Protein 6PO4 (pdb70)

B-factor: mean 48.18, std 14.11, range [17.67, 127.68]

Foldseek 3Di:
DKAEEEEEEAACLLCVVVQVQFPPWDWDDDPQKIWIWGDHPNHTYTYIHQHFFL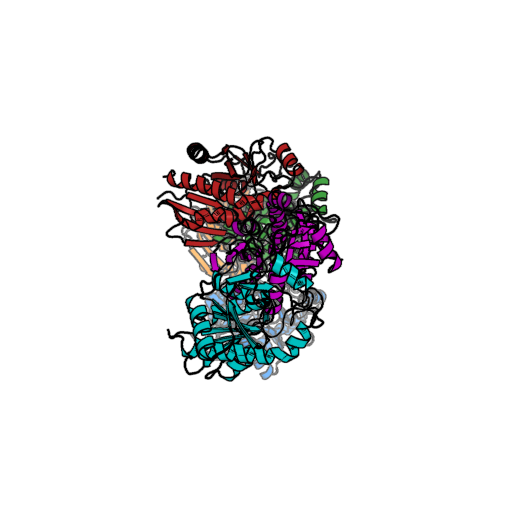VSLLSGLLVSCVPVVHQAYEYEFAWAFQDPPADFLAKEKEQKEFALPADPCVVPDQHRDDPPGDRIQGAFPVLRVLLVVLCVVVVGHYYYYYEYADNDQQEAPVSSVSSCVSVVGHGTYGGHQRSSSVSCVVVVHHYMYIWGYQHNSHNCRVVSNVVRRNSRSVSSVVSVSVVSVVDID/DAAEEEEEEAACLLCVVVVVQFDPWDWDDDPQKIWIWGDHPRHTYTYIHQHFALVSLLSGLLCSCVPVVHQAYEYEFEWAFADPPADQLAKEKEQKEFALPDDPCVVPDQRRDDPPGDRIQGAFPVLSVLLVVLCVVVVGHYDYYYEYADSDQQAAPVVSVSSCVSVVGHGTYGGHQRSSSVSCVVVVHHYMYTWGYQHNSHNCRVVSNVVRRNSRSVSSVVSVSSVSVVDD/DKAEEEEEEAACLLCVVVQVQFPPWDWDDDPQKIWIWGDHPNHTYTYIHQHFFLVSLLSGLLVSCVPVVHQAYEYEFAWAFQDPPADFLAKEKEQKEFALPDDPCVVPDQHRDDPPGHRIQGAFPVLSVLLVVLCVVVVGHYDYYYEYADSDQQEAPVSSVSSCVSVVGHGTYGGHQRSSSVSCVVVVHHYMYTWGYQHNSHNCRVVSNVVRRNSGSVSSVVSVSSVSVVDID/DAAEEEEEEAACLLCVVVVVQFDPWDWDDDPQKIWIWGDHVRGTYIYIHQHFFLVSLQSGLLCSCVPPVHQAYEYEFAWAFAPPPADFLAKEKEQKEFALPDDPCVVPDQRRDDPPGDRIQGAFPVLSVLLVVLCVVVVGHYDYYYEYADNDQQEAPVVSVSSCVSVVPHGTYGGHQRSSSRSCVVVVHHYMYIWGYQHNSHNCRVVSNVVRRNSRSVSRVVSVSSVSVVDD/DPAEEEEEEAACLLCVVVQVQFPPWDWDDDPQKIWIWGDHVNHTYIYIHQHFFLVSLLSGLLVSCVPVVGQAYEYEFAWAFQDPPADFLAKEKEQKEFALPDDPCVVPDQHRDDPPGDRIQGAFPVLSVLLVVLCVVVVGHYDYYYEYADSDQQEAVVSSVSSCVSVVGHGTYGGHQRSSSVSCVVVVHHYMYIWGYQHNSHNCSVVSNVVRRNSRSVSRVVSVSSVSVVDD/DAAEEEEEEAACLLCVVVVVQFDPWDWDDDPQKIWIWGDHPRHTYIYIHQHFALVSLLSGLLCSCVPVVHQAYEYEFEWAFADPPADQLAKEKEQKEFALPDDPCVVPDQRRDDPPGDRIQGAFPVLSVLLVVLCVVVVGHYDYYYEYADNDQQAAPVVSVSSCVRVVGHGTYGGHQRSSSVSCVVVVHHYMYIWGYQHNSHNCRVVSNVVRRNSRSVSRVVSVSSVSVPDD

CATH classification: 3.40.50.1580

Solvent-accessible surface area: 50095 Å² total

Radius of gyration: 46.58 Å; Cα contacts (8 Å, |Δi|>4): 3861; chains: 6; bounding box: 98×123×97 Å

Secondary structure (DSSP, 8-state):
---EEEEEESSHHHHHHHHHH-EEEEEEEETTEEEEEEEETTEEEEEEE--SSHHHHHHHHHHHHHHH--SEEEE-SEEEE-STT--TT-EEEEEEEEESS-B-GGGTPPTTPPTTS-SSEEPPHHHHHHHHHHHHHHT--EEEEEEEE-SB---SHHHHHHHHHH-TTEEEEESSHHHHHHHHHHHT--EEEEEEEEE-SSTTHHHHHHHHHHHHHHHHHHHHHHHHHH---/---EEEEEESSHHHHHHHHTT-EEEEEEEETTEEEEEEEETTEEEEEEE--SSHHHHHHHHHHHHHHH--SEEEE-SEEEE-STT--TT-EEEEEEEEETT-B-GGGTPPTTPPTTS-SSEEPPHHHHHHHHHHHHHTT--EEEEEEEE-SB---SHHHHHHHHHH-TTEEEEESSHHHHHHHHHHHT--EEEEEEEEE-SSTTHHHHHHHHHHHHHHHHHHHHHHHHHH--/---EEEEEESSHHHHHHHHTT-EEEEEEEETTEEEEEEEETTEEEEEEE--SSHHHHHHHHHHHHHHT--SEEEEEEEEEE-STT--TT-EEEEEEEEESS-B-GGGTPPTTPPTTS-SSEEPPHHHHHHHHHHHHHHT--EEEEEEEE-SB---SHHHHHHHHHH-TTEEEEESSHHHHHHHHHHHT--EEEEEEEEE-SSTTHHHHHHHHHHHHHHHHHHHHHHHHHH---/---EEEEEESSHHHHHHHHTT-EEEEEEEETTEEEEEEEETTEEEEEEE--SSHHHHHHHHHHHHHHH--SEEEE-SEEEE-STT--TT-EEEEEEEEETT-B-GGGTPPTTPPTTS-SSEEPPHHHHHHHHHHHHHTT--EEEEEEEE-SB---SHHHHHHHHHH-TTEEEEESSHHHHHHHHHHHT--EEEEEEEEE-SSTTHHHHHHHHHHHHHHHHHHHHHHHHHH--/---EEEEEESSHHHHHHHHHH-EEEEEEEETTEEEEEEEETTEEEEEEE--SSHHHHHHHHHHHHHHH--SEEEEEEEEEE-STT--TT-EEEEEEEEESS-B-GGGTPPTTPPTTS-SSEEPPHHHHHHHHHHHHHHT--EEEEEEEE-SB---SHHHHHHHHHH-TTEEEEESSHHHHHHHHHHHT--EEEEEEEEE-SSTTHHHHHHHHHHHHHHHHHHHHHHHHHH--/---EEEEEESSHHHHHHHHTT-EEEEEEEETTEEEEEEEETTEEEEEEE--SSHHHHHHHHHHHHHHH--SEEEE-SEEEE-STT--TT-EEEEEEEEETT-B-GGGTPPTTPPTTS-SSEEPPHHHHHHHHHHHHHTT--EEEEEEEE-SB---SHHHHHHHHHHSTTEEEEESSHHHHHHHHHHHT--EEEEEEEEE-SSTTHHHHHHHHHHHHHHHHHHHHHHHHHH--

Nearest PDB structures (foldseek):
  6po4-assembly3_E  TM=1.003E+00  e=6.111E-52  Haemophilus influenzae PittII
  4f1w-assembly1_B  TM=9.914E-01  e=5.919E-40  Salmonella enterica subsp. enterica serovar Choleraesuis str. SCSA50
  1z5o-assembly1_B  TM=9.936E-01  e=6.216E-39  Escherichia coli
  3bl6-assembly1_A-2  TM=9.919E-01  e=2.920E-38  unclassified
  1z5n-assembly1_B  TM=9.912E-01  e=2.580E-38  Escherichia coli

Sequence (1394 aa):
NAMKIGIVGAMAQEVEEIILKNLMTERTETRVASAVIFEGKINGKDIALLQSGIGKVAAAIGTTALLQLAKPDCVINTGSAGGVAKGLKVGDIVISDETRYHDADVTAFGYEKGQLPANPAAFLSDKKLADLAQEMAEKQGQSVKRGLICSGDSFINSEDKIAQIQADFPNVMGVEMEATAIAQVCYAFNVPFVVVRAISDGGDGKASISFEEFLPLAAKQSSALVLEMIDRLSSNAMKIGIVGAMAQEVEILKNLMTERTETRVASAVIFEGKINGKDIALLQSGIGKVAAAIGTTALLQLAKPDCVINTGSAGGVAKGLKVGDIVISDETRYHDADVTAFGYEKGQLPANPAAFLSDKKLADLAQEMAEKQGQSVKRGLICSGDSFINSEDKIAQIQADFPNVMGVEMEATAIAQVCYAFNVPFVVVRAISDGGDGKASISFEEFLPLAAKQSSALVLEMIDRLSNAMKIGIVGAMAQEVEILKNLMTERTETRVASAVIFEGKINGKDIALLQSGIGKVAAAIGTTALLQLAKPDCVINTGSAGGVAKGLKVGDIVISDETRYHDADVTAFGYEKGQLPANPAAFLSDKKLADLAQEMAEKQGQSVKRGLICSGDSFINSEDKIAQIQADFPNVMGVEMEATAIAQVCYAFNVPFVVVRAISDGGDGKASISFEEFLPLAAKQSSALVLEMIDRLSSNAMKIGIVGAMAQEVEILKNLMTERTETRVASAVIFEGKINGKDIALLQSGIGKVAAAIGTTALLQLAKPDCVINTGSAGGVAKGLKVGDIVISDETRYHDADVTAFGYEKGQLPANPAAFLSDKKLADLAQEMAEKQGQSVKRGLICSGDSFINSEDKIAQIQADFPNVMGVEMEATAIAQVCYAFNVPFVVVRAISDGGDGKASISFEEFLPLAAKQSSALVLEMIDRLSNAMKIGIVGAMAQEVEILKNLMTERTETRVASAVIFEGKINGKDIALLQSGIGKVAAAIGTTALLQLAKPDCVINTGSAGGVAKGLKVGDIVISDETRYHDADVTAFGYEKGQLPANPAAFLSDKKLADLAQEMAEKQGQSVKRGLICSGDSFINSEDKIAQIQADFPNVMGVEMEATAIAQVCYAFNVPFVVVRAISDGGDGKASISFEEFLPLAAKQSSALVLEMIDRLSNAMKIGIVGAMAQEVEILKNLMTERTETRVASAVIFEGKINGKDIALLQSGIGKVAAAIGTTALLQLAKPDCVINTGSAGGVAKGLKVGDIVISDETRYHDADVTAFGYEKGQLPANPAAFLSDKKLADLAQEMAEKQGQSVKRGLICSGDSFINSEDKIAQIQADFPNVMGVEMEATAIAQVCYAFNVPFVVVRAISDGGDGKASISFEEFLPLAAKQSSALVLEMIDRLS

Structure (mmCIF, N/CA/C/O backbone):
data_6PO4
#
_entry.id   6PO4
#
_cell.length_a   124.536
_cell.length_b   214.743
_cell.length_c   146.904
_cell.angle_alpha   90.000
_cell.angle_beta   90.000
_cell.angle_gamma   90.000
#
_symmetry.space_group_name_H-M   'C 2 2 21'
#
loop_
_entity.id
_entity.type
_entity.pdbx_description
1 polymer "5'-methylthioadenosine/S-adenosylhomocysteine nucleosidase"
2 non-polymer '2-AMINO-4-MERCAPTO-BUTYRIC ACID'
3 non-polymer ADENINE
4 non-polymer 'BORIC ACID'
5 water water
#
loop_
_atom_site.group_PDB
_atom_site.id
_atom_site.type_symbol
_atom_site.label_atom_id
_atom_site.label_alt_id
_atom_site.label_comp_id
_atom_site.label_asym_id
_atom_site.label_entity_id
_atom_site.label_seq_id
_atom_site.pdbx_PDB_ins_code
_atom_site.Cartn_x
_atom_site.Cartn_y
_atom_site.Cartn_z
_atom_site.occupancy
_atom_site.B_iso_or_equiv
_atom_site.auth_seq_id
_atom_site.auth_comp_id
_atom_site.auth_asym_id
_atom_site.auth_atom_id
_atom_site.pdbx_PDB_model_num
ATOM 1 N N . ASN A 1 2 ? 16.986 -21.760 -8.259 1.00 114.64 -1 ASN A N 1
ATOM 2 C CA . ASN A 1 2 ? 17.510 -23.014 -7.626 1.00 111.07 -1 ASN A CA 1
ATOM 3 C C . ASN A 1 2 ? 16.599 -23.420 -6.456 1.00 107.81 -1 ASN A C 1
ATOM 4 O O . ASN A 1 2 ? 16.311 -22.552 -5.601 1.00 109.66 -1 ASN A O 1
ATOM 9 N N . ALA A 1 3 ? 16.167 -24.689 -6.432 1.00 100.18 0 ALA A N 1
ATOM 10 C CA . ALA A 1 3 ? 15.320 -25.240 -5.343 1.00 96.57 0 ALA A CA 1
ATOM 11 C C . ALA A 1 3 ? 16.175 -25.415 -4.080 1.00 88.33 0 ALA A C 1
ATOM 12 O O . ALA A 1 3 ? 17.412 -25.275 -4.183 1.00 84.52 0 ALA A O 1
ATOM 14 N N . MET A 1 4 ? 15.556 -25.728 -2.935 1.00 83.36 1 MET A N 1
ATOM 15 C CA . MET A 1 4 ? 16.348 -25.878 -1.684 1.00 78.20 1 MET A CA 1
ATOM 16 C C . MET A 1 4 ? 17.408 -26.972 -1.852 1.00 70.06 1 MET A C 1
ATOM 17 O O . MET A 1 4 ? 17.158 -27.961 -2.572 1.00 69.72 1 MET A O 1
ATOM 22 N N . LYS A 1 5 ? 18.556 -26.782 -1.202 1.00 60.98 2 LYS A N 1
ATOM 23 C CA . LYS A 1 5 ? 19.643 -27.789 -1.243 1.00 56.03 2 LYS A CA 1
ATOM 24 C C . LYS A 1 5 ? 20.034 -28.117 0.201 1.00 52.59 2 LYS A C 1
ATOM 25 O O . LYS A 1 5 ? 20.463 -27.184 0.923 1.00 49.97 2 LYS A O 1
ATOM 31 N N . ILE A 1 6 ? 19.856 -29.374 0.608 1.00 51.27 3 ILE A N 1
ATOM 32 C CA . ILE A 1 6 ? 20.210 -29.783 1.998 1.00 50.81 3 ILE A CA 1
ATOM 33 C C . ILE A 1 6 ? 21.677 -30.213 2.027 1.00 46.60 3 ILE A C 1
ATOM 34 O O . ILE A 1 6 ? 22.069 -31.081 1.212 1.00 43.84 3 ILE A O 1
ATOM 39 N N . GLY A 1 7 ? 22.464 -29.592 2.904 1.00 45.24 4 GLY A N 1
ATOM 40 C CA . GLY A 1 7 ? 23.865 -30.008 3.084 1.00 42.58 4 GLY A CA 1
ATOM 41 C C . GLY A 1 7 ? 23.941 -31.091 4.146 1.00 42.83 4 GLY A C 1
ATOM 42 O O . GLY A 1 7 ? 23.306 -30.915 5.202 1.00 44.96 4 GLY A O 1
ATOM 43 N N . ILE A 1 8 ? 24.631 -32.196 3.861 1.00 41.20 5 ILE A N 1
ATOM 44 C CA . ILE A 1 8 ? 24.795 -33.297 4.861 1.00 39.86 5 ILE A CA 1
ATOM 45 C C . ILE A 1 8 ? 26.294 -33.574 5.000 1.00 38.10 5 ILE A C 1
ATOM 46 O O . ILE A 1 8 ? 26.993 -33.677 3.951 1.00 36.77 5 ILE A O 1
ATOM 51 N N . VAL A 1 9 ? 26.767 -33.645 6.238 1.00 36.71 6 VAL A N 1
ATOM 52 C CA . VAL A 1 9 ? 28.221 -33.872 6.489 1.00 36.08 6 VAL A CA 1
ATOM 53 C C . VAL A 1 9 ? 28.406 -35.130 7.338 1.00 36.08 6 VAL A C 1
ATOM 54 O O . VAL A 1 9 ? 27.773 -35.238 8.408 1.00 35.36 6 VAL A O 1
ATOM 58 N N . GLY A 1 10 ? 29.253 -36.033 6.856 1.00 35.12 7 GLY A N 1
ATOM 59 C CA . GLY A 1 10 ? 29.703 -37.211 7.621 1.00 35.52 7 GLY A CA 1
ATOM 60 C C . GLY A 1 10 ? 31.217 -37.253 7.576 1.00 34.89 7 GLY A C 1
ATOM 61 O O . GLY A 1 10 ? 31.785 -36.822 6.557 1.00 33.43 7 GLY A O 1
ATOM 62 N N . ALA A 1 11 ? 31.858 -37.737 8.637 1.00 35.77 8 ALA A N 1
ATOM 63 C CA . ALA A 1 11 ? 33.337 -37.739 8.685 1.00 35.41 8 ALA A CA 1
ATOM 64 C C . ALA A 1 11 ? 33.888 -38.922 7.890 1.00 34.47 8 ALA A C 1
ATOM 65 O O . ALA A 1 11 ? 34.776 -38.725 7.044 1.00 33.54 8 ALA A O 1
ATOM 67 N N . MET A 1 12 ? 33.331 -40.105 8.136 1.00 35.79 9 MET A N 1
ATOM 68 C CA . MET A 1 12 ? 33.881 -41.350 7.552 1.00 37.68 9 MET A CA 1
ATOM 69 C C . MET A 1 12 ? 33.040 -41.837 6.372 1.00 37.98 9 MET A C 1
ATOM 70 O O . MET A 1 12 ? 31.836 -41.531 6.301 1.00 37.14 9 MET A O 1
ATOM 75 N N . ALA A 1 13 ? 33.669 -42.641 5.524 1.00 38.69 10 ALA A N 1
ATOM 76 C CA . ALA A 1 13 ? 32.980 -43.257 4.370 1.00 40.60 10 ALA A CA 1
ATOM 77 C C . ALA A 1 13 ? 31.740 -44.007 4.857 1.00 40.79 10 ALA A C 1
ATOM 78 O O . ALA A 1 13 ? 30.676 -43.871 4.228 1.00 38.72 10 ALA A O 1
ATOM 80 N N . GLN A 1 14 ? 31.883 -44.748 5.960 1.00 42.36 11 GLN A N 1
ATOM 81 C CA . GLN A 1 14 ? 30.792 -45.607 6.488 1.00 46.02 11 GLN A CA 1
ATOM 82 C C . GLN A 1 14 ? 29.605 -44.740 6.919 1.00 43.12 11 GLN A C 1
ATOM 83 O O . GLN A 1 14 ? 28.470 -45.214 6.833 1.00 43.57 11 GLN A O 1
ATOM 89 N N . GLU A 1 15 ? 29.863 -43.509 7.359 1.00 42.92 12 GLU A N 1
ATOM 90 C CA . GLU A 1 15 ? 28.776 -42.625 7.857 1.00 41.59 12 GLU A CA 1
ATOM 91 C C . GLU A 1 15 ? 28.007 -41.996 6.685 1.00 42.40 12 GLU A C 1
ATOM 92 O O . GLU A 1 15 ? 26.879 -41.547 6.922 1.00 41.45 12 GLU A O 1
ATOM 98 N N . VAL A 1 16 ? 28.581 -41.942 5.473 1.00 40.28 13 VAL A N 1
ATOM 99 C CA . VAL A 1 16 ? 27.848 -41.308 4.330 1.00 39.77 13 VAL A CA 1
ATOM 100 C C . VAL A 1 16 ? 27.431 -42.363 3.281 1.00 38.79 13 VAL A C 1
ATOM 101 O O . VAL A 1 16 ? 26.718 -41.989 2.338 1.00 37.57 13 VAL A O 1
ATOM 105 N N A GLU A 1 17 ? 27.834 -43.630 3.464 0.70 38.98 14 GLU A N 1
ATOM 106 N N B GLU A 1 17 ? 27.836 -43.620 3.463 0.30 38.88 14 GLU A N 1
ATOM 107 C CA A GLU A 1 17 ? 27.656 -44.719 2.448 0.70 40.22 14 GLU A CA 1
ATOM 108 C CA B GLU A 1 17 ? 27.566 -44.664 2.439 0.30 39.59 14 GLU A CA 1
ATOM 109 C C A GLU A 1 17 ? 26.173 -44.923 2.081 0.70 42.01 14 GLU A C 1
ATOM 110 C C B GLU A 1 17 ? 26.067 -44.709 2.103 0.30 40.18 14 GLU A C 1
ATOM 111 O O A GLU A 1 17 ? 25.885 -45.107 0.862 0.70 41.80 14 GLU A O 1
ATOM 112 O O B GLU A 1 17 ? 25.718 -44.416 0.939 0.30 39.49 14 GLU A O 1
ATOM 123 N N A ILE A 1 18 ? 25.271 -44.919 3.071 0.70 41.30 15 ILE A N 1
ATOM 124 N N B ILE A 1 18 ? 25.223 -45.051 3.083 0.30 40.43 15 ILE A N 1
ATOM 125 C CA A ILE A 1 18 ? 23.824 -45.167 2.789 0.70 42.77 15 ILE A CA 1
ATOM 126 C CA B ILE A 1 18 ? 23.751 -45.177 2.853 0.30 41.65 15 ILE A CA 1
ATOM 127 C C A ILE A 1 18 ? 23.256 -44.001 1.975 0.70 41.96 15 ILE A C 1
ATOM 128 C C B ILE A 1 18 ? 23.245 -44.010 1.993 0.30 41.48 15 ILE A C 1
ATOM 129 O O A ILE A 1 18 ? 22.615 -44.273 0.944 0.70 42.29 15 ILE A O 1
ATOM 130 O O B ILE A 1 18 ? 22.647 -44.288 0.936 0.30 41.95 15 ILE A O 1
ATOM 139 N N . LEU A 1 19 ? 23.461 -42.764 2.434 1.00 41.13 16 LEU A N 1
ATOM 140 C CA . LEU A 1 19 ? 22.960 -41.570 1.695 1.00 42.25 16 LEU A CA 1
ATOM 141 C C . LEU A 1 19 ? 23.629 -41.481 0.322 1.00 42.50 16 LEU A C 1
ATOM 142 O O . LEU A 1 19 ? 22.909 -41.285 -0.680 1.00 43.90 16 LEU A O 1
ATOM 147 N N . LYS A 1 20 ? 24.947 -41.672 0.273 1.00 41.17 17 LYS A N 1
ATOM 148 C CA . LYS A 1 20 ? 25.692 -41.643 -1.010 1.00 41.87 17 LYS A CA 1
ATOM 149 C C . LYS A 1 20 ? 25.085 -42.646 -2.005 1.00 42.68 17 LYS A C 1
ATOM 150 O O . LYS A 1 20 ? 24.828 -42.244 -3.141 1.00 42.43 17 LYS A O 1
ATOM 156 N N . ASN A 1 21 ? 24.848 -43.897 -1.586 1.00 42.95 18 ASN A N 1
ATOM 157 C CA . ASN A 1 21 ? 24.385 -44.945 -2.543 1.00 43.73 18 ASN A CA 1
ATOM 158 C C . ASN A 1 21 ? 22.929 -44.708 -2.973 1.00 44.44 18 ASN A C 1
ATOM 159 O O . ASN A 1 21 ? 22.499 -45.409 -3.891 1.00 43.12 18 ASN A O 1
ATOM 164 N N . LEU A 1 22 ? 22.214 -43.748 -2.366 1.00 44.64 19 LEU A N 1
ATOM 165 C CA . LEU A 1 22 ? 20.798 -43.487 -2.761 1.00 45.97 19 LEU A CA 1
ATOM 166 C C . LEU A 1 22 ? 20.710 -42.257 -3.674 1.00 46.11 19 LEU A C 1
ATOM 167 O O . LEU A 1 22 ? 19.632 -42.016 -4.233 1.00 48.22 19 LEU A O 1
ATOM 172 N N . MET A 1 23 ? 21.796 -41.514 -3.838 1.00 46.63 20 MET A N 1
ATOM 173 C CA . MET A 1 23 ? 21.715 -40.287 -4.668 1.00 48.19 20 MET A CA 1
ATOM 174 C C . MET A 1 23 ? 21.702 -40.665 -6.157 1.00 48.24 20 MET A C 1
ATOM 175 O O . MET A 1 23 ? 22.446 -41.570 -6.545 1.00 49.09 20 MET A O 1
ATOM 180 N N . THR A 1 24 ? 20.828 -40.038 -6.942 1.00 47.61 21 THR A N 1
ATOM 181 C CA . THR A 1 24 ? 20.846 -40.244 -8.417 1.00 48.85 21 THR A CA 1
ATOM 182 C C . THR A 1 24 ? 21.511 -39.021 -9.045 1.00 46.69 21 THR A C 1
ATOM 183 O O . THR A 1 24 ? 21.562 -37.978 -8.356 1.00 45.30 21 THR A O 1
ATOM 187 N N . GLU A 1 25 ? 21.987 -39.145 -10.291 1.00 48.69 22 GLU A N 1
ATOM 188 C CA . GLU A 1 25 ? 22.689 -38.023 -10.983 1.00 49.07 22 GLU A CA 1
ATOM 189 C C . GLU A 1 25 ? 23.806 -37.540 -10.060 1.00 45.54 22 GLU A C 1
ATOM 190 O O . GLU A 1 25 ? 24.070 -36.325 -9.975 1.00 44.83 22 GLU A O 1
ATOM 196 N N . ARG A 1 26 ? 24.442 -38.493 -9.394 1.00 45.41 23 ARG A N 1
ATOM 197 C CA . ARG A 1 26 ? 25.473 -38.143 -8.394 1.00 44.48 23 ARG A CA 1
ATOM 198 C C . ARG A 1 26 ? 26.770 -37.739 -9.091 1.00 44.26 23 ARG A C 1
ATOM 199 O O . ARG A 1 26 ? 27.223 -38.479 -9.974 1.00 43.99 23 ARG A O 1
ATOM 207 N N . THR A 1 27 ? 27.293 -36.571 -8.727 1.00 44.87 24 THR A N 1
ATOM 208 C CA . THR A 1 27 ? 28.619 -36.112 -9.196 1.00 46.35 24 THR A CA 1
ATOM 209 C C . THR A 1 27 ? 29.515 -36.111 -7.949 1.00 45.10 24 THR A C 1
ATOM 210 O O . THR A 1 27 ? 28.972 -35.990 -6.835 1.00 41.88 24 THR A O 1
ATOM 214 N N . GLU A 1 28 ? 30.819 -36.291 -8.143 1.00 45.41 25 GLU A N 1
ATOM 215 C CA . GLU A 1 28 ? 31.807 -36.392 -7.047 1.00 45.44 25 GLU A CA 1
ATOM 216 C C . GLU A 1 28 ? 32.891 -35.356 -7.317 1.00 46.17 25 GLU A C 1
ATOM 217 O O . GLU A 1 28 ? 33.454 -35.378 -8.426 1.00 46.44 25 GLU A O 1
ATOM 223 N N . THR A 1 29 ? 33.092 -34.437 -6.375 1.00 43.74 26 THR A N 1
ATOM 224 C CA . THR A 1 29 ? 34.159 -33.414 -6.482 1.00 45.03 26 THR A CA 1
ATOM 225 C C . THR A 1 29 ? 35.109 -33.599 -5.292 1.00 42.25 26 THR A C 1
ATOM 226 O O . THR A 1 29 ? 34.617 -33.634 -4.152 1.00 37.25 26 THR A O 1
ATOM 230 N N . ARG A 1 30 ? 36.400 -33.781 -5.557 1.00 43.53 27 ARG A N 1
ATOM 231 C CA . ARG A 1 30 ? 37.379 -33.877 -4.451 1.00 45.67 27 ARG A CA 1
ATOM 232 C C . ARG A 1 30 ? 38.004 -32.495 -4.260 1.00 44.85 27 ARG A C 1
ATOM 233 O O . ARG A 1 30 ? 38.506 -31.952 -5.230 1.00 43.53 27 ARG A O 1
ATOM 241 N N . VAL A 1 31 ? 37.927 -31.939 -3.051 1.00 35.31 28 VAL A N 1
ATOM 242 C CA . VAL A 1 31 ? 38.620 -30.650 -2.741 1.00 36.45 28 VAL A CA 1
ATOM 243 C C . VAL A 1 31 ? 39.555 -30.938 -1.563 1.00 33.38 28 VAL A C 1
ATOM 244 O O . VAL A 1 31 ? 39.043 -31.207 -0.464 1.00 31.49 28 VAL A O 1
ATOM 248 N N . ALA A 1 32 ? 40.862 -30.912 -1.821 1.00 32.21 29 ALA A N 1
ATOM 249 C CA . ALA A 1 32 ? 41.883 -31.245 -0.796 1.00 32.40 29 ALA A CA 1
ATOM 250 C C . ALA A 1 32 ? 41.508 -32.581 -0.132 1.00 31.98 29 ALA A C 1
ATOM 251 O O . ALA A 1 32 ? 41.445 -33.577 -0.841 1.00 30.25 29 ALA A O 1
ATOM 253 N N . SER A 1 33 ? 41.216 -32.577 1.175 1.00 32.96 30 SER A N 1
ATOM 254 C CA . SER A 1 33 ? 40.931 -33.825 1.938 1.00 32.43 30 SER A CA 1
ATOM 255 C C . SER A 1 33 ? 39.430 -34.142 1.951 1.00 34.23 30 SER A C 1
ATOM 256 O O . SER A 1 33 ? 39.031 -35.107 2.635 1.00 36.55 30 SER A O 1
ATOM 259 N N . ALA A 1 34 ? 38.628 -33.352 1.242 1.00 33.38 31 ALA A N 1
ATOM 260 C CA . ALA A 1 34 ? 37.167 -33.529 1.301 1.00 32.17 31 ALA A CA 1
ATOM 261 C C . ALA A 1 34 ? 36.621 -34.092 -0.011 1.00 32.31 31 ALA A C 1
ATOM 262 O O . ALA A 1 34 ? 37.186 -33.797 -1.088 1.00 31.83 31 ALA A O 1
ATOM 264 N N . VAL A 1 35 ? 35.565 -34.893 0.101 1.00 32.66 32 VAL A N 1
ATOM 265 C CA . VAL A 1 35 ? 34.833 -35.392 -1.099 1.00 35.40 32 VAL A CA 1
ATOM 266 C C . VAL A 1 35 ? 33.401 -34.884 -0.969 1.00 34.11 32 VAL A C 1
ATOM 267 O O . VAL A 1 35 ? 32.791 -35.106 0.095 1.00 33.04 32 VAL A O 1
ATOM 271 N N . ILE A 1 36 ? 32.923 -34.180 -1.995 1.00 34.58 33 ILE A N 1
ATOM 272 C CA . ILE A 1 36 ? 31.542 -33.635 -2.014 1.00 36.23 33 ILE A CA 1
ATOM 273 C C . ILE A 1 36 ? 30.747 -34.338 -3.116 1.00 38.10 33 ILE A C 1
ATOM 274 O O . ILE A 1 36 ? 31.196 -34.342 -4.289 1.00 37.53 33 ILE A O 1
ATOM 279 N N . PHE A 1 37 ? 29.623 -34.937 -2.731 1.00 38.12 34 PHE A N 1
ATOM 280 C CA . PHE A 1 37 ? 28.713 -35.594 -3.700 1.00 40.15 34 PHE A CA 1
ATOM 281 C C . PHE A 1 37 ? 27.503 -34.686 -3.872 1.00 41.07 34 PHE A C 1
ATOM 282 O O . PHE A 1 37 ? 27.001 -34.137 -2.856 1.00 40.65 34 PHE A O 1
ATOM 290 N N . GLU A 1 38 ? 27.106 -34.462 -5.123 1.00 40.85 35 GLU A N 1
ATOM 291 C CA . GLU A 1 38 ? 25.885 -33.672 -5.376 1.00 43.24 35 GLU A CA 1
ATOM 292 C C . GLU A 1 38 ? 24.984 -34.532 -6.251 1.00 45.34 35 GLU A C 1
ATOM 293 O O . GLU A 1 38 ? 25.497 -35.165 -7.193 1.00 45.49 35 GLU A O 1
ATOM 299 N N . GLY A 1 39 ? 23.700 -34.547 -5.927 1.00 46.80 36 GLY A N 1
ATOM 300 C CA . GLY A 1 39 ? 22.729 -35.348 -6.686 1.00 48.14 36 GLY A CA 1
ATOM 301 C C . GLY A 1 39 ? 21.367 -35.286 -6.036 1.00 48.81 36 GLY A C 1
ATOM 302 O O . GLY A 1 39 ? 21.148 -34.397 -5.171 1.00 48.91 36 GLY A O 1
ATOM 303 N N . LYS A 1 40 ? 20.494 -36.218 -6.402 1.00 49.84 37 LYS A N 1
ATOM 304 C CA . LYS A 1 40 ? 19.112 -36.148 -5.881 1.00 53.90 37 LYS A CA 1
ATOM 305 C C . LYS A 1 40 ? 18.765 -37.397 -5.078 1.00 53.67 37 LYS A C 1
ATOM 306 O O . LYS A 1 40 ? 19.261 -38.487 -5.400 1.00 49.14 37 LYS A O 1
ATOM 312 N N . ILE A 1 41 ? 17.978 -37.174 -4.032 1.00 58.01 38 ILE A N 1
ATOM 313 C CA . ILE A 1 41 ? 17.369 -38.235 -3.184 1.00 60.05 38 ILE A CA 1
ATOM 314 C C . ILE A 1 41 ? 15.878 -37.919 -3.150 1.00 62.60 38 ILE A C 1
ATOM 315 O O . ILE A 1 41 ? 15.531 -36.850 -2.609 1.00 61.31 38 ILE A O 1
ATOM 320 N N . ASN A 1 42 ? 15.050 -38.771 -3.760 1.00 67.14 39 ASN A N 1
ATOM 321 C CA . ASN A 1 42 ? 13.584 -38.536 -3.731 1.00 69.23 39 ASN A CA 1
ATOM 322 C C . ASN A 1 42 ? 13.311 -37.157 -4.350 1.00 67.12 39 ASN A C 1
ATOM 323 O O . ASN A 1 42 ? 12.558 -36.378 -3.737 1.00 65.57 39 ASN A O 1
ATOM 328 N N . GLY A 1 43 ? 13.974 -36.859 -5.481 1.00 65.75 40 GLY A N 1
ATOM 329 C CA . GLY A 1 43 ? 13.815 -35.602 -6.247 1.00 64.08 40 GLY A CA 1
ATOM 330 C C . GLY A 1 43 ? 14.359 -34.362 -5.543 1.00 64.80 40 GLY A C 1
ATOM 331 O O . GLY A 1 43 ? 14.140 -33.257 -6.066 1.00 65.57 40 GLY A O 1
ATOM 332 N N . LYS A 1 44 ? 15.065 -34.515 -4.421 1.00 60.49 41 LYS A N 1
ATOM 333 C CA . LYS A 1 44 ? 15.581 -33.339 -3.671 1.00 61.37 41 LYS A CA 1
ATOM 334 C C . LYS A 1 44 ? 17.083 -33.190 -3.913 1.00 58.08 41 LYS A C 1
ATOM 335 O O . LYS A 1 44 ? 17.776 -34.218 -3.864 1.00 55.97 41 LYS A O 1
ATOM 341 N N . ASP A 1 45 ? 17.550 -31.961 -4.136 1.00 55.99 42 ASP A N 1
ATOM 342 C CA . ASP A 1 45 ? 18.998 -31.691 -4.324 1.00 57.04 42 ASP A CA 1
ATOM 343 C C . ASP A 1 45 ? 19.715 -31.874 -2.986 1.00 52.65 42 ASP A C 1
ATOM 344 O O . ASP A 1 45 ? 19.291 -31.250 -1.983 1.00 51.71 42 ASP A O 1
ATOM 349 N N . ILE A 1 46 ? 20.757 -32.701 -2.999 1.00 50.84 43 ILE A N 1
ATOM 350 C CA . ILE A 1 46 ? 21.591 -32.997 -1.798 1.00 50.48 43 ILE A CA 1
ATOM 351 C C . ILE A 1 46 ? 23.058 -32.701 -2.117 1.00 46.85 43 ILE A C 1
ATOM 352 O O . ILE A 1 46 ? 23.494 -33.018 -3.239 1.00 45.21 43 ILE A O 1
ATOM 357 N N . ALA A 1 47 ? 23.763 -32.089 -1.161 1.00 45.53 44 ALA A N 1
ATOM 358 C CA . ALA A 1 47 ? 25.228 -31.909 -1.220 1.00 43.36 44 ALA A CA 1
ATOM 359 C C . ALA A 1 47 ? 25.763 -32.680 -0.015 1.00 42.25 44 ALA A C 1
ATOM 360 O O . ALA A 1 47 ? 25.514 -32.251 1.123 1.00 41.98 44 ALA A O 1
ATOM 362 N N . LEU A 1 48 ? 26.402 -33.819 -0.271 1.00 40.35 45 LEU A N 1
ATOM 363 C CA . LEU A 1 48 ? 26.869 -34.726 0.798 1.00 38.35 45 LEU A CA 1
ATOM 364 C C . LEU A 1 48 ? 28.394 -34.621 0.942 1.00 36.80 45 LEU A C 1
ATOM 365 O O . LEU A 1 48 ? 29.124 -34.918 -0.023 1.00 37.08 45 LEU A O 1
ATOM 370 N N . LEU A 1 49 ? 28.845 -34.179 2.112 1.00 36.23 46 LEU A N 1
ATOM 371 C CA . LEU A 1 49 ? 30.295 -34.034 2.369 1.00 35.17 46 LEU A CA 1
ATOM 372 C C . LEU A 1 49 ? 30.818 -35.208 3.197 1.00 36.53 46 LEU A C 1
ATOM 373 O O . LEU A 1 49 ? 30.223 -35.545 4.272 1.00 32.78 46 LEU A O 1
ATOM 378 N N . GLN A 1 50 ? 31.882 -35.817 2.683 1.00 35.49 47 GLN A N 1
ATOM 379 C CA . GLN A 1 50 ? 32.681 -36.826 3.420 1.00 37.78 47 GLN A CA 1
ATOM 380 C C . GLN A 1 50 ? 33.962 -36.070 3.802 1.00 34.96 47 GLN A C 1
ATOM 381 O O . GLN A 1 50 ? 34.847 -35.843 2.906 1.00 31.96 47 GLN A O 1
ATOM 387 N N . SER A 1 51 ? 34.043 -35.630 5.060 1.00 31.72 48 SER A N 1
ATOM 388 C CA . SER A 1 51 ? 35.134 -34.696 5.464 1.00 31.44 48 SER A CA 1
ATOM 389 C C . SER A 1 51 ? 36.436 -35.377 5.870 1.00 34.17 48 SER A C 1
ATOM 390 O O . SER A 1 51 ? 37.505 -34.777 5.639 1.00 35.88 48 SER A O 1
ATOM 393 N N . GLY A 1 52 ? 36.364 -36.576 6.433 1.00 35.37 49 GLY A N 1
ATOM 394 C CA . GLY A 1 52 ? 37.548 -37.095 7.136 1.00 32.45 49 GLY A CA 1
ATOM 395 C C . GLY A 1 52 ? 37.391 -36.754 8.614 1.00 31.76 49 GLY A C 1
ATOM 396 O O . GLY A 1 52 ? 36.530 -35.915 8.935 1.00 34.23 49 GLY A O 1
ATOM 397 N N . ILE A 1 53 ? 38.233 -37.323 9.470 1.00 32.36 50 ILE A N 1
ATOM 398 C CA . ILE A 1 53 ? 38.077 -37.240 10.947 1.00 32.81 50 ILE A CA 1
ATOM 399 C C . ILE A 1 53 ? 38.757 -36.019 11.570 1.00 31.94 50 ILE A C 1
ATOM 400 O O . ILE A 1 53 ? 39.890 -35.644 11.190 1.00 32.36 50 ILE A O 1
ATOM 405 N N . GLY A 1 54 ? 38.050 -35.406 12.519 1.00 32.08 51 GLY A N 1
ATOM 406 C CA . GLY A 1 54 ? 38.648 -34.333 13.327 1.00 31.20 51 GLY A CA 1
ATOM 407 C C . GLY A 1 54 ? 38.199 -32.961 12.918 1.00 30.98 51 GLY A C 1
ATOM 408 O O . GLY A 1 54 ? 37.599 -32.817 11.827 1.00 31.69 51 GLY A O 1
ATOM 409 N N . LYS A 1 55 ? 38.589 -31.987 13.739 1.00 33.42 52 LYS A N 1
ATOM 410 C CA . LYS A 1 55 ? 38.159 -30.568 13.648 1.00 33.74 52 LYS A CA 1
ATOM 411 C C . LYS A 1 55 ? 38.659 -29.926 12.357 1.00 31.55 52 LYS A C 1
ATOM 412 O O . LYS A 1 55 ? 37.856 -29.292 11.661 1.00 33.22 52 LYS A O 1
ATOM 418 N N . VAL A 1 56 ? 39.932 -30.098 12.039 1.00 32.18 53 VAL A N 1
ATOM 419 C CA . VAL A 1 56 ? 40.476 -29.400 10.847 1.00 30.61 53 VAL A CA 1
ATOM 420 C C . VAL A 1 56 ? 39.927 -30.062 9.579 1.00 30.60 53 VAL A C 1
ATOM 421 O O . VAL A 1 56 ? 39.590 -29.319 8.656 1.00 31.87 53 VAL A O 1
ATOM 425 N N . ALA A 1 57 ? 39.841 -31.398 9.533 1.00 31.17 54 ALA A N 1
ATOM 426 C CA . ALA A 1 57 ? 39.283 -32.070 8.334 1.00 31.32 54 ALA A CA 1
ATOM 427 C C . ALA A 1 57 ? 37.841 -31.588 8.109 1.00 30.84 54 ALA A C 1
ATOM 428 O O . ALA A 1 57 ? 37.463 -31.279 6.947 1.00 29.41 54 ALA A O 1
ATOM 430 N N . ALA A 1 58 ? 37.063 -31.532 9.190 1.00 32.06 55 ALA A N 1
ATOM 431 C CA . ALA A 1 58 ? 35.666 -31.066 9.122 1.00 32.00 55 ALA A CA 1
ATOM 432 C C . ALA A 1 58 ? 35.621 -29.604 8.666 1.00 31.48 55 ALA A C 1
ATOM 433 O O . ALA A 1 58 ? 34.746 -29.283 7.840 1.00 31.07 55 ALA A O 1
ATOM 435 N N . ALA A 1 59 ? 36.518 -28.751 9.182 1.00 30.14 56 ALA A N 1
ATOM 436 C CA . ALA A 1 59 ? 36.533 -27.317 8.814 1.00 31.45 56 ALA A CA 1
ATOM 437 C C . ALA A 1 59 ? 36.905 -27.147 7.333 1.00 31.41 56 ALA A C 1
ATOM 438 O O . ALA A 1 59 ? 36.234 -26.339 6.646 1.00 32.91 56 ALA A O 1
ATOM 440 N N . ILE A 1 60 ? 37.943 -27.844 6.865 1.00 30.45 57 ILE A N 1
ATOM 441 C CA . ILE A 1 60 ? 38.314 -27.797 5.419 1.00 30.01 57 ILE A CA 1
ATOM 442 C C . ILE A 1 60 ? 37.097 -28.187 4.580 1.00 29.98 57 ILE A C 1
ATOM 443 O O . ILE A 1 60 ? 36.713 -27.421 3.666 1.00 33.20 57 ILE A O 1
ATOM 448 N N . GLY A 1 61 ? 36.488 -29.320 4.910 1.00 31.89 58 GLY A N 1
ATOM 449 C CA . GLY A 1 61 ? 35.389 -29.870 4.089 1.00 32.25 58 GLY A CA 1
ATOM 450 C C . GLY A 1 61 ? 34.145 -29.009 4.131 1.00 32.96 58 GLY A C 1
ATOM 451 O O . GLY A 1 61 ? 33.536 -28.806 3.067 1.00 32.22 58 GLY A O 1
ATOM 452 N N . THR A 1 62 ? 33.767 -28.517 5.318 1.00 32.69 59 THR A N 1
ATOM 453 C CA . THR A 1 62 ? 32.547 -27.672 5.408 1.00 32.56 59 THR A CA 1
ATOM 454 C C . THR A 1 62 ? 32.793 -26.362 4.653 1.00 32.66 59 THR A C 1
ATOM 455 O O . THR A 1 62 ? 31.855 -25.889 3.937 1.00 34.81 59 THR A O 1
ATOM 459 N N . THR A 1 63 ? 33.997 -25.798 4.786 1.00 33.96 60 THR A N 1
ATOM 460 C CA . THR A 1 63 ? 34.330 -24.560 4.037 1.00 34.74 60 THR A CA 1
ATOM 461 C C . THR A 1 63 ? 34.191 -24.854 2.538 1.00 35.87 60 THR A C 1
ATOM 462 O O . THR A 1 63 ? 33.494 -24.083 1.857 1.00 36.92 60 THR A O 1
ATOM 466 N N . ALA A 1 64 ? 34.802 -25.940 2.049 1.00 36.85 61 ALA A N 1
ATOM 467 C CA . ALA A 1 64 ? 34.688 -26.313 0.615 1.00 36.54 61 ALA A CA 1
ATOM 468 C C . ALA A 1 64 ? 33.215 -26.544 0.237 1.00 36.03 61 ALA A C 1
ATOM 469 O O . ALA A 1 64 ? 32.811 -26.104 -0.840 1.00 37.08 61 ALA A O 1
ATOM 471 N N . LEU A 1 65 ? 32.446 -27.208 1.105 1.00 37.26 62 LEU A N 1
ATOM 472 C CA . LEU A 1 65 ? 31.017 -27.517 0.841 1.00 36.87 62 LEU A CA 1
ATOM 473 C C . LEU A 1 65 ? 30.242 -26.214 0.679 1.00 40.18 62 LEU A C 1
ATOM 474 O O . LEU A 1 65 ? 29.518 -26.062 -0.338 1.00 39.24 62 LEU A O 1
ATOM 479 N N . LEU A 1 66 ? 30.402 -25.306 1.643 1.00 39.85 63 LEU A N 1
ATOM 480 C CA . LEU A 1 66 ? 29.611 -24.057 1.638 1.00 40.19 63 LEU A CA 1
ATOM 481 C C . LEU A 1 66 ? 30.005 -23.190 0.443 1.00 44.50 63 LEU A C 1
ATOM 482 O O . LEU A 1 66 ? 29.086 -22.605 -0.178 1.00 43.47 63 LEU A O 1
ATOM 487 N N . GLN A 1 67 ? 31.288 -23.172 0.085 1.00 44.55 64 GLN A N 1
ATOM 488 C CA . GLN A 1 67 ? 31.722 -22.323 -1.051 1.00 46.32 64 GLN A CA 1
ATOM 489 C C . GLN A 1 67 ? 31.308 -22.968 -2.380 1.00 47.50 64 GLN A C 1
ATOM 490 O O . GLN A 1 67 ? 30.915 -22.224 -3.282 1.00 48.60 64 GLN A O 1
ATOM 496 N N . LEU A 1 68 ? 31.368 -24.296 -2.491 1.00 48.03 65 LEU A N 1
ATOM 497 C CA . LEU A 1 68 ? 31.062 -24.956 -3.793 1.00 49.98 65 LEU A CA 1
ATOM 498 C C . LEU A 1 68 ? 29.557 -25.167 -3.996 1.00 49.24 65 LEU A C 1
ATOM 499 O O . LEU A 1 68 ? 29.057 -24.756 -5.032 1.00 49.64 65 LEU A O 1
ATOM 504 N N . ALA A 1 69 ? 28.898 -25.843 -3.058 1.00 46.89 66 ALA A N 1
ATOM 505 C CA . ALA A 1 69 ? 27.492 -26.281 -3.211 1.00 49.34 66 ALA A CA 1
ATOM 506 C C . ALA A 1 69 ? 26.512 -25.247 -2.653 1.00 47.88 66 ALA A C 1
ATOM 507 O O . ALA A 1 69 ? 25.340 -25.277 -3.057 1.00 47.36 66 ALA A O 1
ATOM 509 N N . LYS A 1 70 ? 26.977 -24.394 -1.740 1.00 49.01 67 LYS A N 1
ATOM 510 C CA . LYS A 1 70 ? 26.118 -23.362 -1.103 1.00 51.34 67 LYS A CA 1
ATOM 511 C C . LYS A 1 70 ? 24.808 -23.985 -0.628 1.00 49.37 67 LYS A C 1
ATOM 512 O O . LYS A 1 70 ? 23.739 -23.532 -1.005 1.00 50.17 67 LYS A O 1
ATOM 518 N N . PRO A 1 71 ? 24.819 -25.014 0.248 1.00 48.37 68 PRO A N 1
ATOM 519 C CA . PRO A 1 71 ? 23.568 -25.585 0.739 1.00 48.41 68 PRO A CA 1
ATOM 520 C C . PRO A 1 71 ? 22.832 -24.547 1.606 1.00 49.30 68 PRO A C 1
ATOM 521 O O . PRO A 1 71 ? 23.476 -23.639 2.100 1.00 50.63 68 PRO A O 1
ATOM 525 N N . ASP A 1 72 ? 21.521 -24.709 1.770 1.00 50.05 69 ASP A N 1
ATOM 526 C CA . ASP A 1 72 ? 20.681 -23.784 2.578 1.00 52.35 69 ASP A CA 1
ATOM 527 C C . ASP A 1 72 ? 20.764 -24.170 4.058 1.00 51.43 69 ASP A C 1
ATOM 528 O O . ASP A 1 72 ? 20.421 -23.334 4.905 1.00 53.90 69 ASP A O 1
ATOM 533 N N . CYS A 1 73 ? 21.169 -25.404 4.349 1.00 51.68 70 CYS A N 1
ATOM 534 C CA . CYS A 1 73 ? 21.308 -25.859 5.759 1.00 50.07 70 CYS A CA 1
ATOM 535 C C . CYS A 1 73 ? 22.335 -26.990 5.806 1.00 47.24 70 CYS A C 1
ATOM 536 O O . CYS A 1 73 ? 22.634 -27.558 4.736 1.00 45.43 70 CYS A O 1
ATOM 539 N N . VAL A 1 74 ? 22.879 -27.270 6.993 1.00 45.84 71 VAL A N 1
ATOM 540 C CA . VAL A 1 74 ? 23.844 -28.394 7.142 1.00 43.36 71 VAL A CA 1
ATOM 541 C C . VAL A 1 74 ? 23.363 -29.320 8.269 1.00 44.47 71 VAL A C 1
ATOM 542 O O . VAL A 1 74 ? 23.053 -28.822 9.383 1.00 44.42 71 VAL A O 1
ATOM 546 N N . ILE A 1 75 ? 23.237 -30.610 7.951 1.00 43.71 72 ILE A N 1
ATOM 547 C CA . ILE A 1 75 ? 22.894 -31.658 8.951 1.00 44.34 72 ILE A CA 1
ATOM 548 C C . ILE A 1 75 ? 24.135 -32.534 9.116 1.00 42.18 72 ILE A C 1
ATOM 549 O O . ILE A 1 75 ? 24.600 -33.094 8.107 1.00 41.68 72 ILE A O 1
ATOM 554 N N . ASN A 1 76 ? 24.655 -32.623 10.338 1.00 40.82 73 ASN A N 1
ATOM 555 C CA . ASN A 1 76 ? 25.849 -33.465 10.622 1.00 39.67 73 ASN A CA 1
ATOM 556 C C . ASN A 1 76 ? 25.341 -34.854 11.005 1.00 42.42 73 ASN A C 1
ATOM 557 O O . ASN A 1 76 ? 24.697 -34.972 12.090 1.00 41.87 73 ASN A O 1
ATOM 562 N N . THR A 1 77 ? 25.570 -35.839 10.124 1.00 40.42 74 THR A N 1
ATOM 563 C CA . THR A 1 77 ? 25.122 -37.242 10.334 1.00 42.38 74 THR A CA 1
ATOM 564 C C . THR A 1 77 ? 26.297 -38.096 10.836 1.00 41.88 74 THR A C 1
ATOM 565 O O . THR A 1 77 ? 27.447 -37.634 10.751 1.00 43.53 74 THR A O 1
ATOM 569 N N . GLY A 1 78 ? 26.019 -39.306 11.325 1.00 40.76 75 GLY A N 1
ATOM 570 C CA . GLY A 1 78 ? 27.117 -40.186 11.770 1.00 41.23 75 GLY A CA 1
ATOM 571 C C . GLY A 1 78 ? 26.942 -40.742 13.175 1.00 40.05 75 GLY A C 1
ATOM 572 O O . GLY A 1 78 ? 25.807 -40.779 13.677 1.00 41.11 75 GLY A O 1
ATOM 573 N N . SER A 1 79 ? 28.061 -41.181 13.754 1.00 40.02 76 SER A N 1
ATOM 574 C CA . SER A 1 79 ? 28.129 -41.875 15.063 1.00 40.76 76 SER A CA 1
ATOM 575 C C . SER A 1 79 ? 28.502 -40.893 16.167 1.00 41.47 76 SER A C 1
ATOM 576 O O . SER A 1 79 ? 28.977 -39.805 15.848 1.00 41.29 76 SER A O 1
ATOM 579 N N . ALA A 1 80 ? 28.301 -41.298 17.420 1.00 40.80 77 ALA A N 1
ATOM 580 C CA . ALA A 1 80 ? 28.692 -40.452 18.566 1.00 42.66 77 ALA A CA 1
ATOM 581 C C . ALA A 1 80 ? 28.837 -41.338 19.797 1.00 43.23 77 ALA A C 1
ATOM 582 O O . ALA A 1 80 ? 28.242 -42.429 19.808 1.00 41.47 77 ALA A O 1
ATOM 584 N N . GLY A 1 81 ? 29.647 -40.894 20.754 1.00 43.71 78 GLY A N 1
ATOM 585 C CA . GLY A 1 81 ? 29.761 -41.594 22.043 1.00 45.15 78 GLY A CA 1
ATOM 586 C C . GLY A 1 81 ? 28.627 -41.134 22.940 1.00 47.44 78 GLY A C 1
ATOM 587 O O . GLY A 1 81 ? 28.429 -39.907 23.040 1.00 47.08 78 GLY A O 1
ATOM 588 N N . GLY A 1 82 ? 27.867 -42.076 23.498 1.00 49.66 79 GLY A N 1
ATOM 589 C CA . GLY A 1 82 ? 26.726 -41.759 24.377 1.00 51.42 79 GLY A CA 1
ATOM 590 C C . GLY A 1 82 ? 27.187 -41.668 25.815 1.00 53.98 79 GLY A C 1
ATOM 591 O O . GLY A 1 82 ? 27.458 -42.717 26.406 1.00 53.72 79 GLY A O 1
ATOM 592 N N . VAL A 1 83 ? 27.264 -40.451 26.345 1.00 57.41 80 VAL A N 1
ATOM 593 C CA . VAL A 1 83 ? 27.782 -40.210 27.721 1.00 62.30 80 VAL A CA 1
ATOM 594 C C . VAL A 1 83 ? 26.611 -40.050 28.693 1.00 66.80 80 VAL A C 1
ATOM 595 O O . VAL A 1 83 ? 26.820 -40.301 29.889 1.00 67.16 80 VAL A O 1
ATOM 599 N N . ALA A 1 84 ? 25.431 -39.661 28.198 1.00 68.29 81 ALA A N 1
ATOM 600 C CA . ALA A 1 84 ? 24.255 -39.485 29.084 1.00 67.00 81 ALA A CA 1
ATOM 601 C C . ALA A 1 84 ? 23.653 -40.850 29.425 1.00 68.83 81 ALA A C 1
ATOM 602 O O . ALA A 1 84 ? 23.610 -41.729 28.538 1.00 66.19 81 ALA A O 1
ATOM 604 N N . LYS A 1 85 ? 23.196 -40.993 30.672 1.00 68.91 82 LYS A N 1
ATOM 605 C CA . LYS A 1 85 ? 22.552 -42.230 31.185 1.00 71.64 82 LYS A CA 1
ATOM 606 C C . LYS A 1 85 ? 21.305 -42.502 30.333 1.00 70.54 82 LYS A C 1
ATOM 607 O O . LYS A 1 85 ? 20.636 -41.523 29.965 1.00 71.52 82 LYS A O 1
ATOM 613 N N . GLY A 1 86 ? 21.035 -43.771 29.996 1.00 70.60 83 GLY A N 1
ATOM 614 C CA . GLY A 1 86 ? 19.853 -44.145 29.187 1.00 70.65 83 GLY A CA 1
ATOM 615 C C . GLY A 1 86 ? 20.163 -44.279 27.696 1.00 68.10 83 GLY A C 1
ATOM 616 O O . GLY A 1 86 ? 19.322 -44.846 26.961 1.00 70.10 83 GLY A O 1
ATOM 617 N N . LEU A 1 87 ? 21.317 -43.785 27.245 1.00 64.05 84 LEU A N 1
ATOM 618 C CA . LEU A 1 87 ? 21.654 -43.912 25.798 1.00 61.51 84 LEU A CA 1
ATOM 619 C C . LEU A 1 87 ? 22.160 -45.325 25.502 1.00 60.21 84 LEU A C 1
ATOM 620 O O . LEU A 1 87 ? 22.996 -45.832 26.262 1.00 60.28 84 LEU A O 1
ATOM 625 N N . LYS A 1 88 ? 21.653 -45.925 24.430 1.00 59.86 85 LYS A N 1
ATOM 626 C CA . LYS A 1 88 ? 22.097 -47.269 23.989 1.00 59.36 85 LYS A CA 1
ATOM 627 C C . LYS A 1 88 ? 22.518 -47.156 22.527 1.00 55.31 85 LYS A C 1
ATOM 628 O O . LYS A 1 88 ? 22.058 -46.216 21.860 1.00 50.42 85 LYS A O 1
ATOM 634 N N . VAL A 1 89 ? 23.374 -48.069 22.069 1.00 54.30 86 VAL A N 1
ATOM 635 C CA . VAL A 1 89 ? 23.828 -48.067 20.650 1.00 53.68 86 VAL A CA 1
ATOM 636 C C . VAL A 1 89 ? 22.586 -48.001 19.750 1.00 52.32 86 VAL A C 1
ATOM 637 O O . VAL A 1 89 ? 21.624 -48.722 20.022 1.00 53.31 86 VAL A O 1
ATOM 641 N N . GLY A 1 90 ? 22.600 -47.137 18.735 1.00 50.81 87 GLY A N 1
ATOM 642 C CA . GLY A 1 90 ? 21.445 -47.019 17.820 1.00 50.97 87 GLY A CA 1
ATOM 643 C C . GLY A 1 90 ? 20.585 -45.815 18.155 1.00 50.63 87 GLY A C 1
ATOM 644 O O . GLY A 1 90 ? 19.914 -45.308 17.243 1.00 53.27 87 GLY A O 1
ATOM 645 N N . ASP A 1 91 ? 20.610 -45.375 19.418 1.00 51.23 88 ASP A N 1
ATOM 646 C CA . ASP A 1 91 ? 19.801 -44.204 19.858 1.00 53.09 88 ASP A CA 1
ATOM 647 C C . ASP A 1 91 ? 20.220 -42.940 19.095 1.00 51.39 88 ASP A C 1
ATOM 648 O O . ASP A 1 91 ? 21.434 -42.741 18.844 1.00 52.04 88 ASP A O 1
ATOM 653 N N . ILE A 1 92 ? 19.241 -42.101 18.768 1.00 51.45 89 ILE A N 1
ATOM 654 C CA . ILE A 1 92 ? 19.487 -40.834 18.025 1.00 49.74 89 ILE A CA 1
ATOM 655 C C . ILE A 1 92 ? 19.860 -39.732 19.024 1.00 50.77 89 ILE A C 1
ATOM 656 O O . ILE A 1 92 ? 19.186 -39.627 20.072 1.00 49.62 89 ILE A O 1
ATOM 661 N N . VAL A 1 93 ? 20.895 -38.949 18.703 1.00 48.56 90 VAL A N 1
ATOM 662 C CA . VAL A 1 93 ? 21.256 -37.760 19.528 1.00 49.03 90 VAL A CA 1
ATOM 663 C C . VAL A 1 93 ? 21.179 -36.528 18.622 1.00 49.03 90 VAL A C 1
ATOM 664 O O . VAL A 1 93 ? 21.794 -36.540 17.532 1.00 47.68 90 VAL A O 1
ATOM 668 N N . ILE A 1 94 ? 20.390 -35.542 19.045 1.00 50.88 91 ILE A N 1
ATOM 669 C CA . ILE A 1 94 ? 20.193 -34.264 18.304 1.00 50.72 91 ILE A CA 1
ATOM 670 C C . ILE A 1 94 ? 20.812 -33.136 19.133 1.00 52.02 91 ILE A C 1
ATOM 671 O O . ILE A 1 94 ? 20.564 -33.097 20.364 1.00 53.91 91 ILE A O 1
ATOM 676 N N . SER A 1 95 ? 21.545 -32.233 18.479 1.00 48.90 92 SER A N 1
ATOM 677 C CA . SER A 1 95 ? 22.193 -31.113 19.206 1.00 49.85 92 SER A CA 1
ATOM 678 C C . SER A 1 95 ? 21.237 -29.930 19.403 1.00 52.05 92 SER A C 1
ATOM 679 O O . SER A 1 95 ? 20.512 -29.555 18.437 1.00 50.61 92 SER A O 1
ATOM 682 N N . ASP A 1 96 ? 21.210 -29.418 20.636 1.00 51.26 93 ASP A N 1
ATOM 683 C CA . ASP A 1 96 ? 20.594 -28.110 20.973 1.00 53.30 93 ASP A CA 1
ATOM 684 C C . ASP A 1 96 ? 21.735 -27.111 20.805 1.00 51.68 93 ASP A C 1
ATOM 685 O O . ASP A 1 96 ? 21.519 -25.997 20.344 1.00 51.13 93 ASP A O 1
ATOM 690 N N . GLU A 1 97 ? 22.931 -27.551 21.175 1.00 51.75 94 GLU A N 1
ATOM 691 C CA . GLU A 1 97 ? 24.129 -26.692 21.060 1.00 51.58 94 GLU A CA 1
ATOM 692 C C . GLU A 1 97 ? 25.361 -27.590 21.008 1.00 49.35 94 GLU A C 1
ATOM 693 O O . GLU A 1 97 ? 25.255 -28.785 21.380 1.00 47.94 94 GLU A O 1
ATOM 699 N N . THR A 1 98 ? 26.476 -27.023 20.548 1.00 46.28 95 THR A N 1
ATOM 700 C CA . THR A 1 98 ? 27.750 -27.764 20.469 1.00 43.15 95 THR A CA 1
ATOM 701 C C . THR A 1 98 ? 28.827 -26.931 21.163 1.00 43.66 95 THR A C 1
ATOM 702 O O . THR A 1 98 ? 28.767 -25.706 21.081 1.00 43.83 95 THR A O 1
ATOM 706 N N . ARG A 1 99 ? 29.751 -27.593 21.844 1.00 43.60 96 ARG A N 1
ATOM 707 C CA . ARG A 1 99 ? 30.877 -26.902 22.508 1.00 44.12 96 ARG A CA 1
ATOM 708 C C . ARG A 1 99 ? 32.111 -27.775 22.348 1.00 43.26 96 ARG A C 1
ATOM 709 O O . ARG A 1 99 ? 31.941 -29.008 22.278 1.00 44.26 96 ARG A O 1
ATOM 717 N N . TYR A 1 100 ? 33.287 -27.153 22.278 1.00 43.44 97 TYR A N 1
ATOM 718 C CA . TYR A 1 100 ? 34.557 -27.916 22.301 1.00 41.74 97 TYR A CA 1
ATOM 719 C C . TYR A 1 100 ? 34.858 -28.325 23.742 1.00 40.97 97 TYR A C 1
ATOM 720 O O . TYR A 1 100 ? 34.793 -27.453 24.642 1.00 42.12 97 TYR A O 1
ATOM 729 N N . HIS A 1 101 ? 35.134 -29.608 23.970 1.00 42.37 98 HIS A N 1
ATOM 730 C CA . HIS A 1 101 ? 35.535 -30.032 25.341 1.00 42.44 98 HIS A CA 1
ATOM 731 C C . HIS A 1 101 ? 37.050 -29.871 25.491 1.00 42.46 98 HIS A C 1
ATOM 732 O O . HIS A 1 101 ? 37.515 -29.918 26.611 1.00 43.46 98 HIS A O 1
ATOM 739 N N . ASP A 1 102 ? 37.770 -29.608 24.398 1.00 41.93 99 ASP A N 1
ATOM 740 C CA . ASP A 1 102 ? 39.254 -29.557 24.457 1.00 42.80 99 ASP A CA 1
ATOM 741 C C . ASP A 1 102 ? 39.781 -28.144 24.152 1.00 44.78 99 ASP A C 1
ATOM 742 O O . ASP A 1 102 ? 40.960 -28.042 23.761 1.00 54.70 99 ASP A O 1
ATOM 747 N N . ALA A 1 103 ? 38.962 -27.097 24.275 1.00 43.44 100 ALA A N 1
ATOM 748 C CA . ALA A 1 103 ? 39.494 -25.739 24.008 1.00 42.24 100 ALA A CA 1
ATOM 749 C C . ALA A 1 103 ? 39.643 -25.015 25.339 1.00 42.39 100 ALA A C 1
ATOM 750 O O . ALA A 1 103 ? 38.732 -25.128 26.182 1.00 39.68 100 ALA A O 1
ATOM 752 N N . ASP A 1 104 ? 40.743 -24.284 25.505 1.00 42.03 101 ASP A N 1
ATOM 753 C CA . ASP A 1 104 ? 40.940 -23.587 26.801 1.00 42.21 101 ASP A CA 1
ATOM 754 C C . ASP A 1 104 ? 41.731 -22.288 26.615 1.00 42.42 101 ASP A C 1
ATOM 755 O O . ASP A 1 104 ? 42.992 -22.339 26.495 1.00 44.72 101 ASP A O 1
ATOM 760 N N . VAL A 1 105 ? 41.000 -21.167 26.665 1.00 42.84 102 VAL A N 1
ATOM 761 C CA . VAL A 1 105 ? 41.641 -19.822 26.639 1.00 43.70 102 VAL A CA 1
ATOM 762 C C . VAL A 1 105 ? 41.183 -19.098 27.911 1.00 44.46 102 VAL A C 1
ATOM 763 O O . VAL A 1 105 ? 40.983 -17.888 27.875 1.00 44.50 102 VAL A O 1
ATOM 767 N N . THR A 1 106 ? 41.039 -19.852 29.009 1.00 45.24 103 THR A N 1
ATOM 768 C CA . THR A 1 106 ? 40.588 -19.284 30.305 1.00 46.65 103 THR A CA 1
ATOM 769 C C . THR A 1 106 ? 41.658 -18.307 30.796 1.00 48.64 103 THR A C 1
ATOM 770 O O . THR A 1 106 ? 41.330 -17.422 31.628 1.00 48.39 103 THR A O 1
ATOM 774 N N . ALA A 1 107 ? 42.885 -18.447 30.285 1.00 47.99 104 ALA A N 1
ATOM 775 C CA . ALA A 1 107 ? 43.984 -17.545 30.703 1.00 49.63 104 ALA A CA 1
ATOM 776 C C . ALA A 1 107 ? 43.591 -16.088 30.416 1.00 51.46 104 ALA A C 1
ATOM 777 O O . ALA A 1 107 ? 44.161 -15.206 31.061 1.00 51.08 104 ALA A O 1
ATOM 779 N N . PHE A 1 108 ? 42.639 -15.851 29.502 1.00 49.43 105 PHE A N 1
ATOM 780 C CA . PHE A 1 108 ? 42.238 -14.457 29.169 1.00 50.99 105 PHE A CA 1
ATOM 781 C C . PHE A 1 108 ? 40.764 -14.228 29.506 1.00 53.54 105 PHE A C 1
ATOM 782 O O . PHE A 1 108 ? 40.168 -13.316 28.933 1.00 60.12 105 PHE A O 1
ATOM 790 N N . GLY A 1 109 ? 40.208 -15.035 30.410 1.00 54.52 106 GLY A N 1
ATOM 791 C CA . GLY A 1 109 ? 38.831 -14.812 30.899 1.00 55.20 106 GLY A CA 1
ATOM 792 C C . GLY A 1 109 ? 37.762 -15.491 30.063 1.00 54.38 106 GLY A C 1
ATOM 793 O O . GLY A 1 109 ? 36.579 -15.357 30.428 1.00 55.45 106 GLY A O 1
ATOM 794 N N . TYR A 1 110 ? 38.128 -16.171 28.974 1.00 51.60 107 TYR A N 1
ATOM 795 C CA . TYR A 1 110 ? 37.088 -16.878 28.180 1.00 51.37 107 TYR A CA 1
ATOM 796 C C . TYR A 1 110 ? 36.555 -18.086 28.965 1.00 53.27 107 TYR A C 1
ATOM 797 O O . TYR A 1 110 ? 37.282 -18.670 29.781 1.00 53.95 107 TYR A O 1
ATOM 806 N N . GLU A 1 111 ? 35.305 -18.445 28.692 1.00 55.22 108 GLU A N 1
ATOM 807 C CA . GLU A 1 111 ? 34.627 -19.631 29.274 1.00 56.51 108 GLU A CA 1
ATOM 808 C C . GLU A 1 111 ? 35.344 -20.887 28.758 1.00 55.59 108 GLU A C 1
ATOM 809 O O . GLU A 1 111 ? 35.906 -20.831 27.638 1.00 50.64 108 GLU A O 1
ATOM 815 N N . LYS A 1 112 ? 35.347 -21.979 29.528 1.00 53.82 109 LYS A N 1
ATOM 816 C CA . LYS A 1 112 ? 36.032 -23.195 29.024 1.00 53.80 109 LYS A CA 1
ATOM 817 C C . LYS A 1 112 ? 35.301 -23.686 27.768 1.00 48.44 109 LYS A C 1
ATOM 818 O O . LYS A 1 112 ? 34.059 -23.616 27.729 1.00 46.51 109 LYS A O 1
ATOM 824 N N . GLY A 1 113 ? 36.062 -24.106 26.756 1.00 45.47 110 GLY A N 1
ATOM 825 C CA . GLY A 1 113 ? 35.481 -24.597 25.494 1.00 44.62 110 GLY A CA 1
ATOM 826 C C . GLY A 1 113 ? 35.283 -23.478 24.491 1.00 44.97 110 GLY A C 1
ATOM 827 O O . GLY A 1 113 ? 35.076 -23.780 23.301 1.00 47.33 110 GLY A O 1
ATOM 828 N N . GLN A 1 114 ? 35.415 -22.228 24.938 1.00 47.45 111 GLN A N 1
ATOM 829 C CA . GLN A 1 114 ? 35.164 -21.057 24.058 1.00 45.99 111 GLN A CA 1
ATOM 830 C C . GLN A 1 114 ? 36.438 -20.583 23.359 1.00 45.48 111 GLN A C 1
ATOM 831 O O . GLN A 1 114 ? 37.468 -20.404 24.040 1.00 44.02 111 GLN A O 1
ATOM 837 N N . LEU A 1 115 ? 36.331 -20.319 22.059 1.00 45.80 112 LEU A N 1
ATOM 838 C CA . LEU A 1 115 ? 37.456 -19.717 21.312 1.00 46.45 112 LEU A CA 1
ATOM 839 C C . LEU A 1 115 ? 37.157 -18.236 21.093 1.00 48.44 112 LEU A C 1
ATOM 840 O O . LEU A 1 115 ? 36.003 -17.844 20.921 1.00 48.26 112 LEU A O 1
ATOM 845 N N . PRO A 1 116 ? 38.179 -17.358 21.156 1.00 45.71 113 PRO A N 1
ATOM 846 C CA . PRO A 1 116 ? 37.982 -15.937 20.906 1.00 47.12 113 PRO A CA 1
ATOM 847 C C . PRO A 1 116 ? 37.200 -15.703 19.609 1.00 47.86 113 PRO A C 1
ATOM 848 O O . PRO A 1 116 ? 37.379 -16.479 18.687 1.00 47.68 113 PRO A O 1
ATOM 852 N N . ALA A 1 117 ? 36.349 -14.666 19.616 1.00 48.86 114 ALA A N 1
ATOM 853 C CA . ALA A 1 117 ? 35.488 -14.221 18.491 1.00 48.97 114 ALA A CA 1
ATOM 854 C C . ALA A 1 117 ? 34.333 -15.203 18.254 1.00 47.31 114 ALA A C 1
ATOM 855 O O . ALA A 1 117 ? 33.631 -15.031 17.252 1.00 47.76 114 ALA A O 1
ATOM 857 N N . ASN A 1 118 ? 34.145 -16.196 19.126 1.00 46.36 115 ASN A N 1
ATOM 858 C CA . ASN A 1 118 ? 33.032 -17.165 18.943 1.00 44.42 115 ASN A CA 1
ATOM 859 C C . ASN A 1 118 ? 32.223 -17.240 20.227 1.00 46.84 115 ASN A C 1
ATOM 860 O O . ASN A 1 118 ? 32.721 -16.892 21.294 1.00 46.61 115 ASN A O 1
ATOM 865 N N . PRO A 1 119 ? 30.946 -17.673 20.171 1.00 46.69 116 PRO A N 1
ATOM 866 C CA . PRO A 1 119 ? 30.175 -17.843 21.391 1.00 49.00 116 PRO A CA 1
ATOM 867 C C . PRO A 1 119 ? 30.784 -19.056 22.106 1.00 48.13 116 PRO A C 1
ATOM 868 O O . PRO A 1 119 ? 31.448 -19.870 21.456 1.00 45.61 116 PRO A O 1
ATOM 872 N N . ALA A 1 120 ? 30.584 -19.144 23.413 1.00 47.02 117 ALA A N 1
ATOM 873 C CA . ALA A 1 120 ? 31.079 -20.321 24.161 1.00 47.51 117 ALA A CA 1
ATOM 874 C C . ALA A 1 120 ? 30.390 -21.579 23.609 1.00 45.94 117 ALA A C 1
ATOM 875 O O . ALA A 1 120 ? 31.030 -22.635 23.587 1.00 41.87 117 ALA A O 1
ATOM 877 N N . ALA A 1 121 ? 29.141 -21.438 23.141 1.00 46.34 118 ALA A N 1
ATOM 878 C CA . ALA A 1 121 ? 28.360 -22.579 22.611 1.00 46.07 118 ALA A CA 1
ATOM 879 C C . ALA A 1 121 ? 27.728 -22.193 21.275 1.00 46.25 118 ALA A C 1
ATOM 880 O O . ALA A 1 121 ? 27.218 -21.083 21.192 1.00 46.91 118 ALA A O 1
ATOM 882 N N . PHE A 1 122 ? 27.844 -23.044 20.251 1.00 44.80 119 PHE A N 1
ATOM 883 C CA . PHE A 1 122 ? 27.143 -22.765 18.970 1.00 45.55 119 PHE A CA 1
ATOM 884 C C . PHE A 1 122 ? 25.720 -23.299 19.124 1.00 47.40 119 PHE A C 1
ATOM 885 O O . PHE A 1 122 ? 25.561 -24.509 19.363 1.00 47.43 119 PHE A O 1
ATOM 893 N N . LEU A 1 123 ? 24.727 -22.413 19.045 1.00 49.73 120 LEU A N 1
ATOM 894 C CA . LEU A 1 123 ? 23.322 -22.863 19.195 1.00 53.02 120 LEU A CA 1
ATOM 895 C C . LEU A 1 123 ? 22.879 -23.505 17.880 1.00 49.69 120 LEU A C 1
ATOM 896 O O . LEU A 1 123 ? 23.059 -22.880 16.817 1.00 48.38 120 LEU A O 1
ATOM 901 N N . SER A 1 124 ? 22.373 -24.737 17.963 1.00 49.66 121 SER A N 1
ATOM 902 C CA . SER A 1 124 ? 21.905 -25.488 16.770 1.00 48.27 121 SER A CA 1
ATOM 903 C C . SER A 1 124 ? 20.643 -24.819 16.231 1.00 51.51 121 SER A C 1
ATOM 904 O O . SER A 1 124 ? 20.002 -24.077 16.994 1.00 51.80 121 SER A O 1
ATOM 907 N N . ASP A 1 125 ? 20.281 -25.088 14.978 1.00 52.61 122 ASP A N 1
ATOM 908 C CA . ASP A 1 125 ? 19.049 -24.471 14.417 1.00 54.32 122 ASP A CA 1
ATOM 909 C C . ASP A 1 125 ? 17.816 -25.099 15.083 1.00 57.92 122 ASP A C 1
ATOM 910 O O . ASP A 1 125 ? 17.647 -26.331 14.992 1.00 56.73 122 ASP A O 1
ATOM 915 N N . LYS A 1 126 ? 16.975 -24.262 15.700 1.00 58.92 123 LYS A N 1
ATOM 916 C CA . LYS A 1 126 ? 15.749 -24.703 16.415 1.00 63.01 123 LYS A CA 1
ATOM 917 C C . LYS A 1 126 ? 14.839 -25.508 15.471 1.00 62.07 123 LYS A C 1
ATOM 918 O O . LYS A 1 126 ? 14.422 -26.628 15.861 1.00 64.82 123 LYS A O 1
ATOM 924 N N . LYS A 1 127 ? 14.554 -24.977 14.276 1.00 61.32 124 LYS A N 1
ATOM 925 C CA . LYS A 1 127 ? 13.603 -25.641 13.334 1.00 63.13 124 LYS A CA 1
ATOM 926 C C . LYS A 1 127 ? 14.139 -27.001 12.871 1.00 59.58 124 LYS A C 1
ATOM 927 O O . LYS A 1 127 ? 13.326 -27.934 12.745 1.00 56.03 124 LYS A O 1
ATOM 933 N N . LEU A 1 128 ? 15.450 -27.119 12.638 1.00 55.83 125 LEU A N 1
ATOM 934 C CA . LEU A 1 128 ? 15.993 -28.425 12.176 1.00 55.13 125 LEU A CA 1
ATOM 935 C C . LEU A 1 128 ? 15.930 -29.432 13.338 1.00 53.52 125 LEU A C 1
ATOM 936 O O . LEU A 1 128 ? 15.499 -30.605 13.121 1.00 53.86 125 LEU A O 1
ATOM 941 N N . ALA A 1 129 ? 16.328 -28.971 14.531 1.00 52.63 126 ALA A N 1
ATOM 942 C CA . ALA A 1 129 ? 16.361 -29.853 15.720 1.00 53.36 126 ALA A CA 1
ATOM 943 C C . ALA A 1 129 ? 14.943 -30.344 16.028 1.00 55.74 126 ALA A C 1
ATOM 944 O O . ALA A 1 129 ? 14.795 -31.551 16.304 1.00 55.45 126 ALA A O 1
ATOM 946 N N . ASP A 1 130 ? 13.945 -29.453 15.947 1.00 57.86 127 ASP A N 1
ATOM 947 C CA . ASP A 1 130 ? 12.533 -29.844 16.214 1.00 60.46 127 ASP A CA 1
ATOM 948 C C . ASP A 1 130 ? 12.079 -30.849 15.144 1.00 59.68 127 ASP A C 1
ATOM 949 O O . ASP A 1 130 ? 11.355 -31.822 15.506 1.00 59.98 127 ASP A O 1
ATOM 954 N N . LEU A 1 131 ? 12.485 -30.624 13.880 1.00 58.73 128 LEU A N 1
ATOM 955 C CA . LEU A 1 131 ? 12.075 -31.542 12.779 1.00 60.94 128 LEU A CA 1
ATOM 956 C C . LEU A 1 131 ? 12.688 -32.923 13.029 1.00 60.89 128 LEU A C 1
ATOM 957 O O . LEU A 1 131 ? 11.960 -33.934 12.896 1.00 62.76 128 LEU A O 1
ATOM 962 N N . ALA A 1 132 ? 13.971 -32.952 13.396 1.00 59.63 129 ALA A N 1
ATOM 963 C CA . ALA A 1 132 ? 14.656 -34.235 13.678 1.00 58.63 129 ALA A CA 1
ATOM 964 C C . ALA A 1 132 ? 13.911 -34.975 14.796 1.00 60.00 129 ALA A C 1
ATOM 965 O O . ALA A 1 132 ? 13.548 -36.149 14.582 1.00 58.79 129 ALA A O 1
ATOM 967 N N . GLN A 1 133 ? 13.650 -34.302 15.922 1.00 60.87 130 GLN A N 1
ATOM 968 C CA . GLN A 1 133 ? 12.983 -34.976 17.071 1.00 65.25 130 GLN A CA 1
ATOM 969 C C . GLN A 1 133 ? 11.576 -35.425 16.657 1.00 67.33 130 GLN A C 1
ATOM 970 O O . GLN A 1 133 ? 11.176 -36.543 17.045 1.00 68.43 130 GLN A O 1
ATOM 976 N N . GLU A 1 134 ? 10.862 -34.585 15.901 1.00 68.48 131 GLU A N 1
ATOM 977 C CA . GLU A 1 134 ? 9.499 -34.928 15.414 1.00 72.43 131 GLU A CA 1
ATOM 978 C C . GLU A 1 134 ? 9.572 -36.168 14.514 1.00 70.10 131 GLU A C 1
ATOM 979 O O . GLU A 1 134 ? 8.828 -37.126 14.775 1.00 68.63 131 GLU A O 1
ATOM 985 N N . MET A 1 135 ? 10.441 -36.152 13.498 1.00 68.26 132 MET A N 1
ATOM 986 C CA . MET A 1 135 ? 10.543 -37.320 12.584 1.00 69.97 132 MET A CA 1
ATOM 987 C C . MET A 1 135 ? 10.969 -38.563 13.379 1.00 68.83 132 MET A C 1
ATOM 988 O O . MET A 1 135 ? 10.402 -39.637 13.113 1.00 69.36 132 MET A O 1
ATOM 993 N N . ALA A 1 136 ? 11.911 -38.415 14.321 1.00 66.54 133 ALA A N 1
ATOM 994 C CA . ALA A 1 136 ? 12.381 -39.540 15.167 1.00 66.29 133 ALA A CA 1
ATOM 995 C C . ALA A 1 136 ? 11.219 -40.125 15.977 1.00 69.90 133 ALA A C 1
ATOM 996 O O . ALA A 1 136 ? 11.148 -41.361 16.103 1.00 71.09 133 ALA A O 1
ATOM 998 N N . GLU A 1 137 ? 10.353 -39.270 16.523 1.00 71.04 134 GLU A N 1
ATOM 999 C CA . GLU A 1 137 ? 9.212 -39.776 17.333 1.00 76.68 134 GLU A CA 1
ATOM 1000 C C . GLU A 1 137 ? 8.242 -40.525 16.410 1.00 78.03 134 GLU A C 1
ATOM 1001 O O . GLU A 1 137 ? 7.804 -41.628 16.789 1.00 75.25 134 GLU A O 1
ATOM 1007 N N . LYS A 1 138 ? 7.979 -39.981 15.219 1.00 80.51 135 LYS A N 1
ATOM 1008 C CA . LYS A 1 138 ? 7.047 -40.630 14.259 1.00 84.23 135 LYS A CA 1
ATOM 1009 C C . LYS A 1 138 ? 7.624 -41.989 13.832 1.00 81.78 135 LYS A C 1
ATOM 1010 O O . LYS A 1 138 ? 6.845 -42.942 13.718 1.00 82.77 135 LYS A O 1
ATOM 1016 N N . GLN A 1 139 ? 8.945 -42.077 13.643 1.00 79.34 136 GLN A N 1
ATOM 1017 C CA . GLN A 1 139 ? 9.607 -43.353 13.245 1.00 78.94 136 GLN A CA 1
ATOM 1018 C C . GLN A 1 139 ? 9.688 -44.307 14.451 1.00 78.15 136 GLN A C 1
ATOM 1019 O O . GLN A 1 139 ? 10.028 -45.488 14.241 1.00 79.18 136 GLN A O 1
ATOM 1025 N N . GLY A 1 140 ? 9.387 -43.830 15.665 1.00 75.66 137 GLY A N 1
ATOM 1026 C CA . GLY A 1 140 ? 9.519 -44.676 16.868 1.00 73.03 137 GLY A CA 1
ATOM 1027 C C . GLY A 1 140 ? 10.981 -44.896 17.255 1.00 71.00 137 GLY A C 1
ATOM 1028 O O . GLY A 1 140 ? 11.268 -45.883 17.960 1.00 71.55 137 GLY A O 1
ATOM 1029 N N . GLN A 1 141 ? 11.886 -44.020 16.803 1.00 66.94 138 GLN A N 1
ATOM 1030 C CA . GLN A 1 141 ? 13.328 -44.128 17.155 1.00 64.26 138 GLN A CA 1
ATOM 1031 C C . GLN A 1 141 ? 13.582 -43.490 18.531 1.00 63.51 138 GLN A C 1
ATOM 1032 O O . GLN A 1 141 ? 13.124 -42.337 18.743 1.00 63.67 138 GLN A O 1
ATOM 1038 N N . SER A 1 142 ? 14.286 -44.204 19.423 1.00 62.37 139 SER A N 1
ATOM 1039 C CA . SER A 1 142 ? 14.692 -43.617 20.730 1.00 62.93 139 SER A CA 1
ATOM 1040 C C . SER A 1 142 ? 15.540 -42.381 20.421 1.00 60.38 139 SER A C 1
ATOM 1041 O O . SER A 1 142 ? 16.516 -42.519 19.649 1.00 58.18 139 SER A O 1
ATOM 1044 N N . VAL A 1 143 ? 15.197 -41.233 21.008 1.00 61.25 140 VAL A N 1
ATOM 1045 C CA . VAL A 1 143 ? 15.885 -39.958 20.648 1.00 61.92 140 VAL A CA 1
ATOM 1046 C C . VAL A 1 143 ? 16.176 -39.134 21.903 1.00 63.24 140 VAL A C 1
ATOM 1047 O O . VAL A 1 143 ? 15.336 -39.112 22.822 1.00 65.18 140 VAL A O 1
ATOM 1051 N N . LYS A 1 144 ? 17.322 -38.453 21.906 1.00 62.92 141 LYS A N 1
ATOM 1052 C CA . LYS A 1 144 ? 17.705 -37.579 23.041 1.00 63.96 141 LYS A CA 1
ATOM 1053 C C . LYS A 1 144 ? 18.275 -36.291 22.428 1.00 61.31 141 LYS A C 1
ATOM 1054 O O . LYS A 1 144 ? 18.954 -36.360 21.365 1.00 56.71 141 LYS A O 1
ATOM 1060 N N . ARG A 1 145 ? 17.986 -35.159 23.061 1.00 59.22 142 ARG A N 1
ATOM 1061 C CA . ARG A 1 145 ? 18.357 -33.837 22.503 1.00 58.40 142 ARG A CA 1
ATOM 1062 C C . ARG A 1 145 ? 19.116 -33.018 23.549 1.00 57.02 142 ARG A C 1
ATOM 1063 O O . ARG A 1 145 ? 18.600 -32.876 24.673 1.00 57.05 142 ARG A O 1
ATOM 1071 N N . GLY A 1 146 ? 20.288 -32.489 23.185 1.00 54.98 143 GLY A N 1
ATOM 1072 C CA . GLY A 1 146 ? 21.053 -31.695 24.166 1.00 54.91 143 GLY A CA 1
ATOM 1073 C C . GLY A 1 146 ? 22.427 -31.262 23.677 1.00 51.28 143 GLY A C 1
ATOM 1074 O O . GLY A 1 146 ? 22.574 -30.911 22.470 1.00 47.67 143 GLY A O 1
ATOM 1075 N N . LEU A 1 147 ? 23.396 -31.290 24.600 1.00 49.73 144 LEU A N 1
ATOM 1076 C CA . LEU A 1 147 ? 24.772 -30.793 24.361 1.00 49.40 144 LEU A CA 1
ATOM 1077 C C . LEU A 1 147 ? 25.641 -31.871 23.711 1.00 46.60 144 LEU A C 1
ATOM 1078 O O . LEU A 1 147 ? 25.720 -32.999 24.223 1.00 48.14 144 LEU A O 1
ATOM 1083 N N . ILE A 1 148 ? 26.239 -31.518 22.591 1.00 46.09 145 ILE A N 1
ATOM 1084 C CA . ILE A 1 148 ? 27.238 -32.401 21.935 1.00 45.94 145 ILE A CA 1
ATOM 1085 C C . ILE A 1 148 ? 28.586 -31.712 22.124 1.00 45.64 145 ILE A C 1
ATOM 1086 O O . ILE A 1 148 ? 28.693 -30.531 21.735 1.00 45.47 145 ILE A O 1
ATOM 1091 N N . CYS A 1 149 ? 29.541 -32.397 22.753 1.00 46.10 146 CYS A N 1
ATOM 1092 C CA . CYS A 1 149 ? 30.904 -31.828 22.912 1.00 44.85 146 CYS A CA 1
ATOM 1093 C C . CYS A 1 149 ? 31.844 -32.473 21.890 1.00 43.79 146 CYS A C 1
ATOM 1094 O O . CYS A 1 149 ? 31.846 -33.713 21.788 1.00 44.35 146 CYS A O 1
ATOM 1097 N N . SER A 1 150 ? 32.586 -31.642 21.153 1.00 40.47 147 SER A N 1
ATOM 1098 C CA . SER A 1 150 ? 33.570 -32.134 20.163 1.00 39.03 147 SER A CA 1
ATOM 1099 C C . SER A 1 150 ? 34.998 -31.884 20.656 1.00 39.32 147 SER A C 1
ATOM 1100 O O . SER A 1 150 ? 35.225 -30.963 21.469 1.00 42.02 147 SER A O 1
ATOM 1103 N N . GLY A 1 151 ? 35.920 -32.688 20.144 1.00 38.00 148 GLY A N 1
ATOM 1104 C CA . GLY A 1 151 ? 37.360 -32.560 20.399 1.00 38.54 148 GLY A CA 1
ATOM 1105 C C . GLY A 1 151 ? 38.130 -33.488 19.479 1.00 38.47 148 GLY A C 1
ATOM 1106 O O . GLY A 1 151 ? 37.524 -34.469 18.969 1.00 36.22 148 GLY A O 1
ATOM 1107 N N . ASP A 1 152 ? 39.415 -33.215 19.276 1.00 37.77 149 ASP A N 1
ATOM 1108 C CA . ASP A 1 152 ? 40.244 -34.103 18.419 1.00 35.46 149 ASP A CA 1
ATOM 1109 C C . ASP A 1 152 ? 40.683 -35.333 19.218 1.00 36.64 149 ASP A C 1
ATOM 1110 O O . ASP A 1 152 ? 41.841 -35.757 19.075 1.00 34.62 149 ASP A O 1
ATOM 1115 N N . SER A 1 153 ? 39.751 -35.933 19.957 1.00 37.51 150 SER A N 1
ATOM 1116 C CA . SER A 1 153 ? 40.047 -37.144 20.756 1.00 41.77 150 SER A CA 1
ATOM 1117 C C . SER A 1 153 ? 38.919 -38.167 20.639 1.00 41.26 150 SER A C 1
ATOM 1118 O O . SER A 1 153 ? 37.739 -37.762 20.629 1.00 39.60 150 SER A O 1
ATOM 1121 N N . PHE A 1 154 ? 39.301 -39.435 20.528 1.00 40.70 151 PHE A N 1
ATOM 1122 C CA . PHE A 1 154 ? 38.320 -40.535 20.622 1.00 42.18 151 PHE A CA 1
ATOM 1123 C C . PHE A 1 154 ? 38.239 -40.884 22.106 1.00 41.37 151 PHE A C 1
ATOM 1124 O O . PHE A 1 154 ? 39.268 -41.317 22.647 1.00 42.46 151 PHE A O 1
ATOM 1132 N N . ILE A 1 155 ? 37.086 -40.643 22.732 1.00 42.78 152 ILE A N 1
ATOM 1133 C CA . ILE A 1 155 ? 36.936 -40.845 24.207 1.00 45.15 152 ILE A CA 1
ATOM 1134 C C . ILE A 1 155 ? 36.755 -42.341 24.477 1.00 47.75 152 ILE A C 1
ATOM 1135 O O . ILE A 1 155 ? 35.770 -42.931 23.951 1.00 46.82 152 ILE A O 1
ATOM 1140 N N . ASN A 1 156 ? 37.696 -42.932 25.223 1.00 45.87 153 ASN A N 1
ATOM 1141 C CA . ASN A 1 156 ? 37.674 -44.389 25.508 1.00 47.70 153 ASN A CA 1
ATOM 1142 C C . ASN A 1 156 ? 38.018 -44.686 26.979 1.00 47.52 153 ASN A C 1
ATOM 1143 O O . ASN A 1 156 ? 38.693 -45.688 27.208 1.00 46.39 153 ASN A O 1
ATOM 1148 N N . SER A 1 157 ? 37.573 -43.872 27.936 1.00 47.30 154 SER A N 1
ATOM 1149 C CA . SER A 1 157 ? 37.786 -44.258 29.359 1.00 52.19 154 SER A CA 1
ATOM 1150 C C . SER A 1 157 ? 36.798 -43.510 30.256 1.00 54.29 154 SER A C 1
ATOM 1151 O O . SER A 1 157 ? 36.337 -42.429 29.847 1.00 50.61 154 SER A O 1
ATOM 1154 N N . GLU A 1 158 ? 36.490 -44.077 31.427 1.00 57.69 155 GLU A N 1
ATOM 1155 C CA . GLU A 1 158 ? 35.566 -43.424 32.394 1.00 63.45 155 GLU A CA 1
ATOM 1156 C C . GLU A 1 158 ? 36.252 -42.164 32.931 1.00 61.80 155 GLU A C 1
ATOM 1157 O O . GLU A 1 158 ? 35.544 -41.183 33.202 1.00 62.31 155 GLU A O 1
ATOM 1163 N N . ASP A 1 159 ? 37.583 -42.194 33.063 1.00 61.76 156 ASP A N 1
ATOM 1164 C CA . ASP A 1 159 ? 38.330 -40.993 33.521 1.00 61.06 156 ASP A CA 1
ATOM 1165 C C . ASP A 1 159 ? 38.135 -39.862 32.501 1.00 59.59 156 ASP A C 1
ATOM 1166 O O . ASP A 1 159 ? 37.782 -38.755 32.923 1.00 58.41 156 ASP A O 1
ATOM 1171 N N . LYS A 1 160 ? 38.345 -40.136 31.210 1.00 57.85 157 LYS A N 1
ATOM 1172 C CA . LYS A 1 160 ? 38.185 -39.068 30.177 1.00 59.22 157 LYS A CA 1
ATOM 1173 C C . LYS A 1 160 ? 36.733 -38.573 30.178 1.00 56.68 157 LYS A C 1
ATOM 1174 O O . LYS A 1 160 ? 36.531 -37.360 30.072 1.00 56.45 157 LYS A O 1
ATOM 1180 N N . ILE A 1 161 ? 35.766 -39.478 30.323 1.00 58.19 158 ILE A N 1
ATOM 1181 C CA . ILE A 1 161 ? 34.334 -39.054 30.354 1.00 57.82 158 ILE A CA 1
ATOM 1182 C C . ILE A 1 161 ? 34.133 -38.105 31.537 1.00 57.75 158 ILE A C 1
ATOM 1183 O O . ILE A 1 161 ? 33.499 -37.054 31.334 1.00 54.74 158 ILE A O 1
ATOM 1188 N N . ALA A 1 162 ? 34.690 -38.456 32.702 1.00 56.41 159 ALA A N 1
ATOM 1189 C CA . ALA A 1 162 ? 34.534 -37.652 33.937 1.00 60.24 159 ALA A CA 1
ATOM 1190 C C . ALA A 1 162 ? 35.175 -36.269 33.778 1.00 59.18 159 ALA A C 1
ATOM 1191 O O . ALA A 1 162 ? 34.579 -35.305 34.278 1.00 61.13 159 ALA A O 1
ATOM 1193 N N . GLN A 1 163 ? 36.355 -36.179 33.155 1.00 60.17 160 GLN A N 1
ATOM 1194 C CA . GLN A 1 163 ? 37.033 -34.866 32.944 1.00 65.51 160 GLN A CA 1
ATOM 1195 C C . GLN A 1 163 ? 36.103 -33.939 32.139 1.00 62.91 160 GLN A C 1
ATOM 1196 O O . GLN A 1 163 ? 35.956 -32.761 32.529 1.00 62.25 160 GLN A O 1
ATOM 1202 N N . ILE A 1 164 ? 35.503 -34.463 31.062 1.00 57.14 161 ILE A N 1
ATOM 1203 C CA . ILE A 1 164 ? 34.551 -33.701 30.196 1.00 55.26 161 ILE A CA 1
ATOM 1204 C C . ILE A 1 164 ? 33.313 -33.306 31.021 1.00 56.46 161 ILE A C 1
ATOM 1205 O O . ILE A 1 164 ? 32.887 -32.149 30.925 1.00 55.15 161 ILE A O 1
ATOM 1210 N N . GLN A 1 165 ? 32.775 -34.226 31.827 1.00 58.66 162 GLN A N 1
ATOM 1211 C CA . GLN A 1 165 ? 31.552 -33.939 32.635 1.00 61.37 162 GLN A CA 1
ATOM 1212 C C . GLN A 1 165 ? 31.853 -32.906 33.725 1.00 59.95 162 GLN A C 1
ATOM 1213 O O . GLN A 1 165 ? 30.925 -32.159 34.088 1.00 62.72 162 GLN A O 1
ATOM 1219 N N . ALA A 1 166 ? 33.090 -32.861 34.223 1.00 59.52 163 ALA A N 1
ATOM 1220 C CA . ALA A 1 166 ? 33.460 -31.868 35.260 1.00 62.38 163 ALA A CA 1
ATOM 1221 C C . ALA A 1 166 ? 33.443 -30.460 34.647 1.00 62.79 163 ALA A C 1
ATOM 1222 O O . ALA A 1 166 ? 33.132 -29.512 35.372 1.00 64.67 163 ALA A O 1
ATOM 1224 N N . ASP A 1 167 ? 33.752 -30.343 33.349 1.00 61.63 164 ASP A N 1
ATOM 1225 C CA . ASP A 1 167 ? 33.748 -29.031 32.647 1.00 60.46 164 ASP A CA 1
ATOM 1226 C C . ASP A 1 167 ? 32.360 -28.772 32.040 1.00 60.32 164 ASP A C 1
ATOM 1227 O O . ASP A 1 167 ? 31.937 -27.596 32.006 1.00 62.29 164 ASP A O 1
ATOM 1232 N N . PHE A 1 168 ? 31.681 -29.832 31.585 1.00 57.41 165 PHE A N 1
ATOM 1233 C CA . PHE A 1 168 ? 30.374 -29.695 30.892 1.00 57.62 165 PHE A CA 1
ATOM 1234 C C . PHE A 1 168 ? 29.395 -30.718 31.450 1.00 59.08 165 PHE A C 1
ATOM 1235 O O . PHE A 1 168 ? 29.060 -31.706 30.793 1.00 56.45 165 PHE A O 1
ATOM 1243 N N . PRO A 1 169 ? 28.879 -30.479 32.673 1.00 62.02 166 PRO A N 1
ATOM 1244 C CA . PRO A 1 169 ? 27.983 -31.429 33.338 1.00 63.78 166 PRO A CA 1
ATOM 1245 C C . PRO A 1 169 ? 26.825 -31.986 32.492 1.00 63.26 166 PRO A C 1
ATOM 1246 O O . PRO A 1 169 ? 26.516 -33.148 32.639 1.00 63.19 166 PRO A O 1
ATOM 1250 N N . ASN A 1 170 ? 26.244 -31.169 31.613 1.00 62.90 167 ASN A N 1
ATOM 1251 C CA . ASN A 1 170 ? 25.049 -31.600 30.837 1.00 64.13 167 ASN A CA 1
ATOM 1252 C C . ASN A 1 170 ? 25.451 -32.270 29.518 1.00 61.49 167 ASN A C 1
ATOM 1253 O O . ASN A 1 170 ? 24.557 -32.447 28.660 1.00 59.58 167 ASN A O 1
ATOM 1258 N N . VAL A 1 171 ? 26.717 -32.677 29.377 1.00 58.82 168 VAL A N 1
ATOM 1259 C CA . VAL A 1 171 ? 27.175 -33.276 28.085 1.00 55.17 168 VAL A CA 1
ATOM 1260 C C . VAL A 1 171 ? 26.393 -34.569 27.816 1.00 54.12 168 VAL A C 1
ATOM 1261 O O . VAL A 1 171 ? 26.417 -35.478 28.649 1.00 54.79 168 VAL A O 1
ATOM 1265 N N . MET A 1 172 ? 25.771 -34.643 26.640 1.00 54.98 169 MET A N 1
ATOM 1266 C CA . MET A 1 172 ? 24.944 -35.805 26.225 1.00 54.67 169 MET A CA 1
ATOM 1267 C C . MET A 1 172 ? 25.770 -36.739 25.326 1.00 52.46 169 MET A C 1
ATOM 1268 O O . MET A 1 172 ? 25.759 -37.963 25.563 1.00 53.36 169 MET A O 1
ATOM 1273 N N . GLY A 1 173 ? 26.457 -36.186 24.325 1.00 51.40 170 GLY A N 1
ATOM 1274 C CA . GLY A 1 173 ? 27.250 -37.026 23.408 1.00 48.54 170 GLY A CA 1
ATOM 1275 C C . GLY A 1 173 ? 28.591 -36.402 23.093 1.00 46.44 170 GLY A C 1
ATOM 1276 O O . GLY A 1 173 ? 28.731 -35.164 23.233 1.00 45.96 170 GLY A O 1
ATOM 1277 N N . VAL A 1 174 ? 29.548 -37.233 22.688 1.00 43.15 171 VAL A N 1
ATOM 1278 C CA . VAL A 1 174 ? 30.903 -36.730 22.326 1.00 43.43 171 VAL A CA 1
ATOM 1279 C C . VAL A 1 174 ? 31.258 -37.254 20.937 1.00 41.81 171 VAL A C 1
ATOM 1280 O O . VAL A 1 174 ? 30.840 -38.376 20.580 1.00 39.01 171 VAL A O 1
ATOM 1284 N N . GLU A 1 175 ? 31.975 -36.442 20.177 1.00 40.37 172 GLU A N 1
ATOM 1285 C CA . GLU A 1 175 ? 32.447 -36.899 18.855 1.00 40.09 172 GLU A CA 1
ATOM 1286 C C . GLU A 1 175 ? 33.576 -35.950 18.442 1.00 40.17 172 GLU A C 1
ATOM 1287 O O . GLU A 1 175 ? 34.099 -35.246 19.336 1.00 38.50 172 GLU A O 1
ATOM 1293 N N . MET A 1 176 ? 33.958 -35.936 17.163 1.00 39.94 173 MET A N 1
ATOM 1294 C CA . MET A 1 176 ? 35.194 -35.198 16.790 1.00 37.70 173 MET A CA 1
ATOM 1295 C C . MET A 1 176 ? 35.000 -34.142 15.689 1.00 36.80 173 MET A C 1
ATOM 1296 O O . MET A 1 176 ? 36.044 -33.613 15.231 1.00 36.95 173 MET A O 1
ATOM 1301 N N . GLU A 1 177 ? 33.767 -33.802 15.294 1.00 33.74 174 GLU A N 1
ATOM 1302 C CA . GLU A 1 177 ? 33.617 -32.811 14.190 1.00 36.00 174 GLU A CA 1
ATOM 1303 C C . GLU A 1 177 ? 32.463 -31.825 14.401 1.00 35.24 174 GLU A C 1
ATOM 1304 O O . GLU A 1 177 ? 32.529 -30.726 13.819 1.00 35.65 174 GLU A O 1
ATOM 1310 N N . ALA A 1 178 ? 31.440 -32.213 15.162 1.00 37.37 175 ALA A N 1
ATOM 1311 C CA . ALA A 1 178 ? 30.191 -31.423 15.231 1.00 37.67 175 ALA A CA 1
ATOM 1312 C C . ALA A 1 178 ? 30.466 -29.947 15.522 1.00 37.24 175 ALA A C 1
ATOM 1313 O O . ALA A 1 178 ? 29.995 -29.101 14.729 1.00 37.05 175 ALA A O 1
ATOM 1315 N N . THR A 1 179 ? 31.185 -29.647 16.603 1.00 36.86 176 THR A N 1
ATOM 1316 C CA . THR A 1 179 ? 31.436 -28.232 16.989 1.00 37.85 176 THR A CA 1
ATOM 1317 C C . THR A 1 179 ? 32.238 -27.515 15.883 1.00 36.69 176 THR A C 1
ATOM 1318 O O . THR A 1 179 ? 31.982 -26.321 15.637 1.00 35.94 176 THR A O 1
ATOM 1322 N N . ALA A 1 180 ? 33.175 -28.205 15.236 1.00 36.14 177 ALA A N 1
ATOM 1323 C CA . ALA A 1 180 ? 33.948 -27.577 14.138 1.00 34.71 177 ALA A CA 1
ATOM 1324 C C . ALA A 1 180 ? 32.994 -27.247 12.985 1.00 35.33 177 ALA A C 1
ATOM 1325 O O . ALA A 1 180 ? 33.078 -26.111 12.457 1.00 36.08 177 ALA A O 1
ATOM 1327 N N . ILE A 1 181 ? 32.106 -28.186 12.619 1.00 35.72 178 ILE A N 1
ATOM 1328 C CA . ILE A 1 181 ? 31.145 -27.901 11.507 1.00 38.16 178 ILE A CA 1
ATOM 1329 C C . ILE A 1 181 ? 30.267 -26.713 11.929 1.00 38.64 178 ILE A C 1
ATOM 1330 O O . ILE A 1 181 ? 30.051 -25.795 11.106 1.00 38.58 178 ILE A O 1
ATOM 1335 N N . ALA A 1 182 ? 29.824 -26.707 13.188 1.00 38.12 179 ALA A N 1
ATOM 1336 C CA . ALA A 1 182 ? 28.976 -25.606 13.703 1.00 39.07 179 ALA A CA 1
ATOM 1337 C C . ALA A 1 182 ? 29.750 -24.286 13.614 1.00 37.76 179 ALA A C 1
ATOM 1338 O O . ALA A 1 182 ? 29.149 -23.288 13.164 1.00 40.94 179 ALA A O 1
ATOM 1340 N N . GLN A 1 183 ? 31.035 -24.281 14.001 1.00 35.82 180 GLN A N 1
ATOM 1341 C CA . GLN A 1 183 ? 31.850 -23.029 13.921 1.00 36.94 180 GLN A CA 1
ATOM 1342 C C . GLN A 1 183 ? 31.899 -22.533 12.471 1.00 36.06 180 GLN A C 1
ATOM 1343 O O . GLN A 1 183 ? 31.724 -21.317 12.258 1.00 37.87 180 GLN A O 1
ATOM 1349 N N . VAL A 1 184 ? 32.146 -23.429 11.515 1.00 36.25 181 VAL A N 1
ATOM 1350 C CA . VAL A 1 184 ? 32.173 -23.011 10.082 1.00 35.71 181 VAL A CA 1
ATOM 1351 C C . VAL A 1 184 ? 30.781 -22.463 9.705 1.00 36.68 181 VAL A C 1
ATOM 1352 O O . VAL A 1 184 ? 30.702 -21.404 9.054 1.00 36.44 181 VAL A O 1
ATOM 1356 N N . CYS A 1 185 ? 29.714 -23.152 10.107 1.00 39.08 182 CYS A N 1
ATOM 1357 C CA . CYS A 1 185 ? 28.340 -22.697 9.731 1.00 41.80 182 CYS A CA 1
ATOM 1358 C C . CYS A 1 185 ? 28.012 -21.384 10.443 1.00 42.19 182 CYS A C 1
ATOM 1359 O O . CYS A 1 185 ? 27.316 -20.547 9.851 1.00 43.97 182 CYS A O 1
ATOM 1362 N N . TYR A 1 186 ? 28.507 -21.214 11.666 1.00 42.95 183 TYR A N 1
ATOM 1363 C CA . TYR A 1 186 ? 28.307 -19.923 12.377 1.00 42.83 183 TYR A CA 1
ATOM 1364 C C . TYR A 1 186 ? 28.975 -18.804 11.566 1.00 41.07 183 TYR A C 1
ATOM 1365 O O . TYR A 1 186 ? 28.348 -17.789 11.304 1.00 42.70 183 TYR A O 1
ATOM 1374 N N . ALA A 1 187 ? 30.223 -19.032 11.150 1.00 40.05 184 ALA A N 1
ATOM 1375 C CA . ALA A 1 187 ? 31.015 -18.024 10.413 1.00 39.59 184 ALA A CA 1
ATOM 1376 C C . ALA A 1 187 ? 30.400 -17.728 9.039 1.00 41.85 184 ALA A C 1
ATOM 1377 O O . ALA A 1 187 ? 30.532 -16.578 8.601 1.00 43.61 184 ALA A O 1
ATOM 1379 N N . PHE A 1 188 ? 29.778 -18.717 8.382 1.00 42.41 185 PHE A N 1
ATOM 1380 C CA . PHE A 1 188 ? 29.132 -18.491 7.054 1.00 42.46 185 PHE A CA 1
ATOM 1381 C C . PHE A 1 188 ? 27.645 -18.155 7.221 1.00 46.74 185 PHE A C 1
ATOM 1382 O O . PHE A 1 188 ? 26.964 -17.912 6.197 1.00 48.68 185 PHE A O 1
ATOM 1390 N N . ASN A 1 189 ? 27.147 -18.152 8.463 1.00 48.19 186 ASN A N 1
ATOM 1391 C CA . ASN A 1 189 ? 25.716 -17.859 8.736 1.00 50.81 186 ASN A CA 1
ATOM 1392 C C . ASN A 1 189 ? 24.815 -18.880 8.012 1.00 50.07 186 ASN A C 1
ATOM 1393 O O . ASN A 1 189 ? 23.915 -18.453 7.273 1.00 51.66 186 ASN A O 1
ATOM 1398 N N . VAL A 1 190 ? 25.027 -20.181 8.243 1.00 47.55 187 VAL A N 1
ATOM 1399 C CA . VAL A 1 190 ? 24.187 -21.248 7.619 1.00 45.88 187 VAL A CA 1
ATOM 1400 C C . VAL A 1 190 ? 23.594 -22.095 8.741 1.00 46.17 187 VAL A C 1
ATOM 1401 O O . VAL A 1 190 ? 24.328 -22.546 9.619 1.00 44.34 187 VAL A O 1
ATOM 1405 N N . PRO A 1 191 ? 22.260 -22.323 8.758 1.00 47.56 188 PRO A N 1
ATOM 1406 C CA . PRO A 1 191 ? 21.621 -23.152 9.786 1.00 48.54 188 PRO A CA 1
ATOM 1407 C C . PRO A 1 191 ? 22.289 -24.530 9.897 1.00 46.59 188 PRO A C 1
ATOM 1408 O O . PRO A 1 191 ? 22.576 -25.124 8.864 1.00 45.61 188 PRO A O 1
ATOM 1412 N N . PHE A 1 192 ? 22.500 -25.000 11.130 1.00 44.31 189 PHE A N 1
ATOM 1413 C CA . PHE A 1 192 ? 23.230 -26.274 11.362 1.00 43.00 189 PHE A CA 1
ATOM 1414 C C . PHE A 1 192 ? 22.567 -27.095 12.475 1.00 44.26 189 PHE A C 1
ATOM 1415 O O . PHE A 1 192 ? 21.972 -26.527 13.412 1.00 45.64 189 PHE A O 1
ATOM 1423 N N . VAL A 1 193 ? 22.663 -28.414 12.361 1.00 43.54 190 VAL A N 1
ATOM 1424 C CA . VAL A 1 193 ? 22.184 -29.298 13.458 1.00 45.00 190 VAL A CA 1
ATOM 1425 C C . VAL A 1 193 ? 22.935 -30.625 13.375 1.00 43.26 190 VAL A C 1
ATOM 1426 O O . VAL A 1 193 ? 23.302 -31.043 12.258 1.00 44.49 190 VAL A O 1
ATOM 1430 N N . VAL A 1 194 ? 23.138 -31.243 14.534 1.00 42.90 191 VAL A N 1
ATOM 1431 C CA . VAL A 1 194 ? 23.727 -32.601 14.640 1.00 43.24 191 VAL A CA 1
ATOM 1432 C C . VAL A 1 194 ? 22.559 -33.590 14.714 1.00 44.99 191 VAL A C 1
ATOM 1433 O O . VAL A 1 194 ? 21.630 -33.360 15.530 1.00 42.66 191 VAL A O 1
ATOM 1437 N N . VAL A 1 195 ? 22.607 -34.627 13.879 1.00 44.44 192 VAL A N 1
ATOM 1438 C CA . VAL A 1 195 ? 21.621 -35.743 13.919 1.00 45.69 192 VAL A CA 1
ATOM 1439 C C . VAL A 1 195 ? 22.446 -37.024 13.798 1.00 46.21 192 VAL A C 1
ATOM 1440 O O . VAL A 1 195 ? 22.597 -37.542 12.668 1.00 45.28 192 VAL A O 1
ATOM 1444 N N . ARG A 1 196 ? 23.028 -37.455 14.922 1.00 45.09 193 ARG A N 1
ATOM 1445 C CA . ARG A 1 196 ? 23.903 -38.653 14.938 1.00 45.30 193 ARG A CA 1
ATOM 1446 C C . ARG A 1 196 ? 23.221 -39.770 15.726 1.00 47.44 193 ARG A C 1
ATOM 1447 O O . ARG A 1 196 ? 22.113 -39.531 16.251 1.00 47.27 193 ARG A O 1
ATOM 1455 N N . ALA A 1 197 ? 23.850 -40.950 15.765 1.00 46.83 194 ALA A N 1
ATOM 1456 C CA . ALA A 1 197 ? 23.328 -42.099 16.541 1.00 47.32 194 ALA A CA 1
ATOM 1457 C C . ALA A 1 197 ? 24.486 -42.684 17.347 1.00 46.80 194 ALA A C 1
ATOM 1458 O O . ALA A 1 197 ? 25.643 -42.562 16.895 1.00 43.25 194 ALA A O 1
ATOM 1460 N N . ILE A 1 198 ? 24.164 -43.319 18.474 1.00 46.53 195 ILE A N 1
ATOM 1461 C CA . ILE A 1 198 ? 25.196 -43.857 19.401 1.00 45.39 195 ILE A CA 1
ATOM 1462 C C . ILE A 1 198 ? 25.824 -45.145 18.862 1.00 44.90 195 ILE A C 1
ATOM 1463 O O . ILE A 1 198 ? 25.101 -46.060 18.474 1.00 44.74 195 ILE A O 1
ATOM 1468 N N . SER A 1 199 ? 27.148 -45.204 18.926 1.00 44.85 196 SER A N 1
ATOM 1469 C CA . SER A 1 199 ? 27.931 -46.385 18.485 1.00 46.28 196 SER A CA 1
ATOM 1470 C C . SER A 1 199 ? 28.635 -46.990 19.703 1.00 44.91 196 SER A C 1
ATOM 1471 O O . SER A 1 199 ? 29.078 -48.157 19.624 1.00 45.73 196 SER A O 1
ATOM 1474 N N . ASP A 1 200 ? 28.723 -46.217 20.786 1.00 44.64 197 ASP A N 1
ATOM 1475 C CA . ASP A 1 200 ? 29.465 -46.666 21.993 1.00 47.42 197 ASP A CA 1
ATOM 1476 C C . ASP A 1 200 ? 29.148 -45.747 23.178 1.00 48.80 197 ASP A C 1
ATOM 1477 O O . ASP A 1 200 ? 28.443 -44.749 22.969 1.00 50.75 197 ASP A O 1
ATOM 1482 N N . GLY A 1 201 ? 29.685 -46.068 24.362 1.00 50.53 198 GLY A N 1
ATOM 1483 C CA . GLY A 1 201 ? 29.467 -45.257 25.580 1.00 51.88 198 GLY A CA 1
ATOM 1484 C C . GLY A 1 201 ? 30.677 -44.390 25.918 1.00 52.89 198 GLY A C 1
ATOM 1485 O O . GLY A 1 201 ? 30.649 -43.723 26.981 1.00 52.74 198 GLY A O 1
ATOM 1486 N N . GLY A 1 202 ? 31.710 -44.400 25.063 1.00 50.47 199 GLY A N 1
ATOM 1487 C CA . GLY A 1 202 ? 32.923 -43.584 25.291 1.00 51.66 199 GLY A CA 1
ATOM 1488 C C . GLY A 1 202 ? 33.754 -44.068 26.477 1.00 55.34 199 GLY A C 1
ATOM 1489 O O . GLY A 1 202 ? 34.675 -43.321 26.904 1.00 53.98 199 GLY A O 1
ATOM 1490 N N . ASP A 1 203 ? 33.472 -45.285 26.963 1.00 55.41 200 ASP A N 1
ATOM 1491 C CA . ASP A 1 203 ? 34.172 -45.878 28.138 1.00 58.34 200 ASP A CA 1
ATOM 1492 C C . ASP A 1 203 ? 35.320 -46.796 27.675 1.00 59.20 200 ASP A C 1
ATOM 1493 O O . ASP A 1 203 ? 35.724 -46.709 26.485 1.00 54.11 200 ASP A O 1
ATOM 1498 N N . GLY A 1 204 ? 35.822 -47.645 28.586 1.00 58.91 201 GLY A N 1
ATOM 1499 C CA . GLY A 1 204 ? 36.941 -48.559 28.283 1.00 57.93 201 GLY A CA 1
ATOM 1500 C C . GLY A 1 204 ? 36.624 -49.559 27.177 1.00 58.31 201 GLY A C 1
ATOM 1501 O O . GLY A 1 204 ? 37.563 -50.208 26.696 1.00 59.03 201 GLY A O 1
ATOM 1502 N N . LYS A 1 205 ? 35.360 -49.680 26.769 1.00 59.50 202 LYS A N 1
ATOM 1503 C CA . LYS A 1 205 ? 34.969 -50.675 25.729 1.00 58.66 202 LYS A CA 1
ATOM 1504 C C . LYS A 1 205 ? 34.529 -49.935 24.460 1.00 55.52 202 LYS A C 1
ATOM 1505 O O . LYS A 1 205 ? 34.029 -50.584 23.524 1.00 54.10 202 LYS A O 1
ATOM 1511 N N . ALA A 1 206 ? 34.771 -48.627 24.422 1.00 53.01 203 ALA A N 1
ATOM 1512 C CA . ALA A 1 206 ? 34.324 -47.781 23.294 1.00 51.77 203 ALA A CA 1
ATOM 1513 C C . ALA A 1 206 ? 34.931 -48.225 21.957 1.00 49.28 203 ALA A C 1
ATOM 1514 O O . ALA A 1 206 ? 34.194 -48.196 20.953 1.00 44.30 203 ALA A O 1
ATOM 1516 N N . SER A 1 207 ? 36.197 -48.654 21.924 1.00 49.13 204 SER A N 1
ATOM 1517 C CA . SER A 1 207 ? 36.790 -48.939 20.588 1.00 49.44 204 SER A CA 1
ATOM 1518 C C . SER A 1 207 ? 36.181 -50.221 19.993 1.00 51.37 204 SER A C 1
ATOM 1519 O O . SER A 1 207 ? 35.930 -50.230 18.761 1.00 48.85 204 SER A O 1
ATOM 1522 N N . ILE A 1 208 ? 35.917 -51.238 20.828 1.00 51.83 205 ILE A N 1
ATOM 1523 C CA . ILE A 1 208 ? 35.283 -52.517 20.377 1.00 54.42 205 ILE A CA 1
ATOM 1524 C C . ILE A 1 208 ? 33.841 -52.219 19.940 1.00 53.19 205 ILE A C 1
ATOM 1525 O O . ILE A 1 208 ? 33.458 -52.619 18.823 1.00 53.78 205 ILE A O 1
ATOM 1530 N N . SER A 1 209 ? 33.085 -51.542 20.810 1.00 49.14 206 SER A N 1
ATOM 1531 C CA . SER A 1 209 ? 31.669 -51.177 20.552 1.00 46.97 206 SER A CA 1
ATOM 1532 C C . SER A 1 209 ? 31.567 -50.385 19.241 1.00 44.49 206 SER A C 1
ATOM 1533 O O . SER A 1 209 ? 30.715 -50.733 18.389 1.00 45.19 206 SER A O 1
ATOM 1536 N N . PHE A 1 210 ? 32.423 -49.372 19.089 1.00 43.08 207 PHE A N 1
ATOM 1537 C CA . PHE A 1 210 ? 32.442 -48.520 17.877 1.00 43.61 207 PHE A CA 1
ATOM 1538 C C . PHE A 1 210 ? 32.597 -49.380 16.614 1.00 44.44 207 PHE A C 1
ATOM 1539 O O . PHE A 1 210 ? 31.824 -49.148 15.688 1.00 44.08 207 PHE A O 1
ATOM 1547 N N . GLU A 1 211 ? 33.576 -50.293 16.584 1.00 47.03 208 GLU A N 1
ATOM 1548 C CA . GLU A 1 211 ? 33.833 -51.197 15.425 1.00 52.94 208 GLU A CA 1
ATOM 1549 C C . GLU A 1 211 ? 32.607 -52.079 15.170 1.00 52.92 208 GLU A C 1
ATOM 1550 O O . GLU A 1 211 ? 32.329 -52.369 13.993 1.00 58.13 208 GLU A O 1
ATOM 1556 N N . GLU A 1 212 ? 31.907 -52.484 16.233 1.00 49.56 209 GLU A N 1
ATOM 1557 C CA . GLU A 1 212 ? 30.737 -53.388 16.083 1.00 50.24 209 GLU A CA 1
ATOM 1558 C C . GLU A 1 212 ? 29.466 -52.605 15.753 1.00 48.02 209 GLU A C 1
ATOM 1559 O O . GLU A 1 212 ? 28.641 -53.162 15.027 1.00 47.80 209 GLU A O 1
ATOM 1565 N N . PHE A 1 213 ? 29.325 -51.357 16.221 1.00 45.16 210 PHE A N 1
ATOM 1566 C CA . PHE A 1 213 ? 28.012 -50.684 16.023 1.00 44.48 210 PHE A CA 1
ATOM 1567 C C . PHE A 1 213 ? 28.069 -49.429 15.149 1.00 43.67 210 PHE A C 1
ATOM 1568 O O . PHE A 1 213 ? 27.029 -48.748 15.070 1.00 44.48 210 PHE A O 1
ATOM 1576 N N . LEU A 1 214 ? 29.196 -49.138 14.490 1.00 41.32 211 LEU A N 1
ATOM 1577 C CA . LEU A 1 214 ? 29.218 -47.952 13.602 1.00 39.79 211 LEU A CA 1
ATOM 1578 C C . LEU A 1 214 ? 28.168 -48.137 12.506 1.00 40.97 211 LEU A C 1
ATOM 1579 O O . LEU A 1 214 ? 27.471 -47.185 12.148 1.00 41.78 211 LEU A O 1
ATOM 1584 N N . PRO A 1 215 ? 28.016 -49.345 11.909 1.00 41.51 212 PRO A N 1
ATOM 1585 C CA . PRO A 1 215 ? 27.032 -49.540 10.838 1.00 44.87 212 PRO A CA 1
ATOM 1586 C C . PRO A 1 215 ? 25.605 -49.271 11.338 1.00 44.82 212 PRO A C 1
ATOM 1587 O O . PRO A 1 215 ? 24.860 -48.604 10.651 1.00 44.51 212 PRO A O 1
ATOM 1591 N N . LEU A 1 216 ? 25.281 -49.771 12.534 1.00 45.48 213 LEU A N 1
ATOM 1592 C CA . LEU A 1 216 ? 23.941 -49.525 13.133 1.00 47.33 213 LEU A CA 1
ATOM 1593 C C . LEU A 1 216 ? 23.724 -48.017 13.265 1.00 45.51 213 LEU A C 1
ATOM 1594 O O . LEU A 1 216 ? 22.650 -47.528 12.866 1.00 47.39 213 LEU A O 1
ATOM 1599 N N . ALA A 1 217 ? 24.717 -47.314 13.819 1.00 44.81 214 ALA A N 1
ATOM 1600 C CA . ALA A 1 217 ? 24.594 -45.858 14.056 1.00 41.82 214 ALA A CA 1
ATOM 1601 C C . ALA A 1 217 ? 24.378 -45.138 12.725 1.00 41.19 214 ALA A C 1
ATOM 1602 O O . ALA A 1 217 ? 23.512 -44.257 12.685 1.00 42.05 214 ALA A O 1
ATOM 1604 N N . ALA A 1 218 ? 25.126 -45.522 11.682 1.00 41.25 215 ALA A N 1
ATOM 1605 C CA . ALA A 1 218 ? 24.987 -44.904 10.342 1.00 41.03 215 ALA A CA 1
ATOM 1606 C C . ALA A 1 218 ? 23.582 -45.186 9.792 1.00 42.43 215 ALA A C 1
ATOM 1607 O O . ALA A 1 218 ? 22.968 -44.271 9.219 1.00 42.82 215 ALA A O 1
ATOM 1609 N N . LYS A 1 219 ? 23.089 -46.410 9.979 1.00 45.59 216 LYS A N 1
ATOM 1610 C CA . LYS A 1 219 ? 21.755 -46.783 9.436 1.00 48.51 216 LYS A CA 1
ATOM 1611 C C . LYS A 1 219 ? 20.653 -45.982 10.142 1.00 46.39 216 LYS A C 1
ATOM 1612 O O . LYS A 1 219 ? 19.804 -45.414 9.438 1.00 46.27 216 LYS A O 1
ATOM 1618 N N . GLN A 1 220 ? 20.691 -45.915 11.471 1.00 46.00 217 GLN A N 1
ATOM 1619 C CA . GLN A 1 220 ? 19.638 -45.208 12.245 1.00 48.20 217 GLN A CA 1
ATOM 1620 C C . GLN A 1 220 ? 19.708 -43.707 11.952 1.00 46.81 217 GLN A C 1
ATOM 1621 O O . GLN A 1 220 ? 18.636 -43.093 11.758 1.00 47.09 217 GLN A O 1
ATOM 1627 N N . SER A 1 221 ? 20.926 -43.162 11.928 1.00 44.31 218 SER A N 1
ATOM 1628 C CA . SER A 1 221 ? 21.176 -41.732 11.634 1.00 44.64 218 SER A CA 1
ATOM 1629 C C . SER A 1 221 ? 20.691 -41.407 10.215 1.00 44.20 218 SER A C 1
ATOM 1630 O O . SER A 1 221 ? 19.995 -40.398 10.039 1.00 44.09 218 SER A O 1
ATOM 1633 N N . SER A 1 222 ? 21.071 -42.235 9.239 1.00 43.61 219 SER A N 1
ATOM 1634 C CA . SER A 1 222 ? 20.685 -41.986 7.827 1.00 46.12 219 SER A CA 1
ATOM 1635 C C . SER A 1 222 ? 19.160 -42.082 7.656 1.00 42.31 219 SER A C 1
ATOM 1636 O O . SER A 1 222 ? 18.608 -41.282 6.893 1.00 42.91 219 SER A O 1
ATOM 1639 N N . ALA A 1 223 ? 18.500 -43.015 8.348 1.00 44.91 220 ALA A N 1
ATOM 1640 C CA . ALA A 1 223 ? 17.030 -43.166 8.197 1.00 47.06 220 ALA A CA 1
ATOM 1641 C C . ALA A 1 223 ? 16.331 -41.884 8.668 1.00 44.63 220 ALA A C 1
ATOM 1642 O O . ALA A 1 223 ? 15.369 -41.451 8.006 1.00 46.70 220 ALA A O 1
ATOM 1644 N N . LEU A 1 224 ? 16.791 -41.297 9.776 1.00 44.22 221 LEU A N 1
ATOM 1645 C CA . LEU A 1 224 ? 16.177 -40.033 10.261 1.00 45.01 221 LEU A CA 1
ATOM 1646 C C . LEU A 1 224 ? 16.488 -38.899 9.272 1.00 44.58 221 LEU A C 1
ATOM 1647 O O . LEU A 1 224 ? 15.555 -38.150 8.920 1.00 44.03 221 LEU A O 1
ATOM 1652 N N . VAL A 1 225 ? 17.734 -38.807 8.793 1.00 42.34 222 VAL A N 1
ATOM 1653 C CA . VAL A 1 225 ? 18.086 -37.725 7.828 1.00 43.02 222 VAL A CA 1
ATOM 1654 C C . VAL A 1 225 ? 17.224 -37.864 6.564 1.00 43.39 222 VAL A C 1
ATOM 1655 O O . VAL A 1 225 ? 16.731 -36.830 6.078 1.00 47.00 222 VAL A O 1
ATOM 1659 N N . LEU A 1 226 ? 17.060 -39.082 6.036 1.00 44.13 223 LEU A N 1
ATOM 1660 C CA . LEU A 1 226 ? 16.253 -39.268 4.797 1.00 45.46 223 LEU A CA 1
ATOM 1661 C C . LEU A 1 226 ? 14.819 -38.761 5.024 1.00 51.15 223 LEU A C 1
ATOM 1662 O O . LEU A 1 226 ? 14.223 -38.181 4.081 1.00 54.20 223 LEU A O 1
ATOM 1667 N N . GLU A 1 227 ? 14.290 -38.968 6.230 1.00 51.59 224 GLU A N 1
ATOM 1668 C CA . GLU A 1 227 ? 12.930 -38.488 6.586 1.00 57.75 224 GLU A CA 1
ATOM 1669 C C . GLU A 1 227 ? 12.940 -36.951 6.567 1.00 55.98 224 GLU A C 1
ATOM 1670 O O . GLU A 1 227 ? 11.985 -36.351 6.032 1.00 55.79 224 GLU A O 1
ATOM 1676 N N . MET A 1 228 ? 14.000 -36.333 7.100 1.00 53.89 225 MET A N 1
ATOM 1677 C CA . MET A 1 228 ? 14.087 -34.850 7.126 1.00 53.91 225 MET A CA 1
ATOM 1678 C C . MET A 1 228 ? 14.194 -34.321 5.689 1.00 57.71 225 MET A C 1
ATOM 1679 O O . MET A 1 228 ? 13.615 -33.259 5.406 1.00 55.01 225 MET A O 1
ATOM 1684 N N . ILE A 1 229 ? 14.890 -35.048 4.814 1.00 58.56 226 ILE A N 1
ATOM 1685 C CA . ILE A 1 229 ? 15.079 -34.592 3.404 1.00 61.87 226 ILE A CA 1
ATOM 1686 C C . ILE A 1 229 ? 13.709 -34.467 2.729 1.00 67.61 226 ILE A C 1
ATOM 1687 O O . ILE A 1 229 ? 13.492 -33.451 2.027 1.00 64.37 226 ILE A O 1
ATOM 1692 N N . ASP A 1 230 ? 12.830 -35.449 2.948 1.00 69.79 227 ASP A N 1
ATOM 1693 C CA . ASP A 1 230 ? 11.490 -35.457 2.294 1.00 78.35 227 ASP A CA 1
ATOM 1694 C C . ASP A 1 230 ? 10.670 -34.253 2.765 1.00 76.49 227 ASP A C 1
ATOM 1695 O O . ASP A 1 230 ? 9.935 -33.693 1.940 1.00 79.37 227 ASP A O 1
ATOM 1700 N N . ARG A 1 231 ? 10.830 -33.862 4.031 1.00 74.86 228 ARG A N 1
ATOM 1701 C CA . ARG A 1 231 ? 10.062 -32.738 4.632 1.00 76.28 228 ARG A CA 1
ATOM 1702 C C . ARG A 1 231 ? 10.617 -31.367 4.234 1.00 79.09 228 ARG A C 1
ATOM 1703 O O . ARG A 1 231 ? 9.822 -30.418 4.194 1.00 81.45 228 ARG A O 1
ATOM 1711 N N . LEU A 1 232 ? 11.922 -31.251 3.986 1.00 76.86 229 LEU A N 1
ATOM 1712 C CA . LEU A 1 232 ? 12.516 -29.919 3.684 1.00 81.61 229 LEU A CA 1
ATOM 1713 C C . LEU A 1 232 ? 12.404 -29.616 2.183 1.00 86.35 229 LEU A C 1
ATOM 1714 O O . LEU A 1 232 ? 13.219 -30.144 1.393 1.00 91.07 229 LEU A O 1
ATOM 1719 N N . SER A 1 233 ? 11.426 -28.781 1.824 1.00 99.65 230 SER A N 1
ATOM 1720 C CA . SER A 1 233 ? 11.137 -28.373 0.422 1.00 107.68 230 SER A CA 1
ATOM 1721 C C . SER A 1 233 ? 11.200 -26.843 0.287 1.00 116.92 230 SER A C 1
ATOM 1722 O O . SER A 1 233 ? 11.122 -26.149 1.326 1.00 120.85 230 SER A O 1
ATOM 1725 N N . SER A 1 234 ? 11.358 -26.351 -0.951 1.00 120.16 231 SER A N 1
ATOM 1726 C CA . SER A 1 234 ? 11.400 -24.894 -1.267 1.00 124.31 231 SER A CA 1
ATOM 1727 C C . SER A 1 234 ? 11.624 -24.703 -2.775 1.00 125.60 231 SER A C 1
ATOM 1728 O O . SER A 1 234 ? 12.646 -25.122 -3.329 1.00 119.88 231 SER A O 1
ATOM 1732 N N . ASN B 1 2 ? 51.112 -15.906 -12.618 1.00 114.25 -1 ASN B N 1
ATOM 1733 C CA . ASN B 1 2 ? 52.334 -16.644 -13.059 1.00 110.13 -1 ASN B CA 1
ATOM 1734 C C . ASN B 1 2 ? 53.531 -16.288 -12.156 1.00 102.23 -1 ASN B C 1
ATOM 1735 O O . ASN B 1 2 ? 54.350 -17.198 -11.899 1.00 105.92 -1 ASN B O 1
ATOM 1740 N N . ALA B 1 3 ? 53.651 -15.025 -11.713 1.00 89.93 0 ALA B N 1
ATOM 1741 C CA . ALA B 1 3 ? 54.753 -14.620 -10.801 1.00 79.70 0 ALA B CA 1
ATOM 1742 C C . ALA B 1 3 ? 54.530 -15.279 -9.431 1.00 72.05 0 ALA B C 1
ATOM 1743 O O . ALA B 1 3 ? 53.357 -15.534 -9.076 1.00 67.25 0 ALA B O 1
ATOM 1745 N N . MET B 1 4 ? 55.600 -15.532 -8.674 1.00 65.39 1 MET B N 1
ATOM 1746 C CA . MET B 1 4 ? 55.406 -16.246 -7.384 1.00 61.93 1 MET B CA 1
ATOM 1747 C C . MET B 1 4 ? 54.540 -15.415 -6.433 1.00 52.46 1 MET B C 1
ATOM 1748 O O . MET B 1 4 ? 54.726 -14.196 -6.349 1.00 55.33 1 MET B O 1
ATOM 1753 N N . LYS B 1 5 ? 53.596 -16.074 -5.773 1.00 46.09 2 LYS B N 1
ATOM 1754 C CA . LYS B 1 5 ? 52.733 -15.401 -4.778 1.00 43.01 2 LYS B CA 1
ATOM 1755 C C . LYS B 1 5 ? 52.995 -16.071 -3.428 1.00 39.53 2 LYS B C 1
ATOM 1756 O O . LYS B 1 5 ? 52.902 -17.293 -3.350 1.00 40.75 2 LYS B O 1
ATOM 1762 N N . ILE B 1 6 ? 53.346 -15.282 -2.425 1.00 38.86 3 ILE B N 1
ATOM 1763 C CA . ILE B 1 6 ? 53.686 -15.811 -1.075 1.00 37.37 3 ILE B CA 1
ATOM 1764 C C . ILE B 1 6 ? 52.460 -15.660 -0.185 1.00 35.47 3 ILE B C 1
ATOM 1765 O O . ILE B 1 6 ? 51.942 -14.532 -0.071 1.00 36.10 3 ILE B O 1
ATOM 1770 N N . GLY B 1 7 ? 51.987 -16.768 0.364 1.00 34.74 4 GLY B N 1
ATOM 1771 C CA . GLY B 1 7 ? 50.873 -16.715 1.324 1.00 36.37 4 GLY B CA 1
ATOM 1772 C C . GLY B 1 7 ? 51.431 -16.518 2.725 1.00 34.46 4 GLY B C 1
ATOM 1773 O O . GLY B 1 7 ? 52.447 -17.143 3.049 1.00 36.24 4 GLY B O 1
ATOM 1774 N N . ILE B 1 8 ? 50.831 -15.639 3.510 1.00 36.02 5 ILE B N 1
ATOM 1775 C CA . ILE B 1 8 ? 51.304 -15.428 4.910 1.00 34.84 5 ILE B CA 1
ATOM 1776 C C . ILE B 1 8 ? 50.080 -15.526 5.807 1.00 34.00 5 ILE B C 1
ATOM 1777 O O . ILE B 1 8 ? 49.063 -14.915 5.454 1.00 32.61 5 ILE B O 1
ATOM 1782 N N . VAL B 1 9 ? 50.172 -16.293 6.895 1.00 34.84 6 VAL B N 1
ATOM 1783 C CA . VAL B 1 9 ? 48.995 -16.464 7.789 1.00 33.74 6 VAL B CA 1
ATOM 1784 C C . VAL B 1 9 ? 49.365 -16.021 9.205 1.00 35.99 6 VAL B C 1
ATOM 1785 O O . VAL B 1 9 ? 50.409 -16.474 9.733 1.00 34.93 6 VAL B O 1
ATOM 1789 N N . GLY B 1 10 ? 48.504 -15.192 9.784 1.00 32.91 7 GLY B N 1
ATOM 1790 C CA . GLY B 1 10 ? 48.610 -14.812 11.199 1.00 33.28 7 GLY B CA 1
ATOM 1791 C C . GLY B 1 10 ? 47.241 -14.964 11.821 1.00 33.30 7 GLY B C 1
ATOM 1792 O O . GLY B 1 10 ? 46.252 -14.752 11.102 1.00 32.39 7 GLY B O 1
ATOM 1793 N N . ALA B 1 11 ? 47.169 -15.318 13.096 1.00 31.97 8 ALA B N 1
ATOM 1794 C CA . ALA B 1 11 ? 45.854 -15.518 13.736 1.00 34.15 8 ALA B CA 1
ATOM 1795 C C . ALA B 1 11 ? 45.231 -14.182 14.157 1.00 34.86 8 ALA B C 1
ATOM 1796 O O . ALA B 1 11 ? 44.064 -13.952 13.849 1.00 36.11 8 ALA B O 1
ATOM 1798 N N . MET B 1 12 ? 46.015 -13.327 14.814 1.00 37.84 9 MET B N 1
ATOM 1799 C CA . MET B 1 12 ? 45.475 -12.083 15.419 1.00 38.88 9 MET B CA 1
ATOM 1800 C C . MET B 1 12 ? 45.761 -10.866 14.549 1.00 37.84 9 MET B C 1
ATOM 1801 O O . MET B 1 12 ? 46.733 -10.904 13.757 1.00 35.38 9 MET B O 1
ATOM 1806 N N . ALA B 1 13 ? 44.954 -9.816 14.735 1.00 39.97 10 ALA B N 1
ATOM 1807 C CA . ALA B 1 13 ? 45.180 -8.541 14.015 1.00 41.06 10 ALA B CA 1
ATOM 1808 C C . ALA B 1 13 ? 46.608 -8.051 14.300 1.00 41.79 10 ALA B C 1
ATOM 1809 O O . ALA B 1 13 ? 47.295 -7.669 13.349 1.00 42.33 10 ALA B O 1
ATOM 1811 N N . GLN B 1 14 ? 47.057 -8.136 15.558 1.00 41.48 11 GLN B N 1
ATOM 1812 C CA . GLN B 1 14 ? 48.424 -7.661 15.913 1.00 43.78 11 GLN B CA 1
ATOM 1813 C C . GLN B 1 14 ? 49.474 -8.499 15.177 1.00 38.03 11 GLN B C 1
ATOM 1814 O O . GLN B 1 14 ? 50.520 -7.968 14.857 1.00 39.96 11 GLN B O 1
ATOM 1820 N N . GLU B 1 15 ? 49.211 -9.768 14.918 1.00 37.49 12 GLU B N 1
ATOM 1821 C CA . GLU B 1 15 ? 50.268 -10.580 14.253 1.00 38.39 12 GLU B CA 1
ATOM 1822 C C . GLU B 1 15 ? 50.391 -10.265 12.749 1.00 38.52 12 GLU B C 1
ATOM 1823 O O . GLU B 1 15 ? 51.463 -10.572 12.189 1.00 39.90 12 GLU B O 1
ATOM 1829 N N . VAL B 1 16 ? 49.368 -9.687 12.108 1.00 40.14 13 VAL B N 1
ATOM 1830 C CA . VAL B 1 16 ? 49.446 -9.411 10.632 1.00 39.99 13 VAL B CA 1
ATOM 1831 C C . VAL B 1 16 ? 49.557 -7.908 10.346 1.00 40.13 13 VAL B C 1
ATOM 1832 O O . VAL B 1 16 ? 49.860 -7.559 9.179 1.00 38.44 13 VAL B O 1
ATOM 1836 N N . GLU B 1 17 ? 49.364 -7.045 11.351 1.00 39.27 14 GLU B N 1
ATOM 1837 C CA . GLU B 1 17 ? 49.273 -5.599 11.042 1.00 40.99 14 GLU B CA 1
ATOM 1838 C C . GLU B 1 17 ? 50.566 -5.047 10.427 1.00 40.89 14 GLU B C 1
ATOM 1839 O O . GLU B 1 17 ? 50.462 -4.197 9.533 1.00 39.04 14 GLU B O 1
ATOM 1845 N N . ILE B 1 18 ? 51.735 -5.482 10.878 1.00 41.72 15 ILE B N 1
ATOM 1846 C CA . ILE B 1 18 ? 52.996 -4.928 10.295 1.00 43.04 15 ILE B CA 1
ATOM 1847 C C . ILE B 1 18 ? 53.003 -5.208 8.785 1.00 41.28 15 ILE B C 1
ATOM 1848 O O . ILE B 1 18 ? 53.253 -4.269 7.996 1.00 41.17 15 ILE B O 1
ATOM 1853 N N . LEU B 1 19 ? 52.682 -6.436 8.394 1.00 40.02 16 LEU B N 1
ATOM 1854 C CA . LEU B 1 19 ? 52.717 -6.818 6.958 1.00 41.55 16 LEU B CA 1
ATOM 1855 C C . LEU B 1 19 ? 51.553 -6.151 6.217 1.00 39.85 16 LEU B C 1
ATOM 1856 O O . LEU B 1 19 ? 51.779 -5.649 5.117 1.00 40.82 16 LEU B O 1
ATOM 1861 N N . LYS B 1 20 ? 50.376 -6.105 6.838 1.00 40.53 17 LYS B N 1
ATOM 1862 C CA . LYS B 1 20 ? 49.183 -5.455 6.230 1.00 41.56 17 LYS B CA 1
ATOM 1863 C C . LYS B 1 20 ? 49.516 -4.001 5.884 1.00 43.27 17 LYS B C 1
ATOM 1864 O O . LYS B 1 20 ? 49.132 -3.545 4.787 1.00 41.34 17 LYS B O 1
ATOM 1870 N N . ASN B 1 21 ? 50.270 -3.333 6.761 1.00 41.02 18 ASN B N 1
ATOM 1871 C CA . ASN B 1 21 ? 50.586 -1.890 6.612 1.00 41.16 18 ASN B CA 1
ATOM 1872 C C . ASN B 1 21 ? 51.737 -1.651 5.627 1.00 39.77 18 ASN B C 1
ATOM 1873 O O . ASN B 1 21 ? 52.059 -0.486 5.439 1.00 42.45 18 ASN B O 1
ATOM 1878 N N . LEU B 1 22 ? 52.334 -2.692 5.040 1.00 41.38 19 LEU B N 1
ATOM 1879 C CA . LEU B 1 22 ? 53.433 -2.507 4.046 1.00 41.91 19 LEU B CA 1
ATOM 1880 C C . LEU B 1 22 ? 52.953 -2.936 2.657 1.00 41.57 19 LEU B C 1
ATOM 1881 O O . LEU B 1 22 ? 53.742 -2.841 1.697 1.00 42.01 19 LEU B O 1
ATOM 1886 N N . MET B 1 23 ? 51.715 -3.412 2.560 1.00 39.62 20 MET B N 1
ATOM 1887 C CA . MET B 1 23 ? 51.217 -3.887 1.247 1.00 40.41 20 MET B CA 1
ATOM 1888 C C . MET B 1 23 ? 50.774 -2.697 0.385 1.00 39.57 20 MET B C 1
ATOM 1889 O O . MET B 1 23 ? 50.146 -1.770 0.913 1.00 39.48 20 MET B O 1
ATOM 1894 N N . THR B 1 24 ? 51.141 -2.742 -0.890 1.00 38.17 21 THR B N 1
ATOM 1895 C CA . THR B 1 24 ? 50.721 -1.758 -1.911 1.00 39.95 21 THR B CA 1
ATOM 1896 C C . THR B 1 24 ? 49.670 -2.455 -2.789 1.00 41.19 21 THR B C 1
ATOM 1897 O O . THR B 1 24 ? 49.577 -3.684 -2.688 1.00 40.64 21 THR B O 1
ATOM 1901 N N . GLU B 1 25 ? 48.939 -1.701 -3.620 1.00 43.46 22 GLU B N 1
ATOM 1902 C CA . GLU B 1 25 ? 47.861 -2.230 -4.499 1.00 43.49 22 GLU B CA 1
ATOM 1903 C C . GLU B 1 25 ? 47.011 -3.181 -3.657 1.00 42.80 22 GLU B C 1
ATOM 1904 O O . GLU B 1 25 ? 46.603 -4.236 -4.158 1.00 44.37 22 GLU B O 1
ATOM 1910 N N . ARG B 1 26 ? 46.738 -2.790 -2.418 1.00 43.75 23 ARG B N 1
ATOM 1911 C CA . ARG B 1 26 ? 46.094 -3.737 -1.485 1.00 43.24 23 ARG B CA 1
ATOM 1912 C C . ARG B 1 26 ? 44.583 -3.821 -1.696 1.00 44.07 23 ARG B C 1
ATOM 1913 O O . ARG B 1 26 ? 43.935 -2.778 -1.832 1.00 44.58 23 ARG B O 1
ATOM 1921 N N . THR B 1 27 ? 44.079 -5.056 -1.701 1.00 41.56 24 THR B N 1
ATOM 1922 C CA . THR B 1 27 ? 42.634 -5.358 -1.746 1.00 42.30 24 THR B CA 1
ATOM 1923 C C . THR B 1 27 ? 42.351 -6.156 -0.474 1.00 41.49 24 THR B C 1
ATOM 1924 O O . THR B 1 27 ? 43.298 -6.764 0.068 1.00 38.82 24 THR B O 1
ATOM 1928 N N . GLU B 1 28 ? 41.113 -6.110 -0.007 1.00 43.62 25 GLU B N 1
ATOM 1929 C CA . GLU B 1 28 ? 40.696 -6.819 1.217 1.00 46.89 25 GLU B CA 1
ATOM 1930 C C . GLU B 1 28 ? 39.450 -7.631 0.885 1.00 45.75 25 GLU B C 1
ATOM 1931 O O . GLU B 1 28 ? 38.511 -7.035 0.345 1.00 44.59 25 GLU B O 1
ATOM 1937 N N . THR B 1 29 ? 39.475 -8.928 1.202 1.00 44.36 26 THR B N 1
ATOM 1938 C CA . THR B 1 29 ? 38.323 -9.833 0.981 1.00 44.44 26 THR B CA 1
ATOM 1939 C C . THR B 1 29 ? 37.993 -10.534 2.298 1.00 43.83 26 THR B C 1
ATOM 1940 O O . THR B 1 29 ? 38.929 -11.036 2.973 1.00 42.08 26 THR B O 1
ATOM 1944 N N . ARG B 1 30 ? 36.716 -10.535 2.657 1.00 45.46 27 ARG B N 1
ATOM 1945 C CA . ARG B 1 30 ? 36.226 -11.201 3.887 1.00 49.46 27 ARG B CA 1
ATOM 1946 C C . ARG B 1 30 ? 35.472 -12.454 3.441 1.00 47.66 27 ARG B C 1
ATOM 1947 O O . ARG B 1 30 ? 34.650 -12.346 2.533 1.00 47.40 27 ARG B O 1
ATOM 1955 N N . VAL B 1 31 ? 35.886 -13.610 3.954 1.00 43.36 28 VAL B N 1
ATOM 1956 C CA . VAL B 1 31 ? 35.232 -14.921 3.690 1.00 42.69 28 VAL B CA 1
ATOM 1957 C C . VAL B 1 31 ? 34.958 -15.501 5.073 1.00 42.51 28 VAL B C 1
ATOM 1958 O O . VAL B 1 31 ? 35.942 -15.784 5.790 1.00 38.99 28 VAL B O 1
ATOM 1962 N N . ALA B 1 32 ? 33.688 -15.552 5.478 1.00 42.66 29 ALA B N 1
ATOM 1963 C CA . ALA B 1 32 ? 33.349 -16.099 6.810 1.00 41.24 29 ALA B CA 1
ATOM 1964 C C . ALA B 1 32 ? 34.162 -15.371 7.892 1.00 39.51 29 ALA B C 1
ATOM 1965 O O . ALA B 1 32 ? 34.120 -14.155 7.924 1.00 39.94 29 ALA B O 1
ATOM 1967 N N . SER B 1 33 ? 34.901 -16.110 8.717 1.00 37.54 30 SER B N 1
ATOM 1968 C CA . SER B 1 33 ? 35.679 -15.536 9.846 1.00 38.29 30 SER B CA 1
ATOM 1969 C C . SER B 1 33 ? 37.053 -15.032 9.397 1.00 36.88 30 SER B C 1
ATOM 1970 O O . SER B 1 33 ? 37.805 -14.562 10.260 1.00 38.44 30 SER B O 1
ATOM 1973 N N . ALA B 1 34 ? 37.361 -15.134 8.101 1.00 35.95 31 ALA B N 1
ATOM 1974 C CA . ALA B 1 34 ? 38.713 -14.813 7.597 1.00 34.98 31 ALA B CA 1
ATOM 1975 C C . ALA B 1 34 ? 38.769 -13.476 6.845 1.00 37.69 31 ALA B C 1
ATOM 1976 O O . ALA B 1 34 ? 37.777 -13.103 6.177 1.00 37.39 31 ALA B O 1
ATOM 1978 N N . VAL B 1 35 ? 39.913 -12.793 6.976 1.00 38.38 32 VAL B N 1
ATOM 1979 C CA . VAL B 1 35 ? 40.228 -11.548 6.221 1.00 39.13 32 VAL B CA 1
ATOM 1980 C C . VAL B 1 35 ? 41.485 -11.834 5.386 1.00 37.08 32 VAL B C 1
ATOM 1981 O O . VAL B 1 35 ? 42.517 -12.238 5.963 1.00 35.28 32 VAL B O 1
ATOM 1985 N N . ILE B 1 36 ? 41.395 -11.613 4.082 1.00 36.50 33 ILE B N 1
ATOM 1986 C CA . ILE B 1 36 ? 42.528 -11.875 3.153 1.00 36.32 33 ILE B CA 1
ATOM 1987 C C . ILE B 1 36 ? 42.896 -10.578 2.441 1.00 37.95 33 ILE B C 1
ATOM 1988 O O . ILE B 1 36 ? 42.018 -9.984 1.767 1.00 38.52 33 ILE B O 1
ATOM 1993 N N . PHE B 1 37 ? 44.143 -10.152 2.609 1.00 38.07 34 PHE B N 1
ATOM 1994 C CA . PHE B 1 37 ? 44.635 -8.963 1.878 1.00 39.58 34 PHE B CA 1
ATOM 1995 C C . PHE B 1 37 ? 45.475 -9.463 0.703 1.00 38.43 34 PHE B C 1
ATOM 1996 O O . PHE B 1 37 ? 46.218 -10.440 0.869 1.00 35.12 34 PHE B O 1
ATOM 2004 N N . GLU B 1 38 ? 45.290 -8.850 -0.466 1.00 39.09 35 GLU B N 1
ATOM 2005 C CA . GLU B 1 38 ? 46.143 -9.183 -1.619 1.00 41.03 35 GLU B CA 1
ATOM 2006 C C . GLU B 1 38 ? 46.806 -7.891 -2.074 1.00 41.19 35 GLU B C 1
ATOM 2007 O O . GLU B 1 38 ? 46.180 -6.815 -2.009 1.00 44.28 35 GLU B O 1
ATOM 2013 N N . GLY B 1 39 ? 48.051 -8.010 -2.487 1.00 39.44 36 GLY B N 1
ATOM 2014 C CA . GLY B 1 39 ? 48.796 -6.838 -2.943 1.00 39.47 36 GLY B CA 1
ATOM 2015 C C . GLY B 1 39 ? 50.252 -7.190 -3.048 1.00 39.80 36 GLY B C 1
ATOM 2016 O O . GLY B 1 39 ? 50.560 -8.385 -3.241 1.00 40.45 36 GLY B O 1
ATOM 2017 N N . LYS B 1 40 ? 51.108 -6.195 -2.905 1.00 40.14 37 LYS B N 1
ATOM 2018 C CA . LYS B 1 40 ? 52.551 -6.444 -3.047 1.00 41.85 37 LYS B CA 1
ATOM 2019 C C . LYS B 1 40 ? 53.308 -5.847 -1.869 1.00 42.08 37 LYS B C 1
ATOM 2020 O O . LYS B 1 40 ? 52.801 -4.903 -1.239 1.00 46.09 37 LYS B O 1
ATOM 2026 N N . ILE B 1 41 ? 54.455 -6.446 -1.580 1.00 44.64 38 ILE B N 1
ATOM 2027 C CA . ILE B 1 41 ? 55.448 -5.930 -0.600 1.00 46.16 38 ILE B CA 1
ATOM 2028 C C . ILE B 1 41 ? 56.776 -5.952 -1.356 1.00 47.42 38 ILE B C 1
ATOM 2029 O O . ILE B 1 41 ? 57.155 -7.044 -1.842 1.00 45.84 38 ILE B O 1
ATOM 2034 N N . ASN B 1 42 ? 57.400 -4.782 -1.504 1.00 49.16 39 ASN B N 1
ATOM 2035 C CA . ASN B 1 42 ? 58.687 -4.638 -2.231 1.00 55.04 39 ASN B CA 1
ATOM 2036 C C . ASN B 1 42 ? 58.542 -5.264 -3.629 1.00 53.65 39 ASN B C 1
ATOM 2037 O O . ASN B 1 42 ? 59.491 -5.917 -4.082 1.00 53.30 39 ASN B O 1
ATOM 2042 N N . GLY B 1 43 ? 57.373 -5.089 -4.262 1.00 53.01 40 GLY B N 1
ATOM 2043 C CA . GLY B 1 43 ? 57.111 -5.570 -5.637 1.00 52.98 40 GLY B CA 1
ATOM 2044 C C . GLY B 1 43 ? 56.725 -7.042 -5.739 1.00 52.16 40 GLY B C 1
ATOM 2045 O O . GLY B 1 43 ? 56.427 -7.466 -6.868 1.00 51.75 40 GLY B O 1
ATOM 2046 N N . LYS B 1 44 ? 56.689 -7.781 -4.623 1.00 49.37 41 LYS B N 1
ATOM 2047 C CA . LYS B 1 44 ? 56.363 -9.239 -4.629 1.00 49.57 41 LYS B CA 1
ATOM 2048 C C . LYS B 1 44 ? 54.878 -9.463 -4.307 1.00 45.24 41 LYS B C 1
ATOM 2049 O O . LYS B 1 44 ? 54.398 -8.864 -3.322 1.00 41.96 41 LYS B O 1
ATOM 2055 N N . ASP B 1 45 ? 54.198 -10.328 -5.063 1.00 41.96 42 ASP B N 1
ATOM 2056 C CA . ASP B 1 45 ? 52.763 -10.630 -4.808 1.00 42.43 42 ASP B CA 1
ATOM 2057 C C . ASP B 1 45 ? 52.625 -11.331 -3.449 1.00 40.41 42 ASP B C 1
ATOM 2058 O O . ASP B 1 45 ? 53.362 -12.283 -3.189 1.00 39.81 42 ASP B O 1
ATOM 2063 N N . ILE B 1 46 ? 51.678 -10.864 -2.638 1.00 38.85 43 ILE B N 1
ATOM 2064 C CA . ILE B 1 46 ? 51.423 -11.396 -1.272 1.00 39.03 43 ILE B CA 1
ATOM 2065 C C . ILE B 1 46 ? 49.933 -11.682 -1.106 1.00 37.61 43 ILE B C 1
ATOM 2066 O O . ILE B 1 46 ? 49.123 -10.909 -1.612 1.00 37.26 43 ILE B O 1
ATOM 2071 N N . ALA B 1 47 ? 49.610 -12.778 -0.426 1.00 37.10 44 ALA B N 1
ATOM 2072 C CA . ALA B 1 47 ? 48.226 -13.068 -0.004 1.00 35.98 44 ALA B CA 1
ATOM 2073 C C . ALA B 1 47 ? 48.325 -13.223 1.509 1.00 34.80 44 ALA B C 1
ATOM 2074 O O . ALA B 1 47 ? 48.940 -14.197 1.960 1.00 35.82 44 ALA B O 1
ATOM 2076 N N . LEU B 1 48 ? 47.840 -12.226 2.248 1.00 34.77 45 LEU B N 1
ATOM 2077 C CA . LEU B 1 48 ? 47.996 -12.216 3.726 1.00 34.24 45 LEU B CA 1
ATOM 2078 C C . LEU B 1 48 ? 46.659 -12.570 4.369 1.00 33.25 45 LEU B C 1
ATOM 2079 O O . LEU B 1 48 ? 45.657 -11.879 4.087 1.00 33.89 45 LEU B O 1
ATOM 2084 N N . LEU B 1 49 ? 46.655 -13.622 5.181 1.00 32.37 46 LEU B N 1
ATOM 2085 C CA . LEU B 1 49 ? 45.428 -14.082 5.869 1.00 32.55 46 LEU B CA 1
ATOM 2086 C C . LEU B 1 49 ? 45.476 -13.753 7.363 1.00 34.56 46 LEU B C 1
ATOM 2087 O O . LEU B 1 49 ? 46.501 -14.072 8.017 1.00 32.60 46 LEU B O 1
ATOM 2092 N N . GLN B 1 50 ? 44.418 -13.095 7.842 1.00 34.93 47 GLN B N 1
ATOM 2093 C CA . GLN B 1 50 ? 44.154 -12.910 9.293 1.00 37.75 47 GLN B CA 1
ATOM 2094 C C . GLN B 1 50 ? 43.034 -13.916 9.569 1.00 35.54 47 GLN B C 1
ATOM 2095 O O . GLN B 1 50 ? 41.886 -13.674 9.102 1.00 36.42 47 GLN B O 1
ATOM 2101 N N . SER B 1 51 ? 43.361 -15.017 10.243 1.00 33.15 48 SER B N 1
ATOM 2102 C CA . SER B 1 51 ? 42.414 -16.159 10.335 1.00 32.45 48 SER B CA 1
ATOM 2103 C C . SER B 1 51 ? 41.542 -16.105 11.582 1.00 34.19 48 SER B C 1
ATOM 2104 O O . SER B 1 51 ? 40.417 -16.639 11.546 1.00 33.73 48 SER B O 1
ATOM 2107 N N . GLY B 1 52 ? 42.048 -15.497 12.647 1.00 34.87 49 GLY B N 1
ATOM 2108 C CA . GLY B 1 52 ? 41.355 -15.675 13.929 1.00 34.40 49 GLY B CA 1
ATOM 2109 C C . GLY B 1 52 ? 42.074 -16.774 14.696 1.00 33.89 49 GLY B C 1
ATOM 2110 O O . GLY B 1 52 ? 42.874 -17.522 14.079 1.00 32.55 49 GLY B O 1
ATOM 2111 N N . ILE B 1 53 ? 41.760 -16.911 15.979 1.00 33.98 50 ILE B N 1
ATOM 2112 C CA . ILE B 1 53 ? 42.491 -17.851 16.868 1.00 34.22 50 ILE B CA 1
ATOM 2113 C C . ILE B 1 53 ? 41.925 -19.275 16.814 1.00 34.08 50 ILE B C 1
ATOM 2114 O O . ILE B 1 53 ? 40.691 -19.453 16.778 1.00 36.72 50 ILE B O 1
ATOM 2119 N N . GLY B 1 54 ? 42.826 -20.261 16.801 1.00 33.41 51 GLY B N 1
ATOM 2120 C CA . GLY B 1 54 ? 42.398 -21.661 16.947 1.00 34.30 51 GLY B CA 1
ATOM 2121 C C . GLY B 1 54 ? 42.465 -22.451 15.661 1.00 32.92 51 GLY B C 1
ATOM 2122 O O . GLY B 1 54 ? 42.572 -21.838 14.564 1.00 31.25 51 GLY B O 1
ATOM 2123 N N . LYS B 1 55 ? 42.323 -23.762 15.812 1.00 33.02 52 LYS B N 1
ATOM 2124 C CA . LYS B 1 55 ? 42.474 -24.761 14.718 1.00 35.58 52 LYS B CA 1
ATOM 2125 C C . LYS B 1 55 ? 41.399 -24.569 13.643 1.00 32.44 52 LYS B C 1
ATOM 2126 O O . LYS B 1 55 ? 41.759 -24.567 12.464 1.00 32.56 52 LYS B O 1
ATOM 2132 N N . VAL B 1 56 ? 40.143 -24.367 14.040 1.00 31.52 53 VAL B N 1
ATOM 2133 C CA . VAL B 1 56 ? 39.040 -24.290 13.036 1.00 32.37 53 VAL B CA 1
ATOM 2134 C C . VAL B 1 56 ? 39.099 -22.947 12.312 1.00 33.89 53 VAL B C 1
ATOM 2135 O O . VAL B 1 56 ? 38.912 -22.951 11.070 1.00 34.94 53 VAL B O 1
ATOM 2139 N N . ALA B 1 57 ? 39.344 -21.853 13.058 1.00 33.10 54 ALA B N 1
ATOM 2140 C CA . ALA B 1 57 ? 39.456 -20.513 12.448 1.00 32.43 54 ALA B CA 1
ATOM 2141 C C . ALA B 1 57 ? 40.616 -20.544 11.444 1.00 31.51 54 ALA B C 1
ATOM 2142 O O . ALA B 1 57 ? 40.438 -20.045 10.322 1.00 30.99 54 ALA B O 1
ATOM 2144 N N . ALA B 1 58 ? 41.746 -21.142 11.829 1.00 29.95 55 ALA B N 1
ATOM 2145 C CA . ALA B 1 58 ? 42.908 -21.256 10.915 1.00 31.16 55 ALA B CA 1
ATOM 2146 C C . ALA B 1 58 ? 42.559 -22.139 9.704 1.00 30.95 55 ALA B C 1
ATOM 2147 O O . ALA B 1 58 ? 43.004 -21.806 8.574 1.00 31.51 55 ALA B O 1
ATOM 2149 N N . ALA B 1 59 ? 41.748 -23.182 9.900 1.00 30.12 56 ALA B N 1
ATOM 2150 C CA . ALA B 1 59 ? 41.436 -24.107 8.782 1.00 30.10 56 ALA B CA 1
ATOM 2151 C C . ALA B 1 59 ? 40.498 -23.430 7.784 1.00 32.23 56 ALA B C 1
ATOM 2152 O O . ALA B 1 59 ? 40.731 -23.570 6.557 1.00 32.33 56 ALA B O 1
ATOM 2154 N N . ILE B 1 60 ? 39.466 -22.758 8.297 1.00 31.02 57 ILE B N 1
ATOM 2155 C CA . ILE B 1 60 ? 38.517 -21.989 7.436 1.00 32.49 57 ILE B CA 1
ATOM 2156 C C . ILE B 1 60 ? 39.340 -21.001 6.616 1.00 33.29 57 ILE B C 1
ATOM 2157 O O . ILE B 1 60 ? 39.187 -20.970 5.384 1.00 33.65 57 ILE B O 1
ATOM 2162 N N . GLY B 1 61 ? 40.158 -20.212 7.323 1.00 33.09 58 GLY B N 1
ATOM 2163 C CA . GLY B 1 61 ? 40.940 -19.135 6.700 1.00 34.23 58 GLY B CA 1
ATOM 2164 C C . GLY B 1 61 ? 41.913 -19.666 5.674 1.00 33.52 58 GLY B C 1
ATOM 2165 O O . GLY B 1 61 ? 41.976 -19.096 4.564 1.00 35.72 58 GLY B O 1
ATOM 2166 N N . THR B 1 62 ? 42.684 -20.689 6.042 1.00 32.03 59 THR B N 1
ATOM 2167 C CA . THR B 1 62 ? 43.687 -21.231 5.096 1.00 30.83 59 THR B CA 1
ATOM 2168 C C . THR B 1 62 ? 42.978 -21.886 3.900 1.00 32.87 59 THR B C 1
ATOM 2169 O O . THR B 1 62 ? 43.483 -21.753 2.773 1.00 30.69 59 THR B O 1
ATOM 2173 N N . THR B 1 63 ? 41.860 -22.571 4.130 1.00 31.26 60 THR B N 1
ATOM 2174 C CA . THR B 1 63 ? 41.134 -23.168 2.974 1.00 33.20 60 THR B CA 1
ATOM 2175 C C . THR B 1 63 ? 40.699 -22.049 2.019 1.00 33.54 60 THR B C 1
ATOM 2176 O O . THR B 1 63 ? 40.897 -22.200 0.800 1.00 32.01 60 THR B O 1
ATOM 2180 N N . ALA B 1 64 ? 40.164 -20.957 2.574 1.00 35.10 61 ALA B N 1
ATOM 2181 C CA . ALA B 1 64 ? 39.675 -19.830 1.747 1.00 37.06 61 ALA B CA 1
ATOM 2182 C C . ALA B 1 64 ? 40.853 -19.187 1.018 1.00 36.70 61 ALA B C 1
ATOM 2183 O O . ALA B 1 64 ? 40.698 -18.847 -0.171 1.00 35.16 61 ALA B O 1
ATOM 2185 N N . LEU B 1 65 ? 41.984 -19.059 1.714 1.00 34.78 62 LEU B N 1
ATOM 2186 C CA . LEU B 1 65 ? 43.200 -18.426 1.147 1.00 35.69 62 LEU B CA 1
ATOM 2187 C C . LEU B 1 65 ? 43.704 -19.228 -0.052 1.00 36.44 62 LEU B C 1
ATOM 2188 O O . LEU B 1 65 ? 44.028 -18.604 -1.066 1.00 36.69 62 LEU B O 1
ATOM 2193 N N . LEU B 1 66 ? 43.795 -20.550 0.082 1.00 34.56 63 LEU B N 1
ATOM 2194 C CA . LEU B 1 66 ? 44.361 -21.387 -1.008 1.00 37.77 63 LEU B CA 1
ATOM 2195 C C . LEU B 1 66 ? 43.371 -21.416 -2.173 1.00 39.09 63 LEU B C 1
ATOM 2196 O O . LEU B 1 66 ? 43.833 -21.282 -3.293 1.00 40.04 63 LEU B O 1
ATOM 2201 N N . GLN B 1 67 ? 42.065 -21.435 -1.900 1.00 40.39 64 GLN B N 1
ATOM 2202 C CA . GLN B 1 67 ? 41.079 -21.493 -3.016 1.00 42.46 64 GLN B CA 1
ATOM 2203 C C . GLN B 1 67 ? 40.992 -20.142 -3.729 1.00 44.98 64 GLN B C 1
ATOM 2204 O O . GLN B 1 67 ? 40.815 -20.147 -4.964 1.00 45.55 64 GLN B O 1
ATOM 2210 N N . LEU B 1 68 ? 41.123 -19.040 -2.987 1.00 43.75 65 LEU B N 1
ATOM 2211 C CA . LEU B 1 68 ? 40.969 -17.693 -3.587 1.00 43.45 65 LEU B CA 1
ATOM 2212 C C . LEU B 1 68 ? 42.277 -17.208 -4.216 1.00 40.67 65 LEU B C 1
ATOM 2213 O O . LEU B 1 68 ? 42.230 -16.843 -5.363 1.00 42.49 65 LEU B O 1
ATOM 2218 N N . ALA B 1 69 ? 43.385 -17.213 -3.465 1.00 39.15 66 ALA B N 1
ATOM 2219 C CA . ALA B 1 69 ? 44.653 -16.575 -3.890 1.00 39.26 66 ALA B CA 1
ATOM 2220 C C . ALA B 1 69 ? 45.619 -17.560 -4.566 1.00 39.57 66 ALA B C 1
ATOM 2221 O O . ALA B 1 69 ? 46.447 -17.098 -5.374 1.00 41.11 66 ALA B O 1
ATOM 2223 N N . LYS B 1 70 ? 45.537 -18.852 -4.235 1.00 40.17 67 LYS B N 1
ATOM 2224 C CA . LYS B 1 70 ? 46.423 -19.901 -4.815 1.00 40.76 67 LYS B CA 1
ATOM 2225 C C . LYS B 1 70 ? 47.888 -19.508 -4.631 1.00 37.64 67 LYS B C 1
ATOM 2226 O O . LYS B 1 70 ? 48.661 -19.490 -5.584 1.00 37.42 67 LYS B O 1
ATOM 2232 N N . PRO B 1 71 ? 48.327 -19.201 -3.390 1.00 35.79 68 PRO B N 1
ATOM 2233 C CA . PRO B 1 71 ? 49.720 -18.856 -3.144 1.00 35.72 68 PRO B CA 1
ATOM 2234 C C . PRO B 1 71 ? 50.611 -20.077 -3.413 1.00 36.42 68 PRO B C 1
ATOM 2235 O O . PRO B 1 71 ? 50.133 -21.180 -3.279 1.00 38.18 68 PRO B O 1
ATOM 2239 N N . ASP B 1 72 ? 51.866 -19.844 -3.794 1.00 36.93 69 ASP B N 1
ATOM 2240 C CA . ASP B 1 72 ? 52.822 -20.948 -4.072 1.00 37.65 69 ASP B CA 1
ATOM 2241 C C . ASP B 1 72 ? 53.363 -21.516 -2.755 1.00 37.38 69 ASP B C 1
ATOM 2242 O O . ASP B 1 72 ? 53.830 -22.636 -2.761 1.00 36.04 69 ASP B O 1
ATOM 2247 N N . CYS B 1 73 ? 53.301 -20.761 -1.666 1.00 35.84 70 CYS B N 1
ATOM 2248 C CA . CYS B 1 73 ? 53.763 -21.318 -0.370 1.00 37.07 70 CYS B CA 1
ATOM 2249 C C . CYS B 1 73 ? 53.017 -20.598 0.749 1.00 34.41 70 CYS B C 1
ATOM 2250 O O . CYS B 1 73 ? 52.376 -19.587 0.458 1.00 37.03 70 CYS B O 1
ATOM 2253 N N . VAL B 1 74 ? 53.120 -21.104 1.974 1.00 34.59 71 VAL B N 1
ATOM 2254 C CA . VAL B 1 74 ? 52.415 -20.473 3.118 1.00 33.07 71 VAL B CA 1
ATOM 2255 C C . VAL B 1 74 ? 53.399 -20.377 4.275 1.00 35.70 71 VAL B C 1
ATOM 2256 O O . VAL B 1 74 ? 54.028 -21.405 4.613 1.00 33.72 71 VAL B O 1
ATOM 2260 N N . ILE B 1 75 ? 53.532 -19.165 4.820 1.00 35.40 72 ILE B N 1
ATOM 2261 C CA . ILE B 1 75 ? 54.405 -18.886 5.991 1.00 33.37 72 ILE B CA 1
ATOM 2262 C C . ILE B 1 75 ? 53.497 -18.445 7.134 1.00 33.89 72 ILE B C 1
ATOM 2263 O O . ILE B 1 75 ? 52.759 -17.478 6.944 1.00 33.99 72 ILE B O 1
ATOM 2268 N N . ASN B 1 76 ? 53.526 -19.175 8.245 1.00 33.54 73 ASN B N 1
ATOM 2269 C CA . ASN B 1 76 ? 52.731 -18.818 9.445 1.00 33.48 73 ASN B CA 1
ATOM 2270 C C . ASN B 1 76 ? 53.601 -17.901 10.323 1.00 35.07 73 ASN B C 1
ATOM 2271 O O . ASN B 1 76 ? 54.625 -18.385 10.880 1.00 37.63 73 ASN B O 1
ATOM 2276 N N . THR B 1 77 ? 53.183 -16.641 10.457 1.00 35.53 74 THR B N 1
ATOM 2277 C CA . THR B 1 77 ? 53.875 -15.611 11.279 1.00 36.09 74 THR B CA 1
ATOM 2278 C C . THR B 1 77 ? 53.096 -15.401 12.579 1.00 36.83 74 THR B C 1
ATOM 2279 O O . THR B 1 77 ? 51.921 -15.849 12.645 1.00 37.83 74 THR B O 1
ATOM 2283 N N . GLY B 1 78 ? 53.725 -14.768 13.575 1.00 36.36 75 GLY B N 1
ATOM 2284 C CA . GLY B 1 78 ? 53.021 -14.476 14.838 1.00 36.52 75 GLY B CA 1
ATOM 2285 C C . GLY B 1 78 ? 53.797 -14.885 16.077 1.00 38.33 75 GLY B C 1
ATOM 2286 O O . GLY B 1 78 ? 55.030 -15.020 16.006 1.00 39.38 75 GLY B O 1
ATOM 2287 N N . SER B 1 79 ? 53.068 -15.111 17.166 1.00 37.17 76 SER B N 1
ATOM 2288 C CA . SER B 1 79 ? 53.658 -15.408 18.492 1.00 40.21 76 SER B CA 1
ATOM 2289 C C . SER B 1 79 ? 53.543 -16.889 18.845 1.00 40.85 76 SER B C 1
ATOM 2290 O O . SER B 1 79 ? 52.701 -17.599 18.243 1.00 38.45 76 SER B O 1
ATOM 2293 N N . ALA B 1 80 ? 54.275 -17.277 19.889 1.00 38.98 77 ALA B N 1
ATOM 2294 C CA . ALA B 1 80 ? 54.295 -18.663 20.393 1.00 39.58 77 ALA B CA 1
ATOM 2295 C C . ALA B 1 80 ? 54.851 -18.694 21.817 1.00 41.45 77 ALA B C 1
ATOM 2296 O O . ALA B 1 80 ? 55.628 -17.775 22.195 1.00 40.95 77 ALA B O 1
ATOM 2298 N N . GLY B 1 81 ? 54.462 -19.725 22.565 1.00 41.61 78 GLY B N 1
ATOM 2299 C CA . GLY B 1 81 ? 55.029 -19.990 23.896 1.00 41.70 78 GLY B CA 1
ATOM 2300 C C . GLY B 1 81 ? 56.332 -20.739 23.721 1.00 42.38 78 GLY B C 1
ATOM 2301 O O . GLY B 1 81 ? 56.335 -21.738 22.974 1.00 41.84 78 GLY B O 1
ATOM 2302 N N . GLY B 1 82 ? 57.415 -20.227 24.292 1.00 43.68 79 GLY B N 1
ATOM 2303 C CA . GLY B 1 82 ? 58.715 -20.910 24.192 1.00 46.28 79 GLY B CA 1
ATOM 2304 C C . GLY B 1 82 ? 58.856 -21.892 25.335 1.00 48.62 79 GLY B C 1
ATOM 2305 O O . GLY B 1 82 ? 58.838 -21.448 26.487 1.00 48.97 79 GLY B O 1
ATOM 2306 N N . VAL B 1 83 ? 58.938 -23.186 25.036 1.00 49.65 80 VAL B N 1
ATOM 2307 C CA . VAL B 1 83 ? 59.031 -24.212 26.119 1.00 50.71 80 VAL B CA 1
ATOM 2308 C C . VAL B 1 83 ? 60.449 -24.779 26.154 1.00 51.81 80 VAL B C 1
ATOM 2309 O O . VAL B 1 83 ? 60.892 -25.128 27.248 1.00 55.24 80 VAL B O 1
ATOM 2313 N N . ALA B 1 84 ? 61.140 -24.826 25.010 1.00 53.29 81 ALA B N 1
ATOM 2314 C CA . ALA B 1 84 ? 62.536 -25.324 24.986 1.00 53.66 81 ALA B CA 1
ATOM 2315 C C . ALA B 1 84 ? 63.403 -24.427 25.872 1.00 55.33 81 ALA B C 1
ATOM 2316 O O . ALA B 1 84 ? 63.164 -23.202 25.916 1.00 53.86 81 ALA B O 1
ATOM 2318 N N . LYS B 1 85 ? 64.380 -25.018 26.551 1.00 58.28 82 LYS B N 1
ATOM 2319 C CA . LYS B 1 85 ? 65.268 -24.218 27.428 1.00 61.61 82 LYS B CA 1
ATOM 2320 C C . LYS B 1 85 ? 66.067 -23.210 26.595 1.00 62.37 82 LYS B C 1
ATOM 2321 O O . LYS B 1 85 ? 66.446 -23.539 25.448 1.00 65.89 82 LYS B O 1
ATOM 2327 N N . GLY B 1 86 ? 66.266 -22.010 27.150 1.00 62.80 83 GLY B N 1
ATOM 2328 C CA . GLY B 1 86 ? 67.055 -20.958 26.477 1.00 64.52 83 GLY B CA 1
ATOM 2329 C C . GLY B 1 86 ? 66.210 -19.994 25.659 1.00 62.02 83 GLY B C 1
ATOM 2330 O O . GLY B 1 86 ? 66.761 -18.961 25.243 1.00 68.89 83 GLY B O 1
ATOM 2331 N N . LEU B 1 87 ? 64.930 -20.298 25.433 1.00 56.17 84 LEU B N 1
ATOM 2332 C CA . LEU B 1 87 ? 64.081 -19.378 24.634 1.00 54.87 84 LEU B CA 1
ATOM 2333 C C . LEU B 1 87 ? 63.731 -18.148 25.474 1.00 55.26 84 LEU B C 1
ATOM 2334 O O . LEU B 1 87 ? 63.270 -18.321 26.613 1.00 56.28 84 LEU B O 1
ATOM 2339 N N . LYS B 1 88 ? 63.966 -16.962 24.906 1.00 54.33 85 LYS B N 1
ATOM 2340 C CA . LYS B 1 88 ? 63.659 -15.652 25.539 1.00 55.41 85 LYS B CA 1
ATOM 2341 C C . LYS B 1 88 ? 62.661 -14.929 24.633 1.00 51.81 85 LYS B C 1
ATOM 2342 O O . LYS B 1 88 ? 62.674 -15.219 23.427 1.00 47.51 85 LYS B O 1
ATOM 2348 N N . VAL B 1 89 ? 61.859 -14.019 25.193 1.00 49.92 86 VAL B N 1
ATOM 2349 C CA . VAL B 1 89 ? 60.829 -13.281 24.407 1.00 48.11 86 VAL B CA 1
ATOM 2350 C C . VAL B 1 89 ? 61.527 -12.601 23.230 1.00 48.54 86 VAL B C 1
ATOM 2351 O O . VAL B 1 89 ? 62.592 -12.018 23.434 1.00 48.77 86 VAL B O 1
ATOM 2355 N N . GLY B 1 90 ? 60.977 -12.745 22.026 1.00 45.15 87 GLY B N 1
ATOM 2356 C CA . GLY B 1 90 ? 61.594 -12.118 20.843 1.00 46.30 87 GLY B CA 1
ATOM 2357 C C . GLY B 1 90 ? 62.382 -13.112 20.006 1.00 45.54 87 GLY B C 1
ATOM 2358 O O . GLY B 1 90 ? 62.622 -12.810 18.815 1.00 46.53 87 GLY B O 1
ATOM 2359 N N . ASP B 1 91 ? 62.769 -14.249 20.590 1.00 45.97 88 ASP B N 1
ATOM 2360 C CA . ASP B 1 91 ? 63.532 -15.271 19.820 1.00 46.81 88 ASP B CA 1
ATOM 2361 C C . ASP B 1 91 ? 62.638 -15.874 18.724 1.00 45.49 88 ASP B C 1
ATOM 2362 O O . ASP B 1 91 ? 61.428 -16.075 18.949 1.00 43.04 88 ASP B O 1
ATOM 2367 N N . ILE B 1 92 ? 63.252 -16.183 17.588 1.00 45.97 89 ILE B N 1
ATOM 2368 C CA . ILE B 1 92 ? 62.554 -16.790 16.427 1.00 44.80 89 ILE B CA 1
ATOM 2369 C C . ILE B 1 92 ? 62.455 -18.296 16.648 1.00 43.85 89 ILE B C 1
ATOM 2370 O O . ILE B 1 92 ? 63.447 -18.882 17.081 1.00 45.59 89 ILE B O 1
ATOM 2375 N N . VAL B 1 93 ? 61.288 -18.874 16.368 1.00 41.24 90 VAL B N 1
ATOM 2376 C CA . VAL B 1 93 ? 61.117 -20.352 16.347 1.00 41.38 90 VAL B CA 1
ATOM 2377 C C . VAL B 1 93 ? 60.684 -20.726 14.924 1.00 39.47 90 VAL B C 1
ATOM 2378 O O . VAL B 1 93 ? 59.678 -20.160 14.442 1.00 39.17 90 VAL B O 1
ATOM 2382 N N . ILE B 1 94 ? 61.475 -21.574 14.262 1.00 40.15 91 ILE B N 1
ATOM 2383 C CA . ILE B 1 94 ? 61.170 -22.092 12.894 1.00 38.33 91 ILE B CA 1
ATOM 2384 C C . ILE B 1 94 ? 60.738 -23.556 13.003 1.00 38.58 91 ILE B C 1
ATOM 2385 O O . ILE B 1 94 ? 61.404 -24.314 13.725 1.00 40.02 91 ILE B O 1
ATOM 2390 N N . SER B 1 95 ? 59.682 -23.955 12.289 1.00 37.41 92 SER B N 1
ATOM 2391 C CA . SER B 1 95 ? 59.241 -25.368 12.395 1.00 36.16 92 SER B CA 1
ATOM 2392 C C . SER B 1 95 ? 60.006 -26.261 11.419 1.00 38.52 92 SER B C 1
ATOM 2393 O O . SER B 1 95 ? 60.163 -25.859 10.242 1.00 34.94 92 SER B O 1
ATOM 2396 N N . ASP B 1 96 ? 60.488 -27.403 11.920 1.00 38.52 93 ASP B N 1
ATOM 2397 C CA . ASP B 1 96 ? 60.920 -28.518 11.044 1.00 39.34 93 ASP B CA 1
ATOM 2398 C C . ASP B 1 96 ? 59.684 -29.411 10.867 1.00 38.24 93 ASP B C 1
ATOM 2399 O O . ASP B 1 96 ? 59.551 -30.082 9.819 1.00 37.66 93 ASP B O 1
ATOM 2404 N N . GLU B 1 97 ? 58.818 -29.445 11.887 1.00 36.35 94 GLU B N 1
ATOM 2405 C CA . GLU B 1 97 ? 57.580 -30.256 11.783 1.00 35.98 94 GLU B CA 1
ATOM 2406 C C . GLU B 1 97 ? 56.550 -29.704 12.761 1.00 34.92 94 GLU B C 1
ATOM 2407 O O . GLU B 1 97 ? 56.941 -28.972 13.712 1.00 33.56 94 GLU B O 1
ATOM 2413 N N . THR B 1 98 ? 55.286 -30.054 12.531 1.00 32.78 95 THR B N 1
ATOM 2414 C CA . THR B 1 98 ? 54.193 -29.608 13.422 1.00 32.35 95 THR B CA 1
ATOM 2415 C C . THR B 1 98 ? 53.397 -30.844 13.844 1.00 32.59 95 THR B C 1
ATOM 2416 O O . THR B 1 98 ? 53.267 -31.784 13.040 1.00 29.67 95 THR B O 1
ATOM 2420 N N . ARG B 1 99 ? 52.908 -30.827 15.077 1.00 31.46 96 ARG B N 1
ATOM 2421 C CA . ARG B 1 99 ? 52.115 -31.941 15.633 1.00 30.90 96 ARG B CA 1
ATOM 2422 C C . ARG B 1 99 ? 51.072 -31.335 16.563 1.00 31.97 96 ARG B C 1
ATOM 2423 O O . ARG B 1 99 ? 51.381 -30.316 17.223 1.00 33.58 96 ARG B O 1
ATOM 2431 N N . TYR B 1 100 ? 49.888 -31.931 16.598 1.00 32.47 97 TYR B N 1
ATOM 2432 C CA . TYR B 1 100 ? 48.863 -31.497 17.570 1.00 31.83 97 TYR B CA 1
ATOM 2433 C C . TYR B 1 100 ? 49.205 -32.080 18.939 1.00 32.68 97 TYR B C 1
ATOM 2434 O O . TYR B 1 100 ? 49.376 -33.288 19.032 1.00 37.83 97 TYR B O 1
ATOM 2443 N N . HIS B 1 101 ? 49.334 -31.240 19.960 1.00 33.94 98 HIS B N 1
ATOM 2444 C CA . HIS B 1 101 ? 49.566 -31.783 21.323 1.00 34.59 98 HIS B CA 1
ATOM 2445 C C . HIS B 1 101 ? 48.215 -32.203 21.909 1.00 35.59 98 HIS B C 1
ATOM 2446 O O . HIS B 1 101 ? 48.224 -32.870 22.939 1.00 35.19 98 HIS B O 1
ATOM 2453 N N . ASP B 1 102 ? 47.098 -31.881 21.243 1.00 35.23 99 ASP B N 1
ATOM 2454 C CA . ASP B 1 102 ? 45.769 -32.178 21.860 1.00 36.63 99 ASP B CA 1
ATOM 2455 C C . ASP B 1 102 ? 44.968 -33.174 21.000 1.00 37.30 99 ASP B C 1
ATOM 2456 O O . ASP B 1 102 ? 43.736 -33.253 21.196 1.00 40.72 99 ASP B O 1
ATOM 2461 N N . ALA B 1 103 ? 45.605 -33.871 20.049 1.00 34.00 100 ALA B N 1
ATOM 2462 C CA . ALA B 1 103 ? 44.872 -34.881 19.248 1.00 34.66 100 ALA B CA 1
ATOM 2463 C C . ALA B 1 103 ? 45.169 -36.268 19.823 1.00 35.10 100 ALA B C 1
ATOM 2464 O O . ALA B 1 103 ? 46.366 -36.555 20.077 1.00 33.23 100 ALA B O 1
ATOM 2466 N N . ASP B 1 104 ? 44.137 -37.097 19.992 1.00 35.29 101 ASP B N 1
ATOM 2467 C CA . ASP B 1 104 ? 44.357 -38.460 20.547 1.00 37.20 101 ASP B CA 1
ATOM 2468 C C . ASP B 1 104 ? 43.340 -39.455 19.988 1.00 34.89 101 ASP B C 1
ATOM 2469 O O . ASP B 1 104 ? 42.209 -39.476 20.462 1.00 33.46 101 ASP B O 1
ATOM 2474 N N . VAL B 1 105 ? 43.805 -40.303 19.075 1.00 33.50 102 VAL B N 1
ATOM 2475 C CA . VAL B 1 105 ? 43.036 -41.437 18.501 1.00 34.31 102 VAL B CA 1
ATOM 2476 C C . VAL B 1 105 ? 43.908 -42.681 18.737 1.00 34.70 102 VAL B C 1
ATOM 2477 O O . VAL B 1 105 ? 43.964 -43.588 17.868 1.00 31.84 102 VAL B O 1
ATOM 2481 N N . THR B 1 106 ? 44.641 -42.686 19.855 1.00 34.14 103 THR B N 1
ATOM 2482 C CA . THR B 1 106 ? 45.451 -43.878 20.217 1.00 35.51 103 THR B CA 1
ATOM 2483 C C . THR B 1 106 ? 44.515 -45.071 20.461 1.00 35.88 103 THR B C 1
ATOM 2484 O O . THR B 1 106 ? 44.969 -46.206 20.324 1.00 36.01 103 THR B O 1
ATOM 2488 N N . ALA B 1 107 ? 43.243 -44.830 20.768 1.00 36.95 104 ALA B N 1
ATOM 2489 C CA . ALA B 1 107 ? 42.318 -45.975 20.967 1.00 38.95 104 ALA B CA 1
ATOM 2490 C C . ALA B 1 107 ? 42.324 -46.865 19.719 1.00 38.03 104 ALA B C 1
ATOM 2491 O O . ALA B 1 107 ? 42.008 -48.047 19.856 1.00 37.21 104 ALA B O 1
ATOM 2493 N N . PHE B 1 108 ? 42.636 -46.302 18.550 1.00 35.34 105 PHE B N 1
ATOM 2494 C CA . PHE B 1 108 ? 42.655 -47.118 17.312 1.00 37.33 105 PHE B CA 1
ATOM 2495 C C . PHE B 1 108 ? 44.090 -47.282 16.799 1.00 37.90 105 PHE B C 1
ATOM 2496 O O . PHE B 1 108 ? 44.257 -47.574 15.611 1.00 40.16 105 PHE B O 1
ATOM 2504 N N . GLY B 1 109 ? 45.097 -47.053 17.647 1.00 36.11 106 GLY B N 1
ATOM 2505 C CA . GLY B 1 109 ? 46.472 -47.369 17.209 1.00 35.92 106 GLY B CA 1
ATOM 2506 C C . GLY B 1 109 ? 47.133 -46.263 16.414 1.00 32.90 106 GLY B C 1
ATOM 2507 O O . GLY B 1 109 ? 48.199 -46.524 15.855 1.00 33.89 106 GLY B O 1
ATOM 2508 N N . TYR B 1 110 ? 46.532 -45.079 16.359 1.00 32.57 107 TYR B N 1
ATOM 2509 C CA . TYR B 1 110 ? 47.215 -43.935 15.715 1.00 32.91 107 TYR B CA 1
ATOM 2510 C C . TYR B 1 110 ? 48.200 -43.402 16.747 1.00 35.24 107 TYR B C 1
ATOM 2511 O O . TYR B 1 110 ? 48.000 -43.642 17.957 1.00 32.62 107 TYR B O 1
ATOM 2520 N N . GLU B 1 111 ? 49.256 -42.768 16.249 1.00 34.85 108 GLU B N 1
ATOM 2521 C CA . GLU B 1 111 ? 50.292 -42.158 17.104 1.00 36.10 108 GLU B CA 1
ATOM 2522 C C . GLU B 1 111 ? 49.680 -40.949 17.825 1.00 35.32 108 GLU B C 1
ATOM 2523 O O . GLU B 1 111 ? 48.846 -40.223 17.211 1.00 33.39 108 GLU B O 1
ATOM 2529 N N . LYS B 1 112 ? 50.072 -40.727 19.072 1.00 34.61 109 LYS B N 1
ATOM 2530 C CA . LYS B 1 112 ? 49.603 -39.539 19.833 1.00 35.16 109 LYS B CA 1
ATOM 2531 C C . LYS B 1 112 ? 49.840 -38.290 18.979 1.00 34.21 109 LYS B C 1
ATOM 2532 O O . LYS B 1 112 ? 50.959 -38.155 18.403 1.00 32.64 109 LYS B O 1
ATOM 2538 N N . GLY B 1 113 ? 48.814 -37.441 18.865 1.00 32.43 110 GLY B N 1
ATOM 2539 C CA . GLY B 1 113 ? 48.872 -36.209 18.054 1.00 31.80 110 GLY B CA 1
ATOM 2540 C C . GLY B 1 113 ? 48.452 -36.414 16.616 1.00 30.72 110 GLY B C 1
ATOM 2541 O O . GLY B 1 113 ? 48.219 -35.401 15.923 1.00 32.97 110 GLY B O 1
ATOM 2542 N N . GLN B 1 114 ? 48.366 -37.659 16.160 1.00 32.10 111 GLN B N 1
ATOM 2543 C CA . GLN B 1 114 ? 48.033 -37.936 14.734 1.00 30.38 111 GLN B CA 1
ATOM 2544 C C . GLN B 1 114 ? 46.516 -38.006 14.502 1.00 31.82 111 GLN B C 1
ATOM 2545 O O . GLN B 1 114 ? 45.806 -38.642 15.317 1.00 32.70 111 GLN B O 1
ATOM 2551 N N . LEU B 1 115 ? 46.047 -37.374 13.426 1.00 30.79 112 LEU B N 1
ATOM 2552 C CA . LEU B 1 115 ? 44.641 -37.556 12.969 1.00 32.77 112 LEU B CA 1
ATOM 2553 C C . LEU B 1 115 ? 44.669 -38.561 11.821 1.00 32.45 112 LEU B C 1
ATOM 2554 O O . LEU B 1 115 ? 45.573 -38.523 10.991 1.00 30.78 112 LEU B O 1
ATOM 2559 N N . PRO B 1 116 ? 43.698 -39.497 11.748 1.00 30.74 113 PRO B N 1
ATOM 2560 C CA . PRO B 1 116 ? 43.648 -40.461 10.658 1.00 31.92 113 PRO B CA 1
ATOM 2561 C C . PRO B 1 116 ? 43.682 -39.785 9.276 1.00 32.84 113 PRO B C 1
ATOM 2562 O O . PRO B 1 116 ? 43.100 -38.746 9.119 1.00 34.32 113 PRO B O 1
ATOM 2566 N N . ALA B 1 117 ? 44.369 -40.420 8.330 1.00 33.62 114 ALA B N 1
ATOM 2567 C CA . ALA B 1 117 ? 44.558 -39.960 6.933 1.00 32.26 114 ALA B CA 1
ATOM 2568 C C . ALA B 1 117 ? 45.575 -38.823 6.913 1.00 31.89 114 ALA B C 1
ATOM 2569 O O . ALA B 1 117 ? 45.702 -38.178 5.882 1.00 32.21 114 ALA B O 1
ATOM 2571 N N . ASN B 1 118 ? 46.290 -38.614 8.022 1.00 30.25 115 ASN B N 1
ATOM 2572 C CA . ASN B 1 118 ? 47.338 -37.570 8.080 1.00 30.96 115 ASN B CA 1
ATOM 2573 C C . ASN B 1 118 ? 48.617 -38.185 8.626 1.00 32.62 115 ASN B C 1
ATOM 2574 O O . ASN B 1 118 ? 48.570 -39.171 9.359 1.00 32.68 115 ASN B O 1
ATOM 2579 N N . PRO B 1 119 ? 49.793 -37.633 8.263 1.00 32.64 116 PRO B N 1
ATOM 2580 C CA . PRO B 1 119 ? 51.052 -38.085 8.843 1.00 33.12 116 PRO B CA 1
ATOM 2581 C C . PRO B 1 119 ? 50.987 -37.715 10.326 1.00 31.84 116 PRO B C 1
ATOM 2582 O O . PRO B 1 119 ? 50.260 -36.790 10.661 1.00 33.82 116 PRO B O 1
ATOM 2586 N N . ALA B 1 120 ? 51.731 -38.426 11.167 1.00 31.69 117 ALA B N 1
ATOM 2587 C CA . ALA B 1 120 ? 51.708 -38.118 12.615 1.00 32.54 117 ALA B CA 1
ATOM 2588 C C . ALA B 1 120 ? 52.219 -36.691 12.825 1.00 31.86 117 ALA B C 1
ATOM 2589 O O . ALA B 1 120 ? 51.777 -36.016 13.789 1.00 32.20 117 ALA B O 1
ATOM 2591 N N . ALA B 1 121 ? 53.151 -36.271 11.968 1.00 32.09 118 ALA B N 1
ATOM 2592 C CA . ALA B 1 121 ? 53.712 -34.911 12.041 1.00 32.35 118 ALA B CA 1
ATOM 2593 C C . ALA B 1 121 ? 53.726 -34.352 10.631 1.00 32.25 118 ALA B C 1
ATOM 2594 O O . ALA B 1 121 ? 54.034 -35.115 9.725 1.00 32.25 118 ALA B O 1
ATOM 2596 N N . PHE B 1 122 ? 53.400 -33.073 10.486 1.00 31.98 119 PHE B N 1
ATOM 2597 C CA . PHE B 1 122 ? 53.474 -32.437 9.148 1.00 31.90 119 PHE B CA 1
ATOM 2598 C C . PHE B 1 122 ? 54.897 -31.913 8.973 1.00 33.76 119 PHE B C 1
ATOM 2599 O O . PHE B 1 122 ? 55.362 -31.118 9.811 1.00 32.40 119 PHE B O 1
ATOM 2607 N N . LEU B 1 123 ? 55.587 -32.401 7.948 1.00 34.31 120 LEU B N 1
ATOM 2608 C CA . LEU B 1 123 ? 56.980 -31.954 7.709 1.00 38.30 120 LEU B CA 1
ATOM 2609 C C . LEU B 1 123 ? 56.967 -30.559 7.083 1.00 36.45 120 LEU B C 1
ATOM 2610 O O . LEU B 1 123 ? 56.337 -30.391 6.016 1.00 35.03 120 LEU B O 1
ATOM 2615 N N . SER B 1 124 ? 57.630 -29.591 7.727 1.00 34.82 121 SER B N 1
ATOM 2616 C CA . SER B 1 124 ? 57.676 -28.223 7.156 1.00 35.61 121 SER B CA 1
ATOM 2617 C C . SER B 1 124 ? 58.542 -28.249 5.887 1.00 34.87 121 SER B C 1
ATOM 2618 O O . SER B 1 124 ? 59.361 -29.152 5.760 1.00 33.42 121 SER B O 1
ATOM 2621 N N . ASP B 1 125 ? 58.344 -27.294 4.983 1.00 36.92 122 ASP B N 1
ATOM 2622 C CA . ASP B 1 125 ? 59.142 -27.232 3.730 1.00 38.24 122 ASP B CA 1
ATOM 2623 C C . ASP B 1 125 ? 60.592 -26.890 4.097 1.00 37.81 122 ASP B C 1
ATOM 2624 O O . ASP B 1 125 ? 60.823 -25.831 4.699 1.00 36.74 122 ASP B O 1
ATOM 2629 N N . LYS B 1 126 ? 61.523 -27.767 3.738 1.00 39.77 123 LYS B N 1
ATOM 2630 C CA . LYS B 1 126 ? 62.950 -27.601 4.112 1.00 44.05 123 LYS B CA 1
ATOM 2631 C C . LYS B 1 126 ? 63.523 -26.313 3.500 1.00 44.12 123 LYS B C 1
ATOM 2632 O O . LYS B 1 126 ? 64.260 -25.592 4.210 1.00 41.28 123 LYS B O 1
ATOM 2638 N N . LYS B 1 127 ? 63.169 -26.004 2.254 1.00 44.01 124 LYS B N 1
ATOM 2639 C CA . LYS B 1 127 ? 63.761 -24.801 1.610 1.00 47.38 124 LYS B CA 1
ATOM 2640 C C . LYS B 1 127 ? 63.286 -23.542 2.339 1.00 46.08 124 LYS B C 1
ATOM 2641 O O . LYS B 1 127 ? 64.120 -22.656 2.566 1.00 46.60 124 LYS B O 1
ATOM 2647 N N . LEU B 1 128 ? 62.011 -23.473 2.718 1.00 42.47 125 LEU B N 1
ATOM 2648 C CA . LEU B 1 128 ? 61.528 -22.277 3.453 1.00 41.25 125 LEU B CA 1
ATOM 2649 C C . LEU B 1 128 ? 62.173 -22.221 4.849 1.00 41.37 125 LEU B C 1
ATOM 2650 O O . LEU B 1 128 ? 62.633 -21.137 5.224 1.00 44.13 125 LEU B O 1
ATOM 2655 N N . ALA B 1 129 ? 62.222 -23.336 5.584 1.00 41.46 126 ALA B N 1
ATOM 2656 C CA . ALA B 1 129 ? 62.841 -23.321 6.934 1.00 43.03 126 ALA B CA 1
ATOM 2657 C C . ALA B 1 129 ? 64.320 -22.915 6.816 1.00 44.35 126 ALA B C 1
ATOM 2658 O O . ALA B 1 129 ? 64.753 -22.050 7.598 1.00 45.82 126 ALA B O 1
ATOM 2660 N N . ASP B 1 130 ? 65.054 -23.494 5.857 1.00 44.46 127 ASP B N 1
ATOM 2661 C CA . ASP B 1 130 ? 66.476 -23.116 5.617 1.00 47.85 127 ASP B CA 1
ATOM 2662 C C . ASP B 1 130 ? 66.570 -21.613 5.333 1.00 48.89 127 ASP B C 1
ATOM 2663 O O . ASP B 1 130 ? 67.452 -20.956 5.918 1.00 45.94 127 ASP B O 1
ATOM 2668 N N . LEU B 1 131 ? 65.689 -21.087 4.476 1.00 47.17 128 LEU B N 1
ATOM 2669 C CA . LEU B 1 131 ? 65.736 -19.635 4.166 1.00 48.13 128 LEU B CA 1
ATOM 2670 C C . LEU B 1 131 ? 65.499 -18.823 5.445 1.00 47.89 128 LEU B C 1
ATOM 2671 O O . LEU B 1 131 ? 66.238 -17.851 5.671 1.00 48.68 128 LEU B O 1
ATOM 2676 N N . ALA B 1 132 ? 64.504 -19.214 6.242 1.00 45.51 129 ALA B N 1
ATOM 2677 C CA . ALA B 1 132 ? 64.193 -18.478 7.493 1.00 45.71 129 ALA B CA 1
ATOM 2678 C C . ALA B 1 132 ? 65.434 -18.437 8.396 1.00 46.17 129 ALA B C 1
ATOM 2679 O O . ALA B 1 132 ? 65.749 -17.357 8.924 1.00 46.16 129 ALA B O 1
ATOM 2681 N N . GLN B 1 133 ? 66.117 -19.572 8.543 1.00 50.10 130 GLN B N 1
ATOM 2682 C CA . GLN B 1 133 ? 67.281 -19.655 9.462 1.00 52.99 130 GLN B CA 1
ATOM 2683 C C . GLN B 1 133 ? 68.456 -18.875 8.862 1.00 56.47 130 GLN B C 1
ATOM 2684 O O . GLN B 1 133 ? 69.209 -18.269 9.652 1.00 56.12 130 GLN B O 1
ATOM 2690 N N . GLU B 1 134 ? 68.596 -18.882 7.530 1.00 57.01 131 GLU B N 1
ATOM 2691 C CA . GLU B 1 134 ? 69.702 -18.129 6.879 1.00 60.94 131 GLU B CA 1
ATOM 2692 C C . GLU B 1 134 ? 69.469 -16.638 7.151 1.00 63.19 131 GLU B C 1
ATOM 2693 O O . GLU B 1 134 ? 70.385 -15.982 7.674 1.00 64.94 131 GLU B O 1
ATOM 2699 N N . MET B 1 135 ? 68.268 -16.140 6.839 1.00 62.90 132 MET B N 1
ATOM 2700 C CA . MET B 1 135 ? 67.946 -14.701 7.037 1.00 61.81 132 MET B CA 1
ATOM 2701 C C . MET B 1 135 ? 68.084 -14.331 8.521 1.00 61.63 132 MET B C 1
ATOM 2702 O O . MET B 1 135 ? 68.643 -13.264 8.795 1.00 64.30 132 MET B O 1
ATOM 2707 N N . ALA B 1 136 ? 67.593 -15.179 9.433 1.00 60.47 133 ALA B N 1
ATOM 2708 C CA . ALA B 1 136 ? 67.645 -14.896 10.888 1.00 59.33 133 ALA B CA 1
ATOM 2709 C C . ALA B 1 136 ? 69.099 -14.758 11.346 1.00 64.41 133 ALA B C 1
ATOM 2710 O O . ALA B 1 136 ? 69.408 -13.784 12.049 1.00 63.60 133 ALA B O 1
ATOM 2712 N N . GLU B 1 137 ? 69.949 -15.711 10.958 1.00 66.00 134 GLU B N 1
ATOM 2713 C CA . GLU B 1 137 ? 71.383 -15.700 11.353 1.00 71.42 134 GLU B CA 1
ATOM 2714 C C . GLU B 1 137 ? 72.083 -14.493 10.719 1.00 73.86 134 GLU B C 1
ATOM 2715 O O . GLU B 1 137 ? 72.976 -13.923 11.372 1.00 74.75 134 GLU B O 1
ATOM 2721 N N . LYS B 1 138 ? 71.661 -14.113 9.509 1.00 75.05 135 LYS B N 1
ATOM 2722 C CA . LYS B 1 138 ? 72.279 -12.979 8.773 1.00 79.19 135 LYS B CA 1
ATOM 2723 C C . LYS B 1 138 ? 72.026 -11.664 9.529 1.00 79.60 135 LYS B C 1
ATOM 2724 O O . LYS B 1 138 ? 72.852 -10.753 9.384 1.00 79.78 135 LYS B O 1
ATOM 2730 N N . GLN B 1 139 ? 70.950 -11.589 10.323 1.00 80.02 136 GLN B N 1
ATOM 2731 C CA . GLN B 1 139 ? 70.609 -10.370 11.114 1.00 78.53 136 GLN B CA 1
ATOM 2732 C C . GLN B 1 139 ? 70.924 -10.587 12.604 1.00 78.76 136 GLN B C 1
ATOM 2733 O O . GLN B 1 139 ? 70.380 -9.823 13.427 1.00 78.95 136 GLN B O 1
ATOM 2739 N N . GLY B 1 140 ? 71.755 -11.580 12.947 1.00 77.87 137 GLY B N 1
ATOM 2740 C CA . GLY B 1 140 ? 72.071 -11.859 14.365 1.00 75.75 137 GLY B CA 1
ATOM 2741 C C . GLY B 1 140 ? 70.810 -12.024 15.205 1.00 74.29 137 GLY B C 1
ATOM 2742 O O . GLY B 1 140 ? 70.846 -11.704 16.403 1.00 75.86 137 GLY B O 1
ATOM 2743 N N . GLN B 1 141 ? 69.725 -12.496 14.588 1.00 71.00 138 GLN B N 1
ATOM 2744 C CA . GLN B 1 141 ? 68.419 -12.719 15.268 1.00 69.29 138 GLN B CA 1
ATOM 2745 C C . GLN B 1 141 ? 68.498 -14.087 15.970 1.00 67.58 138 GLN B C 1
ATOM 2746 O O . GLN B 1 141 ? 68.892 -15.062 15.292 1.00 67.86 138 GLN B O 1
ATOM 2752 N N . SER B 1 142 ? 68.221 -14.156 17.281 1.00 63.89 139 SER B N 1
ATOM 2753 C CA . SER B 1 142 ? 68.258 -15.465 18.003 1.00 64.28 139 SER B CA 1
ATOM 2754 C C . SER B 1 142 ? 67.179 -16.380 17.421 1.00 59.30 139 SER B C 1
ATOM 2755 O O . SER B 1 142 ? 66.010 -15.959 17.437 1.00 56.68 139 SER B O 1
ATOM 2758 N N . VAL B 1 143 ? 67.564 -17.590 16.998 1.00 57.09 140 VAL B N 1
ATOM 2759 C CA . VAL B 1 143 ? 66.643 -18.531 16.296 1.00 57.15 140 VAL B CA 1
ATOM 2760 C C . VAL B 1 143 ? 66.808 -19.970 16.807 1.00 55.39 140 VAL B C 1
ATOM 2761 O O . VAL B 1 143 ? 67.931 -20.378 17.125 1.00 59.16 140 VAL B O 1
ATOM 2765 N N . LYS B 1 144 ? 65.692 -20.684 16.921 1.00 53.23 141 LYS B N 1
ATOM 2766 C CA . LYS B 1 144 ? 65.670 -22.134 17.246 1.00 51.45 141 LYS B CA 1
ATOM 2767 C C . LYS B 1 144 ? 64.756 -22.799 16.221 1.00 47.77 141 LYS B C 1
ATOM 2768 O O . LYS B 1 144 ? 63.746 -22.198 15.836 1.00 45.71 141 LYS B O 1
ATOM 2774 N N . ARG B 1 145 ? 65.133 -23.996 15.797 1.00 48.41 142 ARG B N 1
ATOM 2775 C CA . ARG B 1 145 ? 64.411 -24.729 14.740 1.00 46.97 142 ARG B CA 1
ATOM 2776 C C . ARG B 1 145 ? 63.996 -26.103 15.278 1.00 46.18 142 ARG B C 1
ATOM 2777 O O . ARG B 1 145 ? 64.825 -26.780 15.857 1.00 44.26 142 ARG B O 1
ATOM 2785 N N . GLY B 1 146 ? 62.737 -26.491 15.108 1.00 44.72 143 GLY B N 1
ATOM 2786 C CA . GLY B 1 146 ? 62.346 -27.809 15.627 1.00 43.39 143 GLY B CA 1
ATOM 2787 C C . GLY B 1 146 ? 60.849 -28.028 15.595 1.00 41.44 143 GLY B C 1
ATOM 2788 O O . GLY B 1 146 ? 60.178 -27.525 14.665 1.00 38.95 143 GLY B O 1
ATOM 2789 N N . LEU B 1 147 ? 60.355 -28.744 16.606 1.00 39.40 144 LEU B N 1
ATOM 2790 C CA . LEU B 1 147 ? 58.934 -29.162 16.686 1.00 37.14 144 LEU B CA 1
ATOM 2791 C C . LEU B 1 147 ? 58.075 -28.054 17.276 1.00 36.32 144 LEU B C 1
ATOM 2792 O O . LEU B 1 147 ? 58.370 -27.602 18.403 1.00 39.85 144 LEU B O 1
ATOM 2797 N N . ILE B 1 148 ? 57.037 -27.673 16.545 1.00 35.32 145 ILE B N 1
ATOM 2798 C CA . ILE B 1 148 ? 56.011 -26.734 17.078 1.00 36.31 145 ILE B CA 1
ATOM 2799 C C . ILE B 1 148 ? 54.758 -27.576 17.326 1.00 34.71 145 ILE B C 1
ATOM 2800 O O . ILE B 1 148 ? 54.334 -28.310 16.398 1.00 34.12 145 ILE B O 1
ATOM 2805 N N . CYS B 1 149 ? 54.194 -27.475 18.523 1.00 33.18 146 CYS B N 1
ATOM 2806 C CA . CYS B 1 149 ? 52.966 -28.235 18.860 1.00 34.55 146 CYS B CA 1
ATOM 2807 C C . CYS B 1 149 ? 51.797 -27.265 18.962 1.00 35.36 146 CYS B C 1
ATOM 2808 O O . CYS B 1 149 ? 51.919 -26.268 19.702 1.00 34.78 146 CYS B O 1
ATOM 2811 N N . SER B 1 150 ? 50.717 -27.562 18.241 1.00 32.86 147 SER B N 1
ATOM 2812 C CA . SER B 1 150 ? 49.514 -26.703 18.272 1.00 34.27 147 SER B CA 1
ATOM 2813 C C . SER B 1 150 ? 48.410 -27.357 19.094 1.00 34.65 147 SER B C 1
ATOM 2814 O O . SER B 1 150 ? 48.373 -28.579 19.200 1.00 35.87 147 SER B O 1
ATOM 2817 N N . GLY B 1 151 ? 47.495 -26.529 19.578 1.00 36.18 148 GLY B N 1
ATOM 2818 C CA . GLY B 1 151 ? 46.317 -27.009 20.311 1.00 36.10 148 GLY B CA 1
ATOM 2819 C C . GLY B 1 151 ? 45.346 -25.864 20.493 1.00 35.75 148 GLY B C 1
ATOM 2820 O O . GLY B 1 151 ? 45.798 -24.710 20.403 1.00 35.91 148 GLY B O 1
ATOM 2821 N N . ASP B 1 152 ? 44.067 -26.175 20.693 1.00 34.71 149 ASP B N 1
ATOM 2822 C CA . ASP B 1 152 ? 43.049 -25.133 20.937 1.00 34.38 149 ASP B CA 1
ATOM 2823 C C . ASP B 1 152 ? 43.176 -24.659 22.392 1.00 37.01 149 ASP B C 1
ATOM 2824 O O . ASP B 1 152 ? 42.139 -24.465 23.027 1.00 39.20 149 ASP B O 1
ATOM 2829 N N . SER B 1 153 ? 44.406 -24.484 22.890 1.00 35.82 150 SER B N 1
ATOM 2830 C CA . SER B 1 153 ? 44.575 -24.011 24.285 1.00 40.50 150 SER B CA 1
ATOM 2831 C C . SER B 1 153 ? 45.719 -23.011 24.399 1.00 39.98 150 SER B C 1
ATOM 2832 O O . SER B 1 153 ? 46.756 -23.200 23.756 1.00 38.34 150 SER B O 1
ATOM 2835 N N . PHE B 1 154 ? 45.508 -21.987 25.223 1.00 41.59 151 PHE B N 1
ATOM 2836 C CA . PHE B 1 154 ? 46.613 -21.065 25.563 1.00 40.15 151 PHE B CA 1
ATOM 2837 C C . PHE B 1 154 ? 47.308 -21.703 26.772 1.00 41.88 151 PHE B C 1
ATOM 2838 O O . PHE B 1 154 ? 46.693 -21.773 27.860 1.00 43.50 151 PHE B O 1
ATOM 2846 N N . ILE B 1 155 ? 48.547 -22.142 26.581 1.00 40.09 152 ILE B N 1
ATOM 2847 C CA . ILE B 1 155 ? 49.310 -22.846 27.646 1.00 41.53 152 ILE B CA 1
ATOM 2848 C C . ILE B 1 155 ? 49.726 -21.827 28.714 1.00 44.00 152 ILE B C 1
ATOM 2849 O O . ILE B 1 155 ? 50.485 -20.882 28.404 1.00 40.31 152 ILE B O 1
ATOM 2854 N N . ASN B 1 156 ? 49.246 -22.012 29.941 1.00 46.34 153 ASN B N 1
ATOM 2855 C CA . ASN B 1 156 ? 49.562 -21.015 30.999 1.00 48.40 153 ASN B CA 1
ATOM 2856 C C . ASN B 1 156 ? 49.915 -21.688 32.332 1.00 49.63 153 ASN B C 1
ATOM 2857 O O . ASN B 1 156 ? 49.531 -21.124 33.380 1.00 51.15 153 ASN B O 1
ATOM 2862 N N . SER B 1 157 ? 50.611 -22.827 32.315 1.00 48.54 154 SER B N 1
ATOM 2863 C CA . SER B 1 157 ? 51.044 -23.425 33.604 1.00 53.21 154 SER B CA 1
ATOM 2864 C C . SER B 1 157 ? 52.182 -24.406 33.357 1.00 53.82 154 SER B C 1
ATOM 2865 O O . SER B 1 157 ? 52.253 -24.985 32.250 1.00 48.20 154 SER B O 1
ATOM 2868 N N . GLU B 1 158 ? 53.010 -24.593 34.381 1.00 57.16 155 GLU B N 1
ATOM 2869 C CA . GLU B 1 158 ? 54.158 -25.527 34.300 1.00 61.15 155 GLU B CA 1
ATOM 2870 C C . GLU B 1 158 ? 53.623 -26.958 34.137 1.00 56.50 155 GLU B C 1
ATOM 2871 O O . GLU B 1 158 ? 54.274 -27.748 33.417 1.00 53.92 155 GLU B O 1
ATOM 2877 N N . ASP B 1 159 ? 52.480 -27.270 34.764 1.00 54.36 156 ASP B N 1
ATOM 2878 C CA . ASP B 1 159 ? 51.873 -28.625 34.644 1.00 55.31 156 ASP B CA 1
ATOM 2879 C C . ASP B 1 159 ? 51.411 -28.874 33.204 1.00 51.62 156 ASP B C 1
ATOM 2880 O O . ASP B 1 159 ? 51.601 -29.993 32.725 1.00 51.78 156 ASP B O 1
ATOM 2885 N N . LYS B 1 160 ? 50.763 -27.896 32.569 1.00 50.37 157 LYS B N 1
ATOM 2886 C CA . LYS B 1 160 ? 50.306 -28.119 31.171 1.00 49.79 157 LYS B CA 1
ATOM 2887 C C . LYS B 1 160 ? 51.540 -28.307 30.285 1.00 46.64 157 LYS B C 1
ATOM 2888 O O . LYS B 1 160 ? 51.494 -29.165 29.398 1.00 47.08 157 LYS B O 1
ATOM 2894 N N . ILE B 1 161 ? 52.601 -27.534 30.523 1.00 46.52 158 ILE B N 1
ATOM 2895 C CA . ILE B 1 161 ? 53.861 -27.695 29.742 1.00 49.13 158 ILE B CA 1
ATOM 2896 C C . ILE B 1 161 ? 54.398 -29.104 29.980 1.00 47.98 158 ILE B C 1
ATOM 2897 O O . ILE B 1 161 ? 54.820 -29.744 28.996 1.00 46.72 158 ILE B O 1
ATOM 2902 N N . ALA B 1 162 ? 54.411 -29.544 31.248 1.00 48.82 159 ALA B N 1
ATOM 2903 C CA . ALA B 1 162 ? 54.944 -30.882 31.593 1.00 50.01 159 ALA B CA 1
ATOM 2904 C C . ALA B 1 162 ? 54.142 -31.958 30.859 1.00 47.76 159 ALA B C 1
ATOM 2905 O O . ALA B 1 162 ? 54.776 -32.862 30.311 1.00 49.04 159 ALA B O 1
ATOM 2907 N N . GLN B 1 163 ? 52.807 -31.864 30.851 1.00 46.55 160 GLN B N 1
ATOM 2908 C CA . GLN B 1 163 ? 52.003 -32.907 30.161 1.00 47.50 160 GLN B CA 1
ATOM 2909 C C . GLN B 1 163 ? 52.317 -32.893 28.655 1.00 45.90 160 GLN B C 1
ATOM 2910 O O . GLN B 1 163 ? 52.386 -33.995 28.045 1.00 44.48 160 GLN B O 1
ATOM 2916 N N . ILE B 1 164 ? 52.468 -31.703 28.061 1.00 43.86 161 ILE B N 1
ATOM 2917 C CA . ILE B 1 164 ? 52.798 -31.631 26.608 1.00 42.42 161 ILE B CA 1
ATOM 2918 C C . ILE B 1 164 ? 54.191 -32.228 26.396 1.00 43.35 161 ILE B C 1
ATOM 2919 O O . ILE B 1 164 ? 54.351 -33.030 25.463 1.00 40.12 161 ILE B O 1
ATOM 2924 N N . GLN B 1 165 ? 55.145 -31.894 27.262 1.00 45.07 162 GLN B N 1
ATOM 2925 C CA . GLN B 1 165 ? 56.522 -32.446 27.117 1.00 47.76 162 GLN B CA 1
ATOM 2926 C C . GLN B 1 165 ? 56.528 -33.966 27.314 1.00 46.93 162 GLN B C 1
ATOM 2927 O O . GLN B 1 165 ? 57.340 -34.640 26.639 1.00 46.66 162 GLN B O 1
ATOM 2933 N N . ALA B 1 166 ? 55.668 -34.485 28.191 1.00 44.94 163 ALA B N 1
ATOM 2934 C CA . ALA B 1 166 ? 55.621 -35.951 28.390 1.00 46.53 163 ALA B CA 1
ATOM 2935 C C . ALA B 1 166 ? 55.144 -36.625 27.096 1.00 45.32 163 ALA B C 1
ATOM 2936 O O . ALA B 1 166 ? 55.600 -37.743 26.821 1.00 48.10 163 ALA B O 1
ATOM 2938 N N . ASP B 1 167 ? 54.251 -35.986 26.340 1.00 42.44 164 ASP B N 1
ATOM 2939 C CA . ASP B 1 167 ? 53.742 -36.587 25.075 1.00 43.28 164 ASP B CA 1
ATOM 2940 C C . ASP B 1 167 ? 54.678 -36.261 23.903 1.00 42.03 164 ASP B C 1
ATOM 2941 O O . ASP B 1 167 ? 54.757 -37.081 22.989 1.00 41.84 164 ASP B O 1
ATOM 2946 N N . PHE B 1 168 ? 55.329 -35.092 23.930 1.00 42.45 165 PHE B N 1
ATOM 2947 C CA . PHE B 1 168 ? 56.226 -34.616 22.841 1.00 41.77 165 PHE B CA 1
ATOM 2948 C C . PHE B 1 168 ? 57.506 -34.077 23.467 1.00 42.42 165 PHE B C 1
ATOM 2949 O O . PHE B 1 168 ? 57.673 -32.870 23.608 1.00 41.31 165 PHE B O 1
ATOM 2957 N N . PRO B 1 169 ? 58.442 -34.960 23.872 1.00 45.34 166 PRO B N 1
ATOM 2958 C CA . PRO B 1 169 ? 59.635 -34.528 24.599 1.00 48.57 166 PRO B CA 1
ATOM 2959 C C . PRO B 1 169 ? 60.437 -33.426 23.897 1.00 48.67 166 PRO B C 1
ATOM 2960 O O . PRO B 1 169 ? 60.973 -32.622 24.589 1.00 48.44 166 PRO B O 1
ATOM 2964 N N . ASN B 1 170 ? 60.429 -33.380 22.561 1.00 50.14 167 ASN B N 1
ATOM 2965 C CA . ASN B 1 170 ? 61.263 -32.385 21.829 1.00 50.62 167 ASN B CA 1
ATOM 2966 C C . ASN B 1 170 ? 60.482 -31.100 21.553 1.00 47.23 167 ASN B C 1
ATOM 2967 O O . ASN B 1 170 ? 61.027 -30.236 20.829 1.00 46.23 167 ASN B O 1
ATOM 2972 N N . VAL B 1 171 ? 59.283 -30.946 22.123 1.00 45.26 168 VAL B N 1
ATOM 2973 C CA . VAL B 1 171 ? 58.500 -29.715 21.797 1.00 45.37 168 VAL B CA 1
ATOM 2974 C C . VAL B 1 171 ? 59.364 -28.477 22.090 1.00 44.97 168 VAL B C 1
ATOM 2975 O O . VAL B 1 171 ? 59.942 -28.382 23.192 1.00 43.04 168 VAL B O 1
ATOM 2979 N N . MET B 1 172 ? 59.410 -27.556 21.127 1.00 43.65 169 MET B N 1
ATOM 2980 C CA . MET B 1 172 ? 60.230 -26.317 21.202 1.00 44.84 169 MET B CA 1
ATOM 2981 C C . MET B 1 172 ? 59.311 -25.147 21.544 1.00 43.82 169 MET B C 1
ATOM 2982 O O . MET B 1 172 ? 59.667 -24.320 22.408 1.00 42.12 169 MET B O 1
ATOM 2987 N N . GLY B 1 173 ? 58.151 -25.116 20.895 1.00 43.10 170 GLY B N 1
ATOM 2988 C CA . GLY B 1 173 ? 57.179 -24.036 21.113 1.00 42.12 170 GLY B CA 1
ATOM 2989 C C . GLY B 1 173 ? 55.761 -24.526 20.946 1.00 40.37 170 GLY B C 1
ATOM 2990 O O . GLY B 1 173 ? 55.545 -25.565 20.265 1.00 38.44 170 GLY B O 1
ATOM 2991 N N . VAL B 1 174 ? 54.831 -23.794 21.550 1.00 38.35 171 VAL B N 1
ATOM 2992 C CA . VAL B 1 174 ? 53.391 -24.152 21.502 1.00 37.58 171 VAL B CA 1
ATOM 2993 C C . VAL B 1 174 ? 52.608 -22.933 21.021 1.00 36.61 171 VAL B C 1
ATOM 2994 O O . VAL B 1 174 ? 52.988 -21.798 21.348 1.00 37.56 171 VAL B O 1
ATOM 2998 N N . GLU B 1 175 ? 51.578 -23.178 20.227 1.00 35.37 172 GLU B N 1
ATOM 2999 C CA . GLU B 1 175 ? 50.691 -22.083 19.777 1.00 35.47 172 GLU B CA 1
ATOM 3000 C C . GLU B 1 175 ? 49.365 -22.742 19.396 1.00 32.76 172 GLU B C 1
ATOM 3001 O O . GLU B 1 175 ? 49.182 -23.908 19.782 1.00 30.29 172 GLU B O 1
ATOM 3007 N N . MET B 1 176 ? 48.495 -22.062 18.650 1.00 32.83 173 MET B N 1
ATOM 3008 C CA . MET B 1 176 ? 47.116 -22.590 18.486 1.00 33.43 173 MET B CA 1
ATOM 3009 C C . MET B 1 176 ? 46.696 -22.738 17.017 1.00 34.29 173 MET B C 1
ATOM 3010 O O . MET B 1 176 ? 45.522 -23.065 16.810 1.00 36.55 173 MET B O 1
ATOM 3015 N N . GLU B 1 177 ? 47.591 -22.542 16.034 1.00 33.01 174 GLU B N 1
ATOM 3016 C CA . GLU B 1 177 ? 47.112 -22.595 14.623 1.00 32.54 174 GLU B CA 1
ATOM 3017 C C . GLU B 1 177 ? 48.101 -23.316 13.703 1.00 31.49 174 GLU B C 1
ATOM 3018 O O . GLU B 1 177 ? 47.646 -23.881 12.680 1.00 30.47 174 GLU B O 1
ATOM 3024 N N . ALA B 1 178 ? 49.379 -23.335 14.061 1.00 31.30 175 ALA B N 1
ATOM 3025 C CA . ALA B 1 178 ? 50.426 -23.816 13.120 1.00 32.83 175 ALA B CA 1
ATOM 3026 C C . ALA B 1 178 ? 50.096 -25.179 12.495 1.00 33.92 175 ALA B C 1
ATOM 3027 O O . ALA B 1 178 ? 50.208 -25.322 11.246 1.00 32.41 175 ALA B O 1
ATOM 3029 N N . THR B 1 179 ? 49.739 -26.158 13.330 1.00 32.33 176 THR B N 1
ATOM 3030 C CA . THR B 1 179 ? 49.504 -27.530 12.831 1.00 30.69 176 THR B CA 1
ATOM 3031 C C . THR B 1 179 ? 48.241 -27.569 11.963 1.00 30.20 176 THR B C 1
ATOM 3032 O O . THR B 1 179 ? 48.229 -28.359 10.996 1.00 27.29 176 THR B O 1
ATOM 3036 N N . ALA B 1 180 ? 47.233 -26.759 12.298 1.00 30.41 177 ALA B N 1
ATOM 3037 C CA . ALA B 1 180 ? 45.997 -26.692 11.493 1.00 29.67 177 ALA B CA 1
ATOM 3038 C C . ALA B 1 180 ? 46.338 -26.146 10.100 1.00 28.71 177 ALA B C 1
ATOM 3039 O O . ALA B 1 180 ? 45.904 -26.750 9.122 1.00 28.15 177 ALA B O 1
ATOM 3041 N N . ILE B 1 181 ? 47.116 -25.062 10.025 1.00 30.81 178 ILE B N 1
ATOM 3042 C CA . ILE B 1 181 ? 47.517 -24.498 8.697 1.00 30.96 178 ILE B CA 1
ATOM 3043 C C . ILE B 1 181 ? 48.307 -25.571 7.932 1.00 30.38 178 ILE B C 1
ATOM 3044 O O . ILE B 1 181 ? 48.054 -25.744 6.721 1.00 29.35 178 ILE B O 1
ATOM 3049 N N . ALA B 1 182 ? 49.198 -26.289 8.628 1.00 30.07 179 ALA B N 1
ATOM 3050 C CA . ALA B 1 182 ? 50.015 -27.357 8.007 1.00 30.00 179 ALA B CA 1
ATOM 3051 C C . ALA B 1 182 ? 49.105 -28.464 7.463 1.00 29.38 179 ALA B C 1
ATOM 3052 O O . ALA B 1 182 ? 49.401 -28.992 6.364 1.00 28.54 179 ALA B O 1
ATOM 3054 N N . GLN B 1 183 ? 48.053 -28.819 8.207 1.00 28.21 180 GLN B N 1
ATOM 3055 C CA . GLN B 1 183 ? 47.136 -29.896 7.746 1.00 27.54 180 GLN B CA 1
ATOM 3056 C C . GLN B 1 183 ? 46.426 -29.422 6.474 1.00 28.77 180 GLN B C 1
ATOM 3057 O O . GLN B 1 183 ? 46.329 -30.227 5.525 1.00 29.80 180 GLN B O 1
ATOM 3063 N N . VAL B 1 184 ? 45.947 -28.176 6.459 1.00 27.75 181 VAL B N 1
ATOM 3064 C CA . VAL B 1 184 ? 45.290 -27.644 5.226 1.00 28.08 181 VAL B CA 1
ATOM 3065 C C . VAL B 1 184 ? 46.310 -27.645 4.074 1.00 29.02 181 VAL B C 1
ATOM 3066 O O . VAL B 1 184 ? 45.961 -28.121 2.955 1.00 26.99 181 VAL B O 1
ATOM 3070 N N . CYS B 1 185 ? 47.521 -27.143 4.325 1.00 29.76 182 CYS B N 1
ATOM 3071 C CA . CYS B 1 185 ? 48.554 -27.065 3.252 1.00 31.00 182 CYS B CA 1
ATOM 3072 C C . CYS B 1 185 ? 48.937 -28.465 2.790 1.00 31.18 182 CYS B C 1
ATOM 3073 O O . CYS B 1 185 ? 49.249 -28.645 1.582 1.00 30.96 182 CYS B O 1
ATOM 3076 N N . TYR B 1 186 ? 48.890 -29.424 3.712 1.00 33.16 183 TYR B N 1
ATOM 3077 C CA . TYR B 1 186 ? 49.198 -30.825 3.362 1.00 31.07 183 TYR B CA 1
ATOM 3078 C C . TYR B 1 186 ? 48.097 -31.343 2.437 1.00 31.74 183 TYR B C 1
ATOM 3079 O O . TYR B 1 186 ? 48.396 -31.934 1.403 1.00 31.16 183 TYR B O 1
ATOM 3088 N N . ALA B 1 187 ? 46.848 -31.071 2.801 1.00 28.58 184 ALA B N 1
ATOM 3089 C CA . ALA B 1 187 ? 45.703 -31.564 2.005 1.00 31.48 184 ALA B CA 1
ATOM 3090 C C . ALA B 1 187 ? 45.689 -30.904 0.616 1.00 29.69 184 ALA B C 1
ATOM 3091 O O . ALA B 1 187 ? 45.230 -31.551 -0.342 1.00 32.73 184 ALA B O 1
ATOM 3093 N N . PHE B 1 188 ? 46.192 -29.677 0.510 1.00 30.01 185 PHE B N 1
ATOM 3094 C CA . PHE B 1 188 ? 46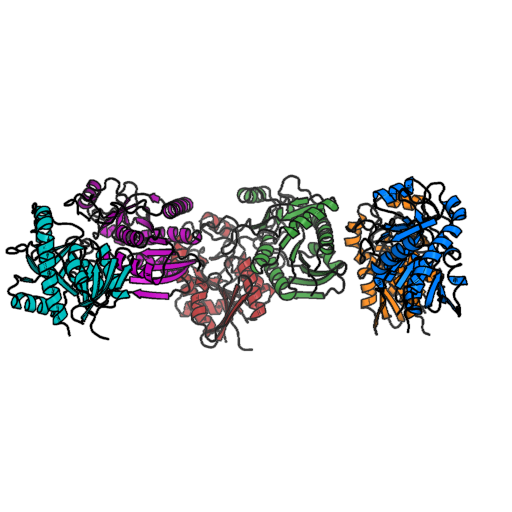.191 -28.949 -0.791 1.00 32.22 185 PHE B CA 1
ATOM 3095 C C . PHE B 1 188 ? 47.547 -29.084 -1.485 1.00 31.66 185 PHE B C 1
ATOM 3096 O O . PHE B 1 188 ? 47.678 -28.541 -2.575 1.00 32.60 185 PHE B O 1
ATOM 3104 N N . ASN B 1 189 ? 48.509 -29.746 -0.842 1.00 32.82 186 ASN B N 1
ATOM 3105 C CA . ASN B 1 189 ? 49.864 -29.952 -1.411 1.00 36.53 186 ASN B CA 1
ATOM 3106 C C . ASN B 1 189 ? 50.576 -28.602 -1.617 1.00 35.03 186 ASN B C 1
ATOM 3107 O O . ASN B 1 189 ? 51.138 -28.387 -2.693 1.00 34.17 186 ASN B O 1
ATOM 3112 N N . VAL B 1 190 ? 50.553 -27.733 -0.612 1.00 34.07 187 VAL B N 1
ATOM 3113 C CA . VAL B 1 190 ? 51.215 -26.402 -0.689 1.00 33.69 187 VAL B CA 1
ATOM 3114 C C . VAL B 1 190 ? 52.327 -26.360 0.363 1.00 32.26 187 VAL B C 1
ATOM 3115 O O . VAL B 1 190 ? 52.082 -26.726 1.511 1.00 32.37 187 VAL B O 1
ATOM 3119 N N . PRO B 1 191 ? 53.577 -25.989 -0.018 1.00 32.34 188 PRO B N 1
ATOM 3120 C CA . PRO B 1 191 ? 54.702 -25.900 0.922 1.00 32.02 188 PRO B CA 1
ATOM 3121 C C . PRO B 1 191 ? 54.386 -24.951 2.086 1.00 32.47 188 PRO B C 1
ATOM 3122 O O . PRO B 1 191 ? 53.810 -23.881 1.856 1.00 33.41 188 PRO B O 1
ATOM 3126 N N . PHE B 1 192 ? 54.764 -25.363 3.290 1.00 30.45 189 PHE B N 1
ATOM 3127 C CA . PHE B 1 192 ? 54.418 -24.611 4.519 1.00 30.99 189 PHE B CA 1
ATOM 3128 C C . PHE B 1 192 ? 55.587 -24.550 5.500 1.00 30.06 189 PHE B C 1
ATOM 3129 O O . PHE B 1 192 ? 56.394 -25.482 5.521 1.00 34.28 189 PHE B O 1
ATOM 3137 N N . VAL B 1 193 ? 55.626 -23.493 6.319 1.00 31.61 190 VAL B N 1
ATOM 3138 C CA . VAL B 1 193 ? 56.657 -23.367 7.389 1.00 33.51 190 VAL B CA 1
ATOM 3139 C C . VAL B 1 193 ? 56.134 -22.384 8.435 1.00 34.40 190 VAL B C 1
ATOM 3140 O O . VAL B 1 193 ? 55.397 -21.465 8.062 1.00 35.32 190 VAL B O 1
ATOM 3144 N N . VAL B 1 194 ? 56.536 -22.599 9.685 1.00 33.78 191 VAL B N 1
ATOM 3145 C CA . VAL B 1 194 ? 56.215 -21.687 10.816 1.00 34.62 191 VAL B CA 1
ATOM 3146 C C . VAL B 1 194 ? 57.441 -20.817 11.039 1.00 35.81 191 VAL B C 1
ATOM 3147 O O . VAL B 1 194 ? 58.534 -21.385 11.135 1.00 38.16 191 VAL B O 1
ATOM 3151 N N . VAL B 1 195 ? 57.242 -19.501 11.078 1.00 36.01 192 VAL B N 1
ATOM 3152 C CA . VAL B 1 195 ? 58.305 -18.515 11.418 1.00 36.65 192 VAL B CA 1
ATOM 3153 C C . VAL B 1 195 ? 57.666 -17.571 12.440 1.00 38.24 192 VAL B C 1
ATOM 3154 O O . VAL B 1 195 ? 57.122 -16.528 12.040 1.00 37.47 192 VAL B O 1
ATOM 3158 N N . ARG B 1 196 ? 57.655 -18.000 13.701 1.00 38.05 193 ARG B N 1
ATOM 3159 C CA . ARG B 1 196 ? 57.020 -17.235 14.804 1.00 38.39 193 ARG B CA 1
ATOM 3160 C C . ARG B 1 196 ? 58.101 -16.748 15.776 1.00 40.36 193 ARG B C 1
ATOM 3161 O O . ARG B 1 196 ? 59.296 -17.024 15.551 1.00 41.02 193 ARG B O 1
ATOM 3169 N N . ALA B 1 197 ? 57.687 -16.021 16.806 1.00 40.28 194 ALA B N 1
ATOM 3170 C CA . ALA B 1 197 ? 58.650 -15.503 17.798 1.00 41.14 194 ALA B CA 1
ATOM 3171 C C . ALA B 1 197 ? 58.024 -15.643 19.178 1.00 39.39 194 ALA B C 1
ATOM 3172 O O . ALA B 1 197 ? 56.791 -15.612 19.286 1.00 36.69 194 ALA B O 1
ATOM 3174 N N . ILE B 1 198 ? 58.873 -15.794 20.184 1.00 41.05 195 ILE B N 1
ATOM 3175 C CA . ILE B 1 198 ? 58.400 -16.049 21.567 1.00 40.24 195 ILE B CA 1
ATOM 3176 C C . ILE B 1 198 ? 57.827 -14.778 22.191 1.00 40.88 195 ILE B C 1
ATOM 3177 O O . ILE B 1 198 ? 58.472 -13.728 22.099 1.00 43.35 195 ILE B O 1
ATOM 3182 N N . SER B 1 199 ? 56.673 -14.918 22.843 1.00 41.02 196 SER B N 1
ATOM 3183 C CA . SER B 1 199 ? 55.987 -13.828 23.574 1.00 40.99 196 SER B CA 1
ATOM 3184 C C . SER B 1 199 ? 55.917 -14.187 25.058 1.00 41.79 196 SER B C 1
ATOM 3185 O O . SER B 1 199 ? 55.627 -13.290 25.881 1.00 43.93 196 SER B O 1
ATOM 3188 N N . ASP B 1 200 ? 56.158 -15.459 25.375 1.00 43.16 197 ASP B N 1
ATOM 3189 C CA . ASP B 1 200 ? 56.053 -15.954 26.772 1.00 43.25 197 ASP B CA 1
ATOM 3190 C C . ASP B 1 200 ? 56.623 -17.372 26.868 1.00 44.85 197 ASP B C 1
ATOM 3191 O O . ASP B 1 200 ? 57.005 -17.931 25.821 1.00 45.57 197 ASP B O 1
ATOM 3196 N N . GLY B 1 201 ? 56.599 -17.948 28.074 1.00 44.58 198 GLY B N 1
ATOM 3197 C CA . GLY B 1 201 ? 57.118 -19.308 28.320 1.00 44.69 198 GLY B CA 1
ATOM 3198 C C . GLY B 1 201 ? 56.012 -20.334 28.524 1.00 45.09 198 GLY B C 1
ATOM 3199 O O . GLY B 1 201 ? 56.334 -21.459 28.881 1.00 47.27 198 GLY B O 1
ATOM 3200 N N . GLY B 1 202 ? 54.748 -19.979 28.274 1.00 45.14 199 GLY B N 1
ATOM 3201 C CA . GLY B 1 202 ? 53.639 -20.935 28.463 1.00 43.29 199 GLY B CA 1
ATOM 3202 C C . GLY B 1 202 ? 53.481 -21.355 29.919 1.00 46.39 199 GLY B C 1
ATOM 3203 O O . GLY B 1 202 ? 52.760 -22.338 30.165 1.00 46.49 199 GLY B O 1
ATOM 3204 N N . ASP B 1 203 ? 54.093 -20.617 30.854 1.00 47.55 200 ASP B N 1
ATOM 3205 C CA . ASP B 1 203 ? 54.024 -20.964 32.301 1.00 52.02 200 ASP B CA 1
ATOM 3206 C C . ASP B 1 203 ? 52.933 -20.129 32.994 1.00 51.97 200 ASP B C 1
ATOM 3207 O O . ASP B 1 203 ? 52.085 -19.549 32.292 1.00 48.63 200 ASP B O 1
ATOM 3212 N N . GLY B 1 204 ? 52.969 -20.066 34.328 1.00 52.56 201 GLY B N 1
ATOM 3213 C CA . GLY B 1 204 ? 51.948 -19.338 35.109 1.00 55.23 201 GLY B CA 1
ATOM 3214 C C . GLY B 1 204 ? 51.916 -17.844 34.808 1.00 54.32 201 GLY B C 1
ATOM 3215 O O . GLY B 1 204 ? 50.863 -17.205 35.116 1.00 54.86 201 GLY B O 1
ATOM 3216 N N . LYS B 1 205 ? 53.030 -17.319 34.268 1.00 55.35 202 LYS B N 1
ATOM 3217 C CA . LYS B 1 205 ? 53.192 -15.873 33.952 1.00 57.37 202 LYS B CA 1
ATOM 3218 C C . LYS B 1 205 ? 52.929 -15.613 32.464 1.00 54.63 202 LYS B C 1
ATOM 3219 O O . LYS B 1 205 ? 53.060 -14.452 32.054 1.00 54.01 202 LYS B O 1
ATOM 3225 N N . ALA B 1 206 ? 52.572 -16.651 31.700 1.00 50.77 203 ALA B N 1
ATOM 3226 C CA . ALA B 1 206 ? 52.427 -16.530 30.229 1.00 49.22 203 ALA B CA 1
ATOM 3227 C C . ALA B 1 206 ? 51.467 -15.410 29.822 1.00 47.93 203 ALA B C 1
ATOM 3228 O O . ALA B 1 206 ? 51.824 -14.649 28.892 1.00 48.38 203 ALA B O 1
ATOM 3230 N N . SER B 1 207 ? 50.293 -15.317 30.451 1.00 48.39 204 SER B N 1
ATOM 3231 C CA . SER B 1 207 ? 49.291 -14.315 29.984 1.00 49.61 204 SER B CA 1
ATOM 3232 C C . SER B 1 207 ? 49.835 -12.883 30.138 1.00 49.50 204 SER B C 1
ATOM 3233 O O . SER B 1 207 ? 49.685 -12.091 29.185 1.00 46.33 204 SER B O 1
ATOM 3236 N N . ILE B 1 208 ? 50.459 -12.571 31.278 1.00 50.19 205 ILE B N 1
ATOM 3237 C CA . ILE B 1 208 ? 51.039 -11.208 31.503 1.00 52.44 205 ILE B CA 1
ATOM 3238 C C . ILE B 1 208 ? 52.192 -10.984 30.521 1.00 48.70 205 ILE B C 1
ATOM 3239 O O . ILE B 1 208 ? 52.261 -9.884 29.937 1.00 47.25 205 ILE B O 1
ATOM 3244 N N . SER B 1 209 ? 53.069 -11.981 30.361 1.00 45.06 206 SER B N 1
ATOM 3245 C CA . SER B 1 209 ? 54.205 -11.842 29.415 1.00 45.42 206 SER B CA 1
ATOM 3246 C C . SER B 1 209 ? 53.660 -11.614 28.000 1.00 43.22 206 SER B C 1
ATOM 3247 O O . SER B 1 209 ? 54.175 -10.734 27.280 1.00 44.06 206 SER B O 1
ATOM 3250 N N . PHE B 1 210 ? 52.636 -12.378 27.632 1.00 43.23 207 PHE B N 1
ATOM 3251 C CA . PHE B 1 210 ? 52.022 -12.274 26.283 1.00 42.93 207 PHE B CA 1
ATOM 3252 C C . PHE B 1 210 ? 51.568 -10.828 26.029 1.00 41.69 207 PHE B C 1
ATOM 3253 O O . PHE B 1 210 ? 51.918 -10.265 24.995 1.00 40.80 207 PHE B O 1
ATOM 3261 N N . GLU B 1 211 ? 50.836 -10.248 26.981 1.00 43.33 208 GLU B N 1
ATOM 3262 C CA . GLU B 1 211 ? 50.329 -8.859 26.864 1.00 44.34 208 GLU B CA 1
ATOM 3263 C C . GLU B 1 211 ? 51.484 -7.870 26.649 1.00 45.11 208 GLU B C 1
ATOM 3264 O O . GLU B 1 211 ? 51.292 -6.912 25.875 1.00 42.76 208 GLU B O 1
ATOM 3270 N N . GLU B 1 212 ? 52.631 -8.079 27.304 1.00 45.69 209 GLU B N 1
ATOM 3271 C CA . GLU B 1 212 ? 53.773 -7.152 27.093 1.00 45.79 209 GLU B CA 1
ATOM 3272 C C . GLU B 1 212 ? 54.555 -7.513 25.822 1.00 43.45 209 GLU B C 1
ATOM 3273 O O . GLU B 1 212 ? 54.950 -6.575 25.111 1.00 45.26 209 GLU B O 1
ATOM 3279 N N . PHE B 1 213 ? 54.738 -8.804 25.518 1.00 42.69 210 PHE B N 1
ATOM 3280 C CA . PHE B 1 213 ? 55.688 -9.152 24.423 1.00 41.90 210 PHE B CA 1
ATOM 3281 C C . PHE B 1 213 ? 55.015 -9.645 23.129 1.00 41.98 210 PHE B C 1
ATOM 3282 O O . PHE B 1 213 ? 55.764 -9.941 22.159 1.00 40.59 210 PHE B O 1
ATOM 3290 N N . LEU B 1 214 ? 53.682 -9.729 23.072 1.00 42.19 211 LEU B N 1
ATOM 3291 C CA . LEU B 1 214 ? 53.062 -10.062 21.759 1.00 43.12 211 LEU B CA 1
ATOM 3292 C C . LEU B 1 214 ? 53.592 -9.092 20.693 1.00 43.13 211 LEU B C 1
ATOM 3293 O O . LEU B 1 214 ? 54.004 -9.524 19.618 1.00 44.21 211 LEU B O 1
ATOM 3298 N N . PRO B 1 215 ? 53.625 -7.758 20.933 1.00 45.11 212 PRO B N 1
ATOM 3299 C CA . PRO B 1 215 ? 54.120 -6.809 19.927 1.00 45.23 212 PRO B CA 1
ATOM 3300 C C . PRO B 1 215 ? 55.578 -7.065 19.521 1.00 44.13 212 PRO B C 1
ATOM 3301 O O . PRO B 1 215 ? 55.861 -7.007 18.331 1.00 44.26 212 PRO B O 1
ATOM 3305 N N . LEU B 1 216 ? 56.449 -7.382 20.490 1.00 42.84 213 LEU B N 1
ATOM 3306 C CA . LEU B 1 216 ? 57.869 -7.696 20.161 1.00 44.19 213 LEU B CA 1
ATOM 3307 C C . LEU B 1 216 ? 57.918 -8.964 19.289 1.00 42.67 213 LEU B C 1
ATOM 3308 O O . LEU B 1 216 ? 58.704 -9.008 18.327 1.00 44.98 213 LEU B O 1
ATOM 3313 N N . ALA B 1 217 ? 57.100 -9.956 19.626 1.00 41.90 214 ALA B N 1
ATOM 3314 C CA . ALA B 1 217 ? 57.061 -11.219 18.857 1.00 42.50 214 ALA B CA 1
ATOM 3315 C C . ALA B 1 217 ? 56.593 -10.929 17.422 1.00 41.58 214 ALA B C 1
ATOM 3316 O O . ALA B 1 217 ? 57.234 -11.431 16.466 1.00 39.08 214 ALA B O 1
ATOM 3318 N N . ALA B 1 218 ? 55.535 -10.125 17.286 1.00 42.62 215 ALA B N 1
ATOM 3319 C CA . ALA B 1 218 ? 54.998 -9.755 15.955 1.00 41.18 215 ALA B CA 1
ATOM 3320 C C . ALA B 1 218 ? 56.083 -9.000 15.180 1.00 44.14 215 ALA B C 1
ATOM 3321 O O . ALA B 1 218 ? 56.305 -9.330 13.991 1.00 40.03 215 ALA B O 1
ATOM 3323 N N . LYS B 1 219 ? 56.751 -8.044 15.843 1.00 41.26 216 LYS B N 1
ATOM 3324 C CA . LYS B 1 219 ? 57.823 -7.270 15.169 1.00 45.44 216 LYS B CA 1
ATOM 3325 C C . LYS B 1 219 ? 58.965 -8.195 14.706 1.00 42.29 216 LYS B C 1
ATOM 3326 O O . LYS B 1 219 ? 59.400 -8.038 13.553 1.00 40.56 216 LYS B O 1
ATOM 3332 N N . GLN B 1 220 ? 59.460 -9.093 15.571 1.00 42.08 217 GLN B N 1
ATOM 3333 C CA . GLN B 1 220 ? 60.605 -9.974 15.184 1.00 43.32 217 GLN B CA 1
ATOM 3334 C C . GLN B 1 220 ? 60.166 -10.992 14.109 1.00 41.11 217 GLN B C 1
ATOM 3335 O O . GLN B 1 220 ? 60.935 -11.234 13.160 1.00 42.54 217 GLN B O 1
ATOM 3341 N N . SER B 1 221 ? 58.991 -11.596 14.273 1.00 39.12 218 SER B N 1
ATOM 3342 C CA . SER B 1 221 ? 58.461 -12.561 13.268 1.00 42.14 218 SER B CA 1
ATOM 3343 C C . SER B 1 221 ? 58.294 -11.860 11.914 1.00 39.91 218 SER B C 1
ATOM 3344 O O . SER B 1 221 ? 58.817 -12.376 10.902 1.00 39.32 218 SER B O 1
ATOM 3347 N N . SER B 1 222 ? 57.612 -10.711 11.921 1.00 39.46 219 SER B N 1
ATOM 3348 C CA . SER B 1 222 ? 57.292 -9.985 10.667 1.00 41.61 219 SER B CA 1
ATOM 3349 C C . SER B 1 222 ? 58.580 -9.509 9.996 1.00 44.55 219 SER B C 1
ATOM 3350 O O . SER B 1 222 ? 58.649 -9.550 8.745 1.00 43.62 219 SER B O 1
ATOM 3353 N N . ALA B 1 223 ? 59.559 -9.082 10.798 1.00 43.51 220 ALA B N 1
ATOM 3354 C CA . ALA B 1 223 ? 60.836 -8.597 10.229 1.00 46.31 220 ALA B CA 1
ATOM 3355 C C . ALA B 1 223 ? 61.503 -9.728 9.448 1.00 43.81 220 ALA B C 1
ATOM 3356 O O . ALA B 1 223 ? 62.057 -9.459 8.364 1.00 45.36 220 ALA B O 1
ATOM 3358 N N . LEU B 1 224 ? 61.458 -10.942 9.996 1.00 42.50 221 LEU B N 1
ATOM 3359 C CA . LEU B 1 224 ? 62.113 -12.112 9.348 1.00 43.77 221 LEU B CA 1
ATOM 3360 C C . LEU B 1 224 ? 61.317 -12.540 8.104 1.00 42.28 221 LEU B C 1
ATOM 3361 O O . LEU B 1 224 ? 61.939 -12.896 7.081 1.00 41.16 221 LEU B O 1
ATOM 3366 N N . VAL B 1 225 ? 59.991 -12.494 8.187 1.00 42.21 222 VAL B N 1
ATOM 3367 C CA . VAL B 1 225 ? 59.137 -12.869 7.021 1.00 42.97 222 VAL B CA 1
ATOM 3368 C C . VAL B 1 225 ? 59.404 -11.859 5.901 1.00 43.56 222 VAL B C 1
ATOM 3369 O O . VAL B 1 225 ? 59.459 -12.285 4.736 1.00 42.87 222 VAL B O 1
ATOM 3373 N N . LEU B 1 226 ? 59.589 -10.579 6.244 1.00 45.57 223 LEU B N 1
ATOM 3374 C CA . LEU B 1 226 ? 59.912 -9.560 5.202 1.00 47.11 223 LEU B CA 1
ATOM 3375 C C . LEU B 1 226 ? 61.223 -9.926 4.513 1.00 46.59 223 LEU B C 1
ATOM 3376 O O . LEU B 1 226 ? 61.277 -9.803 3.282 1.00 46.75 223 LEU B O 1
ATOM 3381 N N . GLU B 1 227 ? 62.247 -10.321 5.280 1.00 48.37 224 GLU B N 1
ATOM 3382 C CA . GLU B 1 227 ? 63.537 -10.722 4.656 1.00 50.97 224 GLU B CA 1
ATOM 3383 C C . GLU B 1 227 ? 63.271 -11.906 3.717 1.00 47.65 224 GLU B C 1
ATOM 3384 O O . GLU B 1 227 ? 63.861 -11.928 2.629 1.00 49.88 224 GLU B O 1
ATOM 3390 N N . MET B 1 228 ? 62.408 -12.850 4.121 1.00 45.19 225 MET B N 1
ATOM 3391 C CA . MET B 1 228 ? 62.110 -14.040 3.274 1.00 44.46 225 MET B CA 1
ATOM 3392 C C . MET B 1 228 ? 61.428 -13.603 1.971 1.00 44.46 225 MET B C 1
ATOM 3393 O O . MET B 1 228 ? 61.861 -14.067 0.896 1.00 41.35 225 MET B O 1
ATOM 3398 N N . ILE B 1 229 ? 60.422 -12.734 2.063 1.00 44.57 226 ILE B N 1
ATOM 3399 C CA . ILE B 1 229 ? 59.689 -12.222 0.863 1.00 46.30 226 ILE B CA 1
ATOM 3400 C C . ILE B 1 229 ? 60.700 -11.711 -0.171 1.00 50.91 226 ILE B C 1
ATOM 3401 O O . ILE B 1 229 ? 60.627 -12.159 -1.330 1.00 53.22 226 ILE B O 1
ATOM 3406 N N . ASP B 1 230 ? 61.618 -10.829 0.245 1.00 52.90 227 ASP B N 1
ATOM 3407 C CA . ASP B 1 230 ? 62.631 -10.225 -0.669 1.00 58.48 227 ASP B CA 1
ATOM 3408 C C . ASP B 1 230 ? 63.507 -11.282 -1.358 1.00 58.08 227 ASP B C 1
ATOM 3409 O O . ASP B 1 230 ? 63.906 -11.024 -2.496 1.00 60.66 227 ASP B O 1
ATOM 3414 N N . ARG B 1 231 ? 63.793 -12.409 -0.696 1.00 57.54 228 ARG B N 1
ATOM 3415 C CA . ARG B 1 231 ? 64.688 -13.460 -1.264 1.00 59.41 228 ARG B CA 1
ATOM 3416 C C . ARG B 1 231 ? 63.908 -14.481 -2.103 1.00 59.36 228 ARG B C 1
ATOM 3417 O O . ARG B 1 231 ? 64.531 -15.102 -2.981 1.00 65.74 228 ARG B O 1
ATOM 3425 N N . LEU B 1 232 ? 62.606 -14.644 -1.868 1.00 56.27 229 LEU B N 1
ATOM 3426 C CA . LEU B 1 232 ? 61.835 -15.686 -2.603 1.00 57.89 229 LEU B CA 1
ATOM 3427 C C . LEU B 1 232 ? 61.569 -15.260 -4.053 1.00 59.54 229 LEU B C 1
ATOM 3428 O O . LEU B 1 232 ? 61.361 -14.055 -4.299 1.00 63.35 229 LEU B O 1
ATOM 3433 N N . SER B 1 233 ? 61.610 -16.244 -4.957 1.00 66.99 230 SER B N 1
ATOM 3434 C CA . SER B 1 233 ? 61.382 -16.105 -6.422 1.00 76.36 230 SER B CA 1
ATOM 3435 C C . SER B 1 233 ? 61.233 -17.501 -7.042 1.00 77.01 230 SER B C 1
ATOM 3436 O O . SER B 1 233 ? 60.899 -17.658 -8.217 1.00 91.68 230 SER B O 1
ATOM 3439 N N . ASN C 1 2 ? 27.426 3.991 16.560 1.00 113.31 -1 ASN C N 1
ATOM 3440 C CA . ASN C 1 2 ? 28.811 3.643 17.003 1.00 109.16 -1 ASN C CA 1
ATOM 3441 C C . ASN C 1 2 ? 28.741 2.587 18.116 1.00 105.96 -1 ASN C C 1
ATOM 3442 O O . ASN C 1 2 ? 27.839 2.692 18.974 1.00 109.12 -1 ASN C O 1
ATOM 3447 N N . ALA C 1 3 ? 29.650 1.605 18.083 1.00 98.86 0 ALA C N 1
ATOM 3448 C CA . ALA C 1 3 ? 29.740 0.561 19.134 1.00 95.36 0 ALA C CA 1
ATOM 3449 C C . ALA C 1 3 ? 30.344 1.184 20.403 1.00 86.28 0 ALA C C 1
ATOM 3450 O O . ALA C 1 3 ? 30.917 2.295 20.303 1.00 83.07 0 ALA C O 1
ATOM 3452 N N . MET C 1 4 ? 30.240 0.498 21.546 1.00 81.83 1 MET C N 1
ATOM 3453 C CA . MET C 1 4 ? 30.778 1.065 22.813 1.00 78.45 1 MET C CA 1
ATOM 3454 C C . MET C 1 4 ? 32.267 1.402 22.667 1.00 69.07 1 MET C C 1
ATOM 3455 O O . MET C 1 4 ? 33.015 0.621 22.050 1.00 66.45 1 MET C O 1
ATOM 3460 N N . LYS C 1 5 ? 32.667 2.536 23.237 1.00 61.12 2 LYS C N 1
ATOM 3461 C CA . LYS C 1 5 ? 34.087 2.961 23.205 1.00 57.13 2 LYS C CA 1
ATOM 3462 C C . LYS C 1 5 ? 34.571 3.116 24.651 1.00 54.18 2 LYS C C 1
ATOM 3463 O O . LYS C 1 5 ? 33.965 3.920 25.396 1.00 52.13 2 LYS C O 1
ATOM 3469 N N . ILE C 1 6 ? 35.587 2.343 25.038 1.00 52.15 3 ILE C N 1
ATOM 3470 C CA . ILE C 1 6 ? 36.123 2.422 26.426 1.00 50.81 3 ILE C CA 1
ATOM 3471 C C . ILE C 1 6 ? 37.207 3.495 26.466 1.00 46.12 3 ILE C C 1
ATOM 3472 O O . ILE C 1 6 ? 38.155 3.442 25.635 1.00 43.51 3 ILE C O 1
ATOM 3477 N N . GLY C 1 7 ? 37.064 4.443 27.388 1.00 44.31 4 GLY C N 1
ATOM 3478 C CA . GLY C 1 7 ? 38.100 5.470 27.570 1.00 42.30 4 GLY C CA 1
ATOM 3479 C C . GLY C 1 7 ? 39.076 5.018 28.638 1.00 42.32 4 GLY C C 1
ATOM 3480 O O . GLY C 1 7 ? 38.610 4.577 29.708 1.00 44.50 4 GLY C O 1
ATOM 3481 N N . ILE C 1 8 ? 40.378 5.082 28.358 1.00 41.02 5 ILE C N 1
ATOM 3482 C CA . ILE C 1 8 ? 41.398 4.688 29.377 1.00 39.50 5 ILE C CA 1
ATOM 3483 C C . ILE C 1 8 ? 42.389 5.843 29.502 1.00 38.39 5 ILE C C 1
ATOM 3484 O O . ILE C 1 8 ? 42.854 6.349 28.452 1.00 37.87 5 ILE C O 1
ATOM 3489 N N . VAL C 1 9 ? 42.660 6.259 30.737 1.00 36.32 6 VAL C N 1
ATOM 3490 C CA . VAL C 1 9 ? 43.587 7.393 30.993 1.00 35.83 6 VAL C CA 1
ATOM 3491 C C . VAL C 1 9 ? 44.769 6.915 31.842 1.00 36.43 6 VAL C C 1
ATOM 3492 O O . VAL C 1 9 ? 44.552 6.295 32.886 1.00 35.83 6 VAL C O 1
ATOM 3496 N N . GLY C 1 10 ? 45.973 7.221 31.381 1.00 36.54 7 GLY C N 1
ATOM 3497 C CA . GLY C 1 10 ? 47.209 7.013 32.151 1.00 36.79 7 GLY C CA 1
ATOM 3498 C C . GLY C 1 10 ? 48.002 8.297 32.083 1.00 36.38 7 GLY C C 1
ATOM 3499 O O . GLY C 1 10 ? 47.898 8.984 31.048 1.00 34.21 7 GLY C O 1
ATOM 3500 N N . ALA C 1 11 ? 48.781 8.607 33.116 1.00 35.71 8 ALA C N 1
ATOM 3501 C CA . ALA C 1 11 ? 49.510 9.893 33.148 1.00 34.75 8 ALA C CA 1
ATOM 3502 C C . ALA C 1 11 ? 50.813 9.774 32.369 1.00 34.51 8 ALA C C 1
ATOM 3503 O O . ALA C 1 11 ? 51.084 10.641 31.545 1.00 35.81 8 ALA C O 1
ATOM 3505 N N . MET C 1 12 ? 51.569 8.707 32.626 1.00 36.18 9 MET C N 1
ATOM 3506 C CA . MET C 1 12 ? 52.926 8.576 32.055 1.00 37.51 9 MET C CA 1
ATOM 3507 C C . MET C 1 12 ? 52.943 7.615 30.869 1.00 38.15 9 MET C C 1
ATOM 3508 O O . MET C 1 12 ? 52.082 6.728 30.787 1.00 37.07 9 MET C O 1
ATOM 3513 N N . ALA C 1 13 ? 53.970 7.754 30.035 1.00 38.65 10 ALA C N 1
ATOM 3514 C CA . ALA C 1 13 ? 54.160 6.856 28.879 1.00 40.53 10 ALA C CA 1
ATOM 3515 C C . ALA C 1 13 ? 54.171 5.407 29.365 1.00 40.71 10 ALA C C 1
ATOM 3516 O O . ALA C 1 13 ? 53.510 4.567 28.741 1.00 38.67 10 ALA C O 1
ATOM 3518 N N . GLN C 1 14 ? 54.904 5.144 30.452 1.00 42.58 11 GLN C N 1
ATOM 3519 C CA . GLN C 1 14 ? 55.062 3.776 31.007 1.00 46.21 11 GLN C CA 1
ATOM 3520 C C . GLN C 1 14 ? 53.704 3.191 31.417 1.00 40.83 11 GLN C C 1
ATOM 3521 O O . GLN C 1 14 ? 53.532 1.983 31.296 1.00 41.99 11 GLN C O 1
ATOM 3527 N N . GLU C 1 15 ? 52.776 4.018 31.893 1.00 41.18 12 GLU C N 1
ATOM 3528 C CA . GLU C 1 15 ? 51.455 3.516 32.354 1.00 40.33 12 GLU C CA 1
ATOM 3529 C C . GLU C 1 15 ? 50.553 3.174 31.157 1.00 42.05 12 GLU C C 1
ATOM 3530 O O . GLU C 1 15 ? 49.612 2.396 31.359 1.00 44.12 12 GLU C O 1
ATOM 3536 N N . VAL C 1 16 ? 50.796 3.731 29.960 1.00 40.98 13 VAL C N 1
ATOM 3537 C CA . VAL C 1 16 ? 49.912 3.405 28.793 1.00 40.22 13 VAL C CA 1
ATOM 3538 C C . VAL C 1 16 ? 50.630 2.481 27.787 1.00 39.92 13 VAL C C 1
ATOM 3539 O O . VAL C 1 16 ? 49.943 2.012 26.846 1.00 36.86 13 VAL C O 1
ATOM 3543 N N . GLU C 1 17 ? 51.924 2.205 27.982 1.00 40.01 14 GLU C N 1
ATOM 3544 C CA . GLU C 1 17 ? 52.751 1.465 26.975 1.00 42.97 14 GLU C CA 1
ATOM 3545 C C . GLU C 1 17 ? 52.123 0.102 26.621 1.00 47.43 14 GLU C C 1
ATOM 3546 O O . GLU C 1 17 ? 52.018 -0.186 25.395 1.00 45.55 14 GLU C O 1
ATOM 3552 N N . ILE C 1 18 ? 51.741 -0.708 27.624 1.00 43.60 15 ILE C N 1
ATOM 3553 C CA . ILE C 1 18 ? 51.174 -2.071 27.371 1.00 45.65 15 ILE C CA 1
ATOM 3554 C C . ILE C 1 18 ? 49.931 -1.963 26.480 1.00 41.26 15 ILE C C 1
ATOM 3555 O O . ILE C 1 18 ? 49.880 -2.669 25.458 1.00 39.59 15 ILE C O 1
ATOM 3560 N N . LEU C 1 19 ? 48.950 -1.162 26.898 1.00 41.31 16 LEU C N 1
ATOM 3561 C CA . LEU C 1 19 ? 47.676 -1.011 26.146 1.00 42.05 16 LEU C CA 1
ATOM 3562 C C . LEU C 1 19 ? 47.938 -0.374 24.779 1.00 41.83 16 LEU C C 1
ATOM 3563 O O . LEU C 1 19 ? 47.389 -0.874 23.780 1.00 43.60 16 LEU C O 1
ATOM 3568 N N . LYS C 1 20 ? 48.764 0.670 24.739 1.00 40.17 17 LYS C N 1
ATOM 3569 C CA . LYS C 1 20 ? 49.107 1.352 23.465 1.00 42.08 17 LYS C CA 1
ATOM 3570 C C . LYS C 1 20 ? 49.649 0.335 22.450 1.00 42.90 17 LYS C C 1
ATOM 3571 O O . LYS C 1 20 ? 49.132 0.308 21.320 1.00 43.99 17 LYS C O 1
ATOM 3577 N N . ASN C 1 21 ? 50.624 -0.489 22.851 1.00 42.26 18 ASN C N 1
ATOM 3578 C CA . ASN C 1 21 ? 51.298 -1.425 21.906 1.00 41.80 18 ASN C CA 1
ATOM 3579 C C . ASN C 1 21 ? 50.377 -2.587 21.510 1.00 42.22 18 ASN C C 1
ATOM 3580 O O . ASN C 1 21 ? 50.782 -3.352 20.640 1.00 40.81 18 ASN C O 1
ATOM 3585 N N . LEU C 1 22 ? 49.194 -2.728 22.122 1.00 43.03 19 LEU C N 1
ATOM 3586 C CA . LEU C 1 22 ? 48.275 -3.836 21.732 1.00 42.80 19 LEU C CA 1
ATOM 3587 C C . LEU C 1 22 ? 47.176 -3.299 20.808 1.00 43.34 19 LEU C C 1
ATOM 3588 O O . LEU C 1 22 ? 46.447 -4.108 20.247 1.00 47.22 19 LEU C O 1
ATOM 3593 N N . MET C 1 23 ? 47.062 -1.983 20.656 1.00 44.10 20 MET C N 1
ATOM 3594 C CA . MET C 1 23 ? 45.963 -1.429 19.824 1.00 46.37 20 MET C CA 1
ATOM 3595 C C . MET C 1 23 ? 46.295 -1.608 18.335 1.00 46.97 20 MET C C 1
ATOM 3596 O O . MET C 1 23 ? 47.439 -1.364 17.955 1.00 46.55 20 MET C O 1
ATOM 3601 N N . THR C 1 24 ? 45.337 -2.098 17.552 1.00 46.98 21 THR C N 1
ATOM 3602 C CA . THR C 1 24 ? 45.516 -2.198 16.078 1.00 48.82 21 THR C CA 1
ATOM 3603 C C . THR C 1 24 ? 44.774 -1.020 15.450 1.00 45.95 21 THR C C 1
ATOM 3604 O O . THR C 1 24 ? 43.891 -0.454 16.145 1.00 45.03 21 THR C O 1
ATOM 3608 N N . GLU C 1 25 ? 45.143 -0.652 14.218 1.00 46.72 22 GLU C N 1
ATOM 3609 C CA . GLU C 1 25 ? 44.502 0.488 13.502 1.00 49.30 22 GLU C CA 1
ATOM 3610 C C . GLU C 1 25 ? 44.614 1.712 14.404 1.00 46.19 22 GLU C C 1
ATOM 3611 O O . GLU C 1 25 ? 43.670 2.506 14.480 1.00 46.91 22 GLU C O 1
ATOM 3617 N N . ARG C 1 26 ? 45.763 1.840 15.058 1.00 47.56 23 ARG C N 1
ATOM 3618 C CA . ARG C 1 26 ? 45.963 2.906 16.060 1.00 44.97 23 ARG C CA 1
ATOM 3619 C C . ARG C 1 26 ? 46.265 4.240 15.377 1.00 46.05 23 ARG C C 1
ATOM 3620 O O . ARG C 1 26 ? 47.145 4.284 14.501 1.00 44.54 23 ARG C O 1
ATOM 3628 N N . THR C 1 27 ? 45.518 5.271 15.766 1.00 44.20 24 THR C N 1
ATOM 3629 C CA . THR C 1 27 ? 45.771 6.653 15.307 1.00 46.40 24 THR C CA 1
ATOM 3630 C C . THR C 1 27 ? 46.227 7.424 16.550 1.00 44.54 24 THR C C 1
ATOM 3631 O O . THR C 1 27 ? 45.788 7.062 17.649 1.00 41.20 24 THR C O 1
ATOM 3635 N N . GLU C 1 28 ? 47.096 8.414 16.360 1.00 46.66 25 GLU C N 1
ATOM 3636 C CA . GLU C 1 28 ? 47.674 9.239 17.445 1.00 45.63 25 GLU C CA 1
ATOM 3637 C C . GLU C 1 28 ? 47.269 10.690 17.189 1.00 47.18 25 GLU C C 1
ATOM 3638 O O . GLU C 1 28 ? 47.536 11.178 16.086 1.00 48.09 25 GLU C O 1
ATOM 3644 N N . THR C 1 29 ? 46.593 11.316 18.153 1.00 44.50 26 THR C N 1
ATOM 3645 C CA . THR C 1 29 ? 46.178 12.737 18.051 1.00 44.79 26 THR C CA 1
ATOM 3646 C C . THR C 1 29 ? 46.803 13.492 19.229 1.00 41.74 26 THR C C 1
ATOM 3647 O O . THR C 1 29 ? 46.591 13.060 20.370 1.00 36.25 26 THR C O 1
ATOM 3651 N N . ARG C 1 30 ? 47.601 14.522 18.953 1.00 43.11 27 ARG C N 1
ATOM 3652 C CA . ARG C 1 30 ? 48.173 15.337 20.053 1.00 42.75 27 ARG C CA 1
ATOM 3653 C C . ARG C 1 30 ? 47.282 16.568 20.235 1.00 41.10 27 ARG C C 1
ATOM 3654 O O . ARG C 1 30 ? 47.061 17.266 19.254 1.00 41.10 27 ARG C O 1
ATOM 3662 N N . VAL C 1 31 ? 46.742 16.769 21.439 1.00 39.02 28 VAL C N 1
ATOM 3663 C CA . VAL C 1 31 ? 45.961 18.000 21.758 1.00 38.75 28 VAL C CA 1
ATOM 3664 C C . VAL C 1 31 ? 46.682 18.650 22.941 1.00 34.05 28 VAL C C 1
ATOM 3665 O O . VAL C 1 31 ? 46.655 18.051 24.034 1.00 33.03 28 VAL C O 1
ATOM 3669 N N . ALA C 1 32 ? 47.300 19.805 22.703 1.00 32.26 29 ALA C N 1
ATOM 3670 C CA . ALA C 1 32 ? 48.089 20.530 23.726 1.00 33.79 29 ALA C CA 1
ATOM 3671 C C . ALA C 1 32 ? 49.068 19.543 24.381 1.00 32.76 29 ALA C C 1
ATOM 3672 O O . ALA C 1 32 ? 49.864 18.964 23.647 1.00 30.59 29 ALA C O 1
ATOM 3674 N N . SER C 1 33 ? 48.971 19.329 25.698 1.00 32.93 30 SER C N 1
ATOM 3675 C CA . SER C 1 33 ? 49.905 18.438 26.453 1.00 33.20 30 SER C CA 1
ATOM 3676 C C . SER C 1 33 ? 49.422 16.984 26.456 1.00 35.38 30 SER C C 1
ATOM 3677 O O . SER C 1 33 ? 50.047 16.146 27.147 1.00 35.74 30 SER C O 1
ATOM 3680 N N . ALA C 1 34 ? 48.346 16.687 25.725 1.00 32.78 31 ALA C N 1
ATOM 3681 C CA . ALA C 1 34 ? 47.775 15.332 25.776 1.00 32.28 31 ALA C CA 1
ATOM 3682 C C . ALA C 1 34 ? 48.008 14.585 24.466 1.00 32.52 31 ALA C C 1
ATOM 3683 O O . ALA C 1 34 ? 48.026 15.222 23.399 1.00 32.48 31 ALA C O 1
ATOM 3685 N N . VAL C 1 35 ? 48.172 13.268 24.584 1.00 34.29 32 VAL C N 1
ATOM 3686 C CA . VAL C 1 35 ? 48.241 12.368 23.397 1.00 37.13 32 VAL C CA 1
ATOM 3687 C C . VAL C 1 35 ? 47.079 11.391 23.536 1.00 35.55 32 VAL C C 1
ATOM 3688 O O . VAL C 1 35 ? 46.955 10.772 24.614 1.00 33.10 32 VAL C O 1
ATOM 3692 N N . ILE C 1 36 ? 46.222 11.340 22.514 1.00 35.07 33 ILE C N 1
ATOM 3693 C CA . ILE C 1 36 ? 45.062 10.415 22.504 1.00 35.95 33 ILE C CA 1
ATOM 3694 C C . ILE C 1 36 ? 45.282 9.378 21.405 1.00 37.51 33 ILE C C 1
ATOM 3695 O O . ILE C 1 36 ? 45.504 9.765 20.237 1.00 37.83 33 ILE C O 1
ATOM 3700 N N . PHE C 1 37 ? 45.251 8.108 21.788 1.00 38.44 34 PHE C N 1
ATOM 3701 C CA . PHE C 1 37 ? 45.373 7.005 20.809 1.00 40.48 34 PHE C CA 1
ATOM 3702 C C . PHE C 1 37 ? 43.990 6.392 20.636 1.00 40.79 34 PHE C C 1
ATOM 3703 O O . PHE C 1 37 ? 43.285 6.187 21.657 1.00 39.73 34 PHE C O 1
ATOM 3711 N N . GLU C 1 38 ? 43.582 6.204 19.382 1.00 39.82 35 GLU C N 1
ATOM 3712 C CA . GLU C 1 38 ? 42.302 5.511 19.104 1.00 43.30 35 GLU C CA 1
ATOM 3713 C C . GLU C 1 38 ? 42.618 4.284 18.248 1.00 44.32 35 GLU C C 1
ATOM 3714 O O . GLU C 1 38 ? 43.494 4.378 17.366 1.00 44.65 35 GLU C O 1
ATOM 3720 N N . GLY C 1 39 ? 41.939 3.180 18.531 1.00 44.59 36 GLY C N 1
ATOM 3721 C CA . GLY C 1 39 ? 42.157 1.933 17.784 1.00 46.71 36 GLY C CA 1
ATOM 3722 C C . GLY C 1 39 ? 41.422 0.780 18.433 1.00 46.13 36 GLY C C 1
ATOM 3723 O O . GLY C 1 39 ? 40.509 1.033 19.262 1.00 47.85 36 GLY C O 1
ATOM 3724 N N . LYS C 1 40 ? 41.821 -0.442 18.097 1.00 48.58 37 LYS C N 1
ATOM 3725 C CA . LYS C 1 40 ? 41.084 -1.619 18.615 1.00 52.17 37 LYS C CA 1
ATOM 3726 C C . LYS C 1 40 ? 41.991 -2.545 19.412 1.00 51.80 37 LYS C C 1
ATOM 3727 O O . LYS C 1 40 ? 43.182 -2.670 19.078 1.00 48.99 37 LYS C O 1
ATOM 3733 N N . ILE C 1 41 ? 41.404 -3.118 20.460 1.00 55.70 38 ILE C N 1
ATOM 3734 C CA . ILE C 1 41 ? 42.005 -4.197 21.290 1.00 57.52 38 ILE C CA 1
ATOM 3735 C C . ILE C 1 41 ? 40.985 -5.332 21.301 1.00 60.96 38 ILE C C 1
ATOM 3736 O O . ILE C 1 41 ? 39.875 -5.112 21.826 1.00 60.56 38 ILE C O 1
ATOM 3741 N N . ASN C 1 42 ? 41.329 -6.471 20.698 1.00 64.86 39 ASN C N 1
ATOM 3742 C CA . ASN C 1 42 ? 40.404 -7.631 20.702 1.00 68.95 39 ASN C CA 1
ATOM 3743 C C . ASN C 1 42 ? 39.078 -7.179 20.070 1.00 67.62 39 ASN C C 1
ATOM 3744 O O . ASN C 1 42 ? 38.022 -7.450 20.669 1.00 67.25 39 ASN C O 1
ATOM 3749 N N . GLY C 1 43 ? 39.161 -6.447 18.945 1.00 66.39 40 GLY C N 1
ATOM 3750 C CA . GLY C 1 43 ? 37.998 -5.962 18.168 1.00 65.12 40 GLY C CA 1
ATOM 3751 C C . GLY C 1 43 ? 37.183 -4.871 18.859 1.00 66.73 40 GLY C C 1
ATOM 3752 O O . GLY C 1 43 ? 36.162 -4.457 18.278 1.00 67.62 40 GLY C O 1
ATOM 3753 N N . LYS C 1 44 ? 37.608 -4.398 20.034 1.00 63.23 41 LYS C N 1
ATOM 3754 C CA . LYS C 1 44 ? 36.856 -3.358 20.787 1.00 62.15 41 LYS C CA 1
ATOM 3755 C C . LYS C 1 44 ? 37.478 -1.984 20.541 1.00 57.96 41 LYS C C 1
ATOM 3756 O O . LYS C 1 44 ? 38.724 -1.905 20.539 1.00 55.51 41 LYS C O 1
ATOM 3762 N N . ASP C 1 45 ? 36.640 -0.954 20.412 1.00 54.82 42 ASP C N 1
ATOM 3763 C CA . ASP C 1 45 ? 37.104 0.443 20.208 1.00 56.26 42 ASP C CA 1
ATOM 3764 C C . ASP C 1 45 ? 37.638 0.993 21.533 1.00 51.50 42 ASP C C 1
ATOM 3765 O O . ASP C 1 45 ? 36.904 0.948 22.545 1.00 51.50 42 ASP C O 1
ATOM 3770 N N . ILE C 1 46 ? 38.867 1.501 21.497 1.00 49.74 43 ILE C N 1
ATOM 3771 C CA . ILE C 1 46 ? 39.545 2.076 22.694 1.00 48.81 43 ILE C CA 1
ATOM 3772 C C . ILE C 1 46 ? 40.040 3.483 22.369 1.00 45.20 43 ILE C C 1
ATOM 3773 O O . ILE C 1 46 ? 40.574 3.675 21.261 1.00 46.64 43 ILE C O 1
ATOM 3778 N N . ALA C 1 47 ? 39.809 4.422 23.290 1.00 43.03 44 ALA C N 1
ATOM 3779 C CA . ALA C 1 47 ? 40.392 5.781 23.251 1.00 41.65 44 ALA C CA 1
ATOM 3780 C C . ALA C 1 47 ? 41.334 5.850 24.458 1.00 41.46 44 ALA C C 1
ATOM 3781 O O . ALA C 1 47 ? 40.843 5.800 25.602 1.00 40.50 44 ALA C O 1
ATOM 3783 N N . LEU C 1 48 ? 42.638 5.886 24.204 1.00 40.06 45 LEU C N 1
ATOM 3784 C CA . LEU C 1 48 ? 43.660 5.814 25.281 1.00 37.75 45 LEU C CA 1
ATOM 3785 C C . LEU C 1 48 ? 44.334 7.180 25.439 1.00 36.77 45 LEU C C 1
ATOM 3786 O O . LEU C 1 48 ? 44.993 7.643 24.490 1.00 36.53 45 LEU C O 1
ATOM 3791 N N . LEU C 1 49 ? 44.148 7.799 26.602 1.00 34.64 46 LEU C N 1
ATOM 3792 C CA . LEU C 1 49 ? 44.747 9.121 26.879 1.00 33.26 46 LEU C CA 1
ATOM 3793 C C . LEU C 1 49 ? 46.033 8.985 27.701 1.00 35.02 46 LEU C C 1
ATOM 3794 O O . LEU C 1 49 ? 46.022 8.323 28.784 1.00 31.80 46 LEU C O 1
ATOM 3799 N N . GLN C 1 50 ? 47.101 9.570 27.168 1.00 34.60 47 GLN C N 1
ATOM 3800 C CA . GLN C 1 50 ? 48.366 9.770 27.916 1.00 37.37 47 GLN C CA 1
ATOM 3801 C C . GLN C 1 50 ? 48.349 11.262 28.289 1.00 34.93 47 GLN C C 1
ATOM 3802 O O . GLN C 1 50 ? 48.609 12.122 27.401 1.00 33.34 47 GLN C O 1
ATOM 3808 N N . SER C 1 51 ? 48.021 11.562 29.547 1.00 33.59 48 SER C N 1
ATOM 3809 C CA . SER C 1 51 ? 47.732 12.967 29.947 1.00 32.42 48 SER C CA 1
ATOM 3810 C C . SER C 1 51 ? 48.963 13.767 30.365 1.00 34.80 48 SER C C 1
ATOM 3811 O O . SER C 1 51 ? 48.970 14.996 30.122 1.00 36.04 48 SER C O 1
ATOM 3814 N N . GLY C 1 52 ? 49.961 13.111 30.951 1.00 33.42 49 GLY C N 1
ATOM 3815 C CA . GLY C 1 52 ? 51.000 13.888 31.642 1.00 31.66 49 GLY C CA 1
ATOM 3816 C C . GLY C 1 52 ? 50.635 13.903 33.123 1.00 30.17 49 GLY C C 1
ATOM 3817 O O . GLY C 1 52 ? 49.503 13.504 33.446 1.00 31.74 49 GLY C O 1
ATOM 3818 N N . ILE C 1 53 ? 51.551 14.341 33.977 1.00 31.49 50 ILE C N 1
ATOM 3819 C CA . ILE C 1 53 ? 51.411 14.236 35.456 1.00 32.43 50 ILE C CA 1
ATOM 3820 C C . ILE C 1 53 ? 50.686 15.431 36.075 1.00 30.82 50 ILE C C 1
ATOM 3821 O O . ILE C 1 53 ? 50.876 16.574 35.637 1.00 31.60 50 ILE C O 1
ATOM 3826 N N . GLY C 1 54 ? 49.834 15.135 37.057 1.00 32.46 51 GLY C N 1
ATOM 3827 C CA . GLY C 1 54 ? 49.173 16.183 37.850 1.00 31.10 51 GLY C CA 1
ATOM 3828 C C . GLY C 1 54 ? 47.761 16.470 37.421 1.00 30.59 51 GLY C C 1
ATOM 3829 O O . GLY C 1 54 ? 47.365 16.036 36.324 1.00 31.91 51 GLY C O 1
ATOM 3830 N N . LYS C 1 55 ? 47.075 17.255 38.258 1.00 32.51 52 LYS C N 1
ATOM 3831 C CA . LYS C 1 55 ? 45.632 17.589 38.141 1.00 32.85 52 LYS C CA 1
ATOM 3832 C C . LYS C 1 55 ? 45.326 18.352 36.855 1.00 31.06 52 LYS C C 1
ATOM 3833 O O . LYS C 1 55 ? 44.367 17.979 36.157 1.00 31.71 52 LYS C O 1
ATOM 3839 N N . VAL C 1 56 ? 46.097 19.388 36.553 1.00 32.39 53 VAL C N 1
ATOM 3840 C CA . VAL C 1 56 ? 45.803 20.209 35.347 1.00 31.77 53 VAL C CA 1
ATOM 3841 C C . VAL C 1 56 ? 46.110 19.408 34.079 1.00 30.61 53 VAL C C 1
ATOM 3842 O O . VAL C 1 56 ? 45.303 19.512 33.126 1.00 30.39 53 VAL C O 1
ATOM 3846 N N . ALA C 1 57 ? 47.211 18.649 34.054 1.00 30.88 54 ALA C N 1
ATOM 3847 C CA . ALA C 1 57 ? 47.539 17.839 32.849 1.00 31.45 54 ALA C CA 1
ATOM 3848 C C . ALA C 1 57 ? 46.409 16.825 32.611 1.00 33.01 54 ALA C C 1
ATOM 3849 O O . ALA C 1 57 ? 45.933 16.670 31.444 1.00 30.05 54 ALA C O 1
ATOM 3851 N N . ALA C 1 58 ? 45.959 16.200 33.697 1.00 31.56 55 ALA C N 1
ATOM 3852 C CA . ALA C 1 58 ? 44.865 15.214 33.626 1.00 32.00 55 ALA C CA 1
ATOM 3853 C C . ALA C 1 58 ? 43.580 15.904 33.153 1.00 31.85 55 ALA C C 1
ATOM 3854 O O . ALA C 1 58 ? 42.885 15.316 32.305 1.00 32.17 55 ALA C O 1
ATOM 3856 N N . ALA C 1 59 ? 43.283 17.105 33.666 1.00 31.29 56 ALA C N 1
ATOM 3857 C CA . ALA C 1 59 ? 42.052 17.834 33.289 1.00 31.00 56 ALA C CA 1
ATOM 3858 C C . ALA C 1 59 ? 42.109 18.254 31.812 1.00 31.71 56 ALA C C 1
ATOM 3859 O O . ALA C 1 59 ? 41.080 18.117 31.109 1.00 32.17 56 ALA C O 1
ATOM 3861 N N . ILE C 1 60 ? 43.245 18.783 31.360 1.00 31.10 57 ILE C N 1
ATOM 3862 C CA . ILE C 1 60 ? 43.386 19.126 29.916 1.00 29.89 57 ILE C CA 1
ATOM 3863 C C . ILE C 1 60 ? 43.112 17.873 29.089 1.00 30.38 57 ILE C C 1
ATOM 3864 O O . ILE C 1 60 ? 42.258 17.927 28.170 1.00 30.63 57 ILE C O 1
ATOM 3869 N N . GLY C 1 61 ? 43.818 16.786 29.395 1.00 31.63 58 GLY C N 1
ATOM 3870 C CA . GLY C 1 61 ? 43.695 15.558 28.580 1.00 33.81 58 GLY C CA 1
ATOM 3871 C C . GLY C 1 61 ? 42.310 14.931 28.648 1.00 33.19 58 GLY C C 1
ATOM 3872 O O . GLY C 1 61 ? 41.800 14.490 27.589 1.00 33.15 58 GLY C O 1
ATOM 3873 N N . THR C 1 62 ? 41.698 14.879 29.838 1.00 32.83 59 THR C N 1
ATOM 3874 C CA . THR C 1 62 ? 40.372 14.207 29.924 1.00 32.85 59 THR C CA 1
ATOM 3875 C C . THR C 1 62 ? 39.359 15.054 29.158 1.00 31.96 59 THR C C 1
ATOM 3876 O O . THR C 1 62 ? 38.523 14.472 28.417 1.00 35.12 59 THR C O 1
ATOM 3880 N N . THR C 1 63 ? 39.449 16.376 29.312 1.00 33.00 60 THR C N 1
ATOM 3881 C CA . THR C 1 63 ? 38.555 17.282 28.560 1.00 35.02 60 THR C CA 1
ATOM 3882 C C . THR C 1 63 ? 38.748 17.024 27.063 1.00 34.74 60 THR C C 1
ATOM 3883 O O . THR C 1 63 ? 37.729 16.841 26.381 1.00 34.43 60 THR C O 1
ATOM 3887 N N . ALA C 1 64 ? 40.000 17.001 26.573 1.00 35.30 61 ALA C N 1
ATOM 3888 C CA . ALA C 1 64 ? 40.255 16.732 25.132 1.00 35.95 61 ALA C CA 1
ATOM 3889 C C . ALA C 1 64 ? 39.718 15.348 24.742 1.00 36.31 61 ALA C C 1
ATOM 3890 O O . ALA C 1 64 ? 39.119 15.235 23.652 1.00 37.46 61 ALA C O 1
ATOM 3892 N N . LEU C 1 65 ? 39.949 14.335 25.589 1.00 36.61 62 LEU C N 1
ATOM 3893 C CA . LEU C 1 65 ? 39.489 12.941 25.343 1.00 37.70 62 LEU C CA 1
ATOM 3894 C C . LEU C 1 65 ? 37.973 12.919 25.168 1.00 40.22 62 LEU C C 1
ATOM 3895 O O . LEU C 1 65 ? 37.502 12.399 24.141 1.00 40.94 62 LEU C O 1
ATOM 3900 N N . LEU C 1 66 ? 37.246 13.449 26.152 1.00 41.31 63 LEU C N 1
ATOM 3901 C CA . LEU C 1 66 ? 35.768 13.410 26.111 1.00 41.25 63 LEU C CA 1
ATOM 3902 C C . LEU C 1 66 ? 35.230 14.193 24.914 1.00 45.72 63 LEU C C 1
ATOM 3903 O O . LEU C 1 66 ? 34.247 13.717 24.298 1.00 46.01 63 LEU C O 1
ATOM 3908 N N . GLN C 1 67 ? 35.854 15.316 24.570 1.00 46.09 64 GLN C N 1
ATOM 3909 C CA . GLN C 1 67 ? 35.350 16.119 23.429 1.00 47.87 64 GLN C CA 1
ATOM 3910 C C . GLN C 1 67 ? 35.711 15.452 22.096 1.00 47.99 64 GLN C C 1
ATOM 3911 O O . GLN C 1 67 ? 34.869 15.479 21.200 1.00 49.09 64 GLN C O 1
ATOM 3917 N N . LEU C 1 68 ? 36.904 14.871 21.969 1.00 48.84 65 LEU C N 1
ATOM 3918 C CA . LEU C 1 68 ? 37.317 14.273 20.666 1.00 49.76 65 LEU C CA 1
ATOM 3919 C C . LEU C 1 68 ? 36.765 12.853 20.479 1.00 49.89 65 LEU C C 1
ATOM 3920 O O . LEU C 1 68 ? 36.159 12.615 19.453 1.00 49.52 65 LEU C O 1
ATOM 3925 N N . ALA C 1 69 ? 37.035 11.937 21.415 1.00 49.75 66 ALA C N 1
ATOM 3926 C CA . ALA C 1 69 ? 36.680 10.505 21.252 1.00 49.85 66 ALA C CA 1
ATOM 3927 C C . ALA C 1 69 ? 35.292 10.180 21.814 1.00 47.98 66 ALA C C 1
ATOM 3928 O O . ALA C 1 69 ? 34.731 9.154 21.406 1.00 47.78 66 ALA C O 1
ATOM 3930 N N . LYS C 1 70 ? 34.790 11.000 22.735 1.00 49.06 67 LYS C N 1
ATOM 3931 C CA . LYS C 1 70 ? 33.468 10.777 23.371 1.00 50.01 67 LYS C CA 1
ATOM 3932 C C . LYS C 1 70 ? 33.345 9.328 23.835 1.00 49.17 67 LYS C C 1
ATOM 3933 O O . LYS C 1 70 ? 32.411 8.637 23.456 1.00 50.02 67 LYS C O 1
ATOM 3939 N N . PRO C 1 71 ? 34.224 8.818 24.723 1.00 46.42 68 PRO C N 1
ATOM 3940 C CA . PRO C 1 71 ? 34.088 7.442 25.184 1.00 47.47 68 PRO C CA 1
ATOM 3941 C C . PRO C 1 71 ? 32.820 7.313 26.048 1.00 49.19 68 PRO C C 1
ATOM 3942 O O . PRO C 1 71 ? 32.359 8.316 26.564 1.00 50.95 68 PRO C O 1
ATOM 3946 N N . ASP C 1 72 ? 32.298 6.094 26.177 1.00 49.57 69 ASP C N 1
ATOM 3947 C CA . ASP C 1 72 ? 31.103 5.800 27.009 1.00 51.86 69 ASP C CA 1
ATOM 3948 C C . ASP C 1 72 ? 31.523 5.705 28.481 1.00 50.59 69 ASP C C 1
ATOM 3949 O O . ASP C 1 72 ? 30.671 5.920 29.351 1.00 53.95 69 ASP C O 1
ATOM 3954 N N . CYS C 1 73 ? 32.789 5.399 28.754 1.00 50.45 70 CYS C N 1
ATOM 3955 C CA . CYS C 1 73 ? 33.251 5.334 30.167 1.00 49.75 70 CYS C CA 1
ATOM 3956 C C . CYS C 1 73 ? 34.738 5.685 30.230 1.00 47.65 70 CYS C C 1
ATOM 3957 O O . CYS C 1 73 ? 35.390 5.714 29.160 1.00 44.59 70 CYS C O 1
ATOM 3960 N N . VAL C 1 74 ? 35.241 5.976 31.434 1.00 45.09 71 VAL C N 1
ATOM 3961 C CA . VAL C 1 74 ? 36.690 6.273 31.597 1.00 42.63 71 VAL C CA 1
ATOM 3962 C C . VAL C 1 74 ? 37.244 5.393 32.725 1.00 43.46 71 VAL C C 1
ATOM 3963 O O . VAL C 1 74 ? 36.656 5.369 33.834 1.00 42.77 71 VAL C O 1
ATOM 3967 N N . ILE C 1 75 ? 38.309 4.659 32.414 1.00 41.86 72 ILE C N 1
ATOM 3968 C CA . ILE C 1 75 ? 39.032 3.839 33.419 1.00 42.14 72 ILE C CA 1
ATOM 3969 C C . ILE C 1 75 ? 40.400 4.489 33.595 1.00 40.79 72 ILE C C 1
ATOM 3970 O O . ILE C 1 75 ? 41.113 4.665 32.582 1.00 39.59 72 ILE C O 1
ATOM 3975 N N . ASN C 1 76 ? 40.736 4.851 34.829 1.00 40.02 73 ASN C N 1
ATOM 3976 C CA . ASN C 1 76 ? 42.060 5.463 35.114 1.00 37.96 73 ASN C CA 1
ATOM 3977 C C . ASN C 1 76 ? 43.010 4.324 35.479 1.00 40.11 73 ASN C C 1
ATOM 3978 O O . ASN C 1 76 ? 42.795 3.706 36.548 1.00 41.43 73 ASN C O 1
ATOM 3983 N N . THR C 1 77 ? 44.007 4.062 34.616 1.00 39.71 74 THR C N 1
ATOM 3984 C CA . THR C 1 77 ? 45.009 2.977 34.809 1.00 40.92 74 THR C CA 1
ATOM 3985 C C . THR C 1 77 ? 46.340 3.562 35.318 1.00 40.26 74 THR C C 1
ATOM 3986 O O . THR C 1 77 ? 46.533 4.778 35.199 1.00 40.31 74 THR C O 1
ATOM 3990 N N . GLY C 1 78 ? 47.222 2.724 35.869 1.00 39.11 75 GLY C N 1
ATOM 3991 C CA . GLY C 1 78 ? 48.545 3.227 36.292 1.00 38.90 75 GLY C CA 1
ATOM 3992 C C . GLY C 1 78 ? 48.955 2.814 37.697 1.00 38.78 75 GLY C C 1
ATOM 3993 O O . GLY C 1 78 ? 48.429 1.822 38.218 1.00 39.63 75 GLY C O 1
ATOM 3994 N N . SER C 1 79 ? 49.891 3.575 38.262 1.00 39.04 76 SER C N 1
ATOM 3995 C CA . SER C 1 79 ? 50.521 3.316 39.577 1.00 39.79 76 SER C CA 1
ATOM 3996 C C . SER C 1 79 ? 49.823 4.116 40.673 1.00 40.30 76 SER C C 1
ATOM 3997 O O . SER C 1 79 ? 49.066 5.030 40.355 1.00 40.54 76 SER C O 1
ATOM 4000 N N . ALA C 1 80 ? 50.117 3.784 41.925 1.00 39.74 77 ALA C N 1
ATOM 4001 C CA . ALA C 1 80 ? 49.529 4.525 43.057 1.00 40.87 77 ALA C CA 1
ATOM 4002 C C . ALA C 1 80 ? 50.366 4.227 44.290 1.00 41.98 77 ALA C C 1
ATOM 4003 O O . ALA C 1 80 ? 51.059 3.201 44.287 1.00 40.66 77 ALA C O 1
ATOM 4005 N N . GLY C 1 81 ? 50.340 5.131 45.263 1.00 43.27 78 GLY C N 1
ATOM 4006 C CA . GLY C 1 81 ? 51.023 4.864 46.537 1.00 43.90 78 GLY C CA 1
ATOM 4007 C C . GLY C 1 81 ? 50.068 4.100 47.431 1.00 46.69 78 GLY C C 1
ATOM 4008 O O . GLY C 1 81 ? 48.902 4.531 47.524 1.00 46.14 78 GLY C O 1
ATOM 4009 N N . GLY C 1 82 ? 50.518 2.984 48.004 1.00 49.27 79 GLY C N 1
ATOM 4010 C CA . GLY C 1 82 ? 49.671 2.153 48.879 1.00 51.32 79 GLY C CA 1
ATOM 4011 C C . GLY C 1 82 ? 49.824 2.585 50.319 1.00 53.58 79 GLY C C 1
ATOM 4012 O O . GLY C 1 82 ? 50.849 2.254 50.920 1.00 55.27 79 GLY C O 1
ATOM 4013 N N . VAL C 1 83 ? 48.843 3.315 50.836 1.00 56.24 80 VAL C N 1
ATOM 4014 C CA . VAL C 1 83 ? 48.913 3.848 52.225 1.00 61.79 80 VAL C CA 1
ATOM 4015 C C . VAL C 1 83 ? 48.174 2.892 53.161 1.00 65.80 80 VAL C C 1
ATOM 4016 O O . VAL C 1 83 ? 48.523 2.873 54.350 1.00 66.45 80 VAL C O 1
ATOM 4020 N N . ALA C 1 84 ? 47.205 2.129 52.642 1.00 66.75 81 ALA C N 1
ATOM 4021 C CA . ALA C 1 84 ? 46.450 1.172 53.489 1.00 65.46 81 ALA C CA 1
ATOM 4022 C C . ALA C 1 84 ? 47.354 0.005 53.885 1.00 67.73 81 ALA C C 1
ATOM 4023 O O . ALA C 1 84 ? 48.210 -0.410 53.073 1.00 64.85 81 ALA C O 1
ATOM 4025 N N . LYS C 1 85 ? 47.131 -0.514 55.092 1.00 69.88 82 LYS C N 1
ATOM 4026 C CA . LYS C 1 85 ? 47.910 -1.646 55.647 1.00 72.89 82 LYS C CA 1
ATOM 4027 C C . LYS C 1 85 ? 47.595 -2.887 54.798 1.00 70.10 82 LYS C C 1
ATOM 4028 O O . LYS C 1 85 ? 46.427 -3.011 54.362 1.00 69.04 82 LYS C O 1
ATOM 4034 N N . GLY C 1 86 ? 48.601 -3.726 54.516 1.00 69.48 83 GLY C N 1
ATOM 4035 C CA . GLY C 1 86 ? 48.399 -4.957 53.721 1.00 69.73 83 GLY C CA 1
ATOM 4036 C C . GLY C 1 86 ? 48.669 -4.761 52.230 1.00 68.00 83 GLY C C 1
ATOM 4037 O O . GLY C 1 86 ? 48.818 -5.778 51.519 1.00 70.52 83 GLY C O 1
ATOM 4038 N N . LEU C 1 87 ? 48.727 -3.517 51.748 1.00 64.15 84 LEU C N 1
ATOM 4039 C CA . LEU C 1 87 ? 49.014 -3.311 50.295 1.00 61.67 84 LEU C CA 1
ATOM 4040 C C . LEU C 1 87 ? 50.490 -3.585 50.001 1.00 60.55 84 LEU C C 1
ATOM 4041 O O . LEU C 1 87 ? 51.348 -3.126 50.768 1.00 61.65 84 LEU C O 1
ATOM 4046 N N . LYS C 1 88 ? 50.759 -4.319 48.926 1.00 60.37 85 LYS C N 1
ATOM 4047 C CA . LYS C 1 88 ? 52.156 -4.594 48.508 1.00 60.28 85 LYS C CA 1
ATOM 4048 C C . LYS C 1 88 ? 52.279 -4.220 47.034 1.00 56.65 85 LYS C C 1
ATOM 4049 O O . LYS C 1 88 ? 51.231 -4.156 46.358 1.00 51.30 85 LYS C O 1
ATOM 4055 N N . VAL C 1 89 ? 53.505 -3.960 46.578 1.00 54.68 86 VAL C N 1
ATOM 4056 C CA . VAL C 1 89 ? 53.724 -3.551 45.161 1.00 54.21 86 VAL C CA 1
ATOM 4057 C C . VAL C 1 89 ? 53.042 -4.590 44.264 1.00 52.84 86 VAL C C 1
ATOM 4058 O O . VAL C 1 89 ? 53.149 -5.780 44.571 1.00 53.79 86 VAL C O 1
ATOM 4062 N N . GLY C 1 90 ? 52.340 -4.143 43.222 1.00 50.63 87 GLY C N 1
ATOM 4063 C CA . GLY C 1 90 ? 51.653 -5.062 42.291 1.00 51.31 87 GLY C CA 1
ATOM 4064 C C . GLY C 1 90 ? 50.169 -5.196 42.600 1.00 50.92 87 GLY C C 1
ATOM 4065 O O . GLY C 1 90 ? 49.406 -5.514 41.665 1.00 51.36 87 GLY C O 1
ATOM 4066 N N . ASP C 1 91 ? 49.781 -4.973 43.861 1.00 52.01 88 ASP C N 1
ATOM 4067 C CA . ASP C 1 91 ? 48.361 -5.105 44.293 1.00 53.52 88 ASP C CA 1
ATOM 4068 C C . ASP C 1 91 ? 47.468 -4.109 43.538 1.00 51.68 88 ASP C C 1
ATOM 4069 O O . ASP C 1 91 ? 47.894 -2.968 43.294 1.00 53.33 88 ASP C O 1
ATOM 4074 N N . ILE C 1 92 ? 46.247 -4.530 43.221 1.00 51.47 89 ILE C N 1
ATOM 4075 C CA . ILE C 1 92 ? 45.257 -3.689 42.500 1.00 48.96 89 ILE C CA 1
ATOM 4076 C C . ILE C 1 92 ? 44.487 -2.834 43.513 1.00 50.92 89 ILE C C 1
ATOM 4077 O O . ILE C 1 92 ? 44.064 -3.388 44.550 1.00 50.88 89 ILE C O 1
ATOM 4082 N N . VAL C 1 93 ? 44.331 -1.537 43.216 1.00 49.25 90 VAL C N 1
ATOM 4083 C CA . VAL C 1 93 ? 43.483 -0.612 44.025 1.00 49.50 90 VAL C CA 1
ATOM 4084 C C . VAL C 1 93 ? 42.374 -0.093 43.107 1.00 49.20 90 VAL C C 1
ATOM 4085 O O . VAL C 1 93 ? 42.691 0.382 41.993 1.00 47.37 90 VAL C O 1
ATOM 4089 N N . ILE C 1 94 ? 41.125 -0.245 43.544 1.00 50.55 91 ILE C N 1
ATOM 4090 C CA . ILE C 1 94 ? 39.922 0.210 42.788 1.00 50.03 91 ILE C CA 1
ATOM 4091 C C . ILE C 1 94 ? 39.241 1.313 43.604 1.00 51.29 91 ILE C C 1
ATOM 4092 O O . ILE C 1 94 ? 39.065 1.126 44.834 1.00 50.96 91 ILE C O 1
ATOM 4097 N N . SER C 1 95 ? 38.863 2.407 42.945 1.00 49.37 92 SER C N 1
ATOM 4098 C CA . SER C 1 95 ? 38.194 3.529 43.652 1.00 50.56 92 SER C CA 1
ATOM 4099 C C . SER C 1 95 ? 36.695 3.270 43.873 1.00 52.15 92 SER C C 1
ATOM 4100 O O . SER C 1 95 ? 35.994 2.821 42.920 1.00 49.92 92 SER C O 1
ATOM 4103 N N . ASP C 1 96 ? 36.248 3.486 45.112 1.00 51.21 93 ASP C N 1
ATOM 4104 C CA . ASP C 1 96 ? 34.799 3.599 45.426 1.00 54.25 93 ASP C CA 1
ATOM 4105 C C . ASP C 1 96 ? 34.498 5.086 45.262 1.00 52.40 93 ASP C C 1
ATOM 4106 O O . ASP C 1 96 ? 33.415 5.459 44.824 1.00 52.56 93 ASP C O 1
ATOM 4111 N N . GLU C 1 97 ? 35.484 5.900 45.613 1.00 51.85 94 GLU C N 1
ATOM 4112 C CA . GLU C 1 97 ? 35.337 7.362 45.491 1.00 51.80 94 GLU C CA 1
ATOM 4113 C C . GLU C 1 97 ? 36.732 7.981 45.450 1.00 49.14 94 GLU C C 1
ATOM 4114 O O . GLU C 1 97 ? 37.723 7.281 45.794 1.00 48.07 94 GLU C O 1
ATOM 4120 N N . THR C 1 98 ? 36.785 9.248 45.053 1.00 46.16 95 THR C N 1
ATOM 4121 C CA . THR C 1 98 ? 38.059 9.993 44.985 1.00 43.48 95 THR C CA 1
ATOM 4122 C C . THR C 1 98 ? 37.841 11.339 45.670 1.00 43.10 95 THR C C 1
ATOM 4123 O O . THR C 1 98 ? 36.734 11.869 45.594 1.00 42.14 95 THR C O 1
ATOM 4127 N N . ARG C 1 99 ? 38.873 11.826 46.340 1.00 44.19 96 ARG C N 1
ATOM 4128 C CA . ARG C 1 99 ? 38.836 13.134 47.024 1.00 44.39 96 ARG C CA 1
ATOM 4129 C C . ARG C 1 99 ? 40.209 13.770 46.863 1.00 44.01 96 ARG C C 1
ATOM 4130 O O . ARG C 1 99 ? 41.197 13.003 46.780 1.00 45.29 96 ARG C O 1
ATOM 4138 N N . TYR C 1 100 ? 40.255 15.098 46.802 1.00 43.90 97 TYR C N 1
ATOM 4139 C CA . TYR C 1 100 ? 41.555 15.814 46.828 1.00 42.66 97 TYR C CA 1
ATOM 4140 C C . TYR C 1 100 ? 42.068 15.874 48.267 1.00 41.12 97 TYR C C 1
ATOM 4141 O O . TYR C 1 100 ? 41.298 16.285 49.162 1.00 41.42 97 TYR C O 1
ATOM 4150 N N . HIS C 1 101 ? 43.313 15.457 48.498 1.00 42.18 98 HIS C N 1
ATOM 4151 C CA . HIS C 1 101 ? 43.894 15.592 49.865 1.00 43.15 98 HIS C CA 1
ATOM 4152 C C . HIS C 1 101 ? 44.511 16.989 50.020 1.00 42.59 98 HIS C C 1
ATOM 4153 O O . HIS C 1 101 ? 44.822 17.363 51.148 1.00 42.81 98 HIS C O 1
ATOM 4160 N N . ASP C 1 102 ? 44.600 17.757 48.931 1.00 41.96 99 ASP C N 1
ATOM 4161 C CA . ASP C 1 102 ? 45.305 19.065 48.966 1.00 42.50 99 ASP C CA 1
ATOM 4162 C C . ASP C 1 102 ? 44.342 20.216 48.646 1.00 43.51 99 ASP C C 1
ATOM 4163 O O . ASP C 1 102 ? 44.833 21.287 48.226 1.00 51.57 99 ASP C O 1
ATOM 4168 N N . ALA C 1 103 ? 43.033 20.017 48.796 1.00 42.86 100 ALA C N 1
ATOM 4169 C CA . ALA C 1 103 ? 42.091 21.125 48.516 1.00 42.03 100 ALA C CA 1
ATOM 4170 C C . ALA C 1 103 ? 41.519 21.614 49.842 1.00 42.39 100 ALA C C 1
ATOM 4171 O O . ALA C 1 103 ? 41.110 20.778 50.672 1.00 41.78 100 ALA C O 1
ATOM 4173 N N . ASP C 1 104 ? 41.492 22.930 50.020 1.00 41.69 101 ASP C N 1
ATOM 4174 C CA . ASP C 1 104 ? 40.989 23.461 51.304 1.00 41.55 101 ASP C CA 1
ATOM 4175 C C . ASP C 1 104 ? 40.236 24.778 51.104 1.00 42.25 101 ASP C C 1
ATOM 4176 O O . ASP C 1 104 ? 40.892 25.841 50.952 1.00 44.32 101 ASP C O 1
ATOM 4181 N N . VAL C 1 105 ? 38.901 24.702 51.158 1.00 43.55 102 VAL C N 1
ATOM 4182 C CA . VAL C 1 105 ? 38.060 25.932 51.128 1.00 42.88 102 VAL C CA 1
ATOM 4183 C C . VAL C 1 105 ? 37.200 25.902 52.400 1.00 43.30 102 VAL C C 1
ATOM 4184 O O . VAL C 1 105 ? 36.043 26.317 52.350 1.00 41.25 102 VAL C O 1
ATOM 4188 N N . THR C 1 106 ? 37.769 25.389 53.498 1.00 43.87 103 THR C N 1
ATOM 4189 C CA . THR C 1 106 ? 37.043 25.283 54.794 1.00 45.53 103 THR C CA 1
ATOM 4190 C C . THR C 1 106 ? 36.714 26.684 55.310 1.00 48.42 103 THR C C 1
ATOM 4191 O O . THR C 1 106 ? 35.791 26.807 56.164 1.00 49.20 103 THR C O 1
ATOM 4195 N N . ALA C 1 107 ? 37.428 27.700 54.818 1.00 47.52 104 ALA C N 1
ATOM 4196 C CA . ALA C 1 107 ? 37.160 29.088 55.266 1.00 50.08 104 ALA C CA 1
ATOM 4197 C C . ALA C 1 107 ? 35.707 29.477 54.933 1.00 51.00 104 ALA C C 1
ATOM 4198 O O . ALA C 1 107 ? 35.208 30.410 55.562 1.00 49.96 104 ALA C O 1
ATOM 4200 N N . PHE C 1 108 ? 35.044 28.767 54.009 1.00 48.68 105 PHE C N 1
ATOM 4201 C CA . PHE C 1 108 ? 33.641 29.116 53.651 1.00 50.60 105 PHE C CA 1
ATOM 4202 C C . PHE C 1 108 ? 32.695 27.958 53.980 1.00 53.36 105 PHE C C 1
ATOM 4203 O O . PHE C 1 108 ? 31.611 27.902 53.399 1.00 57.91 105 PHE C O 1
ATOM 4211 N N . GLY C 1 109 ? 33.095 27.078 54.903 1.00 55.75 106 GLY C N 1
ATOM 4212 C CA . GLY C 1 109 ? 32.212 25.986 55.364 1.00 55.47 106 GLY C CA 1
ATOM 4213 C C . GLY C 1 109 ? 32.303 24.729 54.518 1.00 55.50 106 GLY C C 1
ATOM 4214 O O . GLY C 1 109 ? 31.620 23.754 54.861 1.00 57.17 106 GLY C O 1
ATOM 4215 N N . TYR C 1 110 ? 33.084 24.737 53.437 1.00 52.04 107 TYR C N 1
ATOM 4216 C CA . TYR C 1 110 ? 33.206 23.488 52.643 1.00 51.22 107 TYR C CA 1
ATOM 4217 C C . TYR C 1 110 ? 33.986 22.438 53.442 1.00 52.82 107 TYR C C 1
ATOM 4218 O O . TYR C 1 110 ? 34.825 22.792 54.285 1.00 52.14 107 TYR C O 1
ATOM 4227 N N . GLU C 1 111 ? 33.702 21.172 53.151 1.00 54.36 108 GLU C N 1
ATOM 4228 C CA . GLU C 1 111 ? 34.388 19.989 53.729 1.00 54.78 108 GLU C CA 1
ATOM 4229 C C . GLU C 1 111 ? 35.841 19.974 53.222 1.00 53.78 108 GLU C C 1
ATOM 4230 O O . GLU C 1 111 ? 36.093 20.468 52.088 1.00 47.08 108 GLU C O 1
ATOM 4236 N N . LYS C 1 112 ? 36.771 19.443 54.021 1.00 51.98 109 LYS C N 1
ATOM 4237 C CA . LYS C 1 112 ? 38.196 19.386 53.597 1.00 52.70 109 LYS C CA 1
ATOM 4238 C C . LYS C 1 112 ? 38.268 18.589 52.284 1.00 47.42 109 LYS C C 1
ATOM 4239 O O . LYS C 1 112 ? 37.579 17.562 52.190 1.00 45.77 109 LYS C O 1
ATOM 4245 N N . GLY C 1 113 ? 39.046 19.057 51.300 1.00 44.49 110 GLY C N 1
ATOM 4246 C CA . GLY C 1 113 ? 39.179 18.344 50.012 1.00 43.45 110 GLY C CA 1
ATOM 4247 C C . GLY C 1 113 ? 38.089 18.703 49.009 1.00 43.97 110 GLY C C 1
ATOM 4248 O O . GLY C 1 113 ? 38.264 18.395 47.815 1.00 44.92 110 GLY C O 1
ATOM 4249 N N . GLN C 1 114 ? 37.018 19.360 49.458 1.00 47.16 111 GLN C N 1
ATOM 4250 C CA . GLN C 1 114 ? 35.873 19.703 48.563 1.00 45.61 111 GLN C CA 1
ATOM 4251 C C . GLN C 1 114 ? 36.094 21.037 47.845 1.00 45.78 111 GLN C C 1
ATOM 4252 O O . GLN C 1 114 ? 36.448 22.031 48.517 1.00 44.44 111 GLN C O 1
ATOM 4258 N N . LEU C 1 115 ? 35.839 21.062 46.537 1.00 44.81 112 LEU C N 1
ATOM 4259 C CA . LEU C 1 115 ? 35.897 22.341 45.790 1.00 45.17 112 LEU C CA 1
ATOM 4260 C C . LEU C 1 115 ? 34.469 22.829 45.582 1.00 46.44 112 LEU C C 1
ATOM 4261 O O . LEU C 1 115 ? 33.547 22.030 45.422 1.00 46.53 112 LEU C O 1
ATOM 4266 N N . PRO C 1 116 ? 34.235 24.156 45.635 1.00 45.25 113 PRO C N 1
ATOM 4267 C CA . PRO C 1 116 ? 32.907 24.705 45.394 1.00 46.64 113 PRO C CA 1
ATOM 4268 C C . PRO C 1 116 ? 32.321 24.150 44.095 1.00 47.17 113 PRO C C 1
ATOM 4269 O O . PRO C 1 116 ? 33.087 23.916 43.165 1.00 47.30 113 PRO C O 1
ATOM 4273 N N . ALA C 1 117 ? 31.000 23.946 44.095 1.00 48.16 114 ALA C N 1
ATOM 4274 C CA . ALA C 1 117 ? 30.196 23.423 42.963 1.00 48.91 114 ALA C CA 1
ATOM 4275 C C . ALA C 1 117 ? 30.443 21.924 42.762 1.00 48.09 114 ALA C C 1
ATOM 4276 O O . ALA C 1 117 ? 29.939 21.387 41.764 1.00 46.62 114 ALA C O 1
ATOM 4278 N N . ASN C 1 118 ? 31.202 21.275 43.651 1.00 45.99 115 ASN C N 1
ATOM 4279 C CA . ASN C 1 118 ? 31.474 19.824 43.481 1.00 44.86 115 ASN C CA 1
ATOM 4280 C C . ASN C 1 118 ? 31.144 19.098 44.774 1.00 46.78 115 ASN C C 1
ATOM 4281 O O . ASN C 1 118 ? 31.131 19.703 45.841 1.00 46.88 115 ASN C O 1
ATOM 4286 N N . PRO C 1 119 ? 30.845 17.784 44.724 1.00 47.09 116 PRO C N 1
ATOM 4287 C CA . PRO C 1 119 ? 30.609 17.034 45.948 1.00 49.18 116 PRO C CA 1
ATOM 4288 C C . PRO C 1 119 ? 31.967 16.917 46.655 1.00 47.54 116 PRO C C 1
ATOM 4289 O O . PRO C 1 119 ? 33.000 17.072 45.995 1.00 45.15 116 PRO C O 1
ATOM 4293 N N . ALA C 1 120 ? 31.950 16.699 47.965 1.00 46.29 117 ALA C N 1
ATOM 4294 C CA . ALA C 1 120 ? 33.217 16.520 48.710 1.00 46.68 117 ALA C CA 1
ATOM 4295 C C . ALA C 1 120 ? 33.986 15.327 48.117 1.00 45.45 117 ALA C C 1
ATOM 4296 O O . ALA C 1 120 ? 35.223 15.395 48.047 1.00 41.65 117 ALA C O 1
ATOM 4298 N N . ALA C 1 121 ? 33.262 14.279 47.698 1.00 45.95 118 ALA C N 1
ATOM 4299 C CA . ALA C 1 121 ? 33.881 13.058 47.134 1.00 45.87 118 ALA C CA 1
ATOM 4300 C C . ALA C 1 121 ? 33.223 12.717 45.796 1.00 45.79 118 ALA C C 1
ATOM 4301 O O . ALA C 1 121 ? 32.010 12.871 45.709 1.00 44.94 118 ALA C O 1
ATOM 4303 N N . PHE C 1 122 ? 34.016 12.373 44.774 1.00 45.41 119 PHE C N 1
ATOM 4304 C CA . PHE C 1 122 ? 33.434 11.916 43.485 1.00 45.26 119 PHE C CA 1
ATOM 4305 C C . PHE C 1 122 ? 33.193 10.411 43.614 1.00 46.89 119 PHE C C 1
ATOM 4306 O O . PHE C 1 122 ? 34.172 9.661 43.824 1.00 46.57 119 PHE C O 1
ATOM 4314 N N . LEU C 1 123 ? 31.930 9.990 43.541 1.00 49.68 120 LEU C N 1
ATOM 431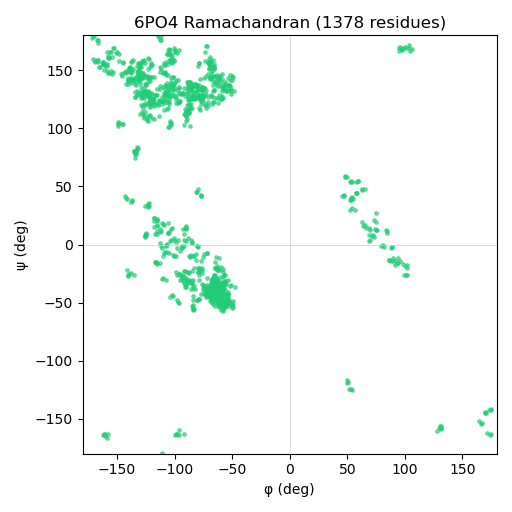5 C CA . LEU C 1 123 ? 31.608 8.548 43.672 1.00 52.18 120 LEU C CA 1
ATOM 4316 C C . LEU C 1 123 ? 31.942 7.861 42.350 1.00 50.55 120 LEU C C 1
ATOM 4317 O O . LEU C 1 123 ? 31.491 8.348 41.296 1.00 50.28 120 LEU C O 1
ATOM 4322 N N . SER C 1 124 ? 32.751 6.800 42.418 1.00 49.35 121 SER C N 1
ATOM 4323 C CA . SER C 1 124 ? 33.160 6.041 41.211 1.00 47.83 121 SER C CA 1
ATOM 4324 C C . SER C 1 124 ? 31.943 5.289 40.675 1.00 50.51 121 SER C C 1
ATOM 4325 O O . SER C 1 124 ? 30.994 5.100 41.453 1.00 50.96 121 SER C O 1
ATOM 4328 N N . ASP C 1 125 ? 31.955 4.888 39.403 1.00 50.83 122 ASP C N 1
ATOM 4329 C CA . ASP C 1 125 ? 30.795 4.137 38.849 1.00 54.35 122 ASP C CA 1
ATOM 4330 C C . ASP C 1 125 ? 30.747 2.752 39.515 1.00 57.42 122 ASP C C 1
ATOM 4331 O O . ASP C 1 125 ? 31.772 2.034 39.488 1.00 56.17 122 ASP C O 1
ATOM 4336 N N . LYS C 1 126 ? 29.589 2.375 40.064 1.00 59.29 123 LYS C N 1
ATOM 4337 C CA . LYS C 1 126 ? 29.476 1.095 40.810 1.00 62.88 123 LYS C CA 1
ATOM 4338 C C . LYS C 1 126 ? 29.658 -0.107 39.869 1.00 61.51 123 LYS C C 1
ATOM 4339 O O . LYS C 1 126 ? 30.389 -1.046 40.259 1.00 61.15 123 LYS C O 1
ATOM 4345 N N . LYS C 1 127 ? 29.030 -0.086 38.690 1.00 61.39 124 LYS C N 1
ATOM 4346 C CA . LYS C 1 127 ? 29.138 -1.235 37.743 1.00 63.94 124 LYS C CA 1
ATOM 4347 C C . LYS C 1 127 ? 30.599 -1.458 37.327 1.00 60.13 124 LYS C C 1
ATOM 4348 O O . LYS C 1 127 ? 31.016 -2.626 37.251 1.00 57.50 124 LYS C O 1
ATOM 4354 N N . LEU C 1 128 ? 31.353 -0.381 37.092 1.00 58.09 125 LEU C N 1
ATOM 4355 C CA . LEU C 1 128 ? 32.775 -0.530 36.665 1.00 57.27 125 LEU C CA 1
ATOM 4356 C C . LEU C 1 128 ? 33.623 -1.035 37.840 1.00 54.42 125 LEU C C 1
ATOM 4357 O O . LEU C 1 128 ? 34.463 -1.931 37.624 1.00 52.76 125 LEU C O 1
ATOM 4362 N N . ALA C 1 129 ? 33.395 -0.485 39.033 1.00 54.49 126 ALA C N 1
ATOM 4363 C CA . ALA C 1 129 ? 34.172 -0.893 40.225 1.00 55.69 126 ALA C CA 1
ATOM 4364 C C . ALA C 1 129 ? 33.917 -2.373 40.523 1.00 57.48 126 ALA C C 1
ATOM 4365 O O . ALA C 1 129 ? 34.898 -3.068 40.854 1.00 57.28 126 ALA C O 1
ATOM 4367 N N . ASP C 1 130 ? 32.659 -2.827 40.392 1.00 60.22 127 ASP C N 1
ATOM 4368 C CA . ASP C 1 130 ? 32.295 -4.248 40.661 1.00 62.34 127 ASP C CA 1
ATOM 4369 C C . ASP C 1 130 ? 32.956 -5.149 39.607 1.00 61.23 127 ASP C C 1
ATOM 4370 O O . ASP C 1 130 ? 33.456 -6.229 39.985 1.00 59.95 127 ASP C O 1
ATOM 4375 N N . LEU C 1 131 ? 32.954 -4.724 38.337 1.00 59.60 128 LEU C N 1
ATOM 4376 C CA . LEU C 1 131 ? 33.563 -5.544 37.249 1.00 61.33 128 LEU C CA 1
ATOM 4377 C C . LEU C 1 131 ? 35.067 -5.678 37.500 1.00 60.94 128 LEU C C 1
ATOM 4378 O O . LEU C 1 131 ? 35.595 -6.803 37.377 1.00 62.00 128 LEU C O 1
ATOM 4383 N N . ALA C 1 132 ? 35.716 -4.565 37.842 1.00 58.39 129 ALA C N 1
ATOM 4384 C CA . ALA C 1 132 ? 37.167 -4.571 38.141 1.00 58.38 129 ALA C CA 1
ATOM 4385 C C . ALA C 1 132 ? 37.445 -5.551 39.289 1.00 58.71 129 ALA C C 1
ATOM 4386 O O . ALA C 1 132 ? 38.321 -6.423 39.116 1.00 58.90 129 ALA C O 1
ATOM 4388 N N . GLN C 1 133 ? 36.704 -5.449 40.397 1.00 60.77 130 GLN C N 1
ATOM 4389 C CA . GLN C 1 133 ? 36.965 -6.351 41.560 1.00 64.30 130 GLN C CA 1
ATOM 4390 C C . GLN C 1 133 ? 36.666 -7.803 41.172 1.00 65.92 130 GLN C C 1
ATOM 4391 O O . GLN C 1 133 ? 37.449 -8.699 41.563 1.00 65.38 130 GLN C O 1
ATOM 4397 N N . GLU C 1 134 ? 35.569 -8.019 40.445 1.00 67.24 131 GLU C N 1
ATOM 4398 C CA . GLU C 1 134 ? 35.178 -9.377 39.983 1.00 71.85 131 GLU C CA 1
ATOM 4399 C C . GLU C 1 134 ? 36.297 -9.940 39.098 1.00 68.71 131 GLU C C 1
ATOM 4400 O O . GLU C 1 134 ? 36.712 -11.091 39.313 1.00 68.81 131 GLU C O 1
ATOM 4406 N N . MET C 1 135 ? 36.776 -9.137 38.150 1.00 66.17 132 MET C N 1
ATOM 4407 C CA . MET C 1 135 ? 37.860 -9.577 37.235 1.00 66.05 132 MET C CA 1
ATOM 4408 C C . MET C 1 135 ? 39.145 -9.847 38.026 1.00 65.44 132 MET C C 1
ATOM 4409 O O . MET C 1 135 ? 39.794 -10.868 37.742 1.00 64.63 132 MET C O 1
ATOM 4414 N N . ALA C 1 136 ? 39.489 -8.970 38.977 1.00 63.85 133 ALA C N 1
ATOM 4415 C CA . ALA C 1 136 ? 40.707 -9.146 39.806 1.00 64.78 133 ALA C CA 1
ATOM 4416 C C . ALA C 1 136 ? 40.634 -10.475 40.562 1.00 68.96 133 ALA C C 1
ATOM 4417 O O . ALA C 1 136 ? 41.679 -11.147 40.670 1.00 69.94 133 ALA C O 1
ATOM 4419 N N . GLU C 1 137 ? 39.446 -10.828 41.062 1.00 70.59 134 GLU C N 1
ATOM 4420 C CA . GLU C 1 137 ? 39.264 -12.084 41.837 1.00 75.49 134 GLU C CA 1
ATOM 4421 C C . GLU C 1 137 ? 39.432 -13.287 40.899 1.00 77.17 134 GLU C C 1
ATOM 4422 O O . GLU C 1 137 ? 40.176 -14.216 41.269 1.00 75.88 134 GLU C O 1
ATOM 4428 N N . LYS C 1 138 ? 38.813 -13.252 39.715 1.00 78.20 135 LYS C N 1
ATOM 4429 C CA . LYS C 1 138 ? 38.928 -14.391 38.763 1.00 82.11 135 LYS C CA 1
ATOM 4430 C C . LYS C 1 138 ? 40.392 -14.550 38.321 1.00 80.49 135 LYS C C 1
ATOM 4431 O O . LYS C 1 138 ? 40.805 -15.690 38.074 1.00 82.86 135 LYS C O 1
ATOM 4437 N N . GLN C 1 139 ? 41.145 -13.448 38.245 1.00 79.42 136 GLN C N 1
ATOM 4438 C CA . GLN C 1 139 ? 42.582 -13.490 37.847 1.00 80.35 136 GLN C CA 1
ATOM 4439 C C . GLN C 1 139 ? 43.457 -13.888 39.047 1.00 79.39 136 GLN C C 1
ATOM 4440 O O . GLN C 1 139 ? 44.642 -14.204 38.825 1.00 79.34 136 GLN C O 1
ATOM 4446 N N . GLY C 1 140 ? 42.908 -13.863 40.266 1.00 77.32 137 GLY C N 1
ATOM 4447 C CA . GLY C 1 140 ? 43.708 -14.181 41.465 1.00 75.86 137 GLY C CA 1
ATOM 4448 C C . GLY C 1 140 ? 44.642 -13.037 41.844 1.00 72.11 137 GLY C C 1
ATOM 4449 O O . GLY C 1 140 ? 45.618 -13.284 42.575 1.00 72.67 137 GLY C O 1
ATOM 4450 N N . GLN C 1 141 ? 44.361 -11.824 41.359 1.00 68.35 138 GLN C N 1
ATOM 4451 C CA . GLN C 1 141 ? 45.186 -10.632 41.692 1.00 64.62 138 GLN C CA 1
ATOM 4452 C C . GLN C 1 141 ? 44.766 -10.081 43.061 1.00 63.63 138 GLN C C 1
ATOM 4453 O O . GLN C 1 141 ? 43.545 -9.927 43.277 1.00 62.94 138 GLN C O 1
ATOM 4459 N N . SER C 1 142 ? 45.732 -9.812 43.951 1.00 62.76 139 SER C N 1
ATOM 4460 C CA . SER C 1 142 ? 45.406 -9.160 45.248 1.00 63.10 139 SER C CA 1
ATOM 4461 C C . SER C 1 142 ? 44.738 -7.822 44.920 1.00 60.05 139 SER C C 1
ATOM 4462 O O . SER C 1 142 ? 45.349 -7.029 44.165 1.00 59.55 139 SER C O 1
ATOM 4465 N N . VAL C 1 143 ? 43.546 -7.583 45.467 1.00 60.83 140 VAL C N 1
ATOM 4466 C CA . VAL C 1 143 ? 42.764 -6.360 45.126 1.00 60.22 140 VAL C CA 1
ATOM 4467 C C . VAL C 1 143 ? 42.198 -5.728 46.400 1.00 62.75 140 VAL C C 1
ATOM 4468 O O . VAL C 1 143 ? 41.768 -6.467 47.305 1.00 65.50 140 VAL C O 1
ATOM 4472 N N . LYS C 1 144 ? 42.200 -4.397 46.434 1.00 62.79 141 LYS C N 1
ATOM 4473 C CA . LYS C 1 144 ? 41.655 -3.594 47.556 1.00 64.47 141 LYS C CA 1
ATOM 4474 C C . LYS C 1 144 ? 40.737 -2.535 46.927 1.00 61.68 141 LYS C C 1
ATOM 4475 O O . LYS C 1 144 ? 41.078 -2.024 45.826 1.00 58.15 141 LYS C O 1
ATOM 4481 N N . ARG C 1 145 ? 39.643 -2.187 47.594 1.00 59.18 142 ARG C N 1
ATOM 4482 C CA . ARG C 1 145 ? 38.683 -1.216 47.016 1.00 58.15 142 ARG C CA 1
ATOM 4483 C C . ARG C 1 145 ? 38.345 -0.149 48.061 1.00 57.87 142 ARG C C 1
ATOM 4484 O O . ARG C 1 145 ? 37.994 -0.523 49.199 1.00 57.87 142 ARG C O 1
ATOM 4492 N N . GLY C 1 146 ? 38.455 1.131 47.692 1.00 57.34 143 GLY C N 1
ATOM 4493 C CA . GLY C 1 146 ? 38.154 2.188 48.678 1.00 57.59 143 GLY C CA 1
ATOM 4494 C C . GLY C 1 146 ? 38.435 3.599 48.181 1.00 54.00 143 GLY C C 1
ATOM 4495 O O . GLY C 1 146 ? 38.172 3.894 46.979 1.00 49.00 143 GLY C O 1
ATOM 4496 N N . LEU C 1 147 ? 38.944 4.434 49.095 1.00 51.25 144 LEU C N 1
ATOM 4497 C CA . LEU C 1 147 ? 39.183 5.878 48.858 1.00 51.08 144 LEU C CA 1
ATOM 4498 C C . LEU C 1 147 ? 40.551 6.122 48.211 1.00 48.14 144 LEU C C 1
ATOM 4499 O O . LEU C 1 147 ? 41.583 5.677 48.754 1.00 48.43 144 LEU C O 1
ATOM 4504 N N . ILE C 1 148 ? 40.537 6.805 47.079 1.00 46.34 145 ILE C N 1
ATOM 4505 C CA . ILE C 1 148 ? 41.806 7.236 46.431 1.00 47.34 145 ILE C CA 1
ATOM 4506 C C . ILE C 1 148 ? 41.871 8.750 46.620 1.00 45.76 145 ILE C C 1
ATOM 4507 O O . ILE C 1 148 ? 40.882 9.424 46.263 1.00 45.86 145 ILE C O 1
ATOM 4512 N N . CYS C 1 149 ? 42.951 9.246 47.223 1.00 45.46 146 CYS C N 1
ATOM 4513 C CA . CYS C 1 149 ? 43.124 10.714 47.375 1.00 43.82 146 CYS C CA 1
ATOM 4514 C C . CYS C 1 149 ? 44.168 11.210 46.367 1.00 43.38 146 CYS C C 1
ATOM 4515 O O . CYS C 1 149 ? 45.272 10.612 46.287 1.00 43.33 146 CYS C O 1
ATOM 4518 N N . SER C 1 150 ? 43.819 12.269 45.638 1.00 40.71 147 SER C N 1
ATOM 4519 C CA . SER C 1 150 ? 44.734 12.876 44.648 1.00 39.13 147 SER C CA 1
ATOM 4520 C C . SER C 1 150 ? 45.242 14.224 45.161 1.00 39.50 147 SER C C 1
ATOM 4521 O O . SER C 1 150 ? 44.552 14.880 45.971 1.00 42.41 147 SER C O 1
ATOM 4524 N N . GLY C 1 151 ? 46.415 14.608 44.674 1.00 37.17 148 GLY C N 1
ATOM 4525 C CA . GLY C 1 151 ? 47.025 15.920 44.931 1.00 37.20 148 GLY C CA 1
ATOM 4526 C C . GLY C 1 151 ? 48.193 16.135 43.985 1.00 37.14 148 GLY C C 1
ATOM 4527 O O . GLY C 1 151 ? 48.704 15.137 43.448 1.00 36.55 148 GLY C O 1
ATOM 4528 N N . ASP C 1 152 ? 48.590 17.383 43.761 1.00 37.49 149 ASP C N 1
ATOM 4529 C CA . ASP C 1 152 ? 49.775 17.658 42.906 1.00 34.45 149 ASP C CA 1
ATOM 4530 C C . ASP C 1 152 ? 51.051 17.443 43.727 1.00 35.23 149 ASP C C 1
ATOM 4531 O O . ASP C 1 152 ? 51.960 18.276 43.640 1.00 36.35 149 ASP C O 1
ATOM 4536 N N . SER C 1 153 ? 51.125 16.318 44.435 1.00 37.04 150 SER C N 1
ATOM 4537 C CA . SER C 1 153 ? 52.305 15.976 45.262 1.00 42.32 150 SER C CA 1
ATOM 4538 C C . SER C 1 153 ? 52.618 14.488 45.155 1.00 41.36 150 SER C C 1
ATOM 4539 O O . SER C 1 153 ? 51.670 13.676 45.149 1.00 41.06 150 SER C O 1
ATOM 4542 N N . PHE C 1 154 ? 53.908 14.180 45.049 1.00 41.33 151 PHE C N 1
ATOM 4543 C CA . PHE C 1 154 ? 54.372 12.782 45.144 1.00 41.47 151 PHE C CA 1
ATOM 4544 C C . PHE C 1 154 ? 54.652 12.543 46.623 1.00 40.84 151 PHE C C 1
ATOM 4545 O O . PHE C 1 154 ? 55.578 13.193 47.142 1.00 41.36 151 PHE C O 1
ATOM 4553 N N . ILE C 1 155 ? 53.866 11.676 47.262 1.00 41.98 152 ILE C N 1
ATOM 4554 C CA . ILE C 1 155 ? 53.978 11.440 48.739 1.00 45.89 152 ILE C CA 1
ATOM 4555 C C . ILE C 1 155 ? 55.195 10.552 49.018 1.00 46.53 152 ILE C C 1
ATOM 4556 O O . ILE C 1 155 ? 55.246 9.413 48.496 1.00 45.54 152 ILE C O 1
ATOM 4561 N N . ASN C 1 156 ? 56.137 11.058 49.813 1.00 47.61 153 ASN C N 1
ATOM 4562 C CA . ASN C 1 156 ? 57.377 10.287 50.077 1.00 48.55 153 ASN C CA 1
ATOM 4563 C C . ASN C 1 156 ? 57.843 10.481 51.527 1.00 48.14 153 ASN C C 1
ATOM 4564 O O . ASN C 1 156 ? 59.052 10.623 51.720 1.00 47.88 153 ASN C O 1
ATOM 4569 N N . SER C 1 157 ? 56.931 10.472 52.501 1.00 49.12 154 SER C N 1
ATOM 4570 C CA . SER C 1 157 ? 57.369 10.506 53.926 1.00 53.06 154 SER C CA 1
ATOM 4571 C C . SER C 1 157 ? 56.234 10.030 54.835 1.00 55.00 154 SER C C 1
ATOM 4572 O O . SER C 1 157 ? 55.060 10.220 54.460 1.00 50.64 154 SER C O 1
ATOM 4575 N N . GLU C 1 158 ? 56.579 9.427 55.978 1.00 57.93 155 GLU C N 1
ATOM 4576 C CA . GLU C 1 158 ? 55.554 9.000 56.969 1.00 63.97 155 GLU C CA 1
ATOM 4577 C C . GLU C 1 158 ? 54.790 10.238 57.454 1.00 61.81 155 GLU C C 1
ATOM 4578 O O . GLU C 1 158 ? 53.584 10.105 57.739 1.00 61.68 155 GLU C O 1
ATOM 4584 N N . ASP C 1 159 ? 55.475 11.384 57.551 1.00 61.10 156 ASP C N 1
ATOM 4585 C CA . ASP C 1 159 ? 54.830 12.652 57.989 1.00 62.39 156 ASP C CA 1
ATOM 4586 C C . ASP C 1 159 ? 53.727 13.031 56.990 1.00 60.23 156 ASP C C 1
ATOM 4587 O O . ASP C 1 159 ? 52.617 13.366 57.425 1.00 59.95 156 ASP C O 1
ATOM 4592 N N . LYS C 1 160 ? 54.038 12.991 55.695 1.00 58.68 157 LYS C N 1
ATOM 4593 C CA . LYS C 1 160 ? 53.035 13.383 54.668 1.00 58.54 157 LYS C CA 1
ATOM 4594 C C . LYS C 1 160 ? 51.894 12.362 54.682 1.00 57.11 157 LYS C C 1
ATOM 4595 O O . LYS C 1 160 ? 50.736 12.786 54.610 1.00 58.21 157 LYS C O 1
ATOM 4601 N N . ILE C 1 161 ? 52.216 11.071 54.812 1.00 57.07 158 ILE C N 1
ATOM 4602 C CA . ILE C 1 161 ? 51.148 10.028 54.843 1.00 56.59 158 ILE C CA 1
ATOM 4603 C C . ILE C 1 161 ? 50.219 10.315 56.025 1.00 57.08 158 ILE C C 1
ATOM 4604 O O . ILE C 1 161 ? 48.994 10.362 55.807 1.00 53.50 158 ILE C O 1
ATOM 4609 N N . ALA C 1 162 ? 50.796 10.554 57.207 1.00 56.83 159 ALA C N 1
ATOM 4610 C CA . ALA C 1 162 ? 50.013 10.807 58.440 1.00 61.06 159 ALA C CA 1
ATOM 4611 C C . ALA C 1 162 ? 49.138 12.059 58.295 1.00 60.26 159 ALA C C 1
ATOM 4612 O O . ALA C 1 162 ? 48.015 12.038 58.807 1.00 64.71 159 ALA C O 1
ATOM 4614 N N . GLN C 1 163 ? 49.641 13.114 57.653 1.00 61.18 160 GLN C N 1
ATOM 4615 C CA . GLN C 1 163 ? 48.844 14.362 57.502 1.00 65.11 160 GLN C CA 1
ATOM 4616 C C . GLN C 1 163 ? 47.592 14.063 56.654 1.00 61.41 160 GLN C C 1
ATOM 4617 O O . GLN C 1 163 ? 46.499 14.525 57.037 1.00 61.25 160 GLN C O 1
ATOM 4623 N N . ILE C 1 164 ? 47.746 13.303 55.563 1.00 55.65 161 ILE C N 1
ATOM 4624 C CA . ILE C 1 164 ? 46.600 12.910 54.684 1.00 53.78 161 ILE C CA 1
ATOM 4625 C C . ILE C 1 164 ? 45.616 12.046 55.492 1.00 55.52 161 ILE C C 1
ATOM 4626 O O . ILE C 1 164 ? 44.406 12.308 55.431 1.00 53.83 161 ILE C O 1
ATOM 4631 N N . GLN C 1 165 ? 46.130 11.080 56.259 1.00 58.13 162 GLN C N 1
ATOM 4632 C CA . GLN C 1 165 ? 45.267 10.165 57.059 1.00 59.66 162 GLN C CA 1
ATOM 4633 C C . GLN C 1 165 ? 44.531 10.937 58.157 1.00 58.62 162 GLN C C 1
ATOM 4634 O O . GLN C 1 165 ? 43.438 10.494 58.529 1.00 59.67 162 GLN C O 1
ATOM 4640 N N . ALA C 1 166 ? 45.096 12.049 58.636 1.00 58.12 163 ALA C N 1
ATOM 4641 C CA . ALA C 1 166 ? 44.422 12.841 59.696 1.00 61.82 163 ALA C CA 1
ATOM 4642 C C . ALA C 1 166 ? 43.207 13.560 59.096 1.00 61.41 163 ALA C C 1
ATOM 4643 O O . ALA C 1 166 ? 42.250 13.807 59.835 1.00 63.80 163 ALA C O 1
ATOM 4645 N N . ASP C 1 167 ? 43.251 13.879 57.798 1.00 60.49 164 ASP C N 1
ATOM 4646 C CA . ASP C 1 167 ? 42.099 14.539 57.126 1.00 59.08 164 ASP C CA 1
ATOM 4647 C C . ASP C 1 167 ? 41.193 13.458 56.518 1.00 59.61 164 ASP C C 1
ATOM 4648 O O . ASP C 1 167 ? 39.959 13.663 56.484 1.00 62.10 164 ASP C O 1
ATOM 4653 N N . PHE C 1 168 ? 41.790 12.348 56.062 1.00 55.94 165 PHE C N 1
ATOM 4654 C CA . PHE C 1 168 ? 41.037 11.264 55.379 1.00 55.98 165 PHE C CA 1
ATOM 4655 C C . PHE C 1 168 ? 41.472 9.920 55.943 1.00 57.31 165 PHE C C 1
ATOM 4656 O O . PHE C 1 168 ? 42.230 9.182 55.314 1.00 53.65 165 PHE C O 1
ATOM 4664 N N . PRO C 1 169 ? 40.962 9.559 57.138 1.00 59.60 166 PRO C N 1
ATOM 4665 C CA . PRO C 1 169 ? 41.345 8.315 57.807 1.00 62.64 166 PRO C CA 1
ATOM 4666 C C . PRO C 1 169 ? 41.248 7.032 56.965 1.00 61.74 166 PRO C C 1
ATOM 4667 O O . PRO C 1 169 ? 42.072 6.169 57.148 1.00 61.69 166 PRO C O 1
ATOM 4671 N N . ASN C 1 170 ? 40.261 6.933 56.075 1.00 61.65 167 ASN C N 1
ATOM 4672 C CA . ASN C 1 170 ? 40.067 5.676 55.305 1.00 63.49 167 ASN C CA 1
ATOM 4673 C C . ASN C 1 170 ? 40.860 5.697 53.991 1.00 59.48 167 ASN C C 1
ATOM 4674 O O . ASN C 1 170 ? 40.621 4.791 53.168 1.00 57.88 167 ASN C O 1
ATOM 4679 N N . VAL C 1 171 ? 41.797 6.639 53.820 1.00 57.86 168 VAL C N 1
ATOM 4680 C CA . VAL C 1 171 ? 42.546 6.737 52.527 1.00 54.65 168 VAL C CA 1
ATOM 4681 C C . VAL C 1 171 ? 43.282 5.414 52.267 1.00 54.06 168 VAL C C 1
ATOM 4682 O O . VAL C 1 171 ? 44.065 4.967 53.123 1.00 56.02 168 VAL C O 1
ATOM 4686 N N . MET C 1 172 ? 43.030 4.828 51.100 1.00 54.38 169 MET C N 1
ATOM 4687 C CA . MET C 1 172 ? 43.626 3.535 50.684 1.00 54.95 169 MET C CA 1
ATOM 4688 C C . MET C 1 172 ? 44.866 3.796 49.819 1.00 51.63 169 MET C C 1
ATOM 4689 O O . MET C 1 172 ? 45.932 3.230 50.118 1.00 54.00 169 MET C O 1
ATOM 4694 N N . GLY C 1 173 ? 44.732 4.643 48.799 1.00 51.03 170 GLY C N 1
ATOM 4695 C CA . GLY C 1 173 ? 45.857 4.932 47.894 1.00 48.49 170 GLY C CA 1
ATOM 4696 C C . GLY C 1 173 ? 45.957 6.412 47.590 1.00 46.72 170 GLY C C 1
ATOM 4697 O O . GLY C 1 173 ? 44.938 7.132 47.753 1.00 44.74 170 GLY C O 1
ATOM 4698 N N . VAL C 1 174 ? 47.146 6.849 47.179 1.00 42.99 171 VAL C N 1
ATOM 4699 C CA . VAL C 1 174 ? 47.370 8.277 46.818 1.00 43.44 171 VAL C CA 1
ATOM 4700 C C . VAL C 1 174 ? 48.026 8.322 45.443 1.00 43.44 171 VAL C C 1
ATOM 4701 O O . VAL C 1 174 ? 48.828 7.418 45.116 1.00 41.43 171 VAL C O 1
ATOM 4705 N N . GLU C 1 175 ? 47.667 9.333 44.666 1.00 42.15 172 GLU C N 1
ATOM 4706 C CA . GLU C 1 175 ? 48.309 9.530 43.351 1.00 41.61 172 GLU C CA 1
ATOM 4707 C C . GLU C 1 175 ? 48.035 10.984 42.943 1.00 41.22 172 GLU C C 1
ATOM 4708 O O . GLU C 1 175 ? 47.655 11.776 43.838 1.00 39.91 172 GLU C O 1
ATOM 4714 N N . MET C 1 176 ? 48.199 11.323 41.662 1.00 39.85 173 MET C N 1
ATOM 4715 C CA . MET C 1 176 ? 48.191 12.759 41.289 1.00 37.20 173 MET C CA 1
ATOM 4716 C C . MET C 1 176 ? 47.182 13.099 40.183 1.00 36.15 173 MET C C 1
ATOM 4717 O O . MET C 1 176 ? 47.192 14.261 39.773 1.00 36.45 173 MET C O 1
ATOM 4722 N N . GLU C 1 177 ? 46.327 12.171 39.741 1.00 33.23 174 GLU C N 1
ATOM 4723 C CA . GLU C 1 177 ? 45.387 12.546 38.646 1.00 36.82 174 GLU C CA 1
ATOM 4724 C C . GLU C 1 177 ? 43.947 12.061 38.886 1.00 35.25 174 GLU C C 1
ATOM 4725 O O . GLU C 1 177 ? 43.016 12.689 38.331 1.00 35.86 174 GLU C O 1
ATOM 4731 N N . ALA C 1 178 ? 43.771 10.979 39.648 1.00 37.36 175 ALA C N 1
ATOM 4732 C CA . ALA C 1 178 ? 42.457 10.296 39.736 1.00 37.18 175 ALA C CA 1
ATOM 4733 C C . ALA C 1 178 ? 41.313 11.262 40.032 1.00 37.19 175 ALA C C 1
ATOM 4734 O O . ALA C 1 178 ? 40.319 11.237 39.272 1.00 36.79 175 ALA C O 1
ATOM 4736 N N . THR C 1 179 ? 41.439 12.078 41.075 1.00 36.89 176 THR C N 1
ATOM 4737 C CA . THR C 1 179 ? 40.295 12.947 41.467 1.00 38.23 176 THR C CA 1
ATOM 4738 C C . THR C 1 179 ? 40.057 13.996 40.368 1.00 35.85 176 THR C C 1
ATOM 4739 O O . THR C 1 179 ? 38.906 14.368 40.154 1.00 34.84 176 THR C O 1
ATOM 4743 N N . ALA C 1 180 ? 41.114 14.433 39.688 1.00 34.27 177 ALA C N 1
ATOM 4744 C CA . ALA C 1 180 ? 40.972 15.432 38.606 1.00 33.86 177 ALA C CA 1
ATOM 4745 C C . ALA C 1 180 ? 40.187 14.795 37.461 1.00 35.70 177 ALA C C 1
ATOM 4746 O O . ALA C 1 180 ? 39.257 15.447 36.946 1.00 36.31 177 ALA C O 1
ATOM 4748 N N . ILE C 1 181 ? 40.567 13.569 37.078 1.00 36.18 178 ILE C N 1
ATOM 4749 C CA . ILE C 1 181 ? 39.844 12.856 35.985 1.00 39.30 178 ILE C CA 1
ATOM 4750 C C . ILE C 1 181 ? 38.391 12.650 36.432 1.00 39.01 178 ILE C C 1
ATOM 4751 O O . ILE C 1 181 ? 37.482 12.860 35.613 1.00 37.94 178 ILE C O 1
ATOM 4756 N N . ALA C 1 182 ? 38.190 12.311 37.707 1.00 37.50 179 ALA C N 1
ATOM 4757 C CA . ALA C 1 182 ? 36.815 12.110 38.214 1.00 40.00 179 ALA C CA 1
ATOM 4758 C C . ALA C 1 182 ? 36.049 13.433 38.118 1.00 38.79 179 ALA C C 1
ATOM 4759 O O . ALA C 1 182 ? 34.869 13.396 37.711 1.00 42.01 179 ALA C O 1
ATOM 4761 N N . GLN C 1 183 ? 36.704 14.558 38.443 1.00 38.22 180 GLN C N 1
ATOM 4762 C CA . GLN C 1 183 ? 36.015 15.880 38.386 1.00 38.55 180 GLN C CA 1
ATOM 4763 C C . GLN C 1 183 ? 35.595 16.186 36.942 1.00 37.77 180 GLN C C 1
ATOM 4764 O O . GLN C 1 183 ? 34.450 16.661 36.742 1.00 34.92 180 GLN C O 1
ATOM 4770 N N . VAL C 1 184 ? 36.490 15.956 35.981 1.00 35.24 181 VAL C N 1
ATOM 4771 C CA . VAL C 1 184 ? 36.119 16.203 34.558 1.00 36.10 181 VAL C CA 1
ATOM 4772 C C . VAL C 1 184 ? 34.952 15.273 34.180 1.00 36.73 181 VAL C C 1
ATOM 4773 O O . VAL C 1 184 ? 34.006 15.743 33.522 1.00 37.90 181 VAL C O 1
ATOM 4777 N N . CYS C 1 185 ? 35.023 13.998 34.571 1.00 38.52 182 CYS C N 1
ATOM 4778 C CA . CYS C 1 185 ? 33.961 13.014 34.200 1.00 40.64 182 CYS C CA 1
ATOM 4779 C C . CYS C 1 185 ? 32.655 13.385 34.910 1.00 40.73 182 CYS C C 1
ATOM 4780 O O . CYS C 1 185 ? 31.583 13.247 34.294 1.00 41.34 182 CYS C O 1
ATOM 4783 N N . TYR C 1 186 ? 32.745 13.866 36.147 1.00 41.69 183 TYR C N 1
ATOM 4784 C CA . TYR C 1 186 ? 31.525 14.344 36.856 1.00 41.53 183 TYR C CA 1
ATOM 4785 C C . TYR C 1 186 ? 30.885 15.485 36.051 1.00 41.34 183 TYR C C 1
ATOM 4786 O O . TYR C 1 186 ? 29.701 15.427 35.783 1.00 41.50 183 TYR C O 1
ATOM 4795 N N . ALA C 1 187 ? 31.699 16.459 35.626 1.00 41.64 184 ALA C N 1
ATOM 4796 C CA . ALA C 1 187 ? 31.237 17.658 34.892 1.00 40.69 184 ALA C CA 1
ATOM 4797 C C . ALA C 1 187 ? 30.661 17.290 33.518 1.00 41.91 184 ALA C C 1
ATOM 4798 O O . ALA C 1 187 ? 29.743 17.999 33.078 1.00 42.57 184 ALA C O 1
ATOM 4800 N N . PHE C 1 188 ? 31.201 16.262 32.853 1.00 41.72 185 PHE C N 1
ATOM 4801 C CA . PHE C 1 188 ? 30.675 15.801 31.536 1.00 42.64 185 PHE C CA 1
ATOM 4802 C C . PHE C 1 188 ? 29.649 14.671 31.719 1.00 47.28 185 PHE C C 1
ATOM 4803 O O . PHE C 1 188 ? 29.117 14.193 30.704 1.00 50.95 185 PHE C O 1
ATOM 4811 N N . ASN C 1 189 ? 29.389 14.246 32.960 1.00 48.61 186 ASN C N 1
ATOM 4812 C CA . ASN C 1 189 ? 28.429 13.146 33.244 1.00 51.79 186 ASN C CA 1
ATOM 4813 C C . ASN C 1 189 ? 28.871 11.852 32.527 1.00 50.70 186 ASN C C 1
ATOM 4814 O O . ASN C 1 189 ? 28.048 11.275 31.794 1.00 51.92 186 ASN C O 1
ATOM 4819 N N . VAL C 1 190 ? 30.111 11.397 32.751 1.00 46.35 187 VAL C N 1
ATOM 4820 C CA . VAL C 1 190 ? 30.625 10.142 32.122 1.00 44.44 187 VAL C CA 1
ATOM 4821 C C . VAL C 1 190 ? 31.096 9.208 33.234 1.00 45.47 187 VAL C C 1
ATOM 4822 O O . VAL C 1 190 ? 31.871 9.619 34.099 1.00 43.50 187 VAL C O 1
ATOM 4826 N N . PRO C 1 191 ? 30.623 7.939 33.260 1.00 46.52 188 PRO C N 1
ATOM 4827 C CA . PRO C 1 191 ? 31.040 6.971 34.279 1.00 46.12 188 PRO C CA 1
ATOM 4828 C C . PRO C 1 191 ? 32.568 6.862 34.398 1.00 44.76 188 PRO C C 1
ATOM 4829 O O . PRO C 1 191 ? 33.238 6.798 33.379 1.00 45.39 188 PRO C O 1
ATOM 4833 N N . PHE C 1 192 ? 33.069 6.821 35.634 1.00 42.46 189 PHE C N 1
ATOM 4834 C CA . PHE C 1 192 ? 34.535 6.805 35.878 1.00 41.76 189 PHE C CA 1
ATOM 4835 C C . PHE C 1 192 ? 34.900 5.816 36.992 1.00 43.64 189 PHE C C 1
ATOM 4836 O O . PHE C 1 192 ? 34.122 5.617 37.955 1.00 41.30 189 PHE C O 1
ATOM 4844 N N . VAL C 1 193 ? 36.081 5.220 36.868 1.00 43.24 190 VAL C N 1
ATOM 4845 C CA . VAL C 1 193 ? 36.618 4.380 37.974 1.00 44.06 190 VAL C CA 1
ATOM 4846 C C . VAL C 1 193 ? 38.144 4.378 37.874 1.00 42.70 190 VAL C C 1
ATOM 4847 O O . VAL C 1 193 ? 38.682 4.500 36.746 1.00 42.82 190 VAL C O 1
ATOM 4851 N N . VAL C 1 194 ? 38.797 4.267 39.028 1.00 42.73 191 VAL C N 1
ATOM 4852 C CA . VAL C 1 194 ? 40.269 4.099 39.122 1.00 44.64 191 VAL C CA 1
ATOM 4853 C C . VAL C 1 194 ? 40.544 2.596 39.185 1.00 45.93 191 VAL C C 1
ATOM 4854 O O . VAL C 1 194 ? 39.886 1.910 40.000 1.00 45.73 191 VAL C O 1
ATOM 4858 N N . VAL C 1 195 ? 41.446 2.113 38.331 1.00 44.77 192 VAL C N 1
ATOM 4859 C CA . VAL C 1 195 ? 41.920 0.701 38.389 1.00 45.09 192 VAL C CA 1
ATOM 4860 C C . VAL C 1 195 ? 43.446 0.759 38.281 1.00 45.55 192 VAL C C 1
ATOM 4861 O O . VAL C 1 195 ? 43.977 0.586 37.164 1.00 43.96 192 VAL C O 1
ATOM 4865 N N . ARG C 1 196 ? 44.108 1.059 39.403 1.00 44.21 193 ARG C N 1
ATOM 4866 C CA . ARG C 1 196 ? 45.585 1.218 39.429 1.00 44.17 193 ARG C CA 1
ATOM 4867 C C . ARG C 1 196 ? 46.229 0.078 40.217 1.00 46.90 193 ARG C C 1
ATOM 4868 O O . ARG C 1 196 ? 45.495 -0.806 40.704 1.00 46.07 193 ARG C O 1
ATOM 4876 N N . ALA C 1 197 ? 47.561 0.104 40.323 1.00 46.41 194 ALA C N 1
ATOM 4877 C CA . ALA C 1 197 ? 48.290 -0.934 41.080 1.00 46.57 194 ALA C CA 1
ATOM 4878 C C . ALA C 1 197 ? 49.398 -0.246 41.873 1.00 46.40 194 ALA C C 1
ATOM 4879 O O . ALA C 1 197 ? 49.895 0.800 41.420 1.00 43.43 194 ALA C O 1
ATOM 4881 N N . ILE C 1 198 ? 49.778 -0.846 42.997 1.00 45.45 195 ILE C N 1
ATOM 4882 C CA . ILE C 1 198 ? 50.764 -0.235 43.929 1.00 44.89 195 ILE C CA 1
ATOM 4883 C C . ILE C 1 198 ? 52.187 -0.335 43.377 1.00 44.26 195 ILE C C 1
ATOM 4884 O O . ILE C 1 198 ? 52.601 -1.411 42.962 1.00 44.86 195 ILE C O 1
ATOM 4889 N N . SER C 1 199 ? 52.906 0.778 43.436 1.00 45.04 196 SER C N 1
ATOM 4890 C CA . SER C 1 199 ? 54.320 0.861 42.992 1.00 46.59 196 SER C CA 1
ATOM 4891 C C . SER C 1 199 ? 55.194 1.186 44.202 1.00 45.00 196 SER C C 1
ATOM 4892 O O . SER C 1 199 ? 56.431 1.006 44.107 1.00 47.03 196 SER C O 1
ATOM 4895 N N . ASP C 1 200 ? 54.562 1.645 45.286 1.00 44.64 197 ASP C N 1
ATOM 4896 C CA . ASP C 1 200 ? 55.301 2.079 46.501 1.00 46.96 197 ASP C CA 1
ATOM 4897 C C . ASP C 1 200 ? 54.333 2.242 47.684 1.00 48.50 197 ASP C C 1
ATOM 4898 O O . ASP C 1 200 ? 53.120 2.071 47.482 1.00 49.34 197 ASP C O 1
ATOM 4903 N N . GLY C 1 201 ? 54.868 2.557 48.871 1.00 49.54 198 GLY C N 1
ATOM 4904 C CA . GLY C 1 201 ? 54.059 2.738 50.096 1.00 51.33 198 GLY C CA 1
ATOM 4905 C C . GLY C 1 201 ? 53.900 4.210 50.455 1.00 52.90 198 GLY C C 1
ATOM 4906 O O . GLY C 1 201 ? 53.282 4.501 51.512 1.00 53.09 198 GLY C O 1
ATOM 4907 N N . GLY C 1 202 ? 54.443 5.106 49.615 1.00 50.06 199 GLY C N 1
ATOM 4908 C CA . GLY C 1 202 ? 54.345 6.566 49.831 1.00 50.77 199 GLY C CA 1
ATOM 4909 C C . GLY C 1 202 ? 55.179 7.042 51.016 1.00 54.18 199 GLY C C 1
ATOM 4910 O O . GLY C 1 202 ? 55.011 8.214 51.430 1.00 51.99 199 GLY C O 1
ATOM 4911 N N . ASP C 1 203 ? 56.063 6.177 51.525 1.00 54.78 200 ASP C N 1
ATOM 4912 C CA . ASP C 1 203 ? 56.930 6.495 52.693 1.00 57.60 200 ASP C CA 1
ATOM 4913 C C . ASP C 1 203 ? 58.275 7.073 52.213 1.00 58.42 200 ASP C C 1
ATOM 4914 O O . ASP C 1 203 ? 58.371 7.479 51.022 1.00 55.00 200 ASP C O 1
ATOM 4919 N N . GLY C 1 204 ? 59.280 7.083 53.100 1.00 56.45 201 GLY C N 1
ATOM 4920 C CA . GLY C 1 204 ? 60.613 7.634 52.783 1.00 55.75 201 GLY C CA 1
ATOM 4921 C C . GLY C 1 204 ? 61.337 6.867 51.684 1.00 55.46 201 GLY C C 1
ATOM 4922 O O . GLY C 1 204 ? 62.364 7.371 51.203 1.00 54.67 201 GLY C O 1
ATOM 4923 N N . LYS C 1 205 ? 60.835 5.696 51.287 1.00 57.06 202 LYS C N 1
ATOM 4924 C CA . LYS C 1 205 ? 61.510 4.882 50.235 1.00 56.68 202 LYS C CA 1
ATOM 4925 C C . LYS C 1 205 ? 60.643 4.863 48.973 1.00 53.98 202 LYS C C 1
ATOM 4926 O O . LYS C 1 205 ? 60.948 4.091 48.047 1.00 52.58 202 LYS C O 1
ATOM 4932 N N . ALA C 1 206 ? 59.629 5.725 48.930 1.00 52.53 203 ALA C N 1
ATOM 4933 C CA . ALA C 1 206 ? 58.677 5.736 47.798 1.00 50.95 203 ALA C CA 1
ATOM 4934 C C . ALA C 1 206 ? 59.378 6.032 46.463 1.00 49.01 203 ALA C C 1
ATOM 4935 O O . ALA C 1 206 ? 59.008 5.387 45.465 1.00 47.03 203 ALA C O 1
ATOM 4937 N N . SER C 1 207 ? 60.358 6.939 46.425 1.00 47.78 204 SER C N 1
ATOM 4938 C CA . SER C 1 207 ? 60.947 7.288 45.102 1.00 50.02 204 SER C CA 1
ATOM 4939 C C . SER C 1 207 ? 61.752 6.104 44.531 1.00 50.97 204 SER C C 1
ATOM 4940 O O . SER C 1 207 ? 61.647 5.869 43.299 1.00 47.24 204 SER C O 1
ATOM 4943 N N . ILE C 1 208 ? 62.482 5.362 45.377 1.00 51.37 205 ILE C N 1
ATOM 4944 C CA . ILE C 1 208 ? 63.270 4.176 44.914 1.00 54.49 205 ILE C CA 1
ATOM 4945 C C . ILE C 1 208 ? 62.284 3.089 44.469 1.00 52.55 205 ILE C C 1
ATOM 4946 O O . ILE C 1 208 ? 62.446 2.544 43.352 1.00 51.05 205 ILE C O 1
ATOM 4951 N N . SER C 1 209 ? 61.305 2.792 45.331 1.00 48.09 206 SER C N 1
ATOM 4952 C CA . SER C 1 209 ? 60.287 1.746 45.066 1.00 46.19 206 SER C CA 1
ATOM 4953 C C . SER C 1 209 ? 59.574 2.053 43.742 1.00 44.59 206 SER C C 1
ATOM 4954 O O . SER C 1 209 ? 59.466 1.146 42.895 1.00 45.78 206 SER C O 1
ATOM 4957 N N . PHE C 1 210 ? 59.146 3.307 43.568 1.00 44.73 207 PHE C N 1
ATOM 4958 C CA . PHE C 1 210 ? 58.433 3.735 42.341 1.00 44.72 207 PHE C CA 1
ATOM 4959 C C . PHE C 1 210 ? 59.283 3.450 41.092 1.00 45.83 207 PHE C C 1
ATOM 4960 O O . PHE C 1 210 ? 58.714 2.940 40.134 1.00 46.03 207 PHE C O 1
ATOM 4968 N N . GLU C 1 211 ? 60.574 3.802 41.103 1.00 47.79 208 GLU C N 1
ATOM 4969 C CA . GLU C 1 211 ? 61.470 3.578 39.933 1.00 54.06 208 GLU C CA 1
ATOM 4970 C C . GLU C 1 211 ? 61.599 2.076 39.660 1.00 55.13 208 GLU C C 1
ATOM 4971 O O . GLU C 1 211 ? 61.698 1.697 38.469 1.00 59.31 208 GLU C O 1
ATOM 4977 N N . GLU C 1 212 ? 61.569 1.257 40.716 1.00 50.47 209 GLU C N 1
ATOM 4978 C CA . GLU C 1 212 ? 61.750 -0.212 40.562 1.00 51.57 209 GLU C CA 1
ATOM 4979 C C . GLU C 1 212 ? 60.438 -0.914 40.218 1.00 49.12 209 GLU C C 1
ATOM 4980 O O . GLU C 1 212 ? 60.513 -1.891 39.467 1.00 48.84 209 GLU C O 1
ATOM 4986 N N . PHE C 1 213 ? 59.291 -0.432 40.721 1.00 46.11 210 PHE C N 1
ATOM 4987 C CA . PHE C 1 213 ? 58.041 -1.214 40.528 1.00 44.52 210 PHE C CA 1
ATOM 4988 C C . PHE C 1 213 ? 56.992 -0.503 39.667 1.00 45.01 210 PHE C C 1
ATOM 4989 O O . PHE C 1 213 ? 55.866 -1.034 39.587 1.00 44.64 210 PHE C O 1
ATOM 4997 N N . LEU C 1 214 ? 57.326 0.621 39.023 1.00 42.76 211 LEU C N 1
ATOM 4998 C CA . LEU C 1 214 ? 56.318 1.235 38.131 1.00 41.06 211 LEU C CA 1
ATOM 4999 C C . LEU C 1 214 ? 55.970 0.233 37.029 1.00 42.38 211 LEU C C 1
ATOM 5000 O O . LEU C 1 214 ? 54.796 0.083 36.687 1.00 42.08 211 LEU C O 1
ATOM 5005 N N . PRO C 1 215 ? 56.948 -0.494 36.428 1.00 43.38 212 PRO C N 1
ATOM 5006 C CA . PRO C 1 215 ? 56.627 -1.444 35.356 1.00 45.96 212 PRO C CA 1
ATOM 5007 C C . PRO C 1 215 ? 55.676 -2.542 35.854 1.00 46.51 212 PRO C C 1
ATOM 5008 O O . PRO C 1 215 ? 54.718 -2.841 35.172 1.00 45.24 212 PRO C O 1
ATOM 5012 N N . LEU C 1 216 ? 55.940 -3.071 37.050 1.00 45.46 213 LEU C N 1
ATOM 5013 C CA . LEU C 1 216 ? 55.066 -4.121 37.638 1.00 46.72 213 LEU C CA 1
ATOM 5014 C C . LEU C 1 216 ? 53.643 -3.578 37.782 1.00 44.54 213 LEU C C 1
ATOM 5015 O O . LEU C 1 216 ? 52.686 -4.295 37.418 1.00 48.61 213 LEU C O 1
ATOM 5020 N N . ALA C 1 217 ? 53.513 -2.363 38.320 1.00 43.50 214 ALA C N 1
ATOM 5021 C CA . ALA C 1 217 ? 52.176 -1.774 38.561 1.00 42.36 214 ALA C CA 1
ATOM 5022 C C . ALA C 1 217 ? 51.450 -1.594 37.225 1.00 41.58 214 ALA C C 1
ATOM 5023 O O . ALA C 1 217 ? 50.257 -1.909 37.175 1.00 41.06 214 ALA C O 1
ATOM 5025 N N . ALA C 1 218 ? 52.163 -1.137 36.188 1.00 41.23 215 ALA C N 1
ATOM 5026 C CA . ALA C 1 218 ? 51.551 -0.931 34.854 1.00 41.65 215 ALA C CA 1
ATOM 5027 C C . ALA C 1 218 ? 51.104 -2.282 34.286 1.00 43.48 215 ALA C C 1
ATOM 5028 O O . ALA C 1 218 ? 50.005 -2.350 33.705 1.00 45.23 215 ALA C O 1
ATOM 5030 N N . LYS C 1 219 ? 51.921 -3.324 34.470 1.00 45.82 216 LYS C N 1
ATOM 5031 C CA . LYS C 1 219 ? 51.586 -4.667 33.919 1.00 47.66 216 LYS C CA 1
ATOM 5032 C C . LYS C 1 219 ? 50.349 -5.234 34.630 1.00 46.54 216 LYS C C 1
ATOM 5033 O O . LYS C 1 219 ? 49.445 -5.724 33.931 1.00 44.59 216 LYS C O 1
ATOM 5039 N N . GLN C 1 220 ? 50.298 -5.135 35.959 1.00 44.31 217 GLN C N 1
ATOM 5040 C CA . GLN C 1 220 ? 49.155 -5.706 36.725 1.00 48.35 217 GLN C CA 1
ATOM 5041 C C . GLN C 1 220 ? 47.888 -4.891 36.421 1.00 45.27 217 GLN C C 1
ATOM 5042 O O . GLN C 1 220 ? 46.835 -5.506 36.182 1.00 46.37 217 GLN C O 1
ATOM 5048 N N . SER C 1 221 ? 48.010 -3.562 36.420 1.00 45.98 218 SER C N 1
ATOM 5049 C CA . SER C 1 221 ? 46.892 -2.634 36.117 1.00 45.66 218 SER C CA 1
ATOM 5050 C C . SER C 1 221 ? 46.375 -2.890 34.697 1.00 44.92 218 SER C C 1
ATOM 5051 O O . SER C 1 221 ? 45.141 -2.974 34.503 1.00 40.97 218 SER C O 1
ATOM 5054 N N . SER C 1 222 ? 47.299 -2.988 33.738 1.00 42.80 219 SER C N 1
ATOM 5055 C CA . SER C 1 222 ? 46.915 -3.203 32.323 1.00 46.68 219 SER C CA 1
ATOM 5056 C C . SER C 1 222 ? 46.236 -4.564 32.152 1.00 45.52 219 SER C C 1
ATOM 5057 O O . SER C 1 222 ? 45.260 -4.634 31.391 1.00 42.90 219 SER C O 1
ATOM 5060 N N . ALA C 1 223 ? 46.723 -5.596 32.848 1.00 48.04 220 ALA C N 1
ATOM 5061 C CA . ALA C 1 223 ? 46.136 -6.949 32.706 1.00 48.55 220 ALA C CA 1
ATOM 5062 C C . ALA C 1 223 ? 44.668 -6.920 33.149 1.00 46.68 220 ALA C C 1
ATOM 5063 O O . ALA C 1 223 ? 43.838 -7.564 32.487 1.00 47.91 220 ALA C O 1
ATOM 5065 N N . LEU C 1 224 ? 44.367 -6.219 34.243 1.00 45.93 221 LEU C N 1
ATOM 5066 C CA . LEU C 1 224 ? 42.962 -6.144 34.724 1.00 46.80 221 LEU C CA 1
ATOM 5067 C C . LEU C 1 224 ? 42.138 -5.301 33.743 1.00 46.23 221 LEU C C 1
ATOM 5068 O O . LEU C 1 224 ? 41.013 -5.717 33.398 1.00 47.12 221 LEU C O 1
ATOM 5073 N N . VAL C 1 225 ? 42.688 -4.174 33.279 1.00 45.18 222 VAL C N 1
ATOM 5074 C CA . VAL C 1 225 ? 41.926 -3.311 32.327 1.00 45.67 222 VAL C CA 1
ATOM 5075 C C . VAL C 1 225 ? 41.603 -4.116 31.059 1.00 46.60 222 VAL C C 1
ATOM 5076 O O . VAL C 1 225 ? 40.475 -3.969 30.552 1.00 48.32 222 VAL C O 1
ATOM 5080 N N . LEU C 1 226 ? 42.545 -4.934 30.567 1.00 45.71 223 LEU C N 1
ATOM 5081 C CA . LEU C 1 226 ? 42.300 -5.722 29.324 1.00 47.52 223 LEU C CA 1
ATOM 5082 C C . LEU C 1 226 ? 41.114 -6.678 29.539 1.00 51.83 223 LEU C C 1
ATOM 5083 O O . LEU C 1 226 ? 40.286 -6.822 28.603 1.00 52.61 223 LEU C O 1
ATOM 5088 N N . GLU C 1 227 ? 41.029 -7.294 30.723 1.00 51.66 224 GLU C N 1
ATOM 5089 C CA . GLU C 1 227 ? 39.876 -8.170 31.071 1.00 58.27 224 GLU C CA 1
ATOM 5090 C C . GLU C 1 227 ? 38.581 -7.367 30.979 1.00 55.97 224 GLU C C 1
ATOM 5091 O O . GLU C 1 227 ? 37.615 -7.852 30.364 1.00 58.19 224 GLU C O 1
ATOM 5097 N N . MET C 1 228 ? 38.571 -6.185 31.594 1.00 54.22 225 MET C N 1
ATOM 5098 C CA . MET C 1 228 ? 37.352 -5.342 31.599 1.00 54.63 225 MET C CA 1
ATOM 5099 C C . MET C 1 228 ? 36.986 -4.982 30.155 1.00 59.22 225 MET C C 1
ATOM 5100 O O . MET C 1 228 ? 35.788 -4.950 29.848 1.00 55.65 225 MET C O 1
ATOM 5105 N N . ILE C 1 229 ? 37.986 -4.766 29.298 1.00 59.94 226 ILE C N 1
ATOM 5106 C CA . ILE C 1 229 ? 37.698 -4.375 27.886 1.00 63.68 226 ILE C CA 1
ATOM 5107 C C . ILE C 1 229 ? 36.893 -5.491 27.209 1.00 67.75 226 ILE C C 1
ATOM 5108 O O . ILE C 1 229 ? 35.938 -5.153 26.471 1.00 63.81 226 ILE C O 1
ATOM 5113 N N . ASP C 1 230 ? 37.249 -6.754 27.472 1.00 69.37 227 ASP C N 1
ATOM 5114 C CA . ASP C 1 230 ? 36.575 -7.919 26.829 1.00 77.25 227 ASP C CA 1
ATOM 5115 C C . ASP C 1 230 ? 35.115 -8.017 27.275 1.00 75.64 227 ASP C C 1
ATOM 5116 O O . ASP C 1 230 ? 34.293 -8.437 26.451 1.00 78.93 227 ASP C O 1
ATOM 5121 N N . ARG C 1 231 ? 34.819 -7.632 28.519 1.00 75.98 228 ARG C N 1
ATOM 5122 C CA . ARG C 1 231 ? 33.441 -7.719 29.078 1.00 78.40 228 ARG C CA 1
ATOM 5123 C C . ARG C 1 231 ? 32.568 -6.511 28.727 1.00 81.69 228 ARG C C 1
ATOM 5124 O O . ARG C 1 231 ? 31.338 -6.653 28.806 1.00 87.00 228 ARG C O 1
ATOM 5132 N N . LEU C 1 232 ? 33.162 -5.363 28.411 1.00 79.31 229 LEU C N 1
ATOM 5133 C CA . LEU C 1 232 ? 32.336 -4.159 28.134 1.00 83.54 229 LEU C CA 1
ATOM 5134 C C . LEU C 1 232 ? 31.980 -4.106 26.642 1.00 88.29 229 LEU C C 1
ATOM 5135 O O . LEU C 1 232 ? 32.908 -4.054 25.805 1.00 93.61 229 LEU C O 1
ATOM 5140 N N . SER C 1 233 ? 30.678 -4.117 26.335 1.00 98.20 230 SER C N 1
ATOM 5141 C CA . SER C 1 233 ? 30.181 -4.101 24.930 1.00 107.21 230 SER C CA 1
ATOM 5142 C C . SER C 1 233 ? 28.817 -3.400 24.835 1.00 116.06 230 SER C C 1
ATOM 5143 O O . SER C 1 233 ? 28.173 -3.189 25.889 1.00 118.77 230 SER C O 1
ATOM 5146 N N . SER C 1 234 ? 28.410 -3.056 23.605 1.00 118.65 231 SER C N 1
ATOM 5147 C CA . SER C 1 234 ? 27.109 -2.390 23.316 1.00 124.18 231 SER C CA 1
ATOM 5148 C C . SER C 1 234 ? 26.962 -2.190 21.801 1.00 126.76 231 SER C C 1
ATOM 5149 O O . SER C 1 234 ? 27.828 -1.592 21.155 1.00 124.54 231 SER C O 1
ATOM 5153 N N . ASN D 1 2 ? 40.016 36.222 11.596 1.00 99.61 -1 ASN D N 1
ATOM 5154 C CA . ASN D 1 2 ? 41.211 37.088 11.324 1.00 101.29 -1 ASN D CA 1
ATOM 5155 C C . ASN D 1 2 ? 41.264 38.237 12.348 1.00 96.00 -1 ASN D C 1
ATOM 5156 O O . ASN D 1 2 ? 42.384 38.557 12.807 1.00 100.61 -1 ASN D O 1
ATOM 5161 N N . ALA D 1 3 ? 40.111 38.834 12.690 1.00 86.13 0 ALA D N 1
ATOM 5162 C CA . ALA D 1 3 ? 40.055 39.936 13.685 1.00 74.80 0 ALA D CA 1
ATOM 5163 C C . ALA D 1 3 ? 40.485 39.398 15.058 1.00 67.65 0 ALA D C 1
ATOM 5164 O O . ALA D 1 3 ? 40.086 38.264 15.415 1.00 62.95 0 ALA D O 1
ATOM 5166 N N . MET D 1 4 ? 41.255 40.185 15.807 1.00 60.30 1 MET D N 1
ATOM 5167 C CA . MET D 1 4 ? 41.758 39.699 17.115 1.00 58.61 1 MET D CA 1
ATOM 5168 C C . MET D 1 4 ? 40.595 39.363 18.053 1.00 51.81 1 MET D C 1
ATOM 5169 O O . MET D 1 4 ? 39.610 40.128 18.110 1.00 54.25 1 MET D O 1
ATOM 5174 N N . LYS D 1 5 ? 40.713 38.230 18.738 1.00 45.99 2 LYS D N 1
ATOM 5175 C CA . LYS D 1 5 ? 39.710 37.793 19.734 1.00 43.29 2 LYS D CA 1
ATOM 5176 C C . LYS D 1 5 ? 40.418 37.713 21.091 1.00 41.08 2 LYS D C 1
ATOM 5177 O O . LYS D 1 5 ? 41.435 37.033 21.180 1.00 39.91 2 LYS D O 1
ATOM 5183 N N . ILE D 1 6 ? 39.917 38.443 22.080 1.00 40.57 3 ILE D N 1
ATOM 5184 C CA . ILE D 1 6 ? 40.544 38.453 23.430 1.00 39.22 3 ILE D CA 1
ATOM 5185 C C . ILE D 1 6 ? 39.807 37.452 24.311 1.00 36.97 3 ILE D C 1
ATOM 5186 O O . ILE D 1 6 ? 38.566 37.558 24.418 1.00 38.14 3 ILE D O 1
ATOM 5191 N N . GLY D 1 7 ? 40.543 36.486 24.851 1.00 34.55 4 GLY D N 1
ATOM 5192 C CA . GLY D 1 7 ? 39.976 35.549 25.834 1.00 36.29 4 GLY D CA 1
ATOM 5193 C C . GLY D 1 7 ? 40.079 36.137 27.235 1.00 34.92 4 GLY D C 1
ATOM 5194 O O . GLY D 1 7 ? 41.130 36.738 27.568 1.00 36.29 4 GLY D O 1
ATOM 5195 N N . ILE D 1 8 ? 39.039 35.972 28.040 1.00 35.29 5 ILE D N 1
ATOM 5196 C CA . ILE D 1 8 ? 39.065 36.506 29.431 1.00 34.57 5 ILE D CA 1
ATOM 5197 C C . ILE D 1 8 ? 38.538 35.407 30.334 1.00 34.84 5 ILE D C 1
ATOM 5198 O O . ILE D 1 8 ? 37.503 34.818 29.986 1.00 34.83 5 ILE D O 1
ATOM 5203 N N . VAL D 1 9 ? 39.254 35.124 31.427 1.00 35.37 6 VAL D N 1
ATOM 5204 C CA . VAL D 1 9 ? 38.812 34.025 32.326 1.00 34.64 6 VAL D CA 1
ATOM 5205 C C . VAL D 1 9 ? 38.606 34.566 33.739 1.00 34.26 6 VAL D C 1
ATOM 5206 O O . VAL D 1 9 ? 39.492 35.278 34.273 1.00 33.87 6 VAL D O 1
ATOM 5210 N N . GLY D 1 10 ? 37.468 34.202 34.301 1.00 32.38 7 GLY D N 1
ATOM 5211 C CA . GLY D 1 10 ? 37.140 34.505 35.697 1.00 33.20 7 GLY D CA 1
ATOM 5212 C C . GLY D 1 10 ? 36.583 33.242 36.308 1.00 33.33 7 GLY D C 1
ATOM 5213 O O . GLY D 1 10 ? 35.888 32.494 35.585 1.00 33.70 7 GLY D O 1
ATOM 5214 N N . ALA D 1 11 ? 36.886 32.993 37.571 1.00 32.39 8 ALA D N 1
ATOM 5215 C CA . ALA D 1 11 ? 36.404 31.759 38.218 1.00 34.18 8 ALA D CA 1
ATOM 5216 C C . ALA D 1 11 ? 34.931 31.891 38.632 1.00 34.00 8 ALA D C 1
ATOM 5217 O O . ALA D 1 11 ? 34.148 30.997 38.306 1.00 34.69 8 ALA D O 1
ATOM 5219 N N . MET D 1 12 ? 34.572 32.999 39.277 1.00 36.19 9 MET D N 1
ATOM 5220 C CA . MET D 1 12 ? 33.229 33.143 39.902 1.00 37.41 9 MET D CA 1
ATOM 5221 C C . MET D 1 12 ? 32.295 33.998 39.052 1.00 36.06 9 MET D C 1
ATOM 5222 O O . MET D 1 12 ? 32.783 34.843 38.279 1.00 35.24 9 MET D O 1
ATOM 5227 N N . ALA D 1 13 ? 30.988 33.797 39.239 1.00 37.83 10 ALA D N 1
ATOM 5228 C CA . ALA D 1 13 ? 29.998 34.625 38.509 1.00 38.38 10 ALA D CA 1
ATOM 5229 C C . ALA D 1 13 ? 30.283 36.104 38.805 1.00 39.71 10 ALA D C 1
ATOM 5230 O O . ALA D 1 13 ? 30.316 36.894 37.852 1.00 39.80 10 ALA D O 1
ATOM 5232 N N . GLN D 1 14 ? 30.566 36.446 40.070 1.00 40.62 11 GLN D N 1
ATOM 5233 C CA . GLN D 1 14 ? 30.828 37.870 40.421 1.00 43.06 11 GLN D CA 1
ATOM 5234 C C . GLN D 1 14 ? 32.080 38.366 39.692 1.00 38.80 11 GLN D C 1
ATOM 5235 O O . GLN D 1 14 ? 32.147 39.548 39.403 1.00 40.87 11 GLN D O 1
ATOM 5241 N N . GLU D 1 15 ? 33.033 37.494 39.390 1.00 38.06 12 GLU D N 1
ATOM 5242 C CA . GLU D 1 15 ? 34.275 38.009 38.748 1.00 37.96 12 GLU D CA 1
ATOM 5243 C C . GLU D 1 15 ? 34.060 38.281 37.248 1.00 38.14 12 GLU D C 1
ATOM 5244 O O . GLU D 1 15 ? 34.840 39.083 36.695 1.00 37.92 12 GLU D O 1
ATOM 5250 N N . VAL D 1 16 ? 33.053 37.674 36.607 1.00 38.68 13 VAL D N 1
ATOM 5251 C CA . VAL D 1 16 ? 32.854 37.884 35.132 1.00 38.18 13 VAL D CA 1
ATOM 5252 C C . VAL D 1 16 ? 31.599 38.724 34.848 1.00 38.10 13 VAL D C 1
ATOM 5253 O O . VAL D 1 16 ? 31.413 39.116 33.670 1.00 35.89 13 VAL D O 1
ATOM 5257 N N . GLU D 1 17 ? 30.785 39.030 35.863 1.00 38.71 14 GLU D N 1
ATOM 5258 C CA . GLU D 1 17 ? 29.488 39.671 35.553 1.00 40.67 14 GLU D CA 1
ATOM 5259 C C . GLU D 1 17 ? 29.648 41.063 34.927 1.00 40.69 14 GLU D C 1
ATOM 5260 O O . GLU D 1 17 ? 28.815 41.402 34.067 1.00 38.91 14 GLU D O 1
ATOM 5266 N N . ILE D 1 18 ? 30.617 41.862 35.366 1.00 41.13 15 ILE D N 1
ATOM 5267 C CA . ILE D 1 18 ? 30.763 43.226 34.774 1.00 43.60 15 ILE D CA 1
ATOM 5268 C C . ILE D 1 18 ? 30.989 43.093 33.260 1.00 41.50 15 ILE D C 1
ATOM 5269 O O . ILE D 1 18 ? 30.257 43.741 32.494 1.00 43.06 15 ILE D O 1
ATOM 5274 N N . LEU D 1 19 ? 31.936 42.255 32.847 1.00 39.79 16 LEU D N 1
ATOM 5275 C CA . LEU D 1 19 ? 32.237 42.081 31.402 1.00 40.85 16 LEU D CA 1
ATOM 5276 C C . LEU D 1 19 ? 31.055 41.400 30.694 1.00 39.94 16 LEU D C 1
ATOM 5277 O O . LEU D 1 19 ? 30.681 41.863 29.604 1.00 39.34 16 LEU D O 1
ATOM 5282 N N . LYS D 1 20 ? 30.456 40.386 31.325 1.00 39.60 17 LYS D N 1
ATOM 5283 C CA . LYS D 1 20 ? 29.289 39.663 30.746 1.00 41.13 17 LYS D CA 1
ATOM 5284 C C . LYS D 1 20 ? 28.192 40.671 30.387 1.00 42.78 17 LYS D C 1
ATOM 5285 O O . LYS D 1 20 ? 27.622 40.565 29.281 1.00 39.20 17 LYS D O 1
ATOM 5291 N N . ASN D 1 21 ? 27.989 41.657 31.263 1.00 41.62 18 ASN D N 1
ATOM 5292 C CA . ASN D 1 21 ? 26.894 42.649 31.127 1.00 42.53 18 ASN D CA 1
ATOM 5293 C C . ASN D 1 21 ? 27.252 43.761 30.137 1.00 41.58 18 ASN D C 1
ATOM 5294 O O . ASN D 1 21 ? 26.391 44.609 29.927 1.00 43.30 18 ASN D O 1
ATOM 5299 N N . LEU D 1 22 ? 28.450 43.750 29.545 1.00 42.41 19 LEU D N 1
ATOM 5300 C CA . LEU D 1 22 ? 28.829 44.784 28.536 1.00 42.14 19 LEU D CA 1
ATOM 5301 C C . LEU D 1 22 ? 28.969 44.129 27.160 1.00 41.50 19 LEU D C 1
ATOM 5302 O O . LEU D 1 22 ? 29.300 44.842 26.205 1.00 43.35 19 LEU D O 1
ATOM 5307 N N . MET D 1 23 ? 28.727 42.822 27.059 1.00 39.85 20 MET D N 1
ATOM 5308 C CA . MET D 1 23 ? 28.916 42.147 25.747 1.00 39.07 20 MET D CA 1
ATOM 5309 C C . MET D 1 23 ? 27.672 42.339 24.868 1.00 39.29 20 MET D C 1
ATOM 5310 O O . MET D 1 23 ? 26.552 42.236 25.391 1.00 38.49 20 MET D O 1
ATOM 5315 N N . THR D 1 24 ? 27.898 42.636 23.591 1.00 38.75 21 THR D N 1
ATOM 5316 C CA . THR D 1 24 ? 26.841 42.800 22.563 1.00 40.45 21 THR D CA 1
ATOM 5317 C C . THR D 1 24 ? 26.907 41.558 21.675 1.00 41.76 21 THR D C 1
ATOM 5318 O O . THR D 1 24 ? 27.946 40.865 21.746 1.00 40.96 21 THR D O 1
ATOM 5322 N N . GLU D 1 25 ? 25.868 41.306 20.878 1.00 42.76 22 GLU D N 1
ATOM 5323 C CA . GLU D 1 25 ? 25.807 40.108 20.002 1.00 44.07 22 GLU D CA 1
ATOM 5324 C C . GLU D 1 25 ? 26.210 38.913 20.865 1.00 42.94 22 GLU D C 1
ATOM 5325 O O . GLU D 1 25 ? 26.984 38.066 20.400 1.00 42.47 22 GLU D O 1
ATOM 5331 N N . ARG D 1 26 ? 25.700 38.862 22.091 1.00 43.66 23 ARG D N 1
ATOM 5332 C CA . ARG D 1 26 ? 26.202 37.837 23.033 1.00 42.85 23 ARG D CA 1
ATOM 5333 C C . ARG D 1 26 ? 25.549 36.472 22.798 1.00 43.93 23 ARG D C 1
ATOM 5334 O O . ARG D 1 26 ? 24.337 36.415 22.566 1.00 45.80 23 ARG D O 1
ATOM 5342 N N . THR D 1 27 ? 26.385 35.432 22.826 1.00 42.15 24 THR D N 1
ATOM 5343 C CA . THR D 1 27 ? 25.972 34.014 22.760 1.00 43.48 24 THR D CA 1
ATOM 5344 C C . THR D 1 27 ? 26.530 33.346 24.018 1.00 41.57 24 THR D C 1
ATOM 5345 O O . THR D 1 27 ? 27.564 33.817 24.535 1.00 40.53 24 THR D O 1
ATOM 5349 N N . GLU D 1 28 ? 25.852 32.313 24.499 1.00 43.47 25 GLU D N 1
ATOM 5350 C CA . GLU D 1 28 ? 26.274 31.584 25.716 1.00 45.55 25 GLU D CA 1
ATOM 5351 C C . GLU D 1 28 ? 26.365 30.102 25.370 1.00 44.60 25 GLU D C 1
ATOM 5352 O O . GLU D 1 28 ? 25.405 29.591 24.808 1.00 45.74 25 GLU D O 1
ATOM 5358 N N . THR D 1 29 ? 27.492 29.476 25.699 1.00 44.04 26 THR D N 1
ATOM 5359 C CA . THR D 1 29 ? 27.727 28.029 25.478 1.00 45.17 26 THR D CA 1
ATOM 5360 C C . THR D 1 29 ? 28.179 27.397 26.797 1.00 44.32 26 THR D C 1
ATOM 5361 O O . THR D 1 29 ? 29.090 27.957 27.448 1.00 41.24 26 THR D O 1
ATOM 5365 N N . ARG D 1 30 ? 27.539 26.300 27.183 1.00 45.92 27 ARG D N 1
ATOM 5366 C CA . ARG D 1 30 ? 27.908 25.542 28.400 1.00 51.26 27 ARG D CA 1
ATOM 5367 C C . ARG D 1 30 ? 28.640 24.286 27.939 1.00 49.38 27 ARG D C 1
ATOM 5368 O O . ARG D 1 30 ? 28.139 23.622 27.031 1.00 48.16 27 ARG D O 1
ATOM 5376 N N . VAL D 1 31 ? 29.848 24.079 28.456 1.00 41.32 28 VAL D N 1
ATOM 5377 C CA . VAL D 1 31 ? 30.639 22.854 28.174 1.00 41.15 28 VAL D CA 1
ATOM 5378 C C . VAL D 1 31 ? 31.001 22.311 29.553 1.00 41.85 28 VAL D C 1
ATOM 5379 O O . VAL D 1 31 ? 31.747 23.009 30.275 1.00 38.75 28 VAL D O 1
ATOM 5383 N N . ALA D 1 32 ? 30.413 21.175 29.935 1.00 41.37 29 ALA D N 1
ATOM 5384 C CA . ALA D 1 32 ? 30.694 20.594 31.264 1.00 40.29 29 ALA D CA 1
ATOM 5385 C C . ALA D 1 32 ? 30.455 21.655 32.350 1.00 39.31 29 ALA D C 1
ATOM 5386 O O . ALA D 1 32 ? 29.376 22.220 32.378 1.00 39.57 29 ALA D O 1
ATOM 5388 N N . SER D 1 33 ? 31.462 21.928 33.179 1.00 37.88 30 SER D N 1
ATOM 5389 C CA . SER D 1 33 ? 31.372 22.874 34.320 1.00 37.97 30 SER D CA 1
ATOM 5390 C C . SER D 1 33 ? 31.619 24.322 33.886 1.00 37.76 30 SER D C 1
ATOM 5391 O O . SER D 1 33 ? 31.614 25.186 34.763 1.00 40.27 30 SER D O 1
ATOM 5394 N N . ALA D 1 34 ? 31.830 24.567 32.587 1.00 37.56 31 ALA D N 1
ATOM 5395 C CA . ALA D 1 34 ? 32.222 25.909 32.101 1.00 35.89 31 ALA D CA 1
ATOM 5396 C C . ALA D 1 34 ? 31.098 26.625 31.345 1.00 37.89 31 ALA D C 1
ATOM 5397 O O . ALA D 1 34 ? 30.273 25.954 30.675 1.00 37.25 31 ALA D O 1
ATOM 5399 N N . VAL D 1 35 ? 31.096 27.958 31.461 1.00 38.75 32 VAL D N 1
ATOM 5400 C CA . VAL D 1 35 ? 30.167 28.846 30.709 1.00 39.72 32 VAL D CA 1
ATOM 5401 C C . VAL D 1 35 ? 31.039 29.794 29.885 1.00 37.08 32 VAL D C 1
ATOM 5402 O O . VAL D 1 35 ? 31.929 30.447 30.466 1.00 34.92 32 VAL D O 1
ATOM 5406 N N . ILE D 1 36 ? 30.799 29.834 28.582 1.00 36.10 33 ILE D N 1
ATOM 5407 C CA . ILE D 1 36 ? 31.596 30.688 27.664 1.00 35.80 33 ILE D CA 1
ATOM 5408 C C . ILE D 1 36 ? 30.656 31.648 26.938 1.00 37.37 33 ILE D C 1
ATOM 5409 O O . ILE D 1 36 ? 29.706 31.190 26.272 1.00 36.98 33 ILE D O 1
ATOM 5414 N N . PHE D 1 37 ? 30.911 32.935 27.089 1.00 37.86 34 PHE D N 1
ATOM 5415 C CA . PHE D 1 37 ? 30.128 33.950 26.355 1.00 38.32 34 PHE D CA 1
ATOM 5416 C C . PHE D 1 37 ? 30.992 34.430 25.192 1.00 37.53 34 PHE D C 1
ATOM 5417 O O . PHE D 1 37 ? 32.220 34.590 25.380 1.00 35.14 34 PHE D O 1
ATOM 5425 N N . GLU D 1 38 ? 30.380 34.563 24.017 1.00 37.97 35 GLU D N 1
ATOM 5426 C CA . GLU D 1 38 ? 31.085 35.175 22.876 1.00 39.78 35 GLU D CA 1
ATOM 5427 C C . GLU D 1 38 ? 30.260 36.374 22.421 1.00 40.70 35 GLU D C 1
ATOM 5428 O O . GLU D 1 38 ? 29.010 36.340 22.500 1.00 41.29 35 GLU D O 1
ATOM 5434 N N . GLY D 1 39 ? 30.960 37.408 21.991 1.00 39.09 36 GLY D N 1
ATOM 5435 C CA . GLY D 1 39 ? 30.302 38.630 21.535 1.00 39.82 36 GLY D CA 1
ATOM 5436 C C . GLY D 1 39 ? 31.326 39.723 21.436 1.00 40.78 36 GLY D C 1
ATOM 5437 O O . GLY D 1 39 ? 32.529 39.402 21.267 1.00 40.15 36 GLY D O 1
ATOM 5438 N N . LYS D 1 40 ? 30.879 40.961 21.561 1.00 40.09 37 LYS D N 1
ATOM 5439 C CA . LYS D 1 40 ? 31.823 42.084 21.435 1.00 41.70 37 LYS D CA 1
ATOM 5440 C C . LYS D 1 40 ? 31.678 43.034 22.620 1.00 41.97 37 LYS D C 1
ATOM 5441 O O . LYS D 1 40 ? 30.588 43.091 23.229 1.00 44.73 37 LYS D O 1
ATOM 5447 N N . ILE D 1 41 ? 32.770 43.719 22.924 1.00 43.50 38 ILE D N 1
ATOM 5448 C CA . ILE D 1 41 ? 32.798 44.839 23.903 1.00 45.52 38 ILE D CA 1
ATOM 5449 C C . ILE D 1 41 ? 33.459 45.994 23.152 1.00 47.91 38 ILE D C 1
ATOM 5450 O O . ILE D 1 41 ? 34.604 45.797 22.661 1.00 48.47 38 ILE D O 1
ATOM 5455 N N . ASN D 1 42 ? 32.736 47.108 23.002 1.00 48.64 39 ASN D N 1
ATOM 5456 C CA . ASN D 1 42 ? 33.244 48.304 22.279 1.00 53.55 39 ASN D CA 1
ATOM 5457 C C . ASN D 1 42 ? 33.725 47.864 20.888 1.00 52.85 39 ASN D C 1
ATOM 5458 O O . ASN D 1 42 ? 34.787 48.337 20.460 1.00 53.61 39 ASN D O 1
ATOM 5463 N N . GLY D 1 43 ? 32.986 46.950 20.244 1.00 51.63 40 GLY D N 1
ATOM 5464 C CA . GLY D 1 43 ? 33.289 46.476 18.875 1.00 50.32 40 GLY D CA 1
ATOM 5465 C C . GLY D 1 43 ? 34.398 45.430 18.788 1.00 49.51 40 GLY D C 1
ATOM 5466 O O . GLY D 1 43 ? 34.654 44.975 17.674 1.00 49.87 40 GLY D O 1
ATOM 5467 N N . LYS D 1 44 ? 35.021 45.044 19.903 1.00 48.12 41 LYS D N 1
ATOM 5468 C CA . LYS D 1 44 ? 36.130 44.044 19.881 1.00 48.57 41 LYS D CA 1
ATOM 5469 C C . LYS D 1 44 ? 35.595 42.638 20.190 1.00 44.82 41 LYS D C 1
ATOM 5470 O O . LYS D 1 44 ? 34.825 42.507 21.173 1.00 40.91 41 LYS D O 1
ATOM 5476 N N . ASP D 1 45 ? 36.032 41.622 19.437 1.00 41.44 42 ASP D N 1
ATOM 5477 C CA . ASP D 1 45 ? 35.584 40.224 19.688 1.00 42.41 42 ASP D CA 1
ATOM 5478 C C . ASP D 1 45 ? 36.118 39.750 21.046 1.00 41.75 42 ASP D C 1
ATOM 5479 O O . ASP D 1 45 ? 37.316 39.899 21.301 1.00 40.38 42 ASP D O 1
ATOM 5484 N N . ILE D 1 46 ? 35.234 39.163 21.854 1.00 39.97 43 ILE D N 1
ATOM 5485 C CA . ILE D 1 46 ? 35.574 38.670 23.217 1.00 39.62 43 ILE D CA 1
ATOM 5486 C C . ILE D 1 46 ? 35.096 37.231 23.381 1.00 37.98 43 ILE D C 1
ATOM 5487 O O . ILE D 1 46 ? 34.005 36.919 22.900 1.00 37.38 43 ILE D O 1
ATOM 5492 N N . ALA D 1 47 ? 35.887 36.411 24.074 1.00 36.30 44 ALA D N 1
ATOM 5493 C CA . ALA D 1 47 ? 35.447 35.061 24.488 1.00 35.64 44 ALA D CA 1
ATOM 5494 C C . ALA D 1 47 ? 35.637 35.046 25.999 1.00 34.64 44 ALA D C 1
ATOM 5495 O O . ALA D 1 47 ? 36.794 35.091 26.452 1.00 37.49 44 ALA D O 1
ATOM 5497 N N . LEU D 1 48 ? 34.530 35.088 26.738 1.00 34.71 45 LEU D N 1
ATOM 5498 C CA . LEU D 1 48 ? 34.581 35.228 28.213 1.00 34.09 45 LEU D CA 1
ATOM 5499 C C . LEU D 1 48 ? 34.228 33.896 28.864 1.00 33.86 45 LEU D C 1
ATOM 5500 O O . LEU D 1 48 ? 33.115 33.381 28.622 1.00 34.81 45 LEU D O 1
ATOM 5505 N N . LEU D 1 49 ? 35.143 33.391 29.681 1.00 32.20 46 LEU D N 1
ATOM 5506 C CA . LEU D 1 49 ? 34.934 32.103 30.373 1.00 33.26 46 LEU D CA 1
ATOM 5507 C C . LEU D 1 49 ? 34.691 32.321 31.865 1.00 34.61 46 LEU D C 1
ATOM 5508 O O . LEU D 1 49 ? 35.487 33.059 32.504 1.00 33.37 46 LEU D O 1
ATOM 5513 N N . GLN D 1 50 ? 33.610 31.710 32.355 1.00 33.95 47 GLN D N 1
ATOM 5514 C CA . GLN D 1 50 ? 33.299 31.587 33.800 1.00 35.91 47 GLN D CA 1
ATOM 5515 C C . GLN D 1 50 ? 33.648 30.125 34.090 1.00 34.35 47 GLN D C 1
ATOM 5516 O O . GLN D 1 50 ? 32.897 29.235 33.634 1.00 36.02 47 GLN D O 1
ATOM 5522 N N . SER D 1 51 ? 34.775 29.875 34.752 1.00 33.43 48 SER D N 1
ATOM 5523 C CA . SER D 1 51 ? 35.272 28.481 34.855 1.00 32.41 48 SER D CA 1
ATOM 5524 C C . SER D 1 51 ? 34.766 27.745 36.095 1.00 35.10 48 SER D C 1
ATOM 5525 O O . SER D 1 51 ? 34.654 26.501 36.037 1.00 35.77 48 SER D O 1
ATOM 5528 N N . GLY D 1 52 ? 34.464 28.470 37.168 1.00 35.06 49 GLY D N 1
ATOM 5529 C CA . GLY D 1 52 ? 34.279 27.773 38.449 1.00 33.90 49 GLY D CA 1
ATOM 5530 C C . GLY D 1 52 ? 35.605 27.847 39.200 1.00 33.84 49 GLY D C 1
ATOM 5531 O O . GLY D 1 52 ? 36.638 28.193 38.565 1.00 33.01 49 GLY D O 1
ATOM 5532 N N . ILE D 1 53 ? 35.603 27.462 40.469 1.00 33.26 50 ILE D N 1
ATOM 5533 C CA . ILE D 1 53 ? 36.786 27.636 41.359 1.00 33.86 50 ILE D CA 1
ATOM 5534 C C . ILE D 1 53 ? 37.753 26.443 41.316 1.00 33.53 50 ILE D C 1
ATOM 5535 O O . ILE D 1 53 ? 37.308 25.270 41.282 1.00 37.00 50 ILE D O 1
ATOM 5540 N N . GLY D 1 54 ? 39.050 26.747 41.322 1.00 33.03 51 GLY D N 1
ATOM 5541 C CA . GLY D 1 54 ? 40.076 25.700 41.468 1.00 33.82 51 GLY D CA 1
ATOM 5542 C C . GLY D 1 54 ? 40.779 25.353 40.178 1.00 31.95 51 GLY D C 1
ATOM 5543 O O . GLY D 1 54 ? 40.283 25.726 39.073 1.00 31.58 51 GLY D O 1
ATOM 5544 N N . LYS D 1 55 ? 41.852 24.589 40.327 1.00 32.67 52 LYS D N 1
ATOM 5545 C CA . LYS D 1 55 ? 42.778 24.213 39.221 1.00 35.07 52 LYS D CA 1
ATOM 5546 C C . LYS D 1 55 ? 42.066 23.382 38.146 1.00 33.01 52 LYS D C 1
ATOM 5547 O O . LYS D 1 55 ? 42.206 23.727 36.967 1.00 30.76 52 LYS D O 1
ATOM 5553 N N . VAL D 1 56 ? 41.282 22.375 38.538 1.00 32.76 53 VAL D N 1
ATOM 5554 C CA . VAL D 1 56 ? 40.653 21.484 37.520 1.00 31.97 53 VAL D CA 1
ATOM 5555 C C . VAL D 1 56 ? 39.525 22.228 36.803 1.00 33.49 53 VAL D C 1
ATOM 5556 O O . VAL D 1 56 ? 39.460 22.111 35.553 1.00 33.72 53 VAL D O 1
ATOM 5560 N N . ALA D 1 57 ? 38.687 22.965 37.551 1.00 33.31 54 ALA D N 1
ATOM 5561 C CA . ALA D 1 57 ? 37.584 23.744 36.943 1.00 32.71 54 ALA D CA 1
ATOM 5562 C C . ALA D 1 57 ? 38.192 24.735 35.940 1.00 31.90 54 ALA D C 1
ATOM 5563 O O . ALA D 1 57 ? 37.676 24.825 34.804 1.00 30.96 54 ALA D O 1
ATOM 5565 N N . ALA D 1 58 ? 39.276 25.417 36.331 1.00 29.72 55 ALA D N 1
ATOM 5566 C CA . ALA D 1 58 ? 39.974 26.371 35.438 1.00 30.46 55 ALA D CA 1
ATOM 5567 C C . ALA D 1 58 ? 40.540 25.641 34.214 1.00 29.42 55 ALA D C 1
ATOM 5568 O O . ALA D 1 58 ? 40.466 26.215 33.097 1.00 30.81 55 ALA D O 1
ATOM 5570 N N . ALA D 1 59 ? 41.003 24.405 34.382 1.00 29.59 56 ALA D N 1
ATOM 5571 C CA . ALA D 1 59 ? 41.649 23.683 33.252 1.00 30.00 56 ALA D CA 1
ATOM 5572 C C . ALA D 1 59 ? 40.601 23.165 32.272 1.00 31.77 56 ALA D C 1
ATOM 5573 O O . ALA D 1 59 ? 40.853 23.234 31.045 1.00 33.50 56 ALA D O 1
ATOM 5575 N N . ILE D 1 60 ? 39.504 22.613 32.794 1.00 31.03 57 ILE D N 1
ATOM 5576 C CA . ILE D 1 60 ? 38.373 22.172 31.926 1.00 32.81 57 ILE D CA 1
ATOM 5577 C C . ILE D 1 60 ? 37.931 23.381 31.111 1.00 32.93 57 ILE D C 1
ATOM 5578 O O . ILE D 1 60 ? 37.829 23.276 29.875 1.00 36.58 57 ILE D O 1
ATOM 5583 N N . GLY D 1 61 ? 37.666 24.484 31.821 1.00 35.29 58 GLY D N 1
ATOM 5584 C CA . GLY D 1 61 ? 37.115 25.704 31.202 1.00 33.57 58 GLY D CA 1
ATOM 5585 C C . GLY D 1 61 ? 38.068 26.298 30.190 1.00 33.63 58 GLY D C 1
ATOM 5586 O O . GLY D 1 61 ? 37.611 26.666 29.072 1.00 33.47 58 GLY D O 1
ATOM 5587 N N . THR D 1 62 ? 39.346 26.413 30.553 1.00 30.34 59 THR D N 1
ATOM 5588 C CA . THR D 1 62 ? 40.297 27.052 29.608 1.00 29.74 59 THR D CA 1
ATOM 5589 C C . THR D 1 62 ? 40.509 26.140 28.394 1.00 31.77 59 THR D C 1
ATOM 5590 O O . THR D 1 62 ? 40.674 26.678 27.277 1.00 29.73 59 THR D O 1
ATOM 5594 N N . THR D 1 63 ? 40.517 24.820 28.603 1.00 31.91 60 THR D N 1
ATOM 5595 C CA . THR D 1 63 ? 40.690 23.882 27.460 1.00 32.83 60 THR D CA 1
ATOM 5596 C C . THR D 1 63 ? 39.496 24.049 26.511 1.00 33.65 60 THR D C 1
ATOM 5597 O O . THR D 1 63 ? 39.718 24.157 25.292 1.00 31.80 60 THR D O 1
ATOM 5601 N N . ALA D 1 64 ? 38.283 24.086 27.069 1.00 33.47 61 ALA D N 1
ATOM 5602 C CA . ALA D 1 64 ? 37.064 24.246 26.238 1.00 35.95 61 ALA D CA 1
ATOM 5603 C C . ALA D 1 64 ? 37.113 25.597 25.523 1.00 35.74 61 ALA D C 1
ATOM 5604 O O . ALA D 1 64 ? 36.759 25.654 24.341 1.00 35.37 61 ALA D O 1
ATOM 5606 N N . LEU D 1 65 ? 37.555 26.635 26.233 1.00 35.79 62 LEU D N 1
ATOM 5607 C CA . LEU D 1 65 ? 37.625 28.007 25.670 1.00 36.19 62 LEU D CA 1
ATOM 5608 C C . LEU D 1 65 ? 38.551 28.040 24.454 1.00 36.08 62 LEU D C 1
ATOM 5609 O O . LEU D 1 65 ? 38.131 28.590 23.420 1.00 36.07 62 LEU D O 1
ATOM 5614 N N . LEU D 1 66 ? 39.771 27.526 24.596 1.00 34.08 63 LEU D N 1
ATOM 5615 C CA . LEU D 1 66 ? 40.769 27.581 23.497 1.00 37.97 63 LEU D CA 1
ATOM 5616 C C . LEU D 1 66 ? 40.289 26.713 22.332 1.00 39.52 63 LEU D C 1
ATOM 5617 O O . LEU D 1 66 ? 40.404 27.182 21.208 1.00 41.36 63 LEU D O 1
ATOM 5622 N N . GLN D 1 67 ? 39.656 25.569 22.601 1.00 41.59 64 GLN D N 1
ATOM 5623 C CA . GLN D 1 67 ? 39.220 24.696 21.475 1.00 42.09 64 GLN D CA 1
ATOM 5624 C C . GLN D 1 67 ? 37.990 25.281 20.790 1.00 43.17 64 GLN D C 1
ATOM 5625 O O . GLN D 1 67 ? 37.894 25.132 19.570 1.00 45.15 64 GLN D O 1
ATOM 5631 N N . LEU D 1 68 ? 37.100 25.927 21.546 1.00 42.14 65 LEU D N 1
ATOM 5632 C CA . LEU D 1 68 ? 35.848 26.436 20.933 1.00 43.61 65 LEU D CA 1
ATOM 5633 C C . LEU D 1 68 ? 36.078 27.799 20.289 1.00 39.04 65 LEU D C 1
ATOM 5634 O O . LEU D 1 68 ? 35.766 27.930 19.133 1.00 40.72 65 LEU D O 1
ATOM 5639 N N . ALA D 1 69 ? 36.643 28.751 21.032 1.00 37.82 66 ALA D N 1
ATOM 5640 C CA . ALA D 1 69 ? 36.727 30.166 20.603 1.00 37.67 66 ALA D CA 1
ATOM 5641 C C . ALA D 1 69 ? 38.065 30.520 19.932 1.00 37.58 66 ALA D C 1
ATOM 5642 O O . ALA D 1 69 ? 38.073 31.484 19.159 1.00 36.31 66 ALA D O 1
ATOM 5644 N N . LYS D 1 70 ? 39.149 29.799 20.230 1.00 39.14 67 LYS D N 1
ATOM 5645 C CA . LYS D 1 70 ? 40.501 30.076 19.661 1.00 41.01 67 LYS D CA 1
ATOM 5646 C C . LYS D 1 70 ? 40.888 31.543 19.863 1.00 39.85 67 LYS D C 1
ATOM 5647 O O . LYS D 1 70 ? 41.279 32.233 18.918 1.00 39.48 67 LYS D O 1
ATOM 5653 N N . PRO D 1 71 ? 40.844 32.068 21.109 1.00 37.60 68 PRO D N 1
ATOM 5654 C CA . PRO D 1 71 ? 41.235 33.449 21.360 1.00 36.47 68 PRO D CA 1
ATOM 5655 C C . PRO D 1 71 ? 42.734 33.626 21.084 1.00 36.54 68 PRO D C 1
ATOM 5656 O O . PRO D 1 71 ? 43.450 32.672 21.208 1.00 38.46 68 PRO D O 1
ATOM 5660 N N . ASP D 1 72 ? 43.153 34.840 20.729 1.00 36.90 69 ASP D N 1
ATOM 5661 C CA . ASP D 1 72 ? 44.579 35.126 20.431 1.00 37.48 69 ASP D CA 1
ATOM 5662 C C . ASP D 1 72 ? 45.334 35.292 21.750 1.00 37.54 69 ASP D C 1
ATOM 5663 O O . ASP D 1 72 ? 46.533 35.080 21.755 1.00 36.89 69 ASP D O 1
ATOM 5668 N N . CYS D 1 73 ? 44.641 35.637 22.830 1.00 35.86 70 CYS D N 1
ATOM 5669 C CA . CYS D 1 73 ? 45.347 35.749 24.129 1.00 35.36 70 CYS D CA 1
ATOM 5670 C C . CYS D 1 73 ? 44.354 35.467 25.245 1.00 34.09 70 CYS D C 1
ATOM 5671 O O . CYS D 1 73 ? 43.143 35.413 24.961 1.00 35.08 70 CYS D O 1
ATOM 5674 N N . VAL D 1 74 ? 44.862 35.306 26.464 1.00 32.79 71 VAL D N 1
ATOM 5675 C CA . VAL D 1 74 ? 43.980 35.013 27.616 1.00 31.75 71 VAL D CA 1
ATOM 5676 C C . VAL D 1 74 ? 44.405 35.912 28.771 1.00 33.81 71 VAL D C 1
ATOM 5677 O O . VAL D 1 74 ? 45.618 35.946 29.096 1.00 32.59 71 VAL D O 1
ATOM 5681 N N . ILE D 1 75 ? 43.427 36.636 29.318 1.00 34.27 72 ILE D N 1
ATOM 5682 C CA . ILE D 1 75 ? 43.602 37.527 30.500 1.00 33.64 72 ILE D CA 1
ATOM 5683 C C . ILE D 1 75 ? 42.746 36.945 31.623 1.00 33.91 72 ILE D C 1
ATOM 5684 O O . ILE D 1 75 ? 41.552 36.780 31.404 1.00 35.22 72 ILE D O 1
ATOM 5689 N N . ASN D 1 76 ? 43.374 36.595 32.743 1.00 34.23 73 ASN D N 1
ATOM 5690 C CA . ASN D 1 76 ? 42.673 36.075 33.940 1.00 33.69 73 ASN D CA 1
ATOM 5691 C C . ASN D 1 76 ? 42.310 37.281 34.821 1.00 36.08 73 ASN D C 1
ATOM 5692 O O . ASN D 1 76 ? 43.236 37.919 35.379 1.00 37.49 73 ASN D O 1
ATOM 5697 N N . THR D 1 77 ? 41.005 37.530 34.972 1.00 36.05 74 THR D N 1
ATOM 5698 C CA . THR D 1 77 ? 40.447 38.638 35.791 1.00 36.69 74 THR D CA 1
ATOM 5699 C C . THR D 1 77 ? 39.883 38.083 37.105 1.00 36.05 74 THR D C 1
ATOM 5700 O O . THR D 1 77 ? 39.686 36.855 37.196 1.00 37.04 74 THR D O 1
ATOM 5704 N N . GLY D 1 78 ? 39.643 38.956 38.089 1.00 35.16 75 GLY D N 1
ATOM 5705 C CA . GLY D 1 78 ? 39.035 38.503 39.350 1.00 35.66 75 GLY D CA 1
ATOM 5706 C C . GLY D 1 78 ? 39.791 38.965 40.581 1.00 37.96 75 GLY D C 1
ATOM 5707 O O . GLY D 1 78 ? 40.586 39.927 40.489 1.00 38.54 75 GLY D O 1
ATOM 5708 N N . SER D 1 79 ? 39.590 38.242 41.681 1.00 36.73 76 SER D N 1
ATOM 5709 C CA . SER D 1 79 ? 40.149 38.615 43.003 1.00 38.27 76 SER D CA 1
ATOM 5710 C C . SER D 1 79 ? 41.406 37.817 43.350 1.00 38.68 76 SER D C 1
ATOM 5711 O O . SER D 1 79 ? 41.674 36.785 42.707 1.00 38.91 76 SER D O 1
ATOM 5714 N N . ALA D 1 80 ? 42.087 38.248 44.408 1.00 36.80 77 ALA D N 1
ATOM 5715 C CA . ALA D 1 80 ? 43.303 37.561 44.886 1.00 38.14 77 ALA D CA 1
ATOM 5716 C C . ALA D 1 80 ? 43.606 37.982 46.323 1.00 40.00 77 ALA D C 1
ATOM 5717 O O . ALA D 1 80 ? 43.146 39.059 46.742 1.00 39.68 77 ALA D O 1
ATOM 5719 N N . GLY D 1 81 ? 44.350 37.136 47.037 1.00 41.77 78 GLY D N 1
ATOM 5720 C CA . GLY D 1 81 ? 44.842 37.507 48.374 1.00 41.87 78 GLY D CA 1
ATOM 5721 C C . GLY D 1 81 ? 46.147 38.261 48.218 1.00 42.57 78 GLY D C 1
ATOM 5722 O O . GLY D 1 81 ? 47.024 37.766 47.465 1.00 42.32 78 GLY D O 1
ATOM 5723 N N . GLY D 1 82 ? 46.234 39.454 48.804 1.00 43.31 79 GLY D N 1
ATOM 5724 C CA . GLY D 1 82 ? 47.459 40.267 48.736 1.00 46.22 79 GLY D CA 1
ATOM 5725 C C . GLY D 1 82 ? 48.396 39.864 49.859 1.00 48.99 79 GLY D C 1
ATOM 5726 O O . GLY D 1 82 ? 48.004 39.999 51.031 1.00 50.18 79 GLY D O 1
ATOM 5727 N N . VAL D 1 83 ? 49.576 39.355 49.526 1.00 48.46 80 VAL D N 1
ATOM 5728 C CA . VAL D 1 83 ? 50.504 38.886 50.601 1.00 50.02 80 VAL D CA 1
ATOM 5729 C C . VAL D 1 83 ? 51.705 39.826 50.667 1.00 50.76 80 VAL D C 1
ATOM 5730 O O . VAL D 1 83 ? 52.230 39.990 51.767 1.00 53.39 80 VAL D O 1
ATOM 5734 N N . ALA D 1 84 ? 52.087 40.447 49.545 1.00 53.28 81 ALA D N 1
ATOM 5735 C CA . ALA D 1 84 ? 53.218 41.407 49.549 1.00 53.72 81 ALA D CA 1
ATOM 5736 C C . ALA D 1 84 ? 52.814 42.634 50.375 1.00 55.97 81 ALA D C 1
ATOM 5737 O O . ALA D 1 84 ? 51.663 43.101 50.233 1.00 52.99 81 ALA D O 1
ATOM 5739 N N . LYS D 1 85 ? 53.728 43.131 51.208 1.00 58.95 82 LYS D N 1
ATOM 5740 C CA . LYS D 1 85 ? 53.434 44.304 52.069 1.00 62.92 82 LYS D CA 1
ATOM 5741 C C . LYS D 1 85 ? 53.051 45.501 51.192 1.00 62.96 82 LYS D C 1
ATOM 5742 O O . LYS D 1 85 ? 53.622 45.642 50.085 1.00 65.91 82 LYS D O 1
ATOM 5748 N N . GLY D 1 86 ? 52.088 46.302 51.660 1.00 63.45 83 GLY D N 1
ATOM 5749 C CA . GLY D 1 86 ? 51.630 47.503 50.930 1.00 64.08 83 GLY D CA 1
ATOM 5750 C C . GLY D 1 86 ? 50.357 47.256 50.139 1.00 62.56 83 GLY D C 1
ATOM 5751 O O . GLY D 1 86 ? 49.705 48.247 49.758 1.00 67.66 83 GLY D O 1
ATOM 5752 N N . LEU D 1 87 ? 50.004 45.991 49.908 1.00 56.48 84 LEU D N 1
ATOM 5753 C CA . LEU D 1 87 ? 48.778 45.680 49.132 1.00 55.19 84 LEU D CA 1
ATOM 5754 C C . LEU D 1 87 ? 47.544 45.931 49.997 1.00 56.43 84 LEU D C 1
ATOM 5755 O O . LEU D 1 87 ? 47.481 45.373 51.107 1.00 55.92 84 LEU D O 1
ATOM 5760 N N . LYS D 1 88 ? 46.606 46.721 49.465 1.00 55.56 85 LYS D N 1
ATOM 5761 C CA . LYS D 1 88 ? 45.315 47.060 50.116 1.00 57.07 85 LYS D CA 1
ATOM 5762 C C . LYS D 1 88 ? 44.206 46.577 49.181 1.00 53.30 85 LYS D C 1
ATOM 5763 O O . LYS D 1 88 ? 44.488 46.473 47.969 1.00 46.64 85 LYS D O 1
ATOM 5769 N N . VAL D 1 89 ? 43.007 46.327 49.723 1.00 50.06 86 VAL D N 1
ATOM 5770 C CA . VAL D 1 89 ? 41.873 45.796 48.911 1.00 48.61 86 VAL D CA 1
ATOM 5771 C C . VAL D 1 89 ? 41.630 46.752 47.744 1.00 48.37 86 VAL D C 1
ATOM 5772 O O . VAL D 1 89 ? 41.647 47.961 47.960 1.00 50.85 86 VAL D O 1
ATOM 5776 N N . GLY D 1 90 ? 41.496 46.218 46.533 1.00 46.64 87 GLY D N 1
ATOM 5777 C CA . GLY D 1 90 ? 41.247 47.073 45.357 1.00 47.72 87 GLY D CA 1
ATOM 5778 C C . GLY D 1 90 ? 42.505 47.282 44.533 1.00 45.84 87 GLY D C 1
ATOM 5779 O O . GLY D 1 90 ? 42.377 47.708 43.362 1.00 45.38 87 GLY D O 1
ATOM 5780 N N . ASP D 1 91 ? 43.674 47.014 45.115 1.00 44.78 88 ASP D N 1
ATOM 5781 C CA . ASP D 1 91 ? 44.938 47.184 44.349 1.00 46.37 88 ASP D CA 1
ATOM 5782 C C . ASP D 1 91 ? 45.017 46.121 43.245 1.00 45.10 88 ASP D C 1
ATOM 5783 O O . ASP D 1 91 ? 44.591 44.972 43.459 1.00 43.68 88 ASP D O 1
ATOM 5788 N N . ILE D 1 92 ? 45.576 46.510 42.109 1.00 45.54 89 ILE D N 1
ATOM 5789 C CA . ILE D 1 92 ? 45.769 45.601 40.953 1.00 44.67 89 ILE D CA 1
ATOM 5790 C C . ILE D 1 92 ? 47.044 44.787 41.168 1.00 44.41 89 ILE D C 1
ATOM 5791 O O . ILE D 1 92 ? 48.042 45.365 41.608 1.00 44.57 89 ILE D O 1
ATOM 5796 N N . VAL D 1 93 ? 46.985 43.495 40.856 1.00 43.10 90 VAL D N 1
ATOM 5797 C CA . VAL D 1 93 ? 48.178 42.609 40.835 1.00 41.16 90 VAL D CA 1
ATOM 5798 C C . VAL D 1 93 ? 48.277 42.032 39.423 1.00 39.94 90 VAL D C 1
ATOM 5799 O O . VAL D 1 93 ? 47.280 41.425 38.953 1.00 38.58 90 VAL D O 1
ATOM 5803 N N . ILE D 1 94 ? 49.409 42.285 38.764 1.00 40.26 91 ILE D N 1
ATOM 5804 C CA . ILE D 1 94 ? 49.711 41.757 37.402 1.00 38.93 91 ILE D CA 1
ATOM 5805 C C . ILE D 1 94 ? 50.774 40.661 37.517 1.00 38.87 91 ILE D C 1
ATOM 5806 O O . ILE D 1 94 ? 51.756 40.871 38.253 1.00 39.99 91 ILE D O 1
ATOM 5811 N N . SER D 1 95 ? 50.598 39.545 36.809 1.00 36.96 92 SER D N 1
ATOM 5812 C CA . SER D 1 95 ? 51.597 38.453 36.905 1.00 35.88 92 SER D CA 1
ATOM 5813 C C . SER D 1 95 ? 52.755 38.694 35.936 1.00 38.26 92 SER D C 1
ATOM 5814 O O . SER D 1 95 ? 52.489 39.104 34.781 1.00 35.46 92 SER D O 1
ATOM 5817 N N . ASP D 1 96 ? 53.984 38.494 36.422 1.00 37.80 93 ASP D N 1
ATOM 5818 C CA . ASP D 1 96 ? 55.166 38.348 35.531 1.00 40.56 93 ASP D CA 1
ATOM 5819 C C . ASP D 1 96 ? 55.352 36.839 35.338 1.00 38.14 93 ASP D C 1
ATOM 5820 O O . ASP D 1 96 ? 55.862 36.401 34.277 1.00 38.10 93 ASP D O 1
ATOM 5825 N N . GLU D 1 97 ? 54.969 36.071 36.362 1.00 35.98 94 GLU D N 1
ATOM 5826 C CA . GLU D 1 97 ? 55.047 34.596 36.276 1.00 35.99 94 GLU D CA 1
ATOM 5827 C C . GLU D 1 97 ? 54.053 34.001 37.271 1.00 34.38 94 GLU D C 1
ATOM 5828 O O . GLU D 1 97 ? 53.623 34.717 38.222 1.00 33.04 94 GLU D O 1
ATOM 5834 N N . THR D 1 98 ? 53.703 32.740 37.046 1.00 31.21 95 THR D N 1
ATOM 5835 C CA . THR D 1 98 ? 52.795 32.026 37.959 1.00 31.16 95 THR D CA 1
ATOM 5836 C C . THR D 1 98 ? 53.475 30.724 38.365 1.00 30.71 95 THR D C 1
ATOM 5837 O O . THR D 1 98 ? 54.213 30.136 37.545 1.00 27.86 95 THR D O 1
ATOM 5841 N N . ARG D 1 99 ? 53.205 30.302 39.589 1.00 28.77 96 ARG D N 1
ATOM 5842 C CA . ARG D 1 99 ? 53.768 29.050 40.128 1.00 30.39 96 ARG D CA 1
ATOM 5843 C C . ARG D 1 99 ? 52.735 28.447 41.067 1.00 31.04 96 ARG D C 1
ATOM 5844 O O . ARG D 1 99 ? 52.012 29.234 41.739 1.00 32.86 96 ARG D O 1
ATOM 5852 N N . TYR D 1 100 ? 52.682 27.118 41.125 1.00 31.35 97 TYR D N 1
ATOM 5853 C CA . TYR D 1 100 ? 51.790 26.455 42.099 1.00 31.52 97 TYR D CA 1
ATOM 5854 C C . TYR D 1 100 ? 52.463 26.448 43.473 1.00 32.52 97 TYR D C 1
ATOM 5855 O O . TYR D 1 100 ? 53.585 25.968 43.588 1.00 34.54 97 TYR D O 1
ATOM 5864 N N . HIS D 1 101 ? 51.777 26.944 44.498 1.00 33.75 98 HIS D N 1
ATOM 5865 C CA . HIS D 1 101 ? 52.367 26.861 45.857 1.00 34.30 98 HIS D CA 1
ATOM 5866 C C . HIS D 1 101 ? 52.065 25.473 46.423 1.00 35.27 98 HIS D C 1
ATOM 5867 O O . HIS D 1 101 ? 52.639 25.137 47.456 1.00 34.43 98 HIS D O 1
ATOM 5874 N N . ASP D 1 102 ? 51.204 24.689 45.762 1.00 35.20 99 ASP D N 1
ATOM 5875 C CA . ASP D 1 102 ? 50.818 23.378 46.359 1.00 36.43 99 ASP D CA 1
ATOM 5876 C C . ASP D 1 102 ? 51.295 22.201 45.489 1.00 36.31 99 ASP D C 1
ATOM 5877 O O . ASP D 1 102 ? 50.751 21.095 45.677 1.00 39.72 99 ASP D O 1
ATOM 5882 N N . ALA D 1 103 ? 52.236 22.409 44.558 1.00 33.03 100 ALA D N 1
ATOM 5883 C CA . ALA D 1 103 ? 52.749 21.268 43.760 1.00 33.79 100 ALA D CA 1
ATOM 5884 C C . ALA D 1 103 ? 54.108 20.838 44.330 1.00 34.14 100 ALA D C 1
ATOM 5885 O O . ALA D 1 103 ? 54.962 21.725 44.555 1.00 33.95 100 ALA D O 1
ATOM 5887 N N . ASP D 1 104 ? 54.304 19.534 44.528 1.00 34.01 101 ASP D N 1
ATOM 5888 C CA . ASP D 1 104 ? 55.601 19.051 45.075 1.00 36.39 101 ASP D CA 1
ATOM 5889 C C . ASP D 1 104 ? 55.979 17.691 44.484 1.00 33.81 101 ASP D C 1
ATOM 5890 O O . ASP D 1 104 ? 55.455 16.679 44.927 1.00 35.10 101 ASP D O 1
ATOM 5895 N N . VAL D 1 105 ? 56.918 17.698 43.548 1.00 33.48 102 VAL D N 1
ATOM 5896 C CA . VAL D 1 105 ? 57.497 16.452 42.986 1.00 33.73 102 VAL D CA 1
ATOM 5897 C C . VAL D 1 105 ? 59.010 16.569 43.224 1.00 33.89 102 VAL D C 1
ATOM 5898 O O . VAL D 1 105 ? 59.829 16.153 42.360 1.00 32.75 102 VAL D O 1
ATOM 5902 N N . THR D 1 106 ? 59.377 17.193 44.347 1.00 33.18 103 THR D N 1
ATOM 5903 C CA . THR D 1 106 ? 60.814 17.308 44.700 1.00 35.27 103 THR D CA 1
ATOM 5904 C C . THR D 1 106 ? 61.391 15.912 44.954 1.00 35.61 103 THR D C 1
ATOM 5905 O O . THR D 1 106 ? 62.614 15.779 44.876 1.00 35.77 103 THR D O 1
ATOM 5909 N N . ALA D 1 107 ? 60.552 14.913 45.241 1.00 35.20 104 ALA D N 1
ATOM 5910 C CA . ALA D 1 107 ? 61.094 13.548 45.447 1.00 37.59 104 ALA D CA 1
ATOM 5911 C C . ALA D 1 107 ? 61.881 13.119 44.204 1.00 36.90 104 ALA D C 1
ATOM 5912 O O . ALA D 1 107 ? 62.776 12.294 44.351 1.00 35.13 104 ALA D O 1
ATOM 5914 N N . PHE D 1 108 ? 61.553 13.669 43.035 1.00 33.49 105 PHE D N 1
ATOM 5915 C CA . PHE D 1 108 ? 62.277 13.273 41.806 1.00 37.57 105 PHE D CA 1
ATOM 5916 C C . PHE D 1 108 ? 63.157 14.432 41.310 1.00 37.62 105 PHE D C 1
ATOM 5917 O O . PHE D 1 108 ? 63.514 14.421 40.142 1.00 39.06 105 PHE D O 1
ATOM 5925 N N . GLY D 1 109 ? 63.445 15.427 42.159 1.00 36.15 106 GLY D N 1
ATOM 5926 C CA . GLY D 1 109 ? 64.392 16.486 41.753 1.00 35.84 106 GLY D CA 1
ATOM 5927 C C . GLY D 1 109 ? 63.767 17.599 40.938 1.00 34.23 106 GLY D C 1
ATOM 5928 O O . GLY D 1 109 ? 64.526 18.365 40.337 1.00 34.35 106 GLY D O 1
ATOM 5929 N N . TYR D 1 110 ? 62.442 17.667 40.874 1.00 33.72 107 TYR D N 1
ATOM 5930 C CA . TYR D 1 110 ? 61.810 18.830 40.219 1.00 34.07 107 TYR D CA 1
ATOM 5931 C C . TYR D 1 110 ? 61.853 19.972 41.229 1.00 35.44 107 TYR D C 1
ATOM 5932 O O . TYR D 1 110 ? 61.960 19.710 42.447 1.00 31.64 107 TYR D O 1
ATOM 5941 N N . GLU D 1 111 ? 61.809 21.195 40.711 1.00 34.33 108 GLU D N 1
ATOM 5942 C CA . GLU D 1 111 ? 61.786 22.392 41.577 1.00 35.21 108 GLU D CA 1
ATOM 5943 C C . GLU D 1 111 ? 60.433 22.447 42.303 1.00 33.45 108 GLU D C 1
ATOM 5944 O O . GLU D 1 111 ? 59.394 22.069 41.693 1.00 32.67 108 GLU D O 1
ATOM 5950 N N . LYS D 1 112 ? 60.437 22.864 43.562 1.00 32.09 109 LYS D N 1
ATOM 5951 C CA . LYS D 1 112 ? 59.170 23.062 44.312 1.00 34.53 109 LYS D CA 1
ATOM 5952 C C . LYS D 1 112 ? 58.190 23.882 43.456 1.00 33.43 109 LYS D C 1
ATOM 5953 O O . LYS D 1 112 ? 58.616 24.929 42.870 1.00 31.73 109 LYS D O 1
ATOM 5959 N N . GLY D 1 113 ? 56.936 23.419 43.361 1.00 32.23 110 GLY D N 1
ATOM 5960 C CA . GLY D 1 113 ? 55.885 24.087 42.569 1.00 31.62 110 GLY D CA 1
ATOM 5961 C C . GLY D 1 113 ? 55.860 23.644 41.120 1.00 32.08 110 GLY D C 1
ATOM 5962 O O . GLY D 1 113 ? 54.851 23.938 40.423 1.00 34.03 110 GLY D O 1
ATOM 5963 N N . GLN D 1 114 ? 56.908 22.962 40.658 1.00 31.85 111 GLN D N 1
ATOM 5964 C CA . GLN D 1 114 ? 56.978 22.549 39.229 1.00 30.92 111 GLN D CA 1
ATOM 5965 C C . GLN D 1 114 ? 56.288 21.196 38.999 1.00 31.53 111 GLN D C 1
ATOM 5966 O O . GLN D 1 114 ? 56.459 20.296 39.829 1.00 31.84 111 GLN D O 1
ATOM 5972 N N . LEU D 1 115 ? 55.544 21.073 37.899 1.00 31.00 112 LEU D N 1
ATOM 5973 C CA . LEU D 1 115 ? 54.992 19.762 37.463 1.00 32.72 112 LEU D CA 1
ATOM 5974 C C . LEU D 1 115 ? 55.860 19.290 36.310 1.00 31.69 112 LEU D C 1
ATOM 5975 O O . LEU D 1 115 ? 56.282 20.100 35.499 1.00 30.41 112 LEU D O 1
ATOM 5980 N N . PRO D 1 116 ? 56.185 17.983 36.240 1.00 30.65 113 PRO D N 1
ATOM 5981 C CA . PRO D 1 116 ? 56.980 17.450 35.142 1.00 31.38 113 PRO D CA 1
ATOM 5982 C C . PRO D 1 116 ? 56.416 17.828 33.758 1.00 33.00 113 PRO D C 1
ATOM 5983 O O . PRO D 1 116 ? 55.217 17.888 33.602 1.00 32.81 113 PRO D O 1
ATOM 5987 N N . ALA D 1 117 ? 57.315 18.121 32.820 1.00 32.14 114 ALA D N 1
ATOM 5988 C CA . ALA D 1 117 ? 57.013 18.520 31.425 1.00 33.28 114 ALA D CA 1
ATOM 5989 C C . ALA D 1 117 ? 56.541 19.973 31.415 1.00 33.09 114 ALA D C 1
ATOM 5990 O O . ALA D 1 117 ? 56.007 20.415 30.398 1.00 32.03 114 ALA D O 1
ATOM 5992 N N . ASN D 1 118 ? 56.723 20.682 32.529 1.00 29.95 115 ASN D N 1
ATOM 5993 C CA . ASN D 1 118 ? 56.330 22.106 32.581 1.00 31.30 115 ASN D CA 1
ATOM 5994 C C . ASN D 1 118 ? 57.499 22.897 33.135 1.00 32.35 115 ASN D C 1
ATOM 5995 O O . ASN D 1 118 ? 58.326 22.344 33.863 1.00 32.08 115 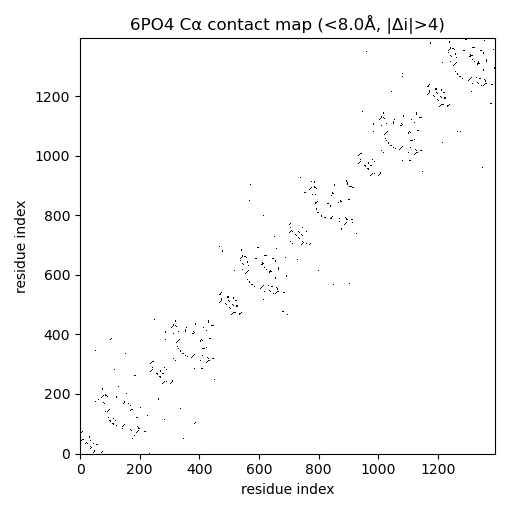ASN D O 1
ATOM 6000 N N . PRO D 1 119 ? 57.598 24.196 32.776 1.00 32.29 116 PRO D N 1
ATOM 6001 C CA . PRO D 1 119 ? 58.597 25.079 33.358 1.00 32.35 116 PRO D CA 1
ATOM 6002 C C . PRO D 1 119 ? 58.224 25.236 34.835 1.00 31.98 116 PRO D C 1
ATOM 6003 O O . PRO D 1 119 ? 57.042 25.089 35.175 1.00 32.32 116 PRO D O 1
ATOM 6007 N N . ALA D 1 120 ? 59.218 25.506 35.677 1.00 30.73 117 ALA D N 1
ATOM 6008 C CA . ALA D 1 120 ? 58.960 25.653 37.129 1.00 30.71 117 ALA D CA 1
ATOM 6009 C C . ALA D 1 120 ? 57.974 26.801 37.352 1.00 31.46 117 ALA D C 1
ATOM 6010 O O . ALA D 1 120 ? 57.160 26.746 38.326 1.00 31.37 117 ALA D O 1
ATOM 6012 N N . ALA D 1 121 ? 58.074 27.819 36.492 1.00 30.90 118 ALA D N 1
ATOM 6013 C CA . ALA D 1 121 ? 57.192 28.999 36.542 1.00 31.77 118 ALA D CA 1
ATOM 6014 C C . ALA D 1 121 ? 56.706 29.279 35.131 1.00 31.45 118 ALA D C 1
ATOM 6015 O O . ALA D 1 121 ? 57.508 29.176 34.214 1.00 31.96 118 ALA D O 1
ATOM 6017 N N . PHE D 1 122 ? 55.427 29.587 34.989 1.00 32.03 119 PHE D N 1
ATOM 6018 C CA . PHE D 1 122 ? 54.910 29.960 33.649 1.00 31.47 119 PHE D CA 1
ATOM 6019 C C . PHE D 1 122 ? 55.155 31.455 33.469 1.00 33.03 119 PHE D C 1
ATOM 6020 O O . PHE D 1 122 ? 54.700 32.245 34.322 1.00 30.54 119 PHE D O 1
ATOM 6028 N N . LEU D 1 123 ? 55.906 31.828 32.434 1.00 32.35 120 LEU D N 1
ATOM 6029 C CA . LEU D 1 123 ? 56.197 33.264 32.209 1.00 36.20 120 LEU D CA 1
ATOM 6030 C C . LEU D 1 123 ? 54.971 33.930 31.589 1.00 35.54 120 LEU D C 1
ATOM 6031 O O . LEU D 1 123 ? 54.505 33.439 30.539 1.00 33.45 120 LEU D O 1
ATOM 6036 N N . SER D 1 124 ? 54.478 35.005 32.216 1.00 33.69 121 SER D N 1
ATOM 6037 C CA . SER D 1 124 ? 53.312 35.718 31.652 1.00 35.65 121 SER D CA 1
ATOM 6038 C C . SER D 1 124 ? 53.751 36.452 30.382 1.00 35.65 121 SER D C 1
ATOM 6039 O O . SER D 1 124 ? 54.941 36.733 30.246 1.00 35.27 121 SER D O 1
ATOM 6042 N N . ASP D 1 125 ? 52.815 36.736 29.480 1.00 36.65 122 ASP D N 1
ATOM 6043 C CA . ASP D 1 125 ? 53.150 37.479 28.237 1.00 36.83 122 ASP D CA 1
ATOM 6044 C C . ASP D 1 125 ? 53.592 38.898 28.616 1.00 37.72 122 ASP D C 1
ATOM 6045 O O . ASP D 1 125 ? 52.797 39.627 29.246 1.00 35.70 122 ASP D O 1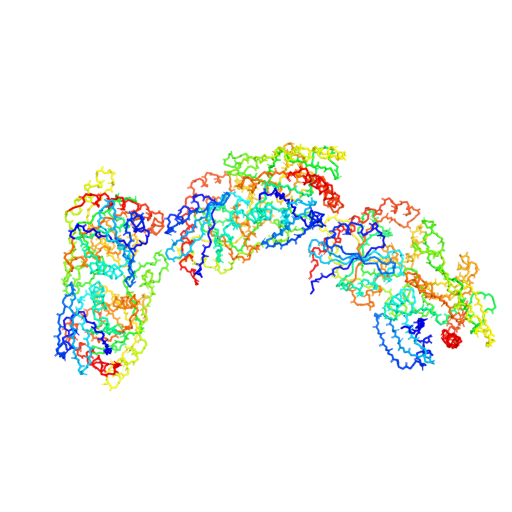
ATOM 6050 N N . LYS D 1 126 ? 54.800 39.284 28.215 1.00 38.15 123 LYS D N 1
ATOM 6051 C CA . LYS D 1 126 ? 55.371 40.597 28.611 1.00 42.48 123 LYS D CA 1
ATOM 6052 C C . LYS D 1 126 ? 54.558 41.752 28.007 1.00 42.65 123 LYS D C 1
ATOM 6053 O O . LYS D 1 126 ? 54.292 42.740 28.727 1.00 41.67 123 LYS D O 1
ATOM 6059 N N . LYS D 1 127 ? 54.151 41.635 26.749 1.00 42.59 124 LYS D N 1
ATOM 6060 C CA . LYS D 1 127 ? 53.394 42.751 26.126 1.00 45.08 124 LYS D CA 1
ATOM 6061 C C . LYS D 1 127 ? 52.064 42.956 26.856 1.00 44.36 124 LYS D C 1
ATOM 6062 O O . LYS D 1 127 ? 51.710 44.120 27.086 1.00 45.20 124 LYS D O 1
ATOM 6068 N N . LEU D 1 128 ? 51.372 41.876 27.225 1.00 42.49 125 LEU D N 1
ATOM 6069 C CA . LEU D 1 128 ? 50.085 42.024 27.946 1.00 41.55 125 LEU D CA 1
ATOM 6070 C C . LEU D 1 128 ? 50.339 42.605 29.342 1.00 41.16 125 LEU D C 1
ATOM 6071 O O . LEU D 1 128 ? 49.605 43.510 29.716 1.00 43.36 125 LEU D O 1
ATOM 6076 N N . ALA D 1 129 ? 51.336 42.105 30.075 1.00 41.23 126 ALA D N 1
ATOM 6077 C CA . ALA D 1 129 ? 51.626 42.633 31.430 1.00 41.89 126 ALA D CA 1
ATOM 6078 C C . ALA D 1 129 ? 52.011 44.122 31.328 1.00 43.62 126 ALA D C 1
ATOM 6079 O O . ALA D 1 129 ? 51.521 44.919 32.149 1.00 43.57 126 ALA D O 1
ATOM 6081 N N . ASP D 1 130 ? 52.835 44.484 30.338 1.00 44.20 127 ASP D N 1
ATOM 6082 C CA . ASP D 1 130 ? 53.224 45.907 30.123 1.00 47.35 127 ASP D CA 1
ATOM 6083 C C . ASP D 1 130 ? 51.966 46.738 29.839 1.00 48.27 127 ASP D C 1
ATOM 6084 O O . ASP D 1 130 ? 51.831 47.833 30.418 1.00 47.70 127 ASP D O 1
ATOM 6089 N N . LEU D 1 131 ? 51.081 46.241 28.973 1.00 47.80 128 LEU D N 1
ATOM 6090 C CA . LEU D 1 131 ? 49.841 46.993 28.659 1.00 48.91 128 LEU D CA 1
ATOM 6091 C C . LEU D 1 131 ? 49.010 47.176 29.936 1.00 48.81 128 LEU D C 1
ATOM 6092 O O . LEU D 1 131 ? 48.463 48.273 30.126 1.00 48.07 128 LEU D O 1
ATOM 6097 N N . ALA D 1 132 ? 48.909 46.134 30.766 1.00 46.45 129 ALA D N 1
ATOM 6098 C CA . ALA D 1 132 ? 48.095 46.236 32.002 1.00 47.72 129 ALA D CA 1
ATOM 6099 C C . ALA D 1 132 ? 48.676 47.322 32.918 1.00 47.75 129 ALA D C 1
ATOM 6100 O O . ALA D 1 132 ? 47.894 48.128 33.465 1.00 46.40 129 ALA D O 1
ATOM 6102 N N . GLN D 1 133 ? 50.000 47.353 33.063 1.00 50.90 130 GLN D N 1
ATOM 6103 C CA . GLN D 1 133 ? 50.639 48.332 33.982 1.00 53.02 130 GLN D CA 1
ATOM 6104 C C . GLN D 1 133 ? 50.493 49.744 33.405 1.00 56.09 130 GLN D C 1
ATOM 6105 O O . GLN D 1 133 ? 50.202 50.663 34.191 1.00 56.46 130 GLN D O 1
ATOM 6111 N N . GLU D 1 134 ? 50.671 49.895 32.089 1.00 55.80 131 GLU D N 1
ATOM 6112 C CA . GLU D 1 134 ? 50.524 51.216 31.424 1.00 60.16 131 GLU D CA 1
ATOM 6113 C C . GLU D 1 134 ? 49.105 51.742 31.698 1.00 61.86 131 GLU D C 1
ATOM 6114 O O . GLU D 1 134 ? 48.989 52.832 32.280 1.00 64.01 131 GLU D O 1
ATOM 6120 N N . MET D 1 135 ? 48.071 50.976 31.331 1.00 62.21 132 MET D N 1
ATOM 6121 C CA . MET D 1 135 ? 46.654 51.400 31.531 1.00 60.91 132 MET D CA 1
ATOM 6122 C C . MET D 1 135 ? 46.383 51.701 33.013 1.00 60.76 132 MET D C 1
ATOM 6123 O O . MET D 1 135 ? 45.684 52.686 33.283 1.00 63.56 132 MET D O 1
ATOM 6128 N N . ALA D 1 136 ? 46.891 50.867 33.928 1.00 59.61 133 ALA D N 1
ATOM 6129 C CA . ALA D 1 136 ? 46.632 51.035 35.378 1.00 60.74 133 ALA D CA 1
ATOM 6130 C C . ALA D 1 136 ? 47.258 52.345 35.860 1.00 64.86 133 ALA D C 1
ATOM 6131 O O . ALA D 1 136 ? 46.600 53.072 36.616 1.00 64.72 133 ALA D O 1
ATOM 6133 N N . GLU D 1 137 ? 48.491 52.612 35.433 1.00 68.02 134 GLU D N 1
ATOM 6134 C CA . GLU D 1 137 ? 49.202 53.855 35.823 1.00 71.33 134 GLU D CA 1
ATOM 6135 C C . GLU D 1 137 ? 48.487 55.051 35.186 1.00 73.47 134 GLU D C 1
ATOM 6136 O O . GLU D 1 137 ? 48.324 56.072 35.879 1.00 73.96 134 GLU D O 1
ATOM 6142 N N . LYS D 1 138 ? 48.036 54.896 33.938 1.00 73.42 135 LYS D N 1
ATOM 6143 C CA . LYS D 1 138 ? 47.331 55.983 33.212 1.00 76.55 135 LYS D CA 1
ATOM 6144 C C . LYS D 1 138 ? 46.062 56.388 33.979 1.00 76.93 135 LYS D C 1
ATOM 6145 O O . LYS D 1 138 ? 45.673 57.557 33.865 1.00 77.65 135 LYS D O 1
ATOM 6151 N N . GLN D 1 139 ? 45.461 55.469 34.746 1.00 77.34 136 GLN D N 1
ATOM 6152 C CA . GLN D 1 139 ? 44.234 55.770 35.542 1.00 75.64 136 GLN D CA 1
ATOM 6153 C C . GLN D 1 139 ? 44.593 55.974 37.021 1.00 75.22 136 GLN D C 1
ATOM 6154 O O . GLN D 1 139 ? 43.663 55.962 37.849 1.00 75.53 136 GLN D O 1
ATOM 6160 N N . GLY D 1 140 ? 45.879 56.149 37.348 1.00 75.55 137 GLY D N 1
ATOM 6161 C CA . GLY D 1 140 ? 46.289 56.306 38.760 1.00 73.74 137 GLY D CA 1
ATOM 6162 C C . GLY D 1 140 ? 45.777 55.155 39.617 1.00 72.34 137 GLY D C 1
ATOM 6163 O O . GLY D 1 140 ? 45.473 55.378 40.799 1.00 72.69 137 GLY D O 1
ATOM 6164 N N . GLN D 1 141 ? 45.658 53.966 39.021 1.00 69.58 138 GLN D N 1
ATOM 6165 C CA . GLN D 1 141 ? 45.173 52.747 39.718 1.00 67.10 138 GLN D CA 1
ATOM 6166 C C . GLN D 1 141 ? 46.381 52.126 40.434 1.00 66.95 138 GLN D C 1
ATOM 6167 O O . GLN D 1 141 ? 47.433 51.946 39.776 1.00 65.47 138 GLN D O 1
ATOM 6173 N N . SER D 1 142 ? 46.268 51.875 41.742 1.00 65.16 139 SER D N 1
ATOM 6174 C CA . SER D 1 142 ? 47.395 51.263 42.501 1.00 66.48 139 SER D CA 1
ATOM 6175 C C . SER D 1 142 ? 47.681 49.865 41.933 1.00 62.77 139 SER D C 1
ATOM 6176 O O . SER D 1 142 ? 46.757 49.032 41.964 1.00 60.13 139 SER D O 1
ATOM 6179 N N . VAL D 1 143 ? 48.918 49.626 41.471 1.00 59.57 140 VAL D N 1
ATOM 6180 C CA . VAL D 1 143 ? 49.284 48.363 40.761 1.00 59.51 140 VAL D CA 1
ATOM 6181 C C . VAL D 1 143 ? 50.589 47.767 41.310 1.00 57.50 140 VAL D C 1
ATOM 6182 O O . VAL D 1 143 ? 51.472 48.520 41.755 1.00 59.64 140 VAL D O 1
ATOM 6186 N N . LYS D 1 144 ? 50.690 46.440 41.267 1.00 54.46 141 LYS D N 1
ATOM 6187 C CA . LYS D 1 144 ? 51.914 45.722 41.698 1.00 53.93 141 LYS D CA 1
ATOM 6188 C C . LYS D 1 144 ? 52.076 44.565 40.717 1.00 50.04 141 LYS D C 1
ATOM 6189 O O . LYS D 1 144 ? 51.061 43.944 40.365 1.00 46.82 141 LYS D O 1
ATOM 6195 N N . ARG D 1 145 ? 53.306 44.314 40.290 1.00 49.46 142 ARG D N 1
ATOM 6196 C CA . ARG D 1 145 ? 53.592 43.314 39.238 1.00 47.24 142 ARG D CA 1
ATOM 6197 C C . ARG D 1 145 ? 54.593 42.273 39.762 1.00 47.37 142 ARG D C 1
ATOM 6198 O O . ARG D 1 145 ? 55.614 42.666 40.299 1.00 45.68 142 ARG D O 1
ATOM 6206 N N . GLY D 1 146 ? 54.303 40.982 39.610 1.00 46.26 143 GLY D N 1
ATOM 6207 C CA . GLY D 1 146 ? 55.264 39.977 40.097 1.00 45.19 143 GLY D CA 1
ATOM 6208 C C . GLY D 1 146 ? 54.713 38.564 40.069 1.00 42.13 143 GLY D C 1
ATOM 6209 O O . GLY D 1 146 ? 53.944 38.227 39.147 1.00 37.55 143 GLY D O 1
ATOM 6210 N N . LEU D 1 147 ? 55.107 37.772 41.067 1.00 40.56 144 LEU D N 1
ATOM 6211 C CA . LEU D 1 147 ? 54.749 36.335 41.158 1.00 38.16 144 LEU D CA 1
ATOM 6212 C C . LEU D 1 147 ? 53.362 36.155 41.760 1.00 36.73 144 LEU D C 1
ATOM 6213 O O . LEU D 1 147 ? 53.117 36.658 42.871 1.00 37.88 144 LEU D O 1
ATOM 6218 N N . ILE D 1 148 ? 52.516 35.421 41.048 1.00 35.18 145 ILE D N 1
ATOM 6219 C CA . ILE D 1 148 ? 51.204 34.981 41.587 1.00 35.81 145 ILE D CA 1
ATOM 6220 C C . ILE D 1 148 ? 51.336 33.478 41.837 1.00 34.71 145 ILE D C 1
ATOM 6221 O O . ILE D 1 148 ? 51.829 32.748 40.919 1.00 34.51 145 ILE D O 1
ATOM 6226 N N . CYS D 1 149 ? 50.951 33.033 43.026 1.00 33.14 146 CYS D N 1
ATOM 6227 C CA . CYS D 1 149 ? 51.003 31.586 43.351 1.00 33.17 146 CYS D CA 1
ATOM 6228 C C . CYS D 1 149 ? 49.576 31.054 43.430 1.00 33.75 146 CYS D C 1
ATOM 6229 O O . CYS D 1 149 ? 48.757 31.669 44.125 1.00 34.02 146 CYS D O 1
ATOM 6232 N N . SER D 1 150 ? 49.312 29.951 42.741 1.00 32.06 147 SER D N 1
ATOM 6233 C CA . SER D 1 150 ? 47.967 29.344 42.761 1.00 34.13 147 SER D CA 1
ATOM 6234 C C . SER D 1 150 ? 47.990 28.055 43.573 1.00 34.47 147 SER D C 1
ATOM 6235 O O . SER D 1 150 ? 49.039 27.425 43.669 1.00 33.76 147 SER D O 1
ATOM 6238 N N . GLY D 1 151 ? 46.821 27.675 44.069 1.00 34.60 148 GLY D N 1
ATOM 6239 C CA . GLY D 1 151 ? 46.636 26.405 44.782 1.00 34.82 148 GLY D CA 1
ATOM 6240 C C . GLY D 1 151 ? 45.154 26.151 44.981 1.00 35.51 148 GLY D C 1
ATOM 6241 O O . GLY D 1 151 ? 44.376 27.121 44.897 1.00 35.61 148 GLY D O 1
ATOM 6242 N N . ASP D 1 152 ? 44.779 24.893 45.180 1.00 34.55 149 ASP D N 1
ATOM 6243 C CA . ASP D 1 152 ? 43.374 24.531 45.443 1.00 35.27 149 ASP D CA 1
ATOM 6244 C C . ASP D 1 152 ? 43.035 24.875 46.902 1.00 36.25 149 ASP D C 1
ATOM 6245 O O . ASP D 1 152 ? 42.351 24.077 47.540 1.00 40.77 149 ASP D O 1
ATOM 6250 N N . SER D 1 153 ? 43.474 26.037 47.398 1.00 34.39 150 SER D N 1
ATOM 6251 C CA . SER D 1 153 ? 43.137 26.414 48.791 1.00 38.37 150 SER D CA 1
ATOM 6252 C C . SER D 1 153 ? 42.823 27.904 48.907 1.00 38.74 150 SER D C 1
ATOM 6253 O O . SER D 1 153 ? 43.492 28.719 48.250 1.00 35.97 150 SER D O 1
ATOM 6256 N N . PHE D 1 154 ? 41.836 28.226 49.740 1.00 39.12 151 PHE D N 1
ATOM 6257 C CA . PHE D 1 154 ? 41.580 29.644 50.069 1.00 38.37 151 PHE D CA 1
ATOM 6258 C C . PHE D 1 154 ? 42.476 29.952 51.269 1.00 40.80 151 PHE D C 1
ATOM 6259 O O . PHE D 1 154 ? 42.239 29.380 52.353 1.00 41.79 151 PHE D O 1
ATOM 6267 N N . ILE D 1 155 ? 43.473 30.810 51.070 1.00 41.14 152 ILE D N 1
ATOM 6268 C CA . ILE D 1 155 ? 44.469 31.120 52.131 1.00 41.05 152 ILE D CA 1
ATOM 6269 C C . ILE D 1 155 ? 43.806 31.999 53.196 1.00 43.36 152 ILE D C 1
ATOM 6270 O O . ILE D 1 155 ? 43.360 33.119 52.871 1.00 40.08 152 ILE D O 1
ATOM 6275 N N . ASN D 1 156 ? 43.764 31.512 54.435 1.00 45.94 153 ASN D N 1
ATOM 6276 C CA . ASN D 1 156 ? 43.038 32.263 55.491 1.00 48.14 153 ASN D CA 1
ATOM 6277 C C . ASN D 1 156 ? 43.789 32.206 56.828 1.00 49.22 153 ASN D C 1
ATOM 6278 O O . ASN D 1 156 ? 43.109 32.072 57.861 1.00 52.87 153 ASN D O 1
ATOM 6283 N N . SER D 1 157 ? 45.121 32.297 56.818 1.00 48.38 154 SER D N 1
ATOM 6284 C CA . SER D 1 157 ? 45.871 32.382 58.103 1.00 52.14 154 SER D CA 1
ATOM 6285 C C . SER D 1 157 ? 47.301 32.855 57.849 1.00 52.26 154 SER D C 1
ATOM 6286 O O . SER D 1 157 ? 47.830 32.605 56.730 1.00 44.91 154 SER D O 1
ATOM 6289 N N . GLU D 1 158 ? 47.896 33.497 58.860 1.00 53.80 155 GLU D N 1
ATOM 6290 C CA . GLU D 1 158 ? 49.311 33.955 58.785 1.00 59.14 155 GLU D CA 1
ATOM 6291 C C . GLU D 1 158 ? 50.238 32.742 58.635 1.00 55.28 155 GLU D C 1
ATOM 6292 O O . GLU D 1 158 ? 51.246 32.876 57.912 1.00 54.56 155 GLU D O 1
ATOM 6298 N N . ASP D 1 159 ? 49.906 31.610 59.275 1.00 54.06 156 ASP D N 1
ATOM 6299 C CA . ASP D 1 159 ? 50.753 30.387 59.172 1.00 55.31 156 ASP D CA 1
ATOM 6300 C C . ASP D 1 159 ? 50.775 29.876 57.727 1.00 51.26 156 ASP D C 1
ATOM 6301 O O . ASP D 1 159 ? 51.842 29.436 57.281 1.00 51.83 156 ASP D O 1
ATOM 6306 N N . LYS D 1 160 ? 49.624 29.863 57.055 1.00 49.33 157 LYS D N 1
ATOM 6307 C CA . LYS D 1 160 ? 49.584 29.354 55.657 1.00 48.58 157 LYS D CA 1
ATOM 6308 C C . LYS D 1 160 ? 50.357 30.325 54.766 1.00 45.27 157 LYS D C 1
ATOM 6309 O O . LYS D 1 160 ? 51.084 29.851 53.881 1.00 46.85 157 LYS D O 1
ATOM 6315 N N . ILE D 1 161 ? 50.203 31.630 54.991 1.00 45.00 158 ILE D N 1
ATOM 6316 C CA . ILE D 1 161 ? 50.974 32.630 54.197 1.00 47.65 158 ILE D CA 1
ATOM 6317 C C . ILE D 1 161 ? 52.460 32.414 54.462 1.00 46.96 158 ILE D C 1
ATOM 6318 O O . ILE D 1 161 ? 53.239 32.422 53.480 1.00 44.13 158 ILE D O 1
ATOM 6323 N N . ALA D 1 162 ? 52.834 32.264 55.743 1.00 46.90 159 ALA D N 1
ATOM 6324 C CA . ALA D 1 162 ? 54.260 32.068 56.095 1.00 47.87 159 ALA D CA 1
ATOM 6325 C C . ALA D 1 162 ? 54.810 30.857 55.342 1.00 45.75 159 ALA D C 1
ATOM 6326 O O . ALA D 1 162 ? 55.888 31.008 54.761 1.00 46.51 159 ALA D O 1
ATOM 6328 N N . GLN D 1 163 ? 54.089 29.723 55.339 1.00 45.13 160 GLN D N 1
ATOM 6329 C CA . GLN D 1 163 ? 54.594 28.499 54.652 1.00 46.42 160 GLN D CA 1
ATOM 6330 C C . GLN D 1 163 ? 54.737 28.757 53.144 1.00 44.41 160 GLN D C 1
ATOM 6331 O O . GLN D 1 163 ? 55.716 28.258 52.539 1.00 41.89 160 GLN D O 1
ATOM 6337 N N . ILE D 1 164 ? 53.767 29.448 52.542 1.00 42.08 161 ILE D N 1
ATOM 6338 C CA . ILE D 1 164 ? 53.876 29.771 51.091 1.00 40.32 161 ILE D CA 1
ATOM 6339 C C . ILE D 1 164 ? 55.082 30.692 50.886 1.00 42.39 161 ILE D C 1
ATOM 6340 O O . ILE D 1 164 ? 55.863 30.442 49.950 1.00 38.76 161 ILE D O 1
ATOM 6345 N N . GLN D 1 165 ? 55.246 31.701 51.743 1.00 43.54 162 GLN D N 1
ATOM 6346 C CA . GLN D 1 165 ? 56.410 32.618 51.579 1.00 47.78 162 GLN D CA 1
ATOM 6347 C C . GLN D 1 165 ? 57.734 31.876 51.781 1.00 47.62 162 GLN D C 1
ATOM 6348 O O . GLN D 1 165 ? 58.726 32.264 51.108 1.00 47.97 162 GLN D O 1
ATOM 6354 N N . ALA D 1 166 ? 57.762 30.866 52.660 1.00 45.70 163 ALA D N 1
ATOM 6355 C CA . ALA D 1 166 ? 59.020 30.108 52.855 1.00 46.72 163 ALA D CA 1
ATOM 6356 C C . ALA D 1 166 ? 59.366 29.374 51.553 1.00 44.81 163 ALA D C 1
ATOM 6357 O O . ALA D 1 166 ? 60.543 29.270 51.245 1.00 46.11 163 ALA D O 1
ATOM 6359 N N . ASP D 1 167 ? 58.364 28.908 50.803 1.00 43.49 164 ASP D N 1
ATOM 6360 C CA . ASP D 1 167 ? 58.638 28.154 49.548 1.00 43.08 164 ASP D CA 1
ATOM 6361 C C . ASP D 1 167 ? 58.819 29.125 48.379 1.00 42.66 164 ASP D C 1
ATOM 6362 O O . ASP D 1 167 ? 59.565 28.801 47.446 1.00 40.82 164 ASP D O 1
ATOM 6367 N N . PHE D 1 168 ? 58.114 30.256 48.427 1.00 43.01 165 PHE D N 1
ATOM 6368 C CA . PHE D 1 168 ? 58.115 31.263 47.338 1.00 42.43 165 PHE D CA 1
ATOM 6369 C C . PHE D 1 168 ? 58.277 32.631 47.985 1.00 42.91 165 PHE D C 1
ATOM 6370 O O . PHE D 1 168 ? 57.302 33.346 48.176 1.00 43.36 165 PHE D O 1
ATOM 6378 N N . PRO D 1 169 ? 59.518 33.025 48.349 1.00 45.87 166 PRO D N 1
ATOM 6379 C CA . PRO D 1 169 ? 59.745 34.272 49.085 1.00 49.07 166 PRO D CA 1
ATOM 6380 C C . PRO D 1 169 ? 59.173 35.530 48.417 1.00 48.72 166 PRO D C 1
ATOM 6381 O O . PRO D 1 169 ? 58.705 36.361 49.130 1.00 49.16 166 PRO D O 1
ATOM 6385 N N . ASN D 1 170 ? 59.172 35.600 47.085 1.00 49.24 167 ASN D N 1
ATOM 6386 C CA . ASN D 1 170 ? 58.695 36.815 46.369 1.00 49.67 167 ASN D CA 1
ATOM 6387 C C . ASN D 1 170 ? 57.200 36.732 46.055 1.00 46.59 167 ASN D C 1
ATOM 6388 O O . ASN D 1 170 ? 56.732 37.565 45.258 1.00 46.64 167 ASN D O 1
ATOM 6393 N N . VAL D 1 171 ? 56.461 35.807 46.672 1.00 45.27 168 VAL D N 1
ATOM 6394 C CA . VAL D 1 171 ? 55.017 35.708 46.304 1.00 45.36 168 VAL D CA 1
ATOM 6395 C C . VAL D 1 171 ? 54.340 37.057 46.582 1.00 44.86 168 VAL D C 1
ATOM 6396 O O . VAL D 1 171 ? 54.504 37.619 47.683 1.00 42.58 168 VAL D O 1
ATOM 6400 N N . MET D 1 172 ? 53.584 37.539 45.601 1.00 43.71 169 MET D N 1
ATOM 6401 C CA . MET D 1 172 ? 52.909 38.855 45.701 1.00 44.91 169 MET D CA 1
ATOM 6402 C C . MET D 1 172 ? 51.442 38.620 46.048 1.00 45.35 169 MET D C 1
ATOM 6403 O O . MET D 1 172 ? 50.907 39.313 46.933 1.00 42.80 169 MET D O 1
ATOM 6408 N N . GLY D 1 173 ? 50.840 37.651 45.363 1.00 45.00 170 GLY D N 1
ATOM 6409 C CA . GLY D 1 173 ? 49.424 37.333 45.573 1.00 43.57 170 GLY D CA 1
ATOM 6410 C C . GLY D 1 173 ? 49.170 35.853 45.436 1.00 40.67 170 GLY D C 1
ATOM 6411 O O . GLY D 1 173 ? 49.976 35.152 44.766 1.00 39.25 170 GLY D O 1
ATOM 6412 N N . VAL D 1 174 ? 48.090 35.405 46.067 1.00 37.43 171 VAL D N 1
ATOM 6413 C CA . VAL D 1 174 ? 47.655 33.986 46.014 1.00 35.95 171 VAL D CA 1
ATOM 6414 C C . VAL D 1 174 ? 46.211 33.942 45.519 1.00 35.58 171 VAL D C 1
ATOM 6415 O O . VAL D 1 174 ? 45.430 34.855 45.843 1.00 37.60 171 VAL D O 1
ATOM 6419 N N . GLU D 1 175 ? 45.889 32.908 44.762 1.00 34.50 172 GLU D N 1
ATOM 6420 C CA . GLU D 1 175 ? 44.506 32.678 44.293 1.00 35.71 172 GLU D CA 1
ATOM 6421 C C . GLU D 1 175 ? 44.435 31.199 43.903 1.00 33.88 172 GLU D C 1
ATOM 6422 O O . GLU D 1 175 ? 45.383 30.472 44.269 1.00 32.50 172 GLU D O 1
ATOM 6428 N N . MET D 1 176 ? 43.411 30.775 43.159 1.00 32.33 173 MET D N 1
ATOM 6429 C CA . MET D 1 176 ? 43.176 29.315 42.982 1.00 32.47 173 MET D CA 1
ATOM 6430 C C . MET D 1 176 ? 43.095 28.890 41.511 1.00 32.61 173 MET D C 1
ATOM 6431 O O . MET D 1 176 ? 42.771 27.723 41.280 1.00 34.45 173 MET D O 1
ATOM 6436 N N . GLU D 1 177 ? 43.394 29.762 40.549 1.00 31.90 174 GLU D N 1
ATOM 6437 C CA . GLU D 1 177 ? 43.207 29.313 39.144 1.00 31.34 174 GLU D CA 1
ATOM 6438 C C . GLU D 1 177 ? 44.309 29.828 38.218 1.00 29.62 174 GLU D C 1
ATOM 6439 O O . GLU D 1 177 ? 44.509 29.201 37.162 1.00 29.25 174 GLU D O 1
ATOM 6445 N N . ALA D 1 178 ? 44.989 30.906 38.597 1.00 31.50 175 ALA D N 1
ATOM 6446 C CA . ALA D 1 178 ? 45.890 31.595 37.639 1.00 32.73 175 ALA D CA 1
ATOM 6447 C C . ALA D 1 178 ? 46.916 30.645 37.007 1.00 34.02 175 ALA D C 1
ATOM 6448 O O . ALA D 1 178 ? 47.054 30.673 35.762 1.00 32.05 175 ALA D O 1
ATOM 6450 N N . THR D 1 179 ? 47.628 29.867 37.836 1.00 33.25 176 THR D N 1
ATOM 6451 C CA . THR D 1 179 ? 48.696 28.972 37.332 1.00 30.40 176 THR D CA 1
ATOM 6452 C C . THR D 1 179 ? 48.090 27.851 36.475 1.00 31.72 176 THR D C 1
ATOM 6453 O O . THR D 1 179 ? 48.748 27.439 35.492 1.00 29.39 176 THR D O 1
ATOM 6457 N N . ALA D 1 180 ? 46.896 27.369 36.829 1.00 31.48 177 ALA D N 1
ATOM 6458 C CA . ALA D 1 180 ? 46.217 26.340 36.009 1.00 30.79 177 ALA D CA 1
ATOM 6459 C C . ALA D 1 180 ? 45.895 26.917 34.617 1.00 29.76 177 ALA D C 1
ATOM 6460 O O . ALA D 1 180 ? 46.173 26.242 33.624 1.00 28.78 177 ALA D O 1
ATOM 6462 N N . ILE D 1 181 ? 45.375 28.144 34.549 1.00 30.17 178 ILE D N 1
ATOM 6463 C CA . ILE D 1 181 ? 45.072 28.757 33.218 1.00 29.53 178 ILE D CA 1
ATOM 6464 C C . ILE D 1 181 ? 46.392 28.941 32.449 1.00 29.83 178 ILE D C 1
ATOM 6465 O O . ILE D 1 181 ? 46.418 28.691 31.223 1.00 28.19 178 ILE D O 1
ATOM 6470 N N . ALA D 1 182 ? 47.462 29.308 33.159 1.00 29.61 179 ALA D N 1
ATOM 6471 C CA . ALA D 1 182 ? 48.779 29.503 32.517 1.00 30.24 179 ALA D CA 1
ATOM 6472 C C . ALA D 1 182 ? 49.264 28.169 31.938 1.00 29.83 179 ALA D C 1
ATOM 6473 O O . ALA D 1 182 ? 49.858 28.189 30.842 1.00 30.56 179 ALA D O 1
ATOM 6475 N N . GLN D 1 183 ? 49.039 27.068 32.668 1.00 27.95 180 GLN D N 1
ATOM 6476 C CA . GLN D 1 183 ? 49.519 25.731 32.235 1.00 28.38 180 GLN D CA 1
ATOM 6477 C C . GLN D 1 183 ? 48.749 25.343 30.972 1.00 28.49 180 GLN D C 1
ATOM 6478 O O . GLN D 1 183 ? 49.386 24.840 30.039 1.00 28.54 180 GLN D O 1
ATOM 6484 N N . VAL D 1 184 ? 47.430 25.549 30.967 1.00 27.78 181 VAL D N 1
ATOM 6485 C CA . VAL D 1 184 ? 46.657 25.264 29.720 1.00 27.86 181 VAL D CA 1
ATOM 6486 C C . VAL D 1 184 ? 47.204 26.146 28.588 1.00 28.56 181 VAL D C 1
ATOM 6487 O O . VAL D 1 184 ? 47.480 25.600 27.472 1.00 28.05 181 VAL D O 1
ATOM 6491 N N . CYS D 1 185 ? 47.371 27.445 28.852 1.00 28.44 182 CYS D N 1
ATOM 6492 C CA . CYS D 1 185 ? 47.812 28.392 27.789 1.00 28.57 182 CYS D CA 1
ATOM 6493 C C . CYS D 1 185 ? 49.206 28.017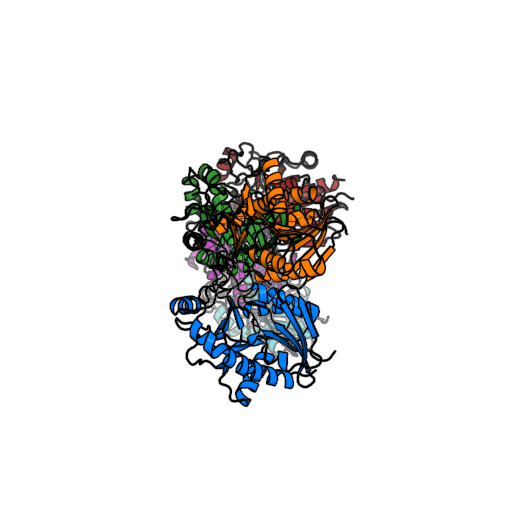 27.318 1.00 30.66 182 CYS D C 1
ATOM 6494 O O . CYS D 1 185 ? 49.473 28.166 26.105 1.00 29.75 182 CYS D O 1
ATOM 6497 N N . TYR D 1 186 ? 50.041 27.518 28.237 1.00 30.93 183 TYR D N 1
ATOM 6498 C CA . TYR D 1 186 ? 51.400 27.080 27.870 1.00 30.28 183 TYR D CA 1
ATOM 6499 C C . TYR D 1 186 ? 51.301 25.868 26.944 1.00 32.14 183 TYR D C 1
ATOM 6500 O O . TYR D 1 186 ? 51.966 25.851 25.909 1.00 30.44 183 TYR D O 1
ATOM 6509 N N . ALA D 1 187 ? 50.472 24.891 27.324 1.00 28.93 184 ALA D N 1
ATOM 6510 C CA . ALA D 1 187 ? 50.309 23.666 26.507 1.00 31.25 184 ALA D CA 1
ATOM 6511 C C . ALA D 1 187 ? 49.734 23.996 25.117 1.00 29.89 184 ALA D C 1
ATOM 6512 O O . ALA D 1 187 ? 50.064 23.285 24.142 1.00 31.24 184 ALA D O 1
ATOM 6514 N N . PHE D 1 188 ? 48.871 24.999 25.024 1.00 29.58 185 PHE D N 1
ATOM 6515 C CA . PHE D 1 188 ? 48.269 25.395 23.719 1.00 32.61 185 PHE D CA 1
ATOM 6516 C C . PHE D 1 188 ? 49.070 26.509 23.037 1.00 31.59 185 PHE D C 1
ATOM 6517 O O . PHE D 1 188 ? 48.663 26.906 21.952 1.00 32.16 185 PHE D O 1
ATOM 6525 N N . ASN D 1 189 ? 50.120 27.021 23.678 1.00 32.30 186 ASN D N 1
ATOM 6526 C CA . ASN D 1 189 ? 50.951 28.104 23.095 1.00 35.37 186 ASN D CA 1
ATOM 6527 C C . ASN D 1 189 ? 50.126 29.382 22.873 1.00 34.43 186 ASN D C 1
ATOM 6528 O O . ASN D 1 189 ? 50.211 29.968 21.778 1.00 33.23 186 ASN D O 1
ATOM 6533 N N . VAL D 1 190 ? 49.349 29.791 23.872 1.00 33.99 187 VAL D N 1
ATOM 6534 C CA . VAL D 1 190 ? 48.517 31.023 23.800 1.00 33.70 187 VAL D CA 1
ATOM 6535 C C . VAL D 1 190 ? 49.041 32.006 24.846 1.00 32.49 187 VAL D C 1
ATOM 6536 O O . VAL D 1 190 ? 49.225 31.605 25.992 1.00 32.12 187 VAL D O 1
ATOM 6540 N N . PRO D 1 191 ? 49.344 33.282 24.479 1.00 31.79 188 PRO D N 1
ATOM 6541 C CA . PRO D 1 191 ? 49.825 34.291 25.433 1.00 31.86 188 PRO D CA 1
ATOM 6542 C C . PRO D 1 191 ? 48.837 34.490 26.591 1.00 32.36 188 PRO D C 1
ATOM 6543 O O . PRO D 1 191 ? 47.624 34.536 26.353 1.00 31.58 188 PRO D O 1
ATOM 6547 N N . PHE D 1 192 ? 49.371 34.580 27.805 1.00 31.07 189 PHE D N 1
ATOM 6548 C CA . PHE D 1 192 ? 48.534 34.646 29.026 1.00 31.68 189 PHE D CA 1
ATOM 6549 C C . PHE D 1 192 ? 49.048 35.704 30.001 1.00 31.27 189 PHE D C 1
ATOM 6550 O O . PHE D 1 192 ? 50.264 35.968 30.018 1.00 33.10 189 PHE D O 1
ATOM 6558 N N . VAL D 1 193 ? 48.137 36.274 30.800 1.00 31.28 190 VAL D N 1
ATOM 6559 C CA . VAL D 1 193 ? 48.556 37.212 31.882 1.00 33.27 190 VAL D CA 1
ATOM 6560 C C . VAL D 1 193 ? 47.452 37.244 32.939 1.00 34.52 190 VAL D C 1
ATOM 6561 O O . VAL D 1 193 ? 46.280 37.084 32.578 1.00 35.24 190 VAL D O 1
ATOM 6565 N N . VAL D 1 194 ? 47.851 37.440 34.192 1.00 34.33 191 VAL D N 1
ATOM 6566 C CA . VAL D 1 194 ? 46.898 37.639 35.313 1.00 34.61 191 VAL D CA 1
ATOM 6567 C C . VAL D 1 194 ? 46.740 39.140 35.514 1.00 36.50 191 VAL D C 1
ATOM 6568 O O . VAL D 1 194 ? 47.770 39.834 35.589 1.00 37.55 191 VAL D O 1
ATOM 6572 N N . VAL D 1 195 ? 45.495 39.609 35.565 1.00 36.17 192 VAL D N 1
ATOM 6573 C CA . VAL D 1 195 ? 45.195 41.027 35.915 1.00 36.00 192 VAL D CA 1
ATOM 6574 C C . VAL D 1 195 ? 44.083 40.960 36.958 1.00 36.72 192 VAL D C 1
ATOM 6575 O O . VAL D 1 195 ? 42.899 41.016 36.585 1.00 35.06 192 VAL D O 1
ATOM 6579 N N . ARG D 1 196 ? 44.473 40.772 38.217 1.00 36.45 193 ARG D N 1
ATOM 6580 C CA . ARG D 1 196 ? 43.484 40.614 39.312 1.00 37.93 193 ARG D CA 1
ATOM 6581 C C . ARG D 1 196 ? 43.583 41.791 40.290 1.00 38.82 193 ARG D C 1
ATOM 6582 O O . ARG D 1 196 ? 44.416 42.682 40.087 1.00 40.26 193 ARG D O 1
ATOM 6590 N N . ALA D 1 197 ? 42.746 41.776 41.321 1.00 39.76 194 ALA D N 1
ATOM 6591 C CA . ALA D 1 197 ? 42.716 42.875 42.312 1.00 39.43 194 ALA D CA 1
ATOM 6592 C C . ALA D 1 197 ? 42.525 42.255 43.685 1.00 38.13 194 ALA D C 1
ATOM 6593 O O . ALA D 1 197 ? 41.890 41.199 43.769 1.00 35.92 194 ALA D O 1
ATOM 6595 N N . ILE D 1 198 ? 43.077 42.901 44.700 1.00 40.13 195 ILE D N 1
ATOM 6596 C CA . ILE D 1 198 ? 43.074 42.350 46.081 1.00 40.21 195 ILE D CA 1
ATOM 6597 C C . ILE D 1 198 ? 41.696 42.479 46.725 1.00 40.95 195 ILE D C 1
ATOM 6598 O O . ILE D 1 198 ? 41.125 43.565 46.682 1.00 43.75 195 ILE D O 1
ATOM 6603 N N . SER D 1 199 ? 41.250 41.397 47.358 1.00 41.64 196 SER D N 1
ATOM 6604 C CA . SER D 1 199 ? 39.958 41.328 48.082 1.00 41.26 196 SER D CA 1
ATOM 6605 C C . SER D 1 199 ? 40.225 41.096 49.569 1.00 42.08 196 SER D C 1
ATOM 6606 O O . SER D 1 199 ? 39.287 41.257 50.379 1.00 43.93 196 SER D O 1
ATOM 6609 N N . ASP D 1 200 ? 41.457 40.703 49.901 1.00 43.38 197 ASP D N 1
ATOM 6610 C CA . ASP D 1 200 ? 41.817 40.366 51.303 1.00 43.48 197 ASP D CA 1
ATOM 6611 C C . ASP D 1 200 ? 43.328 40.144 51.408 1.00 44.11 197 ASP D C 1
ATOM 6612 O O . ASP D 1 200 ? 43.999 40.160 50.362 1.00 44.09 197 ASP D O 1
ATOM 6617 N N . GLY D 1 201 ? 43.824 39.872 52.622 1.00 44.77 198 GLY D N 1
ATOM 6618 C CA . GLY D 1 201 ? 45.267 39.644 52.836 1.00 44.49 198 GLY D CA 1
ATOM 6619 C C . GLY D 1 201 ? 45.608 38.173 53.039 1.00 45.65 198 GLY D C 1
ATOM 6620 O O . GLY D 1 201 ? 46.744 37.895 53.404 1.00 47.31 198 GLY D O 1
ATOM 6621 N N . GLY D 1 202 ? 44.664 37.253 52.799 1.00 44.99 199 GLY D N 1
ATOM 6622 C CA . GLY D 1 202 ? 44.930 35.814 52.993 1.00 43.69 199 GLY D CA 1
ATOM 6623 C C . GLY D 1 202 ? 45.250 35.469 54.448 1.00 46.92 199 GLY D C 1
ATOM 6624 O O . GLY D 1 202 ? 45.797 34.376 54.680 1.00 44.10 199 GLY D O 1
ATOM 6625 N N . ASP D 1 203 ? 44.887 36.341 55.398 1.00 47.65 200 ASP D N 1
ATOM 6626 C CA . ASP D 1 203 ? 45.159 36.084 56.840 1.00 52.27 200 ASP D CA 1
ATOM 6627 C C . ASP D 1 203 ? 43.887 35.553 57.525 1.00 52.97 200 ASP D C 1
ATOM 6628 O O . ASP D 1 203 ? 42.944 35.126 56.814 1.00 48.31 200 ASP D O 1
ATOM 6633 N N . GLY D 1 204 ? 43.856 35.592 58.862 1.00 53.42 201 GLY D N 1
ATOM 6634 C CA . GLY D 1 204 ? 42.708 35.065 59.629 1.00 55.33 201 GLY D CA 1
ATOM 6635 C C . GLY D 1 204 ? 41.408 35.796 59.329 1.00 54.13 201 GLY D C 1
ATOM 6636 O O . GLY D 1 204 ? 40.323 35.223 59.629 1.00 54.73 201 GLY D O 1
ATOM 6637 N N . LYS D 1 205 ? 41.519 37.016 58.782 1.00 54.70 202 LYS D N 1
ATOM 6638 C CA . LYS D 1 205 ? 40.342 37.877 58.484 1.00 56.15 202 LYS D CA 1
ATOM 6639 C C . LYS D 1 205 ? 39.992 37.806 56.993 1.00 52.94 202 LYS D C 1
ATOM 6640 O O . LYS D 1 205 ? 39.065 38.522 56.593 1.00 50.82 202 LYS D O 1
ATOM 6646 N N . ALA D 1 206 ? 40.699 36.972 56.216 1.00 49.31 203 ALA D N 1
ATOM 6647 C CA . ALA D 1 206 ? 40.511 36.929 54.746 1.00 48.57 203 ALA D CA 1
ATOM 6648 C C . ALA D 1 206 ? 39.063 36.638 54.345 1.00 47.20 203 ALA D C 1
ATOM 6649 O O . ALA D 1 206 ? 38.570 37.304 53.410 1.00 49.93 203 ALA D O 1
ATOM 6651 N N . SER D 1 207 ? 38.409 35.673 54.992 1.00 47.61 204 SER D N 1
ATOM 6652 C CA . SER D 1 207 ? 37.059 35.277 54.514 1.00 49.14 204 SER D CA 1
ATOM 6653 C C . SER D 1 207 ? 36.077 36.455 54.660 1.00 49.29 204 SER D C 1
ATOM 6654 O O . SER D 1 207 ? 35.290 36.691 53.709 1.00 46.66 204 SER D O 1
ATOM 6657 N N . ILE D 1 208 ? 36.168 37.208 55.762 1.00 49.05 205 ILE D N 1
ATOM 6658 C CA . ILE D 1 208 ? 35.263 38.379 56.000 1.00 51.11 205 ILE D CA 1
ATOM 6659 C C . ILE D 1 208 ? 35.620 39.500 55.022 1.00 47.64 205 ILE D C 1
ATOM 6660 O O . ILE D 1 208 ? 34.684 40.081 54.419 1.00 44.87 205 ILE D O 1
ATOM 6665 N N . SER D 1 209 ? 36.919 39.783 54.865 1.00 44.67 206 SER D N 1
ATOM 6666 C CA . SER D 1 209 ? 37.360 40.828 53.906 1.00 45.45 206 SER D CA 1
ATOM 6667 C C . SER D 1 209 ? 36.869 40.473 52.493 1.00 43.34 206 SER D C 1
ATOM 6668 O O . SER D 1 209 ? 36.353 41.370 51.778 1.00 43.84 206 SER D O 1
ATOM 6671 N N . PHE D 1 210 ? 37.033 39.206 52.113 1.00 42.84 207 PHE D N 1
ATOM 6672 C CA . PHE D 1 210 ? 36.618 38.712 50.776 1.00 42.78 207 PHE D CA 1
ATOM 6673 C C . PHE D 1 210 ? 35.135 39.023 50.539 1.00 41.40 207 PHE D C 1
ATOM 6674 O O . PHE D 1 210 ? 34.787 39.579 49.486 1.00 40.65 207 PHE D O 1
ATOM 6682 N N . GLU D 1 211 ? 34.287 38.677 51.508 1.00 43.33 208 GLU D N 1
ATOM 6683 C CA . GLU D 1 211 ? 32.830 38.911 51.377 1.00 44.14 208 GLU D CA 1
ATOM 6684 C C . GLU D 1 211 ? 32.544 40.399 51.151 1.00 44.66 208 GLU D C 1
ATOM 6685 O O . GLU D 1 211 ? 31.625 40.701 50.373 1.00 42.84 208 GLU D O 1
ATOM 6691 N N . GLU D 1 212 ? 33.336 41.290 51.751 1.00 45.44 209 GLU D N 1
ATOM 6692 C CA . GLU D 1 212 ? 33.076 42.740 51.552 1.00 45.87 209 GLU D CA 1
ATOM 6693 C C . GLU D 1 212 ? 33.764 43.265 50.286 1.00 43.98 209 GLU D C 1
ATOM 6694 O O . GLU D 1 212 ? 33.135 44.087 49.585 1.00 44.81 209 GLU D O 1
ATOM 6700 N N . PHE D 1 213 ? 34.984 42.802 49.989 1.00 41.09 210 PHE D N 1
ATOM 6701 C CA . PHE D 1 213 ? 35.774 43.450 48.907 1.00 41.17 210 PHE D CA 1
ATOM 6702 C C . PHE D 1 213 ? 35.868 42.614 47.620 1.00 40.73 210 PHE D C 1
ATOM 6703 O O . PHE D 1 213 ? 36.535 43.090 46.671 1.00 40.63 210 PHE D O 1
ATOM 6711 N N . LEU D 1 214 ? 35.261 41.424 47.569 1.00 40.51 211 LEU D N 1
ATOM 6712 C CA . LEU D 1 214 ? 35.224 40.708 46.266 1.00 41.98 211 LEU D CA 1
ATOM 6713 C C . LEU D 1 214 ? 34.622 41.640 45.207 1.00 41.01 211 LEU D C 1
ATOM 6714 O O . LEU D 1 214 ? 35.162 41.748 44.107 1.00 41.54 211 LEU D O 1
ATOM 6719 N N . PRO D 1 215 ? 33.492 42.337 45.472 1.00 43.13 212 PRO D N 1
ATOM 6720 C CA . PRO D 1 215 ? 32.906 43.229 44.465 1.00 43.16 212 PRO D CA 1
ATOM 6721 C C . PRO D 1 215 ? 33.872 44.362 44.082 1.00 42.91 212 PRO D C 1
ATOM 6722 O O . PRO D 1 215 ? 33.971 44.642 42.908 1.00 42.34 212 PRO D O 1
ATOM 6726 N N . LEU D 1 216 ? 34.590 44.949 45.053 1.00 43.15 213 LEU D N 1
ATOM 6727 C CA . LEU D 1 216 ? 35.569 46.021 44.707 1.00 44.54 213 LEU D CA 1
ATOM 6728 C C . LEU D 1 216 ? 36.674 45.439 43.799 1.00 43.67 213 LEU D C 1
ATOM 6729 O O . LEU D 1 216 ? 37.040 46.101 42.807 1.00 43.75 213 LEU D O 1
ATOM 6734 N N . ALA D 1 217 ? 37.188 44.258 44.145 1.00 42.09 214 ALA D N 1
ATOM 6735 C CA . ALA D 1 217 ? 38.256 43.594 43.361 1.00 42.56 214 ALA D CA 1
ATOM 6736 C C . ALA D 1 217 ? 37.751 43.306 41.935 1.00 40.82 214 ALA D C 1
ATOM 6737 O O . ALA D 1 217 ? 38.495 43.589 40.979 1.00 39.43 214 ALA D O 1
ATOM 6739 N N . ALA D 1 218 ? 36.531 42.776 41.808 1.00 41.64 215 ALA D N 1
ATOM 6740 C CA . ALA D 1 218 ? 35.937 42.505 40.472 1.00 41.24 215 ALA D CA 1
ATOM 6741 C C . ALA D 1 218 ? 35.818 43.821 39.696 1.00 43.09 215 ALA D C 1
ATOM 6742 O O . ALA D 1 218 ? 36.193 43.845 38.516 1.00 39.00 215 ALA D O 1
ATOM 6744 N N . LYS D 1 219 ? 35.348 44.885 40.361 1.00 39.96 216 LYS D N 1
ATOM 6745 C CA . LYS D 1 219 ? 35.189 46.197 39.673 1.00 45.50 216 LYS D CA 1
ATOM 6746 C C . LYS D 1 219 ? 36.549 46.754 39.215 1.00 43.30 216 LYS D C 1
ATOM 6747 O O . LYS D 1 219 ? 36.636 47.214 38.053 1.00 40.31 216 LYS D O 1
ATOM 6753 N N . GLN D 1 220 ? 37.568 46.735 40.083 1.00 41.28 217 GLN D N 1
ATOM 6754 C CA . GLN D 1 220 ? 38.893 47.313 39.711 1.00 43.26 217 GLN D CA 1
ATOM 6755 C C . GLN D 1 220 ? 39.553 46.462 38.609 1.00 40.51 217 GLN D C 1
ATOM 6756 O O . GLN D 1 220 ? 40.130 47.044 37.673 1.00 44.32 217 GLN D O 1
ATOM 6762 N N . SER D 1 221 ? 39.495 45.138 38.744 1.00 40.01 218 SER D N 1
ATOM 6763 C CA . SER D 1 221 ? 40.073 44.189 37.755 1.00 41.69 218 SER D CA 1
ATOM 6764 C C . SER D 1 221 ? 39.358 44.346 36.404 1.00 41.09 218 SER D C 1
ATOM 6765 O O . SER D 1 221 ? 40.045 44.490 35.383 1.00 38.54 218 SER D O 1
ATOM 6768 N N . SER D 1 222 ? 38.024 44.304 36.419 1.00 38.80 219 SER D N 1
ATOM 6769 C CA . SER D 1 222 ? 37.223 44.431 35.175 1.00 40.84 219 SER D CA 1
ATOM 6770 C C . SER D 1 222 ? 37.498 45.784 34.511 1.00 42.28 219 SER D C 1
ATOM 6771 O O . SER D 1 222 ? 37.642 45.813 33.270 1.00 43.39 219 SER D O 1
ATOM 6774 N N . ALA D 1 223 ? 37.561 46.859 35.306 1.00 44.28 220 ALA D N 1
ATOM 6775 C CA . ALA D 1 223 ? 37.817 48.210 34.754 1.00 47.27 220 ALA D CA 1
ATOM 6776 C C . ALA D 1 223 ? 39.143 48.219 33.983 1.00 45.48 220 ALA D C 1
ATOM 6777 O O . ALA D 1 223 ? 39.197 48.829 32.900 1.00 44.38 220 ALA D O 1
ATOM 6779 N N . LEU D 1 224 ? 40.173 47.573 34.526 1.00 43.22 221 LEU D N 1
ATOM 6780 C CA . LEU D 1 224 ? 41.510 47.575 33.866 1.00 43.09 221 LEU D CA 1
ATOM 6781 C C . LEU D 1 224 ? 41.487 46.663 32.628 1.00 39.88 221 LEU D C 1
ATOM 6782 O O . LEU D 1 224 ? 42.117 47.014 31.605 1.00 43.51 221 LEU D O 1
ATOM 6787 N N . VAL D 1 225 ? 40.780 45.539 32.705 1.00 40.49 222 VAL D N 1
ATOM 6788 C CA . VAL D 1 225 ? 40.701 44.606 31.541 1.00 41.95 222 VAL D CA 1
ATOM 6789 C C . VAL D 1 225 ? 39.950 45.325 30.414 1.00 44.33 222 VAL D C 1
ATOM 6790 O O . VAL D 1 225 ? 40.345 45.156 29.244 1.00 42.54 222 VAL D O 1
ATOM 6794 N N . LEU D 1 226 ? 38.926 46.112 30.760 1.00 43.72 223 LEU D N 1
ATOM 6795 C CA . LEU D 1 226 ? 38.184 46.885 29.724 1.00 47.14 223 LEU D CA 1
ATOM 6796 C C . LEU D 1 226 ? 39.138 47.862 29.036 1.00 46.21 223 LEU D C 1
ATOM 6797 O O . LEU D 1 226 ? 39.051 47.965 27.804 1.00 45.96 223 LEU D O 1
ATOM 6802 N N . GLU D 1 227 ? 39.998 48.554 29.799 1.00 46.73 224 GLU D N 1
ATOM 6803 C CA . GLU D 1 227 ? 40.981 49.491 29.186 1.00 48.43 224 GLU D CA 1
ATOM 6804 C C . GLU D 1 227 ? 41.877 48.696 28.221 1.00 46.38 224 GLU D C 1
ATOM 6805 O O . GLU D 1 227 ? 42.173 49.215 27.129 1.00 49.92 224 GLU D O 1
ATOM 6811 N N . MET D 1 228 ? 42.294 47.483 28.614 1.00 43.13 225 MET D N 1
ATOM 6812 C CA . MET D 1 228 ? 43.171 46.628 27.767 1.00 43.91 225 MET D CA 1
ATOM 6813 C C . MET D 1 228 ? 42.434 46.236 26.480 1.00 42.79 225 MET D C 1
ATOM 6814 O O . MET D 1 228 ? 43.042 46.335 25.404 1.00 39.99 225 MET D O 1
ATOM 6819 N N . ILE D 1 229 ? 41.186 45.788 26.591 1.00 43.90 226 ILE D N 1
ATOM 6820 C CA . ILE D 1 229 ? 40.377 45.405 25.392 1.00 44.44 226 ILE D CA 1
ATOM 6821 C C . ILE D 1 229 ? 40.448 46.532 24.350 1.00 49.45 226 ILE D C 1
ATOM 6822 O O . ILE D 1 229 ? 40.757 46.238 23.181 1.00 52.58 226 ILE D O 1
ATOM 6827 N N . ASP D 1 230 ? 40.212 47.775 24.778 1.00 52.15 227 ASP D N 1
ATOM 6828 C CA . ASP D 1 230 ? 40.206 48.962 23.877 1.00 56.80 227 ASP D CA 1
ATOM 6829 C C . ASP D 1 230 ? 41.558 49.181 23.188 1.00 57.45 227 ASP D C 1
ATOM 6830 O O . ASP D 1 230 ? 41.540 49.659 22.049 1.00 59.01 227 ASP D O 1
ATOM 6835 N N . ARG D 1 231 ? 42.674 48.859 23.849 1.00 56.85 228 ARG D N 1
ATOM 6836 C CA . ARG D 1 231 ? 44.018 49.122 23.264 1.00 58.17 228 ARG D CA 1
ATOM 6837 C C . ARG D 1 231 ? 44.475 47.952 22.390 1.00 58.34 228 ARG D C 1
ATOM 6838 O O . ARG D 1 231 ? 45.218 48.206 21.431 1.00 68.33 228 ARG D O 1
ATOM 6846 N N . LEU D 1 232 ? 44.058 46.725 22.702 1.00 57.90 229 LEU D N 1
ATOM 6847 C CA . LEU D 1 232 ? 44.472 45.548 21.888 1.00 58.48 229 LEU D CA 1
ATOM 6848 C C . LEU D 1 232 ? 43.804 45.657 20.511 1.00 62.37 229 LEU D C 1
ATOM 6849 O O . LEU D 1 232 ? 42.584 45.898 20.470 1.00 68.37 229 LEU D O 1
ATOM 6854 N N . SER D 1 233 ? 44.590 45.542 19.437 1.00 70.18 230 SER D N 1
ATOM 6855 C CA . SER D 1 233 ? 44.080 45.721 18.047 1.00 76.86 230 SER D CA 1
ATOM 6856 C C . SER D 1 233 ? 42.970 44.707 17.749 1.00 82.03 230 SER D C 1
ATOM 6857 O O . SER D 1 233 ? 41.797 44.969 18.001 1.00 85.28 230 SER D O 1
ATOM 6860 N N . ASN E 1 2 ? 10.622 25.244 40.818 1.00 113.68 -1 ASN E N 1
ATOM 6861 C CA . ASN E 1 2 ? 11.395 26.343 41.470 1.00 108.85 -1 ASN E CA 1
ATOM 6862 C C . ASN E 1 2 ? 12.239 25.769 42.618 1.00 105.08 -1 ASN E C 1
ATOM 6863 O O . ASN E 1 2 ? 11.672 25.053 43.471 1.00 106.76 -1 ASN E O 1
ATOM 6868 N N . ALA E 1 3 ? 13.545 26.066 42.621 1.00 96.19 0 ALA E N 1
ATOM 6869 C CA . ALA E 1 3 ? 14.460 25.646 43.711 1.00 92.51 0 ALA E CA 1
ATOM 6870 C C . ALA E 1 3 ? 14.154 26.483 44.964 1.00 85.02 0 ALA E C 1
ATOM 6871 O O . ALA E 1 3 ? 13.386 27.458 44.845 1.00 78.79 0 ALA E O 1
ATOM 6873 N N . MET E 1 4 ? 14.742 26.141 46.115 1.00 81.55 1 MET E N 1
ATOM 6874 C CA . MET E 1 4 ? 14.450 26.906 47.360 1.00 77.65 1 MET E CA 1
ATOM 6875 C C . MET E 1 4 ? 14.873 28.372 47.200 1.00 69.17 1 MET E C 1
ATOM 6876 O O . MET E 1 4 ? 15.913 28.638 46.571 1.00 68.10 1 MET E O 1
ATOM 6881 N N . LYS E 1 5 ? 14.082 29.289 47.758 1.00 61.46 2 LYS E N 1
ATOM 6882 C CA . LYS E 1 5 ? 14.422 30.732 47.698 1.00 56.07 2 LYS E CA 1
ATOM 6883 C C . LYS E 1 5 ? 14.544 31.261 49.132 1.00 53.17 2 LYS E C 1
ATOM 6884 O O . LYS E 1 5 ? 13.543 31.194 49.884 1.00 50.94 2 LYS E O 1
ATOM 6890 N N . ILE E 1 6 ? 15.729 31.750 49.495 1.00 51.94 3 ILE E N 1
ATOM 6891 C CA . ILE E 1 6 ? 15.959 32.261 50.876 1.00 50.89 3 ILE E CA 1
ATOM 6892 C C . ILE E 1 6 ? 15.553 33.732 50.938 1.00 46.42 3 ILE E C 1
ATOM 6893 O O . ILE E 1 6 ? 16.068 34.539 50.119 1.00 43.05 3 ILE E O 1
ATOM 6898 N N . GLY E 1 7 ? 14.652 34.059 51.863 1.00 44.61 4 GLY E N 1
ATOM 6899 C CA . GLY E 1 7 ? 14.252 35.457 52.074 1.00 42.02 4 GLY E CA 1
ATOM 6900 C C . GLY E 1 7 ? 15.149 36.081 53.126 1.00 42.28 4 GLY E C 1
ATOM 6901 O O . GLY E 1 7 ? 15.332 35.455 54.184 1.00 44.58 4 GLY E O 1
ATOM 6902 N N . ILE E 1 8 ? 15.747 37.233 52.830 1.00 40.95 5 ILE E N 1
ATOM 6903 C CA . ILE E 1 8 ? 16.597 37.924 53.846 1.00 40.25 5 ILE E CA 1
ATOM 6904 C C . ILE E 1 8 ? 16.081 39.352 53.987 1.00 38.64 5 ILE E C 1
ATOM 6905 O O . ILE E 1 8 ? 15.840 40.013 52.950 1.00 38.67 5 ILE E O 1
ATOM 6910 N N . VAL E 1 9 ? 15.895 39.790 55.226 1.00 37.36 6 VAL E N 1
ATOM 6911 C CA . VAL E 1 9 ? 15.373 41.158 55.479 1.00 35.71 6 VAL E CA 1
ATOM 6912 C C . VAL E 1 9 ? 16.373 41.937 56.339 1.00 36.46 6 VAL E C 1
ATOM 6913 O O . VAL E 1 9 ? 16.764 41.438 57.407 1.00 35.18 6 VAL E O 1
ATOM 6917 N N . GLY E 1 10 ? 16.726 43.133 55.873 1.00 35.76 7 GLY E N 1
ATOM 6918 C CA . GLY E 1 10 ? 17.513 44.116 56.640 1.00 37.13 7 GLY E CA 1
ATOM 6919 C C . GLY E 1 10 ? 16.791 45.447 56.582 1.00 36.07 7 GLY E C 1
ATOM 6920 O O . GLY E 1 10 ? 16.138 45.713 55.548 1.00 32.59 7 GLY E O 1
ATOM 6921 N N . ALA E 1 11 ? 16.900 46.267 57.625 1.00 35.96 8 ALA E N 1
ATOM 6922 C CA . ALA E 1 11 ? 16.136 47.537 57.643 1.00 35.48 8 ALA E CA 1
ATOM 6923 C C . ALA E 1 11 ? 16.897 48.622 56.884 1.00 35.51 8 ALA E C 1
ATOM 6924 O O . ALA E 1 11 ? 16.282 49.324 56.061 1.00 34.60 8 ALA E O 1
ATOM 6926 N N . MET E 1 12 ? 18.205 48.714 57.126 1.00 35.92 9 MET E N 1
ATOM 6927 C CA . MET E 1 12 ? 18.997 49.830 56.565 1.00 36.85 9 MET E CA 1
ATOM 6928 C C . MET E 1 12 ? 19.826 49.366 55.366 1.00 36.69 9 MET E C 1
ATOM 6929 O O . MET E 1 12 ? 20.151 48.183 55.271 1.00 37.18 9 MET E O 1
ATOM 6934 N N . ALA E 1 13 ? 20.184 50.311 54.510 1.00 37.09 10 ALA E N 1
ATOM 6935 C CA . ALA E 1 13 ? 21.064 50.022 53.359 1.00 39.99 10 ALA E CA 1
ATOM 6936 C C . ALA E 1 13 ? 22.345 49.343 53.854 1.00 40.31 10 ALA E C 1
ATOM 6937 O O . ALA E 1 13 ? 22.780 48.361 53.231 1.00 39.12 10 ALA E O 1
ATOM 6939 N N . GLN E 1 14 ? 22.902 49.837 54.962 1.00 41.49 11 GLN E N 1
ATOM 6940 C CA . GLN E 1 14 ? 24.190 49.320 55.488 1.00 44.54 11 GLN E CA 1
ATOM 6941 C C . GLN E 1 14 ? 24.035 47.858 55.915 1.00 40.56 11 GLN E C 1
ATOM 6942 O O . GLN E 1 14 ? 25.004 47.115 55.797 1.00 40.91 11 GLN E O 1
ATOM 6948 N N . GLU E 1 15 ? 22.846 47.463 56.377 1.00 40.55 12 GLU E N 1
ATOM 6949 C CA . GLU E 1 15 ? 22.617 46.072 56.858 1.00 39.09 12 GLU E CA 1
ATOM 6950 C C . GLU E 1 15 ? 22.481 45.089 55.685 1.00 40.11 12 GLU E C 1
ATOM 6951 O O . GLU E 1 15 ? 22.711 43.899 55.924 1.00 39.81 12 GLU E O 1
ATOM 6957 N N . VAL E 1 16 ? 22.086 45.541 54.482 1.00 38.73 13 VAL E N 1
ATOM 6958 C CA . VAL E 1 16 ? 21.943 44.613 53.315 1.00 38.40 13 VAL E CA 1
ATOM 6959 C C . VAL E 1 16 ? 23.102 44.782 52.305 1.00 38.74 13 VAL E C 1
ATOM 6960 O O . VAL E 1 16 ? 23.152 43.966 51.355 1.00 35.34 13 VAL E O 1
ATOM 6964 N N . GLU E 1 17 ? 23.972 45.786 52.485 1.00 38.85 14 GLU E N 1
ATOM 6965 C CA . GLU E 1 17 ? 25.031 46.158 51.493 1.00 42.18 14 GLU E CA 1
ATOM 6966 C C . GLU E 1 17 ? 25.894 44.942 51.113 1.00 45.69 14 GLU E C 1
ATOM 6967 O O . GLU E 1 17 ? 26.096 44.709 49.881 1.00 44.45 14 GLU E O 1
ATOM 6973 N N . ILE E 1 18 ? 26.416 44.207 52.103 1.00 43.27 15 ILE E N 1
ATOM 6974 C CA . ILE E 1 18 ? 27.315 43.047 51.827 1.00 44.06 15 ILE E CA 1
ATOM 6975 C C . ILE E 1 18 ? 26.580 41.979 51.015 1.00 40.81 15 ILE E C 1
ATOM 6976 O O . ILE E 1 18 ? 27.126 41.572 49.984 1.00 39.27 15 ILE E O 1
ATOM 6981 N N . LEU E 1 19 ? 25.417 41.520 51.470 1.00 40.41 16 LEU E N 1
ATOM 6982 C CA . LEU E 1 19 ? 24.679 40.487 50.690 1.00 41.77 16 LEU E CA 1
ATOM 6983 C C . LEU E 1 19 ? 24.283 41.051 49.322 1.00 41.28 16 LEU E C 1
ATOM 6984 O O . LEU E 1 19 ? 24.480 40.345 48.314 1.00 44.00 16 LEU E O 1
ATOM 6989 N N . LYS E 1 20 ? 23.794 42.290 49.278 1.00 40.01 17 LYS E N 1
ATOM 6990 C CA . LYS E 1 20 ? 23.365 42.912 47.995 1.00 41.25 17 LYS E CA 1
ATOM 6991 C C . LYS E 1 20 ? 24.524 42.917 46.985 1.00 42.21 17 LYS E C 1
ATOM 6992 O O . LYS E 1 20 ? 24.290 42.550 45.824 1.00 40.03 17 LYS E O 1
ATOM 6998 N N . ASN E 1 21 ? 25.727 43.317 47.409 1.00 41.14 18 ASN E N 1
ATOM 6999 C CA . ASN E 1 21 ? 26.851 43.462 46.438 1.00 41.55 18 ASN E CA 1
ATOM 7000 C C . ASN E 1 21 ? 27.397 42.093 46.011 1.00 42.07 18 ASN E C 1
ATOM 7001 O O . ASN E 1 21 ? 28.217 42.083 45.094 1.00 40.93 18 ASN E O 1
ATOM 7006 N N . LEU E 1 22 ? 26.962 40.987 46.636 1.00 42.89 19 LEU E N 1
ATOM 7007 C CA . LEU E 1 22 ? 27.451 39.636 46.231 1.00 42.78 19 LEU E CA 1
ATOM 7008 C C . LEU E 1 22 ? 26.434 38.951 45.307 1.00 42.66 19 LEU E C 1
ATOM 7009 O O . LEU E 1 22 ? 26.772 37.909 44.736 1.00 43.07 19 LEU E O 1
ATOM 7014 N N . MET E 1 23 ? 25.239 39.504 45.159 1.00 42.63 20 MET E N 1
ATOM 7015 C CA . MET E 1 23 ? 24.213 38.808 44.336 1.00 45.26 20 MET E CA 1
ATOM 7016 C C . MET E 1 23 ? 24.526 38.988 42.844 1.00 46.57 20 MET E C 1
ATOM 7017 O O . MET E 1 23 ? 24.884 40.101 42.457 1.00 49.50 20 MET E O 1
ATOM 7022 N N . THR E 1 24 ? 24.426 37.919 42.051 1.00 46.25 21 THR E N 1
ATOM 7023 C CA . THR E 1 24 ? 24.601 38.051 40.578 1.00 48.99 21 THR E CA 1
ATOM 7024 C C . THR E 1 24 ? 23.217 37.990 39.945 1.00 47.29 21 THR E C 1
ATOM 7025 O O . THR E 1 24 ? 22.291 37.508 40.641 1.00 45.81 21 THR E O 1
ATOM 7029 N N . GLU E 1 25 ? 23.085 38.489 38.707 1.00 48.16 22 GLU E N 1
ATOM 7030 C CA . GLU E 1 25 ? 21.776 38.521 37.987 1.00 49.97 22 GLU E CA 1
ATOM 7031 C C . GLU E 1 25 ? 20.783 39.236 38.899 1.00 47.05 22 GLU E C 1
ATOM 7032 O O . GLU E 1 25 ? 19.613 38.821 38.986 1.00 49.13 22 GLU E O 1
ATOM 7038 N N . ARG E 1 26 ? 21.261 40.299 39.542 1.00 48.06 23 ARG E N 1
ATOM 7039 C CA . ARG E 1 26 ? 20.456 41.032 40.546 1.00 45.38 23 ARG E CA 1
ATOM 7040 C C . ARG E 1 26 ? 19.446 41.954 39.866 1.00 44.50 23 ARG E C 1
ATOM 7041 O O . ARG E 1 26 ? 19.847 42.765 39.019 1.00 44.05 23 ARG E O 1
ATOM 7049 N N . THR E 1 27 ? 18.178 41.798 40.235 1.00 43.52 24 THR E N 1
ATOM 7050 C CA . THR E 1 27 ? 17.113 42.709 39.775 1.00 45.65 24 THR E CA 1
ATOM 7051 C C . THR E 1 27 ? 16.670 43.475 41.022 1.00 45.08 24 THR E C 1
ATOM 7052 O O . THR E 1 27 ? 16.799 42.912 42.126 1.00 41.88 24 THR E O 1
ATOM 7056 N N . GLU E 1 28 ? 16.201 44.705 40.835 1.00 45.71 25 GLU E N 1
ATOM 7057 C CA . GLU E 1 28 ? 15.791 45.605 41.937 1.00 45.54 25 GLU E CA 1
ATOM 7058 C C . GLU E 1 28 ? 14.343 46.017 41.688 1.00 46.04 25 GLU E C 1
ATOM 7059 O O . GLU E 1 28 ? 14.076 46.548 40.602 1.00 45.84 25 GLU E O 1
ATOM 7065 N N . THR E 1 29 ? 13.451 45.708 42.631 1.00 42.97 26 THR E N 1
ATOM 7066 C CA . THR E 1 29 ? 12.027 46.104 42.539 1.00 43.92 26 THR E CA 1
ATOM 7067 C C . THR E 1 29 ? 11.691 47.015 43.726 1.00 40.55 26 THR E C 1
ATOM 7068 O O . THR E 1 29 ? 11.946 46.607 44.885 1.00 35.24 26 THR E O 1
ATOM 7072 N N . ARG E 1 30 ? 11.197 48.219 43.444 1.00 39.72 27 ARG E N 1
ATOM 7073 C CA . ARG E 1 30 ? 10.758 49.118 44.536 1.00 41.27 27 ARG E CA 1
ATOM 7074 C C . ARG E 1 30 ? 9.249 48.931 44.710 1.00 39.91 27 ARG E C 1
ATOM 7075 O O . ARG E 1 30 ? 8.534 49.042 43.715 1.00 40.33 27 ARG E O 1
ATOM 7083 N N . VAL E 1 31 ? 8.804 48.588 45.918 1.00 37.54 28 VAL E N 1
ATOM 7084 C CA . VAL E 1 31 ? 7.342 48.520 46.222 1.00 37.39 28 VAL E CA 1
ATOM 7085 C C . VAL E 1 31 ? 7.117 49.473 47.399 1.00 33.72 28 VAL E C 1
ATOM 7086 O O . VAL E 1 31 ? 7.625 49.160 48.495 1.00 32.62 28 VAL E O 1
ATOM 7090 N N . ALA E 1 32 ? 6.438 50.595 47.152 1.00 32.02 29 ALA E N 1
ATOM 7091 C CA . ALA E 1 32 ? 6.210 51.630 48.186 1.00 33.50 29 ALA E CA 1
ATOM 7092 C C . ALA E 1 32 ? 7.559 51.976 48.855 1.00 32.36 29 ALA E C 1
ATOM 7093 O O . ALA E 1 32 ? 8.473 52.396 48.127 1.00 30.44 29 ALA E O 1
ATOM 7095 N N . SER E 1 33 ? 7.702 51.747 50.167 1.00 32.01 30 SER E N 1
ATOM 7096 C CA . SER E 1 33 ? 8.930 52.117 50.942 1.00 31.96 30 SER E CA 1
ATOM 7097 C C . SER E 1 33 ? 9.968 50.987 50.951 1.00 33.60 30 SER E C 1
ATOM 7098 O O . SER E 1 33 ? 11.010 51.121 51.640 1.00 35.18 30 SER E O 1
ATOM 7101 N N . ALA E 1 34 ? 9.689 49.895 50.245 1.00 32.13 31 ALA E N 1
ATOM 7102 C CA . ALA E 1 34 ? 10.575 48.722 50.302 1.00 31.76 31 ALA E CA 1
ATOM 7103 C C . ALA E 1 34 ? 11.361 48.547 48.994 1.00 33.34 31 ALA E C 1
ATOM 7104 O O . ALA E 1 34 ? 10.854 48.915 47.913 1.00 32.87 31 ALA E O 1
ATOM 7106 N N . VAL E 1 35 ? 12.578 48.032 49.116 1.00 33.50 32 VAL E N 1
ATOM 7107 C CA . VAL E 1 35 ? 13.384 47.659 47.917 1.00 36.31 32 VAL E CA 1
ATOM 7108 C C . VAL E 1 35 ? 13.659 46.166 48.043 1.00 34.65 32 VAL E C 1
ATOM 7109 O O . VAL E 1 35 ? 14.179 45.739 49.111 1.00 34.27 32 VAL E O 1
ATOM 7113 N N . ILE E 1 36 ? 13.257 45.408 47.025 1.00 33.92 33 ILE E N 1
ATOM 7114 C CA . ILE E 1 36 ? 13.495 43.943 46.994 1.00 34.15 33 ILE E CA 1
ATOM 7115 C C . ILE E 1 36 ? 14.506 43.627 45.889 1.00 36.65 33 ILE E C 1
ATOM 7116 O O . ILE E 1 36 ? 14.288 44.020 44.718 1.00 36.40 33 ILE E O 1
ATOM 7121 N N . PHE E 1 37 ? 15.590 42.969 46.275 1.00 37.17 34 PHE E N 1
ATOM 7122 C CA . PHE E 1 37 ? 16.610 42.509 45.303 1.00 39.95 34 PHE E CA 1
ATOM 7123 C C . PHE E 1 37 ? 16.435 41.007 45.119 1.00 40.82 34 PHE E C 1
ATOM 7124 O O . PHE E 1 37 ? 16.217 40.284 46.127 1.00 40.08 34 PHE E O 1
ATOM 7132 N N . GLU E 1 38 ? 16.452 40.562 43.865 1.00 40.30 35 GLU E N 1
ATOM 7133 C CA . GLU E 1 38 ? 16.401 39.107 43.596 1.00 42.67 35 GLU E CA 1
ATOM 7134 C C . GLU E 1 38 ? 17.598 38.772 42.719 1.00 44.10 35 GLU E C 1
ATOM 7135 O O . GLU E 1 38 ? 17.891 39.542 41.788 1.00 44.25 35 GLU E O 1
ATOM 7141 N N . GLY E 1 39 ? 18.246 37.658 43.027 1.00 44.87 36 GLY E N 1
ATOM 7142 C CA . GLY E 1 39 ? 19.432 37.223 42.280 1.00 46.15 36 GLY E CA 1
ATOM 7143 C C . GLY E 1 39 ? 20.046 36.009 42.935 1.00 46.99 36 GLY E C 1
ATOM 7144 O O . GLY E 1 39 ? 19.379 35.385 43.804 1.00 48.87 36 GLY E O 1
ATOM 7145 N N . LYS E 1 40 ? 21.284 35.710 42.566 1.00 48.72 37 LYS E N 1
ATOM 7146 C CA . LYS E 1 40 ? 21.939 34.482 43.066 1.00 51.27 37 LYS E CA 1
ATOM 7147 C C . LYS E 1 40 ? 23.177 34.826 43.887 1.00 50.98 37 LYS E C 1
ATOM 7148 O O . LYS E 1 40 ? 23.842 35.827 43.578 1.00 47.82 37 LYS E O 1
ATOM 7154 N N . ILE E 1 41 ? 23.400 34.026 44.924 1.00 54.79 38 ILE E N 1
ATOM 7155 C CA . ILE E 1 41 ? 24.639 34.023 45.750 1.00 57.60 38 ILE E CA 1
ATOM 7156 C C . ILE E 1 41 ? 25.095 32.564 45.774 1.00 60.48 38 ILE E C 1
ATOM 7157 O O . ILE E 1 41 ? 24.332 31.727 46.301 1.00 60.17 38 ILE E O 1
ATOM 7162 N N . ASN E 1 42 ? 26.251 32.268 45.179 1.00 64.48 39 ASN E N 1
ATOM 7163 C CA . ASN E 1 42 ? 26.768 30.875 45.184 1.00 67.67 39 ASN E CA 1
ATOM 7164 C C . ASN E 1 42 ? 25.701 29.975 44.544 1.00 66.79 39 ASN E C 1
ATOM 7165 O O . ASN E 1 42 ? 25.396 28.918 45.129 1.00 67.58 39 ASN E O 1
ATOM 7170 N N . GLY E 1 43 ? 25.120 30.430 43.422 1.00 65.73 40 GLY E N 1
ATOM 7171 C CA . GLY E 1 43 ? 24.107 29.689 42.639 1.00 65.01 40 GLY E CA 1
ATOM 7172 C C . GLY E 1 43 ? 22.760 29.528 43.339 1.00 66.71 40 GLY E C 1
ATOM 7173 O O . GLY E 1 43 ? 21.879 28.885 42.750 1.00 67.77 40 GLY E O 1
ATOM 7174 N N . LYS E 1 44 ? 22.579 30.098 44.532 1.00 63.98 41 LYS E N 1
ATOM 7175 C CA . LYS E 1 44 ? 21.300 29.942 45.279 1.00 64.86 41 LYS E CA 1
ATOM 7176 C C . LYS E 1 44 ? 20.407 31.165 45.028 1.00 59.89 41 LYS E C 1
ATOM 7177 O O . LYS E 1 44 ? 20.953 32.282 44.993 1.00 55.72 41 LYS E O 1
ATOM 7183 N N . ASP E 1 45 ? 19.094 30.958 44.889 1.00 57.58 42 ASP E N 1
ATOM 7184 C CA . ASP E 1 45 ? 18.130 32.073 44.676 1.00 56.86 42 ASP E CA 1
ATOM 7185 C C . ASP E 1 45 ? 17.910 32.824 45.996 1.00 53.08 42 ASP E C 1
ATOM 7186 O O . ASP E 1 45 ? 17.523 32.185 47.008 1.00 51.23 42 ASP E O 1
ATOM 7191 N N . ILE E 1 46 ? 18.143 34.136 45.966 1.00 49.78 43 ILE E N 1
ATOM 7192 C CA . ILE E 1 46 ? 17.961 35.014 47.159 1.00 50.40 43 ILE E CA 1
ATOM 7193 C C . ILE E 1 46 ? 16.979 36.136 46.818 1.00 45.07 43 ILE E C 1
ATOM 7194 O O . ILE E 1 46 ? 17.030 36.649 45.688 1.00 44.07 43 ILE E O 1
ATOM 7199 N N . ALA E 1 47 ? 16.099 36.458 47.766 1.00 44.03 44 ALA E N 1
ATOM 7200 C CA . ALA E 1 47 ? 15.205 37.633 47.692 1.00 41.90 44 ALA E CA 1
ATOM 7201 C C . ALA E 1 47 ? 15.582 38.482 48.913 1.00 41.09 44 ALA E C 1
ATOM 7202 O O . ALA E 1 47 ? 15.332 38.035 50.040 1.00 39.85 44 ALA E O 1
ATOM 7204 N N . LEU E 1 48 ? 16.232 39.622 48.683 1.00 39.84 45 LEU E N 1
ATOM 7205 C CA . LEU E 1 48 ? 16.785 40.464 49.776 1.00 37.77 45 LEU E CA 1
ATOM 7206 C C . LEU E 1 48 ? 15.924 41.719 49.934 1.00 37.00 45 LEU E C 1
ATOM 7207 O O . LEU E 1 48 ? 15.819 42.502 48.967 1.00 37.75 45 LEU E O 1
ATOM 7212 N N . LEU E 1 49 ? 15.289 41.864 51.097 1.00 35.30 46 LEU E N 1
ATOM 7213 C CA . LEU E 1 49 ? 14.438 43.047 51.369 1.00 33.73 46 LEU E CA 1
ATOM 7214 C C . LEU E 1 49 ? 15.203 44.088 52.187 1.00 34.56 46 LEU E C 1
ATOM 7215 O O . LEU E 1 49 ? 15.785 43.736 53.256 1.00 32.71 46 LEU E O 1
ATOM 7220 N N . GLN E 1 50 ? 15.210 45.314 51.672 1.00 34.55 47 GLN E N 1
ATOM 7221 C CA . GLN E 1 50 ? 15.681 46.505 52.419 1.00 36.97 47 GLN E CA 1
ATOM 7222 C C . GLN E 1 50 ? 14.380 47.230 52.798 1.00 34.12 47 GLN E C 1
ATOM 7223 O O . GLN E 1 50 ? 13.751 47.876 51.904 1.00 33.22 47 GLN E O 1
ATOM 7229 N N . SER E 1 51 ? 13.943 47.063 54.045 1.00 31.00 48 SER E N 1
ATOM 7230 C CA . SER E 1 51 ? 12.586 47.537 54.446 1.00 32.28 48 SER E CA 1
ATOM 7231 C C . SER E 1 51 ? 12.529 49.004 54.865 1.00 34.14 48 SER E C 1
ATOM 7232 O O . SER E 1 51 ? 11.480 49.641 54.624 1.00 35.87 48 SER E O 1
ATOM 7235 N N . GLY E 1 52 ? 13.604 49.533 55.448 1.00 33.40 49 GLY E N 1
ATOM 7236 C CA . GLY E 1 52 ? 13.454 50.820 56.147 1.00 32.03 49 GLY E CA 1
ATOM 7237 C C . GLY E 1 52 ? 13.209 50.515 57.625 1.00 30.86 49 GLY E C 1
ATOM 7238 O O . GLY E 1 52 ? 12.916 49.368 57.939 1.00 31.61 49 GLY E O 1
ATOM 7239 N N . ILE E 1 53 ? 13.320 51.517 58.483 1.00 32.90 50 ILE E N 1
ATOM 7240 C CA . ILE E 1 53 ? 13.316 51.348 59.960 1.00 34.02 50 ILE E CA 1
ATOM 7241 C C . ILE E 1 53 ? 11.914 51.332 60.560 1.00 31.46 50 ILE E C 1
ATOM 7242 O O . ILE E 1 53 ? 11.047 52.109 60.129 1.00 33.86 50 ILE E O 1
ATOM 7247 N N . GLY E 1 54 ? 11.727 50.447 61.539 1.00 32.92 51 GLY E N 1
ATOM 7248 C CA . GLY E 1 54 ? 10.494 50.412 62.339 1.00 31.65 51 GLY E CA 1
ATOM 7249 C C . GLY E 1 54 ? 9.535 49.327 61.926 1.00 30.18 51 GLY E C 1
ATOM 7250 O O . GLY E 1 54 ? 9.700 48.764 60.844 1.00 30.88 51 GLY E O 1
ATOM 7251 N N . LYS E 1 55 ? 8.522 49.120 62.771 1.00 31.23 52 LYS E N 1
ATOM 7252 C CA . LYS E 1 55 ? 7.514 48.041 62.659 1.00 31.92 52 LYS E CA 1
ATOM 7253 C C . LYS E 1 55 ? 6.718 48.161 61.365 1.00 30.62 52 LYS E C 1
ATOM 7254 O O . LYS E 1 55 ? 6.609 47.154 60.649 1.00 34.94 52 LYS E O 1
ATOM 7260 N N . VAL E 1 56 ? 6.183 49.336 61.072 1.00 31.82 53 VAL E N 1
ATOM 7261 C CA . VAL E 1 56 ? 5.343 49.477 59.849 1.00 30.90 53 VAL E CA 1
ATOM 7262 C C . VAL E 1 56 ? 6.198 49.374 58.581 1.00 30.46 53 VAL E C 1
ATOM 7263 O O . VAL E 1 56 ? 5.723 48.747 57.627 1.00 31.58 53 VAL E O 1
ATOM 7267 N N . ALA E 1 57 ? 7.394 49.973 58.551 1.00 29.65 54 ALA E N 1
ATOM 7268 C CA . ALA E 1 57 ? 8.239 49.835 57.339 1.00 29.99 54 ALA E CA 1
ATOM 7269 C C . ALA E 1 57 ? 8.537 48.343 57.106 1.00 31.14 54 ALA E C 1
ATOM 7270 O O . ALA E 1 57 ? 8.447 47.858 55.947 1.00 29.48 54 ALA E O 1
ATOM 7272 N N . ALA E 1 58 ? 8.874 47.637 58.185 1.00 31.73 55 ALA E N 1
ATOM 7273 C CA . ALA E 1 58 ? 9.183 46.194 58.104 1.00 32.07 55 ALA E CA 1
ATOM 7274 C C . ALA E 1 58 ? 7.947 45.412 57.650 1.00 32.54 55 ALA E C 1
ATOM 7275 O O . ALA E 1 58 ? 8.119 44.491 56.836 1.00 32.12 55 ALA E O 1
ATOM 7277 N N . ALA E 1 59 ? 6.755 45.749 58.170 1.00 31.45 56 ALA E N 1
ATOM 7278 C CA . ALA E 1 59 ? 5.509 45.048 57.798 1.00 30.75 56 ALA E CA 1
ATOM 7279 C C . ALA E 1 59 ? 5.184 45.286 56.316 1.00 32.04 56 ALA E C 1
ATOM 7280 O O . ALA E 1 59 ? 4.793 44.319 55.632 1.00 33.96 56 ALA E O 1
ATOM 7282 N N . ILE E 1 60 ? 5.298 46.533 55.849 1.00 31.32 57 ILE E N 1
ATOM 7283 C CA . ILE E 1 60 ? 5.043 46.847 54.415 1.00 30.53 57 ILE E CA 1
ATOM 7284 C C . ILE E 1 60 ? 5.999 46.007 53.565 1.00 30.04 57 ILE E C 1
ATOM 7285 O O . ILE E 1 60 ? 5.534 45.305 52.646 1.00 30.35 57 ILE E O 1
ATOM 7290 N N . GLY E 1 61 ? 7.285 46.065 53.880 1.00 31.15 58 GLY E N 1
ATOM 7291 C CA . GLY E 1 61 ? 8.295 45.376 53.047 1.00 32.73 58 GLY E CA 1
ATOM 7292 C C . GLY E 1 61 ? 8.178 43.864 53.113 1.00 33.90 58 GLY E C 1
ATOM 7293 O O . GLY E 1 61 ? 8.312 43.217 52.065 1.00 31.68 58 GLY E O 1
ATOM 7294 N N . THR E 1 62 ? 7.927 43.302 54.303 1.00 33.99 59 THR E N 1
ATOM 7295 C CA . THR E 1 62 ? 7.828 41.820 54.380 1.00 34.68 59 THR E CA 1
ATOM 7296 C C . THR E 1 62 ? 6.580 41.368 53.613 1.00 33.03 59 THR E C 1
ATOM 7297 O O . THR E 1 62 ? 6.651 40.335 52.903 1.00 35.90 59 THR E O 1
ATOM 7301 N N . THR E 1 63 ? 5.485 42.112 53.749 1.00 34.30 60 THR E N 1
ATOM 7302 C CA . THR E 1 63 ? 4.249 41.769 53.005 1.00 35.72 60 THR E CA 1
ATOM 7303 C C . THR E 1 63 ? 4.559 41.810 51.506 1.00 36.39 60 THR E C 1
ATOM 7304 O O . THR E 1 63 ? 4.186 40.853 50.817 1.00 36.51 60 THR E O 1
ATOM 7308 N N . ALA E 1 64 ? 5.245 42.859 51.030 1.00 37.29 61 ALA E N 1
ATOM 7309 C CA . ALA E 1 64 ? 5.596 42.951 49.588 1.00 37.58 61 ALA E CA 1
ATOM 7310 C C . ALA E 1 64 ? 6.531 41.798 49.209 1.00 36.75 61 ALA E C 1
ATOM 7311 O O . ALA E 1 64 ? 6.331 41.214 48.131 1.00 36.76 61 ALA E O 1
ATOM 7313 N N . LEU E 1 65 ? 7.524 41.503 50.058 1.00 36.45 62 LEU E N 1
ATOM 7314 C CA . LEU E 1 65 ? 8.492 40.399 49.815 1.00 37.51 62 LEU E CA 1
ATOM 7315 C C . LEU E 1 65 ? 7.740 39.079 49.659 1.00 40.01 62 LEU E C 1
ATOM 7316 O O . LEU E 1 65 ? 7.933 38.383 48.625 1.00 38.52 62 LEU E O 1
ATOM 7321 N N . LEU E 1 66 ? 6.903 38.747 50.640 1.00 40.35 63 LEU E N 1
ATOM 7322 C CA . LEU E 1 66 ? 6.202 37.447 50.581 1.00 40.25 63 LEU E CA 1
ATOM 7323 C C . LEU E 1 66 ? 5.258 37.399 49.382 1.00 45.00 63 LEU E C 1
ATOM 7324 O O . LEU E 1 66 ? 5.209 36.338 48.721 1.00 45.47 63 LEU E O 1
ATOM 7329 N N . GLN E 1 67 ? 4.583 38.501 49.070 1.00 45.97 64 GLN E N 1
ATOM 7330 C CA . GLN E 1 67 ? 3.645 38.468 47.920 1.00 46.41 64 GLN E CA 1
ATOM 7331 C C . GLN E 1 67 ? 4.421 38.416 46.596 1.00 47.14 64 GLN E C 1
ATOM 7332 O O . GLN E 1 67 ? 3.987 37.675 45.706 1.00 48.48 64 GLN E O 1
ATOM 7338 N N . LEU E 1 68 ? 5.537 39.137 46.470 1.00 47.24 65 LEU E N 1
ATOM 7339 C CA . LEU E 1 68 ? 6.252 39.177 45.161 1.00 49.55 65 LEU E CA 1
ATOM 7340 C C . LEU E 1 68 ? 7.202 37.983 44.984 1.00 48.64 65 LEU E C 1
ATOM 7341 O O . LEU E 1 68 ? 7.090 37.319 43.973 1.00 49.60 65 LEU E O 1
ATOM 7346 N N . ALA E 1 69 ? 8.144 37.783 45.908 1.00 47.44 66 ALA E N 1
ATOM 7347 C CA . ALA E 1 69 ? 9.216 36.766 45.773 1.00 48.55 66 ALA E CA 1
ATOM 7348 C C . ALA E 1 69 ? 8.790 35.394 46.301 1.00 47.72 66 ALA E C 1
ATOM 7349 O O . ALA E 1 69 ? 9.400 34.395 45.864 1.00 47.58 66 ALA E O 1
ATOM 7351 N N . LYS E 1 70 ? 7.824 35.356 47.224 1.00 47.52 67 LYS E N 1
ATOM 7352 C CA . LYS E 1 70 ? 7.348 34.088 47.837 1.00 49.47 67 LYS E CA 1
ATOM 7353 C C . LYS E 1 70 ? 8.538 33.261 48.319 1.00 48.78 67 LYS E C 1
ATOM 7354 O O . LYS E 1 70 ? 8.686 32.113 47.926 1.00 51.06 67 LYS E O 1
ATOM 7360 N N . PRO E 1 71 ? 9.405 33.778 49.219 1.00 46.95 68 PRO E N 1
ATOM 7361 C CA . PRO E 1 71 ? 10.533 32.988 49.698 1.00 48.08 68 PRO E CA 1
ATOM 7362 C C . PRO E 1 71 ? 10.016 31.834 50.574 1.00 49.03 68 PRO E C 1
ATOM 7363 O O . PRO E 1 71 ? 8.936 31.944 51.113 1.00 50.30 68 PRO E O 1
ATOM 7367 N N . ASP E 1 72 ? 10.801 30.765 50.679 1.00 50.22 69 ASP E N 1
ATOM 7368 C CA . ASP E 1 72 ? 10.456 29.572 51.495 1.00 52.35 69 ASP E CA 1
ATOM 7369 C C . ASP E 1 72 ? 10.731 29.871 52.973 1.00 51.28 69 ASP E C 1
ATOM 7370 O O . ASP E 1 72 ? 10.106 29.230 53.828 1.00 54.52 69 ASP E O 1
ATOM 7375 N N . CYS E 1 73 ? 11.651 30.790 53.259 1.00 50.36 70 CYS E N 1
ATOM 7376 C CA . CYS E 1 73 ? 11.947 31.162 54.669 1.00 49.72 70 CYS E CA 1
ATOM 7377 C C . CYS E 1 73 ? 12.360 32.633 54.733 1.00 47.66 70 CYS E C 1
ATOM 7378 O O . CYS E 1 73 ? 12.656 33.216 53.666 1.00 45.02 70 CYS E O 1
ATOM 7381 N N . VAL E 1 74 ? 12.343 33.215 55.937 1.00 46.45 71 VAL E N 1
ATOM 7382 C CA . VAL E 1 74 ? 12.817 34.616 56.103 1.00 44.26 71 VAL E CA 1
ATOM 7383 C C . VAL E 1 74 ? 13.869 34.660 57.222 1.00 43.81 71 VAL E C 1
ATOM 7384 O O . VAL E 1 74 ? 13.617 34.131 58.337 1.00 41.08 71 VAL E O 1
ATOM 7388 N N . ILE E 1 75 ? 15.026 35.234 56.902 1.00 42.84 72 ILE E N 1
ATOM 7389 C CA . ILE E 1 75 ? 16.113 35.455 57.892 1.00 43.09 72 ILE E CA 1
ATOM 7390 C C . ILE E 1 75 ? 16.261 36.965 58.055 1.00 41.20 72 ILE E C 1
ATOM 7391 O O . ILE E 1 75 ? 16.550 37.645 57.048 1.00 40.52 72 ILE E O 1
ATOM 7396 N N . ASN E 1 76 ? 16.063 37.457 59.273 1.00 40.47 73 ASN E N 1
ATOM 7397 C CA . ASN E 1 76 ? 16.201 38.906 59.560 1.00 38.40 73 ASN E CA 1
ATOM 7398 C C . ASN E 1 76 ? 17.653 39.154 59.962 1.00 41.65 73 ASN E C 1
ATOM 7399 O O . ASN E 1 76 ? 18.058 38.675 61.065 1.00 40.38 73 ASN E O 1
ATOM 7404 N N . THR E 1 77 ? 18.397 39.855 59.095 1.00 40.76 74 THR E N 1
ATOM 7405 C CA . THR E 1 77 ? 19.836 40.171 59.322 1.00 42.45 74 THR E CA 1
ATOM 7406 C C . THR E 1 77 ? 19.993 41.612 59.840 1.00 41.19 74 THR E C 1
ATOM 7407 O O . THR E 1 77 ? 19.020 42.394 59.756 1.00 41.15 74 THR E O 1
ATOM 7411 N N . GLY E 1 78 ? 21.173 41.948 60.370 1.00 39.94 75 GLY E N 1
ATOM 7412 C CA . GLY E 1 78 ? 21.402 43.333 60.810 1.00 40.76 75 GLY E CA 1
ATOM 7413 C C . GLY E 1 78 ? 21.989 43.466 62.204 1.00 40.71 75 GLY E C 1
ATOM 7414 O O . GLY E 1 78 ? 22.628 42.526 62.697 1.00 41.45 75 GLY E O 1
ATOM 7415 N N . SER E 1 79 ? 21.767 44.643 62.786 1.00 40.92 76 SER E N 1
ATOM 7416 C CA . SER E 1 79 ? 22.330 45.075 64.085 1.00 41.19 76 SER E CA 1
ATOM 7417 C C . SER E 1 79 ? 21.291 44.898 65.188 1.00 40.03 76 SER E C 1
ATOM 7418 O O . SER E 1 79 ? 20.115 44.729 64.869 1.00 39.62 76 SER E O 1
ATOM 7421 N N . ALA E 1 80 ? 21.728 44.987 66.437 1.00 40.19 77 ALA E N 1
ATOM 7422 C CA . ALA E 1 80 ? 20.797 44.873 67.576 1.00 40.87 77 ALA E CA 1
ATOM 7423 C C . ALA E 1 80 ? 21.489 45.438 68.806 1.00 42.20 77 ALA E C 1
ATOM 7424 O O . ALA E 1 80 ? 22.724 45.517 68.792 1.00 40.78 77 ALA E O 1
ATOM 7426 N N . GLY E 1 81 ? 20.702 45.863 69.790 1.00 42.57 78 GLY E N 1
ATOM 7427 C CA . GLY E 1 81 ? 21.277 46.315 71.064 1.00 44.21 78 GLY E CA 1
ATOM 7428 C C . GLY E 1 81 ? 21.411 45.109 71.962 1.00 46.39 78 GLY E C 1
ATOM 7429 O O . GLY E 1 81 ? 20.427 44.343 72.054 1.00 45.94 78 GLY E O 1
ATOM 7430 N N . GLY E 1 82 ? 22.603 44.889 72.507 1.00 49.66 79 GLY E N 1
ATOM 7431 C CA . GLY E 1 82 ? 22.853 43.736 73.387 1.00 52.49 79 GLY E CA 1
ATOM 7432 C C . GLY E 1 82 ? 22.557 44.112 74.819 1.00 54.37 79 GLY E C 1
ATOM 7433 O O . GLY E 1 82 ? 23.333 44.889 75.377 1.00 56.62 79 GLY E O 1
ATOM 7434 N N . VAL E 1 83 ? 21.463 43.590 75.365 1.00 57.02 80 VAL E N 1
ATOM 7435 C CA . VAL E 1 83 ? 21.027 43.918 76.754 1.00 61.82 80 VAL E CA 1
ATOM 7436 C C . VAL E 1 83 ? 21.494 42.816 77.710 1.00 65.61 80 VAL E C 1
ATOM 7437 O O . VAL E 1 83 ? 21.676 43.126 78.891 1.00 68.11 80 VAL E O 1
ATOM 7441 N N . ALA E 1 84 ? 21.685 41.586 77.219 1.00 66.51 81 ALA E N 1
ATOM 7442 C CA . ALA E 1 84 ? 22.142 40.477 78.093 1.00 65.36 81 ALA E CA 1
ATOM 7443 C C . ALA E 1 84 ? 23.619 40.671 78.447 1.00 66.69 81 ALA E C 1
ATOM 7444 O O . ALA E 1 84 ? 24.375 41.156 77.581 1.00 63.82 81 ALA E O 1
ATOM 7446 N N . LYS E 1 85 ? 24.011 40.292 79.670 1.00 68.31 82 LYS E N 1
ATOM 7447 C CA . LYS E 1 85 ? 25.428 40.413 80.113 1.00 69.43 82 LYS E CA 1
ATOM 7448 C C . LYS E 1 85 ? 26.314 39.525 79.235 1.00 67.44 82 LYS E C 1
ATOM 7449 O O . LYS E 1 85 ? 25.836 38.450 78.823 1.00 67.88 82 LYS E O 1
ATOM 7455 N N . GLY E 1 86 ? 27.552 39.959 78.967 1.00 67.53 83 GLY E N 1
ATOM 7456 C CA . GLY E 1 86 ? 28.511 39.170 78.166 1.00 68.24 83 GLY E CA 1
ATOM 7457 C C . GLY E 1 86 ? 28.449 39.496 76.679 1.00 65.79 83 GLY E C 1
ATOM 7458 O O . GLY E 1 86 ? 29.411 39.155 75.957 1.00 68.21 83 GLY E O 1
ATOM 7459 N N . LEU E 1 87 ? 27.371 40.126 76.215 1.00 62.07 84 LEU E N 1
ATOM 7460 C CA . LEU E 1 87 ? 27.313 40.467 74.765 1.00 60.42 84 LEU E CA 1
ATOM 7461 C C . LEU E 1 87 ? 28.269 41.623 74.467 1.00 59.60 84 LEU E C 1
ATOM 7462 O O . LEU E 1 87 ? 28.270 42.611 75.219 1.00 59.00 84 LEU E O 1
ATOM 7467 N N . LYS E 1 88 ? 29.063 41.484 73.411 1.00 60.20 85 LYS E N 1
ATOM 7468 C CA . LYS E 1 88 ? 29.990 42.565 72.996 1.00 59.73 85 LYS E CA 1
ATOM 7469 C C . LYS E 1 88 ? 29.721 42.858 71.522 1.00 56.06 85 LYS E C 1
ATOM 7470 O O . LYS E 1 88 ? 29.133 41.991 70.858 1.00 50.39 85 LYS E O 1
ATOM 7476 N N . VAL E 1 89 ? 30.103 44.048 71.062 1.00 54.91 86 VAL E N 1
ATOM 7477 C CA . VAL E 1 89 ? 29.862 44.449 69.646 1.00 53.73 86 VAL E CA 1
ATOM 7478 C C . VAL E 1 89 ? 30.425 43.347 68.739 1.00 52.94 86 VAL E C 1
ATOM 7479 O O . VAL E 1 89 ? 31.524 42.883 69.011 1.00 53.40 86 VAL E O 1
ATOM 7483 N N . GLY E 1 90 ? 29.659 42.912 67.735 1.00 51.39 87 GLY E N 1
ATOM 7484 C CA . GLY E 1 90 ? 30.115 41.859 66.802 1.00 51.86 87 GLY E CA 1
ATOM 7485 C C . GLY E 1 90 ? 29.506 40.505 67.132 1.00 51.59 87 GLY E C 1
ATOM 7486 O O . GLY E 1 90 ? 29.391 39.679 66.212 1.00 53.31 87 GLY E O 1
ATOM 7487 N N . ASP E 1 91 ? 29.142 40.284 68.400 1.00 51.50 88 ASP E N 1
ATOM 7488 C CA . ASP E 1 91 ? 28.533 38.994 68.823 1.00 52.67 88 ASP E CA 1
ATOM 7489 C C . ASP E 1 91 ? 27.228 38.749 68.057 1.00 50.32 88 ASP E C 1
ATOM 7490 O O . ASP E 1 91 ? 26.490 39.712 67.787 1.00 50.51 88 ASP E O 1
ATOM 7495 N N . ILE E 1 92 ? 26.952 37.487 67.749 1.00 50.62 89 ILE E N 1
ATOM 7496 C CA . ILE E 1 92 ? 25.728 37.082 67.010 1.00 48.35 89 ILE E CA 1
ATOM 7497 C C . ILE E 1 92 ? 24.588 36.861 68.008 1.00 49.88 89 ILE E C 1
ATOM 7498 O O . ILE E 1 92 ? 24.838 36.247 69.059 1.00 48.84 89 ILE E O 1
ATOM 7503 N N . VAL E 1 93 ? 23.387 37.356 67.685 1.00 48.25 90 VAL E N 1
ATOM 7504 C CA . VAL E 1 93 ? 22.179 37.075 68.517 1.00 48.99 90 VAL E CA 1
ATOM 7505 C C . VAL E 1 93 ? 21.158 36.381 67.613 1.00 49.66 90 VAL E C 1
ATOM 7506 O O . VAL E 1 93 ? 20.856 36.920 66.528 1.00 46.88 90 VAL E O 1
ATOM 7510 N N . ILE E 1 94 ? 20.712 35.193 68.026 1.00 52.09 91 ILE E N 1
ATOM 7511 C CA . ILE E 1 94 ? 19.715 34.388 67.261 1.00 51.39 91 ILE E CA 1
ATOM 7512 C C . ILE E 1 94 ? 18.417 34.343 68.070 1.00 52.46 91 ILE E C 1
ATOM 7513 O O . ILE E 1 94 ? 18.488 34.072 69.295 1.00 51.46 91 ILE E O 1
ATOM 7518 N N . SER E 1 95 ? 17.281 34.578 67.412 1.00 48.59 92 SER E N 1
ATOM 7519 C CA . SER E 1 95 ? 15.987 34.555 68.141 1.00 50.35 92 SER E CA 1
ATOM 7520 C C . SER E 1 95 ? 15.465 33.126 68.354 1.00 52.32 92 SER E C 1
ATOM 7521 O O . SER E 1 95 ? 15.515 32.299 67.404 1.00 51.97 92 SER E O 1
ATOM 7524 N N . ASP E 1 96 ? 15.026 32.854 69.581 1.00 51.98 93 ASP E N 1
ATOM 7525 C CA . ASP E 1 96 ? 14.205 31.657 69.896 1.00 55.01 93 ASP E CA 1
ATOM 7526 C C . ASP E 1 96 ? 12.767 32.136 69.733 1.00 52.90 93 ASP E C 1
ATOM 7527 O O . ASP E 1 96 ? 11.915 31.387 69.268 1.00 52.08 93 ASP E O 1
ATOM 7532 N N . GLU E 1 97 ? 12.543 33.386 70.119 1.00 53.42 94 GLU E N 1
ATOM 7533 C CA . GLU E 1 97 ? 11.202 33.995 70.001 1.00 53.32 94 GLU E CA 1
ATOM 7534 C C . GLU E 1 97 ? 11.373 35.510 69.937 1.00 50.52 94 GLU E C 1
ATOM 7535 O O . GLU E 1 97 ? 12.484 36.009 70.252 1.00 48.95 94 GLU E O 1
ATOM 7541 N N . THR E 1 98 ? 10.306 36.196 69.532 1.00 47.76 95 THR E N 1
ATOM 7542 C CA . THR E 1 98 ? 10.295 37.671 69.433 1.00 43.63 95 THR E CA 1
ATOM 7543 C C . THR E 1 98 ? 9.034 38.178 70.128 1.00 43.73 95 THR E C 1
ATOM 7544 O O . THR E 1 98 ? 7.999 37.509 70.044 1.00 44.46 95 THR E O 1
ATOM 7548 N N . ARG E 1 99 ? 9.145 39.305 70.814 1.00 44.32 96 ARG E N 1
ATOM 7549 C CA . ARG E 1 99 ? 7.980 39.928 71.481 1.00 43.99 96 ARG E CA 1
ATOM 7550 C C . ARG E 1 99 ? 8.106 41.435 71.330 1.00 41.99 96 ARG E C 1
ATOM 7551 O O . ARG E 1 99 ? 9.256 41.919 71.281 1.00 45.06 96 ARG E O 1
ATOM 7559 N N . TYR E 1 100 ? 6.977 42.132 71.234 1.00 41.80 97 TYR E N 1
ATOM 7560 C CA . TYR E 1 100 ? 6.995 43.614 71.265 1.00 38.96 97 TYR E CA 1
ATOM 7561 C C . TYR E 1 100 ? 7.206 44.076 72.708 1.00 39.48 97 TYR E C 1
ATOM 7562 O O . TYR E 1 100 ? 6.479 43.582 73.607 1.00 39.94 97 TYR E O 1
ATOM 7571 N N . HIS E 1 101 ? 8.181 44.959 72.942 1.00 39.51 98 HIS E N 1
ATOM 7572 C CA . HIS E 1 101 ? 8.344 45.511 74.319 1.00 41.75 98 HIS E CA 1
ATOM 7573 C C . HIS E 1 101 ? 7.433 46.730 74.478 1.00 41.83 98 HIS E C 1
ATOM 7574 O O . HIS E 1 101 ? 7.227 47.149 75.598 1.00 41.35 98 HIS E O 1
ATOM 7581 N N . ASP E 1 102 ? 6.846 47.221 73.385 1.00 41.65 99 ASP E N 1
ATOM 7582 C CA . ASP E 1 102 ? 6.055 48.476 73.451 1.00 41.84 99 ASP E CA 1
ATOM 7583 C C . ASP E 1 102 ? 4.575 48.217 73.131 1.00 42.84 99 ASP E C 1
ATOM 7584 O O . ASP E 1 102 ? 3.902 49.174 72.721 1.00 49.78 99 ASP E O 1
ATOM 7589 N N . ALA E 1 103 ? 4.080 46.988 73.285 1.00 42.90 100 ALA E N 1
ATOM 7590 C CA . ALA E 1 103 ? 2.643 46.744 73.006 1.00 43.13 100 ALA E CA 1
ATOM 7591 C C . ALA E 1 103 ? 1.930 46.501 74.333 1.00 42.32 100 ALA E C 1
ATOM 7592 O O . ALA E 1 103 ? 2.475 45.765 75.165 1.00 40.82 100 ALA E O 1
ATOM 7594 N N . ASP E 1 104 ? 0.749 47.097 74.501 1.00 41.35 101 ASP E N 1
ATOM 7595 C CA . ASP E 1 104 ? 0.030 46.960 75.790 1.00 41.65 101 ASP E CA 1
ATOM 7596 C C . ASP E 1 104 ? -1.486 47.001 75.585 1.00 42.89 101 ASP E C 1
ATOM 7597 O O . ASP E 1 104 ? -2.058 48.117 75.432 1.00 46.09 101 ASP E O 1
ATOM 7602 N N . VAL E 1 105 ? -2.107 45.820 75.630 1.00 43.23 102 VAL E N 1
ATOM 7603 C CA . VAL E 1 105 ? -3.593 45.724 75.596 1.00 43.50 102 VAL E CA 1
ATOM 7604 C C . VAL E 1 105 ? -3.992 44.970 76.872 1.00 44.58 102 VAL E C 1
ATOM 7605 O O . VAL E 1 105 ? -4.969 44.231 76.843 1.00 43.97 102 VAL E O 1
ATOM 7609 N N . THR E 1 106 ? -3.227 45.175 77.955 1.00 45.24 103 THR E N 1
ATOM 7610 C CA . THR E 1 106 ? -3.492 44.510 79.257 1.00 46.41 103 THR E CA 1
ATOM 7611 C C . THR E 1 106 ? -4.879 44.926 79.755 1.00 49.50 103 THR E C 1
ATOM 7612 O O . THR E 1 106 ? -5.465 44.178 80.574 1.00 49.63 103 THR E O 1
ATOM 7616 N N . ALA E 1 107 ? -5.394 46.060 79.266 1.00 49.95 104 ALA E N 1
ATOM 7617 C CA . ALA E 1 107 ? -6.736 46.535 79.684 1.00 51.27 104 ALA E CA 1
ATOM 7618 C C . ALA E 1 107 ? -7.804 45.475 79.368 1.00 52.43 104 ALA E C 1
ATOM 7619 O O . ALA E 1 107 ? -8.847 45.502 80.032 1.00 51.50 104 ALA E O 1
ATOM 7621 N N . PHE E 1 108 ? -7.550 44.572 78.408 1.00 49.78 105 PHE E N 1
ATOM 7622 C CA . PHE E 1 108 ? -8.556 43.536 78.047 1.00 51.38 105 PHE E CA 1
ATOM 7623 C C . PHE E 1 108 ? -8.027 42.140 78.383 1.00 54.31 105 PHE E C 1
ATOM 7624 O O . PHE E 1 108 ? -8.532 41.161 77.830 1.00 59.95 105 PHE E O 1
ATOM 7632 N N . GLY E 1 109 ? -7.050 42.062 79.290 1.00 56.06 106 GLY E N 1
ATOM 7633 C CA . GLY E 1 109 ? -6.555 40.759 79.775 1.00 55.16 106 GLY E CA 1
ATOM 7634 C C . GLY E 1 109 ? -5.428 40.188 78.940 1.00 54.43 106 GLY E C 1
ATOM 7635 O O . GLY E 1 109 ? -4.944 39.110 79.304 1.00 55.78 106 GLY E O 1
ATOM 7636 N N . TYR E 1 110 ? -5.024 40.852 77.855 1.00 51.61 107 TYR E N 1
ATOM 7637 C CA . TYR E 1 110 ? -3.893 40.292 77.069 1.00 53.08 107 TYR E CA 1
ATOM 7638 C C . TYR E 1 110 ? -2.595 40.434 77.873 1.00 54.67 107 TYR E C 1
ATOM 7639 O O . TYR E 1 110 ? -2.496 41.309 78.739 1.00 57.11 107 TYR E O 1
ATOM 7648 N N . GLU E 1 111 ? -1.631 39.570 77.571 1.00 56.66 108 GLU E N 1
ATOM 7649 C CA . GLU E 1 111 ? -0.282 39.558 78.191 1.00 56.88 108 GLU E CA 1
ATOM 7650 C C . GLU E 1 111 ? 0.490 40.793 77.694 1.00 55.40 108 GLU E C 1
ATOM 7651 O O . GLU E 1 111 ? 0.223 41.272 76.560 1.00 50.52 108 GLU E O 1
ATOM 7657 N N . LYS E 1 112 ? 1.414 41.308 78.504 1.00 54.25 109 LYS E N 1
ATOM 7658 C CA . LYS E 1 112 ? 2.197 42.499 78.087 1.00 54.77 109 LYS E CA 1
ATOM 7659 C C . LYS E 1 112 ? 2.933 42.139 76.785 1.00 49.09 109 LYS E C 1
ATOM 7660 O O . LYS E 1 112 ? 3.460 41.012 76.699 1.00 46.36 109 LYS E O 1
ATOM 7666 N N . GLY E 1 113 ? 2.932 43.037 75.797 1.00 46.22 110 GLY E N 1
ATOM 7667 C CA . GLY E 1 113 ? 3.617 42.787 74.511 1.00 45.45 110 GLY E CA 1
ATOM 7668 C C . GLY E 1 113 ? 2.753 42.042 73.502 1.00 45.51 110 GLY E C 1
ATOM 7669 O O . GLY E 1 113 ? 3.119 42.021 72.310 1.00 47.35 110 GLY E O 1
ATOM 7670 N N . GLN E 1 114 ? 1.632 41.473 73.943 1.00 48.07 111 GLN E N 1
ATOM 7671 C CA . GLN E 1 114 ? 0.764 40.658 73.048 1.00 46.27 111 GLN E CA 1
ATOM 7672 C C . GLN E 1 114 ? -0.286 41.514 72.344 1.00 45.92 111 GLN E C 1
ATOM 7673 O O . GLN E 1 114 ? -0.971 42.299 73.022 1.00 44.70 111 GLN E O 1
ATOM 7679 N N . LEU E 1 115 ? -0.435 41.313 71.037 1.00 44.48 112 LEU E N 1
ATOM 7680 C CA . LEU E 1 115 ? -1.514 42.002 70.294 1.00 45.38 112 LEU E CA 1
ATOM 7681 C C . LEU E 1 115 ? -2.651 41.008 70.091 1.00 45.70 112 LEU E C 1
ATOM 7682 O O . LEU E 1 115 ? -2.414 39.812 69.945 1.00 45.36 112 LEU E O 1
ATOM 7687 N N . PRO E 1 116 ? -3.921 41.461 70.131 1.00 44.12 113 PRO E N 1
ATOM 7688 C CA . PRO E 1 116 ? -5.052 40.573 69.897 1.00 46.46 113 PRO E CA 1
ATOM 7689 C C . PRO E 1 116 ? -4.876 39.796 68.586 1.00 47.04 113 PRO E C 1
ATOM 7690 O O . PRO E 1 116 ? -4.307 40.358 67.657 1.00 47.27 113 PRO E O 1
ATOM 7694 N N . ALA E 1 117 ? -5.361 38.546 68.570 1.00 49.05 114 ALA E N 1
ATOM 7695 C CA . ALA E 1 117 ? -5.320 37.599 67.428 1.00 49.02 114 ALA E CA 1
ATOM 7696 C C . ALA E 1 117 ? -3.895 37.080 67.199 1.00 47.39 114 ALA E C 1
ATOM 7697 O O . ALA E 1 117 ? -3.679 36.424 66.178 1.00 47.86 114 ALA E O 1
ATOM 7699 N N . ASN E 1 118 ? -2.955 37.375 68.099 1.00 45.89 115 ASN E N 1
ATOM 7700 C CA . ASN E 1 118 ? -1.562 36.890 67.917 1.00 45.75 115 ASN E CA 1
ATOM 7701 C C . ASN E 1 118 ? -1.091 36.245 69.210 1.00 48.02 115 ASN E C 1
ATOM 7702 O O . ASN E 1 118 ? -1.626 36.538 70.274 1.00 46.98 115 ASN E O 1
ATOM 7707 N N . PRO E 1 119 ? -0.097 35.332 69.162 1.00 48.53 116 PRO E N 1
ATOM 7708 C CA . PRO E 1 119 ? 0.459 34.767 70.384 1.00 50.04 116 PRO E CA 1
ATOM 7709 C C . PRO E 1 119 ? 1.239 35.887 71.088 1.00 49.04 116 PRO E C 1
ATOM 7710 O O . PRO E 1 119 ? 1.672 36.809 70.415 1.00 48.35 116 PRO E O 1
ATOM 7714 N N . ALA E 1 120 ? 1.373 35.807 72.407 1.00 47.86 117 ALA E N 1
ATOM 7715 C CA . ALA E 1 120 ? 2.164 36.816 73.146 1.00 47.54 117 ALA E CA 1
ATOM 7716 C C . ALA E 1 120 ? 3.587 36.860 72.566 1.00 46.46 117 ALA E C 1
ATOM 7717 O O . ALA E 1 120 ? 4.161 37.960 72.492 1.00 43.47 117 ALA E O 1
ATOM 7719 N N . ALA E 1 121 ? 4.108 35.705 72.130 1.00 45.97 118 ALA E N 1
ATOM 7720 C CA . ALA E 1 121 ? 5.475 35.623 71.569 1.00 46.21 118 ALA E CA 1
ATOM 7721 C C . ALA E 1 121 ? 5.434 34.890 70.231 1.00 45.51 118 ALA E C 1
ATOM 7722 O O . ALA E 1 121 ? 4.674 33.935 70.129 1.00 45.75 118 ALA E O 1
ATOM 7724 N N . PHE E 1 122 ? 6.195 35.361 69.242 1.00 43.92 119 PHE E N 1
ATOM 7725 C CA . PHE E 1 122 ? 6.292 34.634 67.948 1.00 44.77 119 PHE E CA 1
ATOM 7726 C C . PHE E 1 122 ? 7.470 33.671 68.082 1.00 46.92 119 PHE E C 1
ATOM 7727 O O . PHE E 1 122 ? 8.601 34.144 68.308 1.00 48.86 119 PHE E O 1
ATOM 7735 N N . LEU E 1 123 ? 7.203 32.370 68.003 1.00 49.32 120 LEU E N 1
ATOM 7736 C CA . LEU E 1 123 ? 8.298 31.376 68.154 1.00 53.06 120 LEU E CA 1
ATOM 7737 C C . LEU E 1 123 ? 9.074 31.307 66.838 1.00 51.73 120 LEU E C 1
ATOM 7738 O O . LEU E 1 123 ? 8.433 31.154 65.777 1.00 49.38 120 LEU E O 1
ATOM 7743 N N . SER E 1 124 ? 10.398 31.480 66.914 1.00 49.80 121 SER E N 1
ATOM 7744 C CA . SER E 1 124 ? 11.263 31.453 65.706 1.00 49.22 121 SER E CA 1
ATOM 7745 C C . SER E 1 124 ? 11.339 30.019 65.178 1.00 51.79 121 SER E C 1
ATOM 7746 O O . SER E 1 124 ? 11.112 29.091 65.969 1.00 52.79 121 SER E O 1
ATOM 7749 N N . ASP E 1 125 ? 11.658 29.838 63.896 1.00 53.42 122 ASP E N 1
ATOM 7750 C CA . ASP E 1 125 ? 11.748 28.463 63.331 1.00 55.37 122 ASP E CA 1
ATOM 7751 C C . ASP E 1 125 ? 12.928 27.736 63.991 1.00 58.24 122 ASP E C 1
ATOM 7752 O O . ASP E 1 125 ? 14.063 28.265 63.954 1.00 57.09 122 ASP E O 1
ATOM 7757 N N . LYS E 1 126 ? 12.677 26.545 64.539 1.00 61.00 123 LYS E N 1
ATOM 7758 C CA . LYS E 1 126 ? 13.731 25.817 65.290 1.00 63.24 123 LYS E CA 1
ATOM 7759 C C . LYS E 1 126 ? 14.861 25.364 64.352 1.00 62.24 123 LYS E C 1
ATOM 7760 O O . LYS E 1 126 ? 16.044 25.491 64.759 1.00 62.53 123 LYS E O 1
ATOM 7766 N N . LYS E 1 127 ? 14.528 24.878 63.152 1.00 62.46 124 LYS E N 1
ATOM 7767 C CA . LYS E 1 127 ? 15.578 24.372 62.221 1.00 65.25 124 LYS E CA 1
ATOM 7768 C C . LYS E 1 127 ? 16.501 25.516 61.791 1.00 61.97 124 LYS E C 1
ATOM 7769 O O . LYS E 1 127 ? 17.720 25.281 61.713 1.00 59.44 124 LYS E O 1
ATOM 7775 N N . LEU E 1 128 ? 15.945 26.708 61.548 1.00 59.36 125 LEU E N 1
ATOM 7776 C CA . LEU E 1 128 ? 16.780 27.867 61.121 1.00 58.17 125 LEU E CA 1
ATOM 7777 C C . LEU E 1 128 ? 17.649 28.344 62.295 1.00 55.78 125 LEU E C 1
ATOM 7778 O O . LEU E 1 128 ? 18.853 28.615 62.082 1.00 54.71 125 LEU E O 1
ATOM 7783 N N . ALA E 1 129 ? 17.065 28.435 63.488 1.00 54.77 126 ALA E N 1
ATOM 7784 C CA . ALA E 1 129 ? 17.835 28.892 64.668 1.00 55.66 126 ALA E CA 1
ATOM 7785 C C . ALA E 1 129 ? 18.978 27.908 64.944 1.00 58.13 126 ALA E C 1
ATOM 7786 O O . ALA E 1 129 ? 20.097 28.381 65.230 1.00 59.27 126 ALA E O 1
ATOM 7788 N N . ASP E 1 130 ? 18.709 26.599 64.840 1.00 60.01 127 ASP E N 1
ATOM 7789 C CA . ASP E 1 130 ? 19.742 25.554 65.083 1.00 62.34 127 ASP E CA 1
ATOM 7790 C C . ASP E 1 130 ? 20.862 25.674 64.037 1.00 61.86 127 ASP E C 1
ATOM 7791 O O . ASP E 1 130 ? 22.049 25.525 64.420 1.00 60.90 127 ASP E O 1
ATOM 7796 N N . LEU E 1 131 ? 20.507 25.915 62.771 1.00 59.52 128 LEU E N 1
ATOM 7797 C CA . LEU E 1 131 ? 21.531 26.032 61.693 1.00 61.85 128 LEU E CA 1
ATOM 7798 C C . LEU E 1 131 ? 22.405 27.258 61.969 1.00 61.41 128 LEU E C 1
ATOM 7799 O O . LEU E 1 131 ? 23.648 27.150 61.843 1.00 63.55 128 LEU E O 1
ATOM 7804 N N . ALA E 1 132 ? 21.768 28.362 62.367 1.00 59.73 129 ALA E N 1
ATOM 7805 C CA . ALA E 1 132 ? 22.495 29.611 62.690 1.00 59.57 129 ALA E CA 1
ATOM 7806 C C . ALA E 1 132 ? 23.504 29.333 63.810 1.00 60.42 129 ALA E C 1
ATOM 7807 O O . ALA E 1 132 ? 24.689 29.679 63.621 1.00 59.31 129 ALA E O 1
ATOM 7809 N N . GLN E 1 133 ? 23.070 28.713 64.914 1.00 60.24 130 GLN E N 1
ATOM 7810 C CA . GLN E 1 133 ? 24.023 28.416 66.024 1.00 65.83 130 GLN E CA 1
ATOM 7811 C C . GLN E 1 133 ? 25.157 27.518 65.540 1.00 67.41 130 GLN E C 1
ATOM 7812 O O . GLN E 1 133 ? 26.328 27.844 65.816 1.00 68.58 130 GLN E O 1
ATOM 7818 N N . GLU E 1 134 ? 24.796 26.404 64.905 1.00 68.13 131 GLU E N 1
ATOM 7819 C CA . GLU E 1 134 ? 25.774 25.424 64.371 1.00 71.35 131 GLU E CA 1
ATOM 7820 C C . GLU E 1 134 ? 26.782 26.165 63.487 1.00 68.72 131 GLU E C 1
ATOM 7821 O O . GLU E 1 134 ? 27.995 26.004 63.700 1.00 70.22 131 GLU E O 1
ATOM 7827 N N . MET E 1 135 ? 26.289 26.984 62.558 1.00 66.31 132 MET E N 1
ATOM 7828 C CA . MET E 1 135 ? 27.186 27.737 61.645 1.00 65.42 132 MET E CA 1
ATOM 7829 C C . MET E 1 135 ? 28.061 28.711 62.442 1.00 63.85 132 MET E C 1
ATOM 7830 O O . MET E 1 135 ? 29.263 28.777 62.150 1.00 64.04 132 MET E O 1
ATOM 7835 N N . ALA E 1 136 ? 27.476 29.426 63.408 1.00 63.20 133 ALA E N 1
ATOM 7836 C CA . ALA E 1 136 ? 28.226 30.395 64.243 1.00 64.73 133 ALA E CA 1
ATOM 7837 C C . ALA E 1 136 ? 29.323 29.668 65.024 1.00 69.01 133 ALA E C 1
ATOM 7838 O O . ALA E 1 136 ? 30.425 30.229 65.156 1.00 69.96 133 ALA E O 1
ATOM 7840 N N . GLU E 1 137 ? 29.027 28.464 65.514 1.00 70.63 134 GLU E N 1
ATOM 7841 C CA . GLU E 1 137 ? 30.022 27.691 66.301 1.00 76.42 134 GLU E CA 1
ATOM 7842 C C . GLU E 1 137 ? 31.127 27.202 65.356 1.00 78.16 134 GLU E C 1
ATOM 7843 O O . GLU E 1 137 ? 32.307 27.346 65.722 1.00 76.97 134 GLU E O 1
ATOM 7849 N N . LYS E 1 138 ? 30.772 26.723 64.161 1.00 80.04 135 LYS E N 1
ATOM 7850 C CA . LYS E 1 138 ? 31.819 26.218 63.228 1.00 84.34 135 LYS E CA 1
ATOM 7851 C C . LYS E 1 138 ? 32.718 27.387 62.796 1.00 82.27 135 LYS E C 1
ATOM 7852 O O . LYS E 1 138 ? 33.919 27.162 62.618 1.00 84.38 135 LYS E O 1
ATOM 7858 N N . GLN E 1 139 ? 32.152 28.589 62.657 1.00 80.45 136 GLN E N 1
ATOM 7859 C CA . GLN E 1 139 ? 32.936 29.796 62.267 1.00 81.07 136 GLN E CA 1
ATOM 7860 C C . GLN E 1 139 ? 33.733 30.334 63.469 1.00 80.49 136 GLN E C 1
ATOM 7861 O O . GLN E 1 139 ? 34.632 31.171 63.250 1.00 79.49 136 GLN E O 1
ATOM 7867 N N . GLY E 1 140 ? 33.416 29.888 64.689 1.00 78.13 137 GLY E N 1
ATOM 7868 C CA . GLY E 1 140 ? 34.082 30.430 65.891 1.00 75.86 137 GLY E CA 1
ATOM 7869 C C . GLY E 1 140 ? 33.577 31.831 66.244 1.00 72.04 137 GLY E C 1
ATOM 7870 O O . GLY E 1 140 ? 34.346 32.597 66.855 1.00 73.07 137 GLY E O 1
ATOM 7871 N N . GLN E 1 141 ? 32.336 32.165 65.869 1.00 66.72 138 GLN E N 1
ATOM 7872 C CA . GLN E 1 141 ? 31.726 33.486 66.198 1.00 63.61 138 GLN E CA 1
ATOM 7873 C C . GLN E 1 141 ? 31.023 33.408 67.560 1.00 62.77 138 GLN E C 1
ATOM 7874 O O . GLN E 1 141 ? 30.246 32.453 67.754 1.00 63.28 138 GLN E O 1
ATOM 7880 N N . SER E 1 142 ? 31.277 34.367 68.461 1.00 61.77 139 SER E N 1
ATOM 7881 C CA . SER E 1 142 ? 30.535 34.402 69.752 1.00 63.08 139 SER E CA 1
ATOM 7882 C C . SER E 1 142 ? 29.045 34.499 69.417 1.00 60.45 139 SER E C 1
ATOM 7883 O O . SER E 1 142 ? 28.672 35.428 68.671 1.00 59.34 139 SER E O 1
ATOM 7886 N N . VAL E 1 143 ? 28.235 33.589 69.960 1.00 62.74 140 VAL E N 1
ATOM 7887 C CA . VAL E 1 143 ? 26.785 33.523 69.609 1.00 61.55 140 VAL E CA 1
ATOM 7888 C C . VAL E 1 143 ? 25.949 33.337 70.874 1.00 63.68 140 VAL E C 1
ATOM 7889 O O . VAL E 1 143 ? 26.361 32.571 71.769 1.00 64.18 140 VAL E O 1
ATOM 7893 N N . LYS E 1 144 ? 24.804 34.016 70.918 1.00 63.87 141 LYS E N 1
ATOM 7894 C CA . LYS E 1 144 ? 23.853 33.896 72.049 1.00 65.28 141 LYS E CA 1
ATOM 7895 C C . LYS E 1 144 ? 22.459 33.733 71.431 1.00 62.85 141 LYS E C 1
ATOM 7896 O O . LYS E 1 144 ? 22.191 34.345 70.370 1.00 58.89 141 LYS E O 1
ATOM 7902 N N . ARG E 1 145 ? 21.615 32.923 72.060 1.00 61.12 142 ARG E N 1
ATOM 7903 C CA . ARG E 1 145 ? 20.289 32.590 71.487 1.00 59.81 142 ARG E CA 1
ATOM 7904 C C . ARG E 1 145 ? 19.195 32.825 72.532 1.00 59.04 142 ARG E C 1
ATOM 7905 O O . ARG E 1 145 ? 19.346 32.330 73.668 1.00 57.47 142 ARG E O 1
ATOM 7913 N N . GLY E 1 146 ? 18.132 33.548 72.161 1.00 57.49 143 GLY E N 1
ATOM 7914 C CA . GLY E 1 146 ? 17.063 33.811 73.146 1.00 58.14 143 GLY E CA 1
ATOM 7915 C C . GLY E 1 146 ? 15.995 34.777 72.656 1.00 54.33 143 GLY E C 1
ATOM 7916 O O . GLY E 1 146 ? 15.642 34.735 71.452 1.00 49.98 143 GLY E O 1
ATOM 7917 N N . LEU E 1 147 ? 15.512 35.620 73.576 1.00 53.00 144 LEU E N 1
ATOM 7918 C CA . LEU E 1 147 ? 14.397 36.569 73.327 1.00 50.92 144 LEU E CA 1
ATOM 7919 C C . LEU E 1 147 ? 14.900 37.870 72.693 1.00 48.75 144 LEU E C 1
ATOM 7920 O O . LEU E 1 147 ? 15.839 38.500 73.219 1.00 49.83 144 LEU E O 1
ATOM 7925 N N . ILE E 1 148 ? 14.300 38.222 71.568 1.00 46.64 145 ILE E N 1
ATOM 7926 C CA . ILE E 1 148 ? 14.552 39.535 70.919 1.00 45.80 145 ILE E CA 1
ATOM 7927 C C . ILE E 1 148 ? 13.267 40.342 71.093 1.00 44.40 145 ILE E C 1
ATOM 7928 O O . ILE E 1 148 ? 12.187 39.818 70.723 1.00 45.21 145 ILE E O 1
ATOM 7933 N N . CYS E 1 149 ? 13.373 41.523 71.704 1.00 45.96 146 CYS E N 1
ATOM 7934 C CA . CYS E 1 149 ? 12.203 42.423 71.864 1.00 43.83 146 CYS E CA 1
ATOM 7935 C C . CYS E 1 149 ? 12.306 43.572 70.857 1.00 43.81 146 CYS E C 1
ATOM 7936 O O . CYS E 1 149 ? 13.366 44.232 70.811 1.00 42.31 146 CYS E O 1
ATOM 7939 N N . SER E 1 150 ? 11.233 43.785 70.093 1.00 39.96 147 SER E N 1
ATOM 7940 C CA . SER E 1 150 ? 11.182 44.894 69.115 1.00 38.23 147 SER E CA 1
ATOM 7941 C C . SER E 1 150 ? 10.280 46.010 69.642 1.00 38.97 147 SER E C 1
ATOM 7942 O O . SER E 1 150 ? 9.370 45.742 70.460 1.00 41.87 147 SER E O 1
ATOM 7945 N N . GLY E 1 151 ? 10.535 47.216 69.155 1.00 37.73 148 GLY E N 1
ATOM 7946 C CA . GLY E 1 151 ? 9.716 48.400 69.443 1.00 38.66 148 GLY E CA 1
ATOM 7947 C C . GLY E 1 151 ? 10.076 49.510 68.475 1.00 39.03 148 GLY E C 1
ATOM 7948 O O . GLY E 1 151 ? 11.191 49.452 67.902 1.00 37.32 148 GLY E O 1
ATOM 7949 N N . ASP E 1 152 ? 9.182 50.480 68.293 1.00 37.85 149 ASP E N 1
ATOM 7950 C CA . ASP E 1 152 ? 9.502 51.637 67.415 1.00 35.81 149 ASP E CA 1
ATOM 7951 C C . ASP E 1 152 ? 10.347 52.636 68.211 1.00 36.68 149 ASP E C 1
ATOM 7952 O O . ASP E 1 152 ? 10.111 53.840 68.090 1.00 36.08 149 ASP E O 1
ATOM 7957 N N . SER E 1 153 ? 11.342 52.132 68.942 1.00 37.58 150 SER E N 1
ATOM 7958 C CA . SER E 1 153 ? 12.237 52.987 69.754 1.00 41.79 150 SER E CA 1
ATOM 7959 C C . SER E 1 153 ? 13.687 52.512 69.641 1.00 40.77 150 SER E C 1
ATOM 7960 O O . SER E 1 153 ? 13.914 51.297 69.586 1.00 40.78 150 SER E O 1
ATOM 7963 N N . PHE E 1 154 ? 14.610 53.467 69.574 1.00 41.38 151 PHE E N 1
ATOM 7964 C CA . PHE E 1 154 ? 16.052 53.164 69.675 1.00 41.51 151 PHE E CA 1
ATOM 7965 C C . PHE E 1 154 ? 16.390 53.282 71.160 1.00 41.11 151 PHE E C 1
ATOM 7966 O O . PHE E 1 154 ? 16.274 54.385 71.693 1.00 42.02 151 PHE E O 1
ATOM 7974 N N . ILE E 1 155 ? 16.727 52.162 71.798 1.00 44.41 152 ILE E N 1
ATOM 7975 C CA . ILE E 1 155 ? 16.941 52.115 73.280 1.00 45.22 152 ILE E CA 1
ATOM 7976 C C . ILE E 1 155 ? 18.320 52.694 73.596 1.00 46.46 152 ILE E C 1
ATOM 7977 O O . ILE E 1 155 ? 19.324 52.111 73.118 1.00 45.24 152 ILE E O 1
ATOM 7982 N N . ASN E 1 156 ? 18.356 53.828 74.320 1.00 47.49 153 ASN E N 1
ATOM 7983 C CA . ASN E 1 156 ? 19.646 54.529 74.585 1.00 47.75 153 ASN E CA 1
ATOM 7984 C C . ASN E 1 156 ? 19.734 55.001 76.040 1.00 46.89 153 ASN E C 1
ATOM 7985 O O . ASN E 1 156 ? 20.265 56.102 76.260 1.00 46.28 153 ASN E O 1
ATOM 7990 N N . SER E 1 157 ? 19.245 54.210 76.989 1.00 47.44 154 SER E N 1
ATOM 7991 C CA . SER E 1 157 ? 19.460 54.582 78.413 1.00 51.66 154 SER E CA 1
ATOM 7992 C C . SER E 1 157 ? 19.307 53.336 79.286 1.00 53.76 154 SER E C 1
ATOM 7993 O O . SER E 1 157 ? 18.607 52.408 78.852 1.00 47.06 154 SER E O 1
ATOM 7996 N N . GLU E 1 158 ? 19.968 53.314 80.450 1.00 57.73 155 GLU E N 1
ATOM 7997 C CA . GLU E 1 158 ? 19.850 52.169 81.395 1.00 63.47 155 GLU E CA 1
ATOM 7998 C C . GLU E 1 158 ? 18.417 52.157 81.942 1.00 62.07 155 GLU E C 1
ATOM 7999 O O . GLU E 1 158 ? 17.925 51.063 82.266 1.00 62.90 155 GLU E O 1
ATOM 8005 N N . ASP E 1 159 ? 17.784 53.335 82.028 1.00 63.14 156 ASP E N 1
ATOM 8006 C CA . ASP E 1 159 ? 16.368 53.442 82.479 1.00 64.52 156 ASP E CA 1
ATOM 8007 C C . ASP E 1 159 ? 15.464 52.726 81.461 1.00 61.46 156 ASP E C 1
ATOM 8008 O O . ASP E 1 159 ? 14.584 51.958 81.884 1.00 60.33 156 ASP E O 1
ATOM 8013 N N . LYS E 1 160 ? 15.665 52.985 80.169 1.00 58.53 157 LYS E N 1
ATOM 8014 C CA . LYS E 1 160 ? 14.822 52.320 79.136 1.00 60.18 157 LYS E CA 1
ATOM 8015 C C . LYS E 1 160 ? 15.128 50.819 79.148 1.00 57.42 157 LYS E C 1
ATOM 8016 O O . LYS E 1 160 ? 14.180 50.034 79.040 1.00 56.35 157 LYS E O 1
ATOM 8022 N N . ILE E 1 161 ? 16.402 50.448 79.306 1.00 56.51 158 ILE E N 1
ATOM 8023 C CA . ILE E 1 161 ? 16.776 49.003 79.349 1.00 56.86 158 ILE E CA 1
ATOM 8024 C C . ILE E 1 161 ? 16.056 48.344 80.527 1.00 56.87 158 ILE E C 1
ATOM 8025 O O . ILE E 1 161 ? 15.407 47.313 80.307 1.00 54.06 158 ILE E O 1
ATOM 8030 N N . ALA E 1 162 ? 16.155 48.941 81.718 1.00 57.18 159 ALA E N 1
ATOM 8031 C CA . ALA E 1 162 ? 15.521 48.381 82.936 1.00 59.93 159 ALA E CA 1
ATOM 8032 C C . ALA E 1 162 ? 14.003 48.276 82.761 1.00 58.49 159 ALA E C 1
ATOM 8033 O O . ALA E 1 162 ? 13.440 47.274 83.203 1.00 60.55 159 ALA E O 1
ATOM 8035 N N . GLN E 1 163 ? 13.364 49.275 82.151 1.00 60.08 160 GLN E N 1
ATOM 8036 C CA . GLN E 1 163 ? 11.885 49.225 81.977 1.00 63.01 160 GLN E CA 1
ATOM 8037 C C . GLN E 1 163 ? 11.514 47.979 81.149 1.00 60.66 160 GLN E C 1
ATOM 8038 O O . GLN E 1 163 ? 10.559 47.269 81.530 1.00 61.30 160 GLN E O 1
ATOM 8044 N N . ILE E 1 164 ? 12.255 47.720 80.069 1.00 56.84 161 ILE E N 1
ATOM 8045 C CA . ILE E 1 164 ? 12.022 46.528 79.200 1.00 55.27 161 ILE E CA 1
ATOM 8046 C C . ILE E 1 164 ? 12.289 45.245 80.006 1.00 56.23 161 ILE E C 1
ATOM 8047 O O . ILE E 1 164 ? 11.467 44.325 79.934 1.00 55.54 161 ILE E O 1
ATOM 8052 N N . GLN E 1 165 ? 13.385 45.200 80.770 1.00 58.60 162 GLN E N 1
ATOM 8053 C CA . GLN E 1 165 ? 13.734 43.985 81.560 1.00 60.81 162 GLN E CA 1
ATOM 8054 C C . GLN E 1 165 ? 12.695 43.717 82.654 1.00 58.91 162 GLN E C 1
ATOM 8055 O O . GLN E 1 165 ? 12.541 42.540 83.020 1.00 60.07 162 GLN E O 1
ATOM 8061 N N . ALA E 1 166 ? 12.017 44.753 83.157 1.00 58.30 163 ALA E N 1
ATOM 8062 C CA . ALA E 1 166 ? 10.985 44.535 84.203 1.00 60.88 163 ALA E CA 1
ATOM 8063 C C . ALA E 1 166 ? 9.794 43.788 83.584 1.00 62.19 163 ALA E C 1
ATOM 8064 O O . ALA E 1 166 ? 9.212 42.936 84.261 1.00 66.02 163 ALA E O 1
ATOM 8066 N N . ASP E 1 167 ? 9.461 44.099 82.326 1.00 61.81 164 ASP E N 1
ATOM 8067 C CA . ASP E 1 167 ? 8.349 43.429 81.602 1.00 60.96 164 ASP E CA 1
ATOM 8068 C C . ASP E 1 167 ? 8.842 42.106 80.997 1.00 60.23 164 ASP E C 1
ATOM 8069 O O . ASP E 1 167 ? 8.048 41.142 80.955 1.00 62.68 164 ASP E O 1
ATOM 8074 N N . PHE E 1 168 ? 10.099 42.075 80.538 1.00 55.90 165 PHE E N 1
ATOM 8075 C CA . PHE E 1 168 ? 10.659 40.885 79.846 1.00 56.00 165 PHE E CA 1
ATOM 8076 C C . PHE E 1 168 ? 12.033 40.576 80.425 1.00 56.79 165 PHE E C 1
ATOM 8077 O O . PHE E 1 168 ? 13.060 40.851 79.804 1.00 54.01 165 PHE E O 1
ATOM 8085 N N . PRO E 1 169 ? 12.076 39.948 81.620 1.00 59.38 166 PRO E N 1
ATOM 8086 C CA . PRO E 1 169 ? 13.340 39.643 82.296 1.00 62.15 166 PRO E CA 1
ATOM 8087 C C . PRO E 1 169 ? 14.398 38.905 81.455 1.00 61.93 166 PRO E C 1
ATOM 8088 O O . PRO E 1 169 ? 15.555 39.206 81.620 1.00 61.53 166 PRO E O 1
ATOM 8092 N N . ASN E 1 170 ? 13.992 37.995 80.566 1.00 61.66 167 ASN E N 1
ATOM 8093 C CA . ASN E 1 170 ? 14.987 37.202 79.793 1.00 63.10 167 ASN E CA 1
ATOM 8094 C C . ASN E 1 170 ? 15.368 37.902 78.480 1.00 60.07 167 ASN E C 1
ATOM 8095 O O . ASN E 1 170 ? 16.022 37.240 77.645 1.00 59.78 167 ASN E O 1
ATOM 8100 N N . VAL E 1 171 ? 15.032 39.189 78.324 1.00 57.14 168 VAL E N 1
ATOM 8101 C CA . VAL E 1 171 ? 15.329 39.903 77.043 1.00 55.20 168 VAL E CA 1
ATOM 8102 C C . VAL E 1 171 ? 16.842 39.876 76.785 1.00 54.06 168 VAL E C 1
ATOM 8103 O O . VAL E 1 171 ? 17.604 40.342 77.639 1.00 56.57 168 VAL E O 1
ATOM 8107 N N . MET E 1 172 ? 17.233 39.374 75.614 1.00 52.98 169 MET E N 1
ATOM 8108 C CA . MET E 1 172 ? 18.652 39.246 75.187 1.00 54.15 169 MET E CA 1
ATOM 8109 C C . MET E 1 172 ? 19.054 40.441 74.304 1.00 51.97 169 MET E C 1
ATOM 8110 O O . MET E 1 172 ? 20.115 41.048 74.558 1.00 54.31 169 MET E O 1
ATOM 8115 N N . GLY E 1 173 ? 18.251 40.753 73.287 1.00 50.88 170 GLY E N 1
ATOM 8116 C CA . GLY E 1 173 ? 18.575 41.873 72.387 1.00 48.09 170 GLY E CA 1
ATOM 8117 C C . GLY E 1 173 ? 17.355 42.720 72.095 1.00 46.46 170 GLY E C 1
ATOM 8118 O O . GLY E 1 173 ? 16.217 42.213 72.259 1.00 44.63 170 GLY E O 1
ATOM 8119 N N . VAL E 1 174 ? 17.586 43.966 71.685 1.00 43.20 171 VAL E N 1
ATOM 8120 C CA . VAL E 1 174 ? 16.469 44.884 71.326 1.00 42.42 171 VAL E CA 1
ATOM 8121 C C . VAL E 1 174 ? 16.757 45.474 69.952 1.00 42.74 171 VAL E C 1
ATOM 8122 O O . VAL E 1 174 ? 17.948 45.704 69.619 1.00 39.40 171 VAL E O 1
ATOM 8126 N N . GLU E 1 175 ? 15.697 45.651 69.175 1.00 40.60 172 GLU E N 1
ATOM 8127 C CA . GLU E 1 175 ? 15.836 46.321 67.868 1.00 40.17 172 GLU E CA 1
ATOM 8128 C C . GLU E 1 175 ? 14.437 46.799 67.452 1.00 40.33 172 GLU E C 1
ATOM 8129 O O . GLU E 1 175 ? 13.539 46.835 68.327 1.00 39.19 172 GLU E O 1
ATOM 8135 N N . MET E 1 176 ? 14.236 47.129 66.178 1.00 40.55 173 MET E N 1
ATOM 8136 C CA . MET E 1 176 ? 12.982 47.837 65.811 1.00 37.55 173 MET E CA 1
ATOM 8137 C C . MET E 1 176 ? 12.185 47.138 64.704 1.00 36.13 173 MET E C 1
ATOM 8138 O O . MET E 1 176 ? 11.194 47.748 64.260 1.00 37.68 173 MET E O 1
ATOM 8143 N N . GLU E 1 177 ? 12.550 45.925 64.285 1.00 33.91 174 GLU E N 1
ATOM 8144 C CA . GLU E 1 177 ? 11.759 45.308 63.184 1.00 36.69 174 GLU E CA 1
ATOM 8145 C C . GLU E 1 177 ? 11.459 43.820 63.393 1.00 35.27 174 GLU E C 1
ATOM 8146 O O . GLU E 1 177 ? 10.476 43.350 62.798 1.00 34.60 174 GLU E O 1
ATOM 8152 N N . ALA E 1 178 ? 12.271 43.112 64.182 1.00 36.95 175 ALA E N 1
ATOM 8153 C CA . ALA E 1 178 ? 12.205 41.633 64.221 1.00 37.13 175 ALA E CA 1
ATOM 8154 C C . ALA E 1 178 ? 10.795 41.114 64.517 1.00 38.13 175 ALA E C 1
ATOM 8155 O O . ALA E 1 178 ? 10.309 40.260 63.741 1.00 37.20 175 ALA E O 1
ATOM 8157 N N . THR E 1 179 ? 10.174 41.585 65.597 1.00 37.03 176 THR E N 1
ATOM 8158 C CA . THR E 1 179 ? 8.836 41.072 65.984 1.00 38.31 176 THR E CA 1
ATOM 8159 C C . THR E 1 179 ? 7.821 41.409 64.875 1.00 37.00 176 THR E C 1
ATOM 8160 O O . THR E 1 179 ? 6.918 40.596 64.634 1.00 37.33 176 THR E O 1
ATOM 8164 N N . ALA E 1 180 ? 7.962 42.559 64.217 1.00 37.01 177 ALA E N 1
ATOM 8165 C CA . ALA E 1 180 ? 7.022 42.927 63.129 1.00 35.98 177 ALA E CA 1
ATOM 8166 C C . ALA E 1 180 ? 7.203 41.958 61.959 1.00 37.69 177 ALA E C 1
ATOM 8167 O O . ALA E 1 180 ? 6.157 41.505 61.398 1.00 36.57 177 ALA E O 1
ATOM 8169 N N . ILE E 1 181 ? 8.462 41.648 61.598 1.00 34.98 178 ILE E N 1
ATOM 8170 C CA . ILE E 1 181 ? 8.702 40.679 60.482 1.00 39.41 178 ILE E CA 1
ATOM 8171 C C . ILE E 1 181 ? 8.126 39.318 60.886 1.00 39.58 178 ILE E C 1
ATOM 8172 O O . ILE E 1 181 ? 7.460 38.666 60.042 1.00 38.95 178 ILE E O 1
ATOM 8177 N N . ALA E 1 182 ? 8.354 38.919 62.139 1.00 39.72 179 ALA E N 1
ATOM 8178 C CA . ALA E 1 182 ? 7.817 37.638 62.648 1.00 39.74 179 ALA E CA 1
ATOM 8179 C C . ALA E 1 182 ? 6.288 37.656 62.553 1.00 37.90 179 ALA E C 1
ATOM 8180 O O . ALA E 1 182 ? 5.717 36.630 62.117 1.00 41.92 179 ALA E O 1
ATOM 8182 N N . GLN E 1 183 ? 5.647 38.765 62.955 1.00 36.61 180 GLN E N 1
ATOM 8183 C CA . GLN E 1 183 ? 4.159 38.851 62.881 1.00 36.51 180 GLN E CA 1
ATOM 8184 C C . GLN E 1 183 ? 3.695 38.646 61.434 1.00 36.01 180 GLN E C 1
ATOM 8185 O O . GLN E 1 183 ? 2.704 37.909 61.226 1.00 34.92 180 GLN E O 1
ATOM 8191 N N . VAL E 1 184 ? 4.359 39.293 60.480 1.00 35.44 181 VAL E N 1
ATOM 8192 C CA . VAL E 1 184 ? 3.962 39.117 59.052 1.00 36.05 181 VAL E CA 1
ATOM 8193 C C . VAL E 1 184 ? 4.172 37.647 58.666 1.00 36.60 181 VAL E C 1
ATOM 8194 O O . VAL E 1 184 ? 3.279 37.061 58.021 1.00 38.03 181 VAL E O 1
ATOM 8198 N N . CYS E 1 185 ? 5.323 37.078 59.032 1.00 39.64 182 CYS E N 1
ATOM 8199 C CA . CYS E 1 185 ? 5.629 35.661 58.672 1.00 40.60 182 CYS E CA 1
ATOM 8200 C C . CYS E 1 185 ? 4.647 34.724 59.384 1.00 41.60 182 CYS E C 1
ATOM 8201 O O . CYS E 1 185 ? 4.225 33.727 58.770 1.00 41.66 182 CYS E O 1
ATOM 8204 N N . TYR E 1 186 ? 4.296 35.025 60.630 1.00 41.19 183 TYR E N 1
ATOM 8205 C CA . TYR E 1 186 ? 3.273 34.198 61.322 1.00 41.55 183 TYR E CA 1
ATOM 8206 C C . TYR E 1 186 ? 1.961 34.242 60.521 1.00 40.93 183 TYR E C 1
ATOM 8207 O O . TYR E 1 186 ? 1.395 33.200 60.250 1.00 41.18 183 TYR E O 1
ATOM 8216 N N . ALA E 1 187 ? 1.521 35.435 60.118 1.00 41.27 184 ALA E N 1
ATOM 8217 C CA . ALA E 1 187 ? 0.240 35.601 59.395 1.00 39.65 184 ALA E CA 1
ATOM 8218 C C . ALA E 1 187 ? 0.284 34.921 58.019 1.00 42.03 184 ALA E C 1
ATOM 8219 O O . ALA E 1 187 ? -0.771 34.471 57.578 1.00 42.83 184 ALA E O 1
ATOM 8221 N N . PHE E 1 188 ? 1.441 34.902 57.350 1.00 42.18 185 PHE E N 1
ATOM 8222 C CA . PHE E 1 188 ? 1.587 34.223 56.032 1.00 43.33 185 PHE E CA 1
ATOM 8223 C C . PHE E 1 188 ? 2.042 32.766 56.210 1.00 47.10 185 PHE E C 1
ATOM 8224 O O . PHE E 1 188 ? 2.175 32.062 55.195 1.00 49.02 185 PHE E O 1
ATOM 8232 N N . ASN E 1 189 ? 2.265 32.321 57.450 1.00 47.18 186 ASN E N 1
ATOM 8233 C CA . ASN E 1 189 ? 2.738 30.938 57.726 1.00 49.57 186 ASN E CA 1
ATOM 8234 C C . ASN E 1 189 ? 4.076 30.671 56.999 1.00 48.66 186 ASN E C 1
ATOM 8235 O O . ASN E 1 189 ? 4.159 29.659 56.289 1.00 50.82 186 ASN E O 1
ATOM 8240 N N . VAL E 1 190 ? 5.095 31.519 57.205 1.00 45.02 187 VAL E N 1
ATOM 8241 C CA . VAL E 1 190 ? 6.445 31.349 56.580 1.00 43.76 187 VAL E CA 1
ATOM 8242 C C . VAL E 1 190 ? 7.490 31.260 57.694 1.00 45.18 187 VAL E C 1
ATOM 8243 O O . VAL E 1 190 ? 7.541 32.126 58.563 1.00 43.35 187 VAL E O 1
ATOM 8247 N N . PRO E 1 191 ? 8.357 30.219 57.715 1.00 47.31 188 PRO E N 1
ATOM 8248 C CA . PRO E 1 191 ? 9.397 30.094 58.745 1.00 47.12 188 PRO E CA 1
ATOM 8249 C C . PRO E 1 191 ? 10.276 31.350 58.864 1.00 47.27 188 PRO E C 1
ATOM 8250 O O . PRO E 1 191 ? 10.717 31.862 57.836 1.00 45.45 188 PRO E O 1
ATOM 8254 N N . PHE E 1 192 ? 10.533 31.790 60.102 1.00 44.73 189 PHE E N 1
ATOM 8255 C CA . PHE E 1 192 ? 11.293 33.044 60.328 1.00 44.76 189 PHE E CA 1
ATOM 8256 C C . PHE E 1 192 ? 12.331 32.879 61.448 1.00 45.42 189 PHE E C 1
ATOM 8257 O O . PHE E 1 192 ? 12.110 32.113 62.409 1.00 44.74 189 PHE E O 1
ATOM 8265 N N . VAL E 1 193 ? 13.435 33.608 61.333 1.00 43.84 190 VAL E N 1
ATOM 8266 C CA . VAL E 1 193 ? 14.439 33.634 62.437 1.00 45.69 190 VAL E CA 1
ATOM 8267 C C . VAL E 1 193 ? 15.206 34.955 62.350 1.00 45.19 190 VAL E C 1
ATOM 8268 O O . VAL E 1 193 ? 15.372 35.485 61.223 1.00 43.41 190 VAL E O 1
ATOM 8272 N N . VAL E 1 194 ? 15.606 35.472 63.512 1.00 44.08 191 VAL E N 1
ATOM 8273 C CA . VAL E 1 194 ? 16.480 36.668 63.600 1.00 44.77 191 VAL E CA 1
ATOM 8274 C C . VAL E 1 194 ? 17.923 36.159 63.667 1.00 46.34 191 VAL E C 1
ATOM 8275 O O . VAL E 1 194 ? 18.198 35.258 64.490 1.00 44.74 191 VAL E O 1
ATOM 8279 N N . VAL E 1 195 ? 18.798 36.710 62.828 1.00 45.72 192 VAL E N 1
ATOM 8280 C CA . VAL E 1 195 ? 20.252 36.389 62.879 1.00 46.21 192 VAL E CA 1
ATOM 8281 C C . VAL E 1 195 ? 20.969 37.730 62.767 1.00 46.64 192 VAL E C 1
ATOM 8282 O O . VAL E 1 195 ? 21.369 38.115 61.645 1.00 45.85 192 VAL E O 1
ATOM 8286 N N . ARG E 1 196 ? 21.052 38.441 63.896 1.00 43.99 193 ARG E N 1
ATOM 8287 C CA . ARG E 1 196 ? 21.645 39.801 63.915 1.00 45.11 193 ARG E CA 1
ATOM 8288 C C . ARG E 1 196 ? 22.951 39.782 64.701 1.00 46.29 193 ARG E C 1
ATOM 8289 O O . ARG E 1 196 ? 23.316 38.711 65.212 1.00 46.30 193 ARG E O 1
ATOM 8297 N N . ALA E 1 197 ? 23.646 40.922 64.737 1.00 47.98 194 ALA E N 1
ATOM 8298 C CA . ALA E 1 197 ? 24.893 41.043 65.529 1.00 47.45 194 ALA E CA 1
ATOM 8299 C C . ALA E 1 197 ? 24.803 42.329 66.346 1.00 46.94 194 ALA E C 1
ATOM 8300 O O . ALA E 1 197 ? 24.098 43.255 65.913 1.00 42.30 194 ALA E O 1
ATOM 8302 N N . ILE E 1 198 ? 25.542 42.386 67.453 1.00 46.05 195 ILE E N 1
ATOM 8303 C CA . ILE E 1 198 ? 25.481 43.540 68.392 1.00 44.95 195 ILE E CA 1
ATOM 8304 C C . ILE E 1 198 ? 26.284 44.738 67.873 1.00 43.64 195 ILE E C 1
ATOM 8305 O O . ILE E 1 198 ? 27.444 44.572 67.498 1.00 44.67 195 ILE E O 1
ATOM 8310 N N . SER E 1 199 ? 25.681 45.920 67.939 1.00 43.87 196 SER E N 1
ATOM 8311 C CA . SER E 1 199 ? 26.341 47.185 67.528 1.00 45.86 196 SER E CA 1
ATOM 8312 C C . SER E 1 199 ? 26.479 48.103 68.748 1.00 45.19 196 SER E C 1
ATOM 8313 O O . SER E 1 199 ? 27.252 49.070 68.673 1.00 49.44 196 SER E O 1
ATOM 8316 N N . ASP E 1 200 ? 25.749 47.797 69.821 1.00 44.70 197 ASP E N 1
ATOM 8317 C CA . ASP E 1 200 ? 25.740 48.652 71.035 1.00 47.26 197 ASP E CA 1
ATOM 8318 C C . ASP E 1 200 ? 25.088 47.900 72.208 1.00 47.63 197 ASP E C 1
ATOM 8319 O O . ASP E 1 200 ? 24.583 46.793 71.987 1.00 48.84 197 ASP E O 1
ATOM 8324 N N . GLY E 1 201 ? 25.119 48.485 73.410 1.00 51.35 198 GLY E N 1
ATOM 8325 C CA . GLY E 1 201 ? 24.508 47.898 74.623 1.00 51.26 198 GLY E CA 1
ATOM 8326 C C . GLY E 1 201 ? 23.152 48.525 74.935 1.00 53.26 198 GLY E C 1
ATOM 8327 O O . GLY E 1 201 ? 22.571 48.190 75.996 1.00 50.74 198 GLY E O 1
ATOM 8328 N N . GLY E 1 202 ? 22.644 49.400 74.052 1.00 51.32 199 GLY E N 1
ATOM 8329 C CA . GLY E 1 202 ? 21.334 50.048 74.285 1.00 50.99 199 GLY E CA 1
ATOM 8330 C C . GLY E 1 202 ? 21.347 50.993 75.486 1.00 54.98 199 GLY E C 1
ATOM 8331 O O . GLY E 1 202 ? 20.250 51.411 75.922 1.00 53.29 199 GLY E O 1
ATOM 8332 N N . ASP E 1 203 ? 22.543 51.342 75.982 1.00 54.84 200 ASP E N 1
ATOM 8333 C CA . ASP E 1 203 ? 22.707 52.245 77.156 1.00 57.59 200 ASP E CA 1
ATOM 8334 C C . ASP E 1 203 ? 22.946 53.695 76.693 1.00 57.22 200 ASP E C 1
ATOM 8335 O O . ASP E 1 203 ? 22.636 54.021 75.519 1.00 53.09 200 ASP E O 1
ATOM 8340 N N . GLY E 1 204 ? 23.518 54.522 77.578 1.00 57.14 201 GLY E N 1
ATOM 8341 C CA . GLY E 1 204 ? 23.763 55.951 77.302 1.00 55.97 201 GLY E CA 1
ATOM 8342 C C . GLY E 1 204 ? 24.757 56.210 76.179 1.00 56.47 201 GLY E C 1
ATOM 8343 O O . GLY E 1 204 ? 24.806 57.358 75.718 1.00 57.39 201 GLY E O 1
ATOM 8344 N N . LYS E 1 205 ? 25.538 55.219 75.745 1.00 59.66 202 LYS E N 1
ATOM 8345 C CA . LYS E 1 205 ? 26.514 55.497 74.649 1.00 62.17 202 LYS E CA 1
ATOM 8346 C C . LYS E 1 205 ? 26.086 54.736 73.387 1.00 59.33 202 LYS E C 1
ATOM 8347 O O . LYS E 1 205 ? 26.862 54.699 72.409 1.00 54.21 202 LYS E O 1
ATOM 8353 N N . ALA E 1 206 ? 24.854 54.219 73.379 1.00 60.11 203 ALA E N 1
ATOM 8354 C CA . ALA E 1 206 ? 24.386 53.380 72.245 1.00 53.76 203 ALA E CA 1
ATOM 8355 C C . ALA E 1 206 ? 24.453 54.144 70.921 1.00 50.75 203 ALA E C 1
ATOM 8356 O O . ALA E 1 206 ? 24.845 53.521 69.920 1.00 48.06 203 ALA E O 1
ATOM 8358 N N . SER E 1 207 ? 24.118 55.437 70.905 1.00 50.70 204 SER E N 1
ATOM 8359 C CA . SER E 1 207 ? 24.081 56.134 69.591 1.00 51.34 204 SER E CA 1
ATOM 8360 C C . SER E 1 207 ? 25.504 56.254 69.019 1.00 51.73 204 SER E C 1
ATOM 8361 O O . SER E 1 207 ? 25.655 56.052 67.788 1.00 47.80 204 SER E O 1
ATOM 8364 N N . ILE E 1 208 ? 26.506 56.501 69.874 1.00 51.75 205 ILE E N 1
ATOM 8365 C CA . ILE E 1 208 ? 27.933 56.602 69.433 1.00 54.19 205 ILE E CA 1
ATOM 8366 C C . ILE E 1 208 ? 28.402 55.207 69.001 1.00 52.64 205 ILE E C 1
ATOM 8367 O O . ILE E 1 208 ? 28.995 55.088 67.912 1.00 53.00 205 ILE E O 1
ATOM 8372 N N . SER E 1 209 ? 28.145 54.202 69.844 1.00 49.41 206 SER E N 1
ATOM 8373 C CA . SER E 1 209 ? 28.556 52.799 69.582 1.00 46.75 206 SER E CA 1
ATOM 8374 C C . SER E 1 209 ? 27.935 52.324 68.263 1.00 45.45 206 SER E C 1
ATOM 8375 O O . SER E 1 209 ? 28.676 51.769 67.405 1.00 46.04 206 SER E O 1
ATOM 8378 N N . PHE E 1 210 ? 26.634 52.577 68.094 1.00 43.84 207 PHE E N 1
ATOM 8379 C CA . PHE E 1 210 ? 25.906 52.179 66.867 1.00 43.33 207 PHE E CA 1
ATOM 8380 C C . PHE E 1 210 ? 26.600 52.758 65.626 1.00 44.34 207 PHE E C 1
ATOM 8381 O O . PHE E 1 210 ? 26.836 51.986 64.707 1.00 44.50 207 PHE E O 1
ATOM 8389 N N . GLU E 1 211 ? 26.897 54.061 65.614 1.00 47.78 208 GLU E N 1
ATOM 8390 C CA . GLU E 1 211 ? 27.576 54.714 64.459 1.00 54.23 208 GLU E CA 1
ATOM 8391 C C . GLU E 1 211 ? 28.942 54.067 64.204 1.00 54.21 208 GLU E C 1
ATOM 8392 O O . GLU E 1 211 ? 29.333 53.973 63.023 1.00 59.06 208 GLU E O 1
ATOM 8398 N N . GLU E 1 212 ? 29.631 53.628 65.263 1.00 49.50 209 GLU E N 1
ATOM 8399 C CA . GLU E 1 212 ? 31.001 53.068 65.105 1.00 51.11 209 GLU E CA 1
ATOM 8400 C C . GLU E 1 212 ? 30.965 51.584 64.735 1.00 47.52 209 GLU E C 1
ATOM 8401 O O . GLU E 1 212 ? 31.843 51.178 63.958 1.00 47.72 209 GLU E O 1
ATOM 8407 N N . PHE E 1 213 ? 29.985 50.814 65.234 1.00 43.20 210 PHE E N 1
ATOM 8408 C CA . PHE E 1 213 ? 30.038 49.344 65.020 1.00 42.43 210 PHE E CA 1
ATOM 8409 C C . PHE E 1 213 ? 28.889 48.796 64.164 1.00 43.93 210 PHE E C 1
ATOM 8410 O O . PHE E 1 213 ? 28.772 47.559 64.101 1.00 44.75 210 PHE E O 1
ATOM 8418 N N . LEU E 1 214 ? 28.093 49.646 63.499 1.00 42.32 211 LEU E N 1
ATOM 8419 C CA . LEU E 1 214 ? 27.047 49.078 62.616 1.00 39.99 211 LEU E CA 1
ATOM 8420 C C . LEU E 1 214 ? 27.739 48.263 61.522 1.00 40.21 211 LEU E C 1
ATOM 8421 O O . LEU E 1 214 ? 27.292 47.166 61.188 1.00 40.35 211 LEU E O 1
ATOM 8426 N N . PRO E 1 215 ? 28.859 48.741 60.923 1.00 41.81 212 PRO E N 1
ATOM 8427 C CA . PRO E 1 215 ? 29.529 47.975 59.866 1.00 45.03 212 PRO E CA 1
ATOM 8428 C C . PRO E 1 215 ? 29.984 46.605 60.390 1.00 43.40 212 PRO E C 1
ATOM 8429 O O . PRO E 1 215 ? 29.729 45.614 59.743 1.00 43.20 212 PRO E O 1
ATOM 8433 N N . LEU E 1 216 ? 30.589 46.582 61.578 1.00 44.72 213 LEU E N 1
ATOM 8434 C CA . LEU E 1 216 ? 31.036 45.296 62.173 1.00 45.53 213 LEU E CA 1
ATOM 8435 C C . LEU E 1 216 ? 29.832 44.363 62.293 1.00 43.41 213 LEU E C 1
ATOM 8436 O O . LEU E 1 216 ? 29.931 43.190 61.871 1.00 44.89 213 LEU E O 1
ATOM 8441 N N . ALA E 1 217 ? 28.736 44.870 62.865 1.00 43.00 214 ALA E N 1
ATOM 8442 C CA . ALA E 1 217 ? 27.529 44.037 63.054 1.00 40.99 214 ALA E CA 1
ATOM 8443 C C . ALA E 1 217 ? 27.056 43.508 61.698 1.00 40.50 214 ALA E C 1
ATOM 8444 O O . ALA E 1 217 ? 26.748 42.319 61.624 1.00 42.58 214 ALA E O 1
ATOM 8446 N N . ALA E 1 218 ? 27.007 44.368 60.672 1.00 41.12 215 ALA E N 1
ATOM 8447 C CA . ALA E 1 218 ? 26.544 43.942 59.328 1.00 41.11 215 ALA E CA 1
ATOM 8448 C C . ALA E 1 218 ? 27.501 42.881 58.777 1.00 43.49 215 ALA E C 1
ATOM 8449 O O . ALA E 1 218 ? 27.029 41.900 58.173 1.00 44.95 215 ALA E O 1
ATOM 8451 N N . LYS E 1 219 ? 28.803 43.056 59.012 1.00 44.87 216 LYS E N 1
ATOM 8452 C CA . LYS E 1 219 ? 29.805 42.098 58.464 1.00 47.17 216 LYS E CA 1
ATOM 8453 C C . LYS E 1 219 ? 29.669 40.732 59.148 1.00 45.28 216 LYS E C 1
ATOM 8454 O O . LYS E 1 219 ? 29.628 39.723 58.427 1.00 44.10 216 LYS E O 1
ATOM 8460 N N . GLN E 1 220 ? 29.590 40.705 60.477 1.00 44.13 217 GLN E N 1
ATOM 8461 C CA . GLN E 1 220 ? 29.492 39.416 61.216 1.00 46.23 217 GLN E CA 1
ATOM 8462 C C . GLN E 1 220 ? 28.144 38.752 60.905 1.00 43.90 217 GLN E C 1
ATOM 8463 O O . GLN E 1 220 ? 28.128 37.536 60.664 1.00 46.77 217 GLN E O 1
ATOM 8469 N N . SER E 1 221 ? 27.066 39.535 60.927 1.00 43.77 218 SER E N 1
ATOM 8470 C CA . SER E 1 221 ? 25.702 39.034 60.618 1.00 44.72 218 SER E CA 1
ATOM 8471 C C . SER E 1 221 ? 25.673 38.458 59.198 1.00 42.47 218 SER E C 1
ATOM 8472 O O . SER E 1 221 ? 25.144 37.351 59.012 1.00 42.36 218 SER E O 1
ATOM 8475 N N . SER E 1 222 ? 26.250 39.183 58.240 1.00 42.21 219 SER E N 1
ATOM 8476 C CA . SER E 1 222 ? 26.233 38.735 56.825 1.00 44.89 219 SER E CA 1
ATOM 8477 C C . SER E 1 222 ? 27.062 37.460 56.659 1.00 43.83 219 SER E C 1
ATOM 8478 O O . SER E 1 222 ? 26.632 36.583 55.889 1.00 41.17 219 SER E O 1
ATOM 8481 N N . ALA E 1 223 ? 28.189 37.347 57.373 1.00 45.52 220 ALA E N 1
ATOM 8482 C CA . ALA E 1 223 ? 29.041 36.140 57.223 1.00 46.16 220 ALA E CA 1
ATOM 8483 C C . ALA E 1 223 ? 28.248 34.903 57.659 1.00 44.34 220 ALA E C 1
ATOM 8484 O O . ALA E 1 223 ? 28.338 33.859 56.979 1.00 44.71 220 ALA E O 1
ATOM 8486 N N . LEU E 1 224 ? 27.524 35.001 58.775 1.00 43.58 221 LEU E N 1
ATOM 8487 C CA . LEU E 1 224 ? 26.737 33.836 59.252 1.00 44.93 221 LEU E CA 1
ATOM 8488 C C . LEU E 1 224 ? 25.613 33.536 58.247 1.00 44.81 221 LEU E C 1
ATOM 8489 O O . LEU E 1 224 ? 25.446 32.360 57.889 1.00 45.43 221 LEU E O 1
ATOM 8494 N N . VAL E 1 225 ? 24.911 34.568 57.763 1.00 44.30 222 VAL E N 1
ATOM 8495 C CA . VAL E 1 225 ? 23.792 34.327 56.801 1.00 45.07 222 VAL E CA 1
ATOM 8496 C C . VAL E 1 225 ? 24.351 33.672 55.533 1.00 45.99 222 VAL E C 1
ATOM 8497 O O . VAL E 1 225 ? 23.706 32.742 55.038 1.00 48.02 222 VAL E O 1
ATOM 8501 N N . LEU E 1 226 ? 25.507 34.127 55.035 1.00 46.08 223 LEU E N 1
ATOM 8502 C CA . LEU E 1 226 ? 26.088 33.527 53.804 1.00 47.66 223 LEU E CA 1
ATOM 8503 C C . LEU E 1 226 ? 26.343 32.028 54.020 1.00 52.01 223 LEU E C 1
ATOM 8504 O O . LEU E 1 226 ? 26.136 31.245 53.058 1.00 52.98 223 LEU E O 1
ATOM 8509 N N . GLU E 1 227 ? 26.771 31.642 55.226 1.00 52.82 224 GLU E N 1
ATOM 8510 C CA . GLU E 1 227 ? 26.976 30.202 55.546 1.00 57.59 224 GLU E CA 1
ATOM 8511 C C . GLU E 1 227 ? 25.632 29.478 55.481 1.00 54.65 224 GLU E C 1
ATOM 8512 O O . GLU E 1 227 ? 25.573 28.373 54.909 1.00 56.74 224 GLU E O 1
ATOM 8518 N N . MET E 1 228 ? 24.598 30.076 56.072 1.00 52.04 225 MET E N 1
ATOM 8519 C CA . MET E 1 228 ? 23.267 29.425 56.081 1.00 53.05 225 MET E CA 1
ATOM 8520 C C . MET E 1 228 ? 22.771 29.285 54.635 1.00 57.32 225 MET E C 1
ATOM 8521 O O . MET E 1 228 ? 22.134 28.279 54.332 1.00 55.91 225 MET E O 1
ATOM 8526 N N . ILE E 1 229 ? 23.091 30.250 53.771 1.00 59.61 226 ILE E N 1
ATOM 8527 C CA . ILE E 1 229 ? 22.617 30.198 52.356 1.00 63.59 226 ILE E CA 1
ATOM 8528 C C . ILE E 1 229 ? 23.174 28.937 51.684 1.00 67.89 226 ILE E C 1
ATOM 8529 O O . ILE E 1 229 ? 22.389 28.243 51.006 1.00 65.28 226 ILE E O 1
ATOM 8534 N N . ASP E 1 230 ? 24.456 28.633 51.908 1.00 69.58 227 ASP E N 1
ATOM 8535 C CA . ASP E 1 230 ? 25.123 27.466 51.257 1.00 75.75 227 ASP E CA 1
ATOM 8536 C C . ASP E 1 230 ? 24.519 26.141 51.734 1.00 73.76 227 ASP E C 1
ATOM 8537 O O . ASP E 1 230 ? 24.571 25.179 50.958 1.00 76.96 227 ASP E O 1
ATOM 8542 N N . ARG E 1 231 ? 23.955 26.106 52.944 1.00 73.54 228 ARG E N 1
ATOM 8543 C CA . ARG E 1 231 ? 23.382 24.855 53.516 1.00 74.19 228 ARG E CA 1
ATOM 8544 C C . ARG E 1 231 ? 21.904 24.662 53.174 1.00 77.86 228 ARG E C 1
ATOM 8545 O O . ARG E 1 231 ? 21.472 23.501 53.129 1.00 85.94 228 ARG E O 1
ATOM 8553 N N . LEU E 1 232 ? 21.147 25.740 52.983 1.00 75.02 229 LEU E N 1
ATOM 8554 C CA . LEU E 1 232 ? 19.685 25.572 52.770 1.00 77.33 229 LEU E CA 1
ATOM 8555 C C . LEU E 1 232 ? 19.392 25.152 51.322 1.00 80.64 229 LEU E C 1
ATOM 8556 O O . LEU E 1 232 ? 19.874 25.823 50.388 1.00 82.12 229 LEU E O 1
ATOM 8561 N N . SER E 1 233 ? 18.623 24.067 51.173 1.00 86.60 230 SER E N 1
ATOM 8562 C CA . SER E 1 233 ? 18.253 23.466 49.862 1.00 89.86 230 SER E CA 1
ATOM 8563 C C . SER E 1 233 ? 16.732 23.269 49.791 1.00 88.89 230 SER E C 1
ATOM 8564 O O . SER E 1 233 ? 16.228 22.401 49.081 1.00 83.34 230 SER E O 1
ATOM 8567 N N . ASN F 1 2 ? -11.717 52.076 36.118 1.00 105.49 -1 ASN F N 1
ATOM 8568 C CA . ASN F 1 2 ? -11.673 53.534 35.771 1.00 104.69 -1 ASN F CA 1
ATOM 8569 C C . ASN F 1 2 ? -12.596 54.315 36.727 1.00 97.44 -1 ASN F C 1
ATOM 8570 O O . ASN F 1 2 ? -12.267 55.481 37.043 1.00 95.36 -1 ASN F O 1
ATOM 8575 N N . ALA F 1 3 ? -13.709 53.705 37.160 1.00 86.51 0 ALA F N 1
ATOM 8576 C CA . ALA F 1 3 ? -14.643 54.358 38.113 1.00 77.27 0 ALA F CA 1
ATOM 8577 C C . ALA F 1 3 ? -13.953 54.491 39.480 1.00 70.96 0 ALA F C 1
ATOM 8578 O O . ALA F 1 3 ? -13.138 53.602 39.834 1.00 66.53 0 ALA F O 1
ATOM 8580 N N . MET F 1 4 ? -14.273 55.545 40.232 1.00 62.92 1 MET F N 1
ATOM 8581 C CA . MET F 1 4 ? -13.584 55.743 41.531 1.00 61.25 1 MET F CA 1
ATOM 8582 C C . MET F 1 4 ? -13.866 54.576 42.487 1.00 52.17 1 MET F C 1
ATOM 8583 O O . MET F 1 4 ? -15.007 54.073 42.533 1.00 55.27 1 MET F O 1
ATOM 8588 N N . LYS F 1 5 ? -12.828 54.158 43.203 1.00 44.89 2 LYS F N 1
ATOM 8589 C CA . LYS F 1 5 ? -12.942 53.080 44.207 1.00 42.26 2 LYS F CA 1
ATOM 8590 C C . LYS F 1 5 ? -12.485 53.654 45.550 1.00 41.08 2 LYS F C 1
ATOM 8591 O O . LYS F 1 5 ? -11.367 54.165 45.621 1.00 38.87 2 LYS F O 1
ATOM 8597 N N . ILE F 1 6 ? -13.351 53.588 46.554 1.00 39.30 3 ILE F N 1
ATOM 8598 C CA . ILE F 1 6 ? -13.068 54.140 47.906 1.00 38.47 3 ILE F CA 1
ATOM 8599 C C . ILE F 1 6 ? -12.573 53.007 48.802 1.00 35.47 3 ILE F C 1
ATOM 8600 O O . ILE F 1 6 ? -13.290 52.003 48.934 1.00 37.98 3 ILE F O 1
ATOM 8605 N N . GLY F 1 7 ? -11.374 53.158 49.350 1.00 34.64 4 GLY F N 1
ATOM 8606 C CA . GLY F 1 7 ? -10.856 52.196 50.335 1.00 35.10 4 GLY F CA 1
ATOM 8607 C C . GLY F 1 7 ? -11.337 52.576 51.730 1.00 33.93 4 GLY F C 1
ATOM 8608 O O . GLY F 1 7 ? -11.345 53.777 52.053 1.00 35.58 4 GLY F O 1
ATOM 8609 N N . ILE F 1 8 ? -11.751 51.599 52.525 1.00 35.71 5 ILE F N 1
ATOM 8610 C CA . ILE F 1 8 ? -12.204 51.880 53.919 1.00 34.73 5 ILE F CA 1
ATOM 8611 C C . ILE F 1 8 ? -11.519 50.855 54.810 1.00 34.34 5 ILE F C 1
ATOM 8612 O O . ILE F 1 8 ? -11.567 49.673 54.458 1.00 32.64 5 ILE F O 1
ATOM 8617 N N . VAL F 1 9 ? -10.853 51.317 55.878 1.00 33.92 6 VAL F N 1
ATOM 8618 C CA . VAL F 1 9 ? -10.133 50.395 56.796 1.00 32.89 6 VAL F CA 1
ATOM 8619 C C . VAL F 1 9 ? -10.705 50.522 58.213 1.00 34.29 6 VAL F C 1
ATOM 8620 O O . VAL F 1 9 ? -10.837 51.649 58.732 1.00 34.69 6 VAL F O 1
ATOM 8624 N N . GLY F 1 10 ? -11.020 49.377 58.799 1.00 33.13 7 GLY F N 1
ATOM 8625 C CA . GLY F 1 10 ? -11.433 49.279 60.204 1.00 32.96 7 GLY F CA 1
ATOM 8626 C C . GLY F 1 10 ? -10.610 48.166 60.809 1.00 33.41 7 GLY F C 1
ATOM 8627 O O . GLY F 1 10 ? -10.291 47.223 60.059 1.00 32.93 7 GLY F O 1
ATOM 8628 N N . ALA F 1 11 ? -10.241 48.274 62.078 1.00 32.71 8 ALA F N 1
ATOM 8629 C CA . ALA F 1 11 ? -9.418 47.222 62.711 1.00 34.08 8 ALA F CA 1
ATOM 8630 C C . ALA F 1 11 ? -10.271 46.014 63.114 1.00 34.98 8 ALA F C 1
ATOM 8631 O O . ALA F 1 11 ? -9.884 44.878 62.803 1.00 36.43 8 ALA F O 1
ATOM 8633 N N . MET F 1 12 ? -11.409 46.263 63.756 1.00 36.34 9 MET F N 1
ATOM 8634 C CA . MET F 1 12 ? -12.201 45.168 64.369 1.00 37.64 9 MET F CA 1
ATOM 8635 C C . MET F 1 12 ? -13.415 44.802 63.520 1.00 36.41 9 MET F C 1
ATOM 8636 O O . MET F 1 12 ? -13.911 45.662 62.761 1.00 34.37 9 MET F O 1
ATOM 8641 N N . ALA F 1 13 ? -13.905 43.575 63.716 1.00 38.84 10 ALA F N 1
ATOM 8642 C CA . ALA F 1 13 ? -15.129 43.122 63.013 1.00 39.33 10 ALA F CA 1
ATOM 8643 C C . ALA F 1 13 ? -16.258 44.128 63.270 1.00 39.67 10 ALA F C 1
ATOM 8644 O O . ALA F 1 13 ? -16.888 44.555 62.295 1.00 40.41 10 ALA F O 1
ATOM 8646 N N . GLN F 1 14 ? -16.428 44.566 64.526 1.00 40.49 11 GLN F N 1
ATOM 8647 C CA . GLN F 1 14 ? -17.523 45.517 64.867 1.00 42.77 11 GLN F CA 1
ATOM 8648 C C . GLN F 1 14 ? -17.322 46.848 64.137 1.00 39.77 11 GLN F C 1
ATOM 8649 O O . GLN F 1 14 ? -18.309 47.500 63.854 1.00 43.18 11 GLN F O 1
ATOM 8655 N N . GLU F 1 15 ? -16.089 47.237 63.834 1.00 38.79 12 GLU F N 1
ATOM 8656 C CA . GLU F 1 15 ? -15.904 48.567 63.195 1.00 38.21 12 GLU F CA 1
ATOM 8657 C C . GLU F 1 15 ? -16.247 48.522 61.692 1.00 37.16 12 GLU F C 1
ATOM 8658 O O . GLU F 1 15 ? -16.538 49.592 61.135 1.00 38.86 12 GLU F O 1
ATOM 8664 N N . VAL F 1 16 ? -16.206 47.355 61.049 1.00 38.23 13 VAL F N 1
ATOM 8665 C CA . VAL F 1 16 ? -16.493 47.279 59.576 1.00 38.50 13 VAL F CA 1
ATOM 8666 C C . VAL F 1 16 ? -17.846 46.606 59.320 1.00 38.65 13 VAL F C 1
ATOM 8667 O O . VAL F 1 16 ? -18.287 46.602 58.147 1.00 37.48 13 VAL F O 1
ATOM 8671 N N . GLU F 1 17 ? -18.501 46.074 60.355 1.00 39.56 14 GLU F N 1
ATOM 8672 C CA . GLU F 1 17 ? -19.705 45.264 60.063 1.00 41.03 14 GLU F CA 1
ATOM 8673 C C . GLU F 1 17 ? -20.823 46.089 59.412 1.00 41.05 14 GLU F C 1
ATOM 8674 O O . GLU F 1 17 ? -21.498 45.530 58.533 1.00 40.31 14 GLU F O 1
ATOM 8680 N N . ILE F 1 18 ? -21.053 47.330 59.840 1.00 41.59 15 ILE F N 1
ATOM 8681 C CA . ILE F 1 18 ? -22.155 48.141 59.233 1.00 42.80 15 ILE F CA 1
ATOM 8682 C C . ILE F 1 18 ? -21.909 48.294 57.725 1.00 41.29 15 ILE F C 1
ATOM 8683 O O . ILE F 1 18 ? -22.840 48.030 56.939 1.00 39.94 15 ILE F O 1
ATOM 8688 N N . LEU F 1 19 ? -20.700 48.690 57.335 1.00 39.35 16 LEU F N 1
ATOM 8689 C CA . LEU F 1 19 ? -20.395 48.867 55.891 1.00 39.97 16 LEU F CA 1
ATOM 8690 C C . LEU F 1 19 ? -20.408 47.503 55.188 1.00 39.40 16 LEU F C 1
ATOM 8691 O O . LEU F 1 19 ? -21.004 47.408 54.095 1.00 39.79 16 LEU F O 1
ATOM 8696 N N . LYS F 1 20 ? -19.838 46.474 55.819 1.00 39.56 17 LYS F N 1
ATOM 8697 C CA . LYS F 1 20 ? -19.817 45.100 55.242 1.00 40.74 17 LYS F CA 1
ATOM 8698 C C . LYS F 1 20 ? -21.239 44.658 54.878 1.00 42.27 17 LYS F C 1
ATOM 8699 O O . LYS F 1 20 ? -21.435 44.085 53.773 1.00 38.55 17 LYS F O 1
ATOM 8705 N N . ASN F 1 21 ? -22.189 44.957 55.766 1.00 39.51 18 ASN F N 1
ATOM 8706 C CA . ASN F 1 21 ? -23.592 44.497 55.630 1.00 41.60 18 ASN F CA 1
ATOM 8707 C C . ASN F 1 21 ? -24.379 45.353 54.635 1.00 40.35 18 ASN F C 1
ATOM 8708 O O . ASN F 1 21 ? -25.553 45.023 54.439 1.00 40.29 18 ASN F O 1
ATOM 8713 N N . LEU F 1 22 ? -23.778 46.401 54.054 1.00 40.57 19 LEU F N 1
ATOM 8714 C CA . LEU F 1 22 ? -24.480 47.250 53.041 1.00 41.10 19 LEU F CA 1
ATOM 8715 C C . LEU F 1 22 ? -23.853 47.039 51.657 1.00 40.85 19 LEU F C 1
ATOM 8716 O O . LEU F 1 22 ? -24.322 47.669 50.689 1.00 40.82 19 LEU F O 1
ATOM 8721 N N . MET F 1 23 ? -22.805 46.225 51.569 1.00 38.85 20 MET F N 1
ATOM 8722 C CA . MET F 1 23 ? -22.158 46.029 50.248 1.00 39.98 20 MET F CA 1
ATOM 8723 C C . MET F 1 23 ? -22.972 45.055 49.382 1.00 38.89 20 MET F C 1
ATOM 8724 O O . MET F 1 23 ? -23.461 44.046 49.912 1.00 39.49 20 MET F O 1
ATOM 8729 N N . THR F 1 24 ? -23.117 45.390 48.101 1.00 39.35 21 THR F N 1
ATOM 8730 C CA . THR F 1 24 ? -23.790 44.551 47.077 1.00 39.58 21 THR F CA 1
ATOM 8731 C C . THR F 1 24 ? -22.682 43.973 46.192 1.00 41.00 21 THR F C 1
ATOM 8732 O O . THR F 1 24 ? -21.561 44.501 46.275 1.00 40.23 21 THR F O 1
ATOM 8736 N N . GLU F 1 25 ? -22.979 42.940 45.398 1.00 42.05 22 GLU F N 1
ATOM 8737 C CA . GLU F 1 25 ? -21.976 42.280 44.521 1.00 43.54 22 GLU F CA 1
ATOM 8738 C C . GLU F 1 25 ? -20.726 42.025 45.368 1.00 42.65 22 GLU F C 1
ATOM 8739 O O . GLU F 1 25 ? -19.620 42.222 44.871 1.00 41.74 22 GLU F O 1
ATOM 8745 N N . ARG F 1 26 ? -20.913 41.582 46.605 1.00 42.70 23 ARG F N 1
ATOM 8746 C CA . ARG F 1 26 ? -19.767 41.498 47.538 1.00 42.90 23 ARG F CA 1
ATOM 8747 C C . ARG F 1 26 ? -18.924 40.243 47.305 1.00 43.44 23 ARG F C 1
ATOM 8748 O O . ARG F 1 26 ? -19.492 39.151 47.135 1.00 44.17 23 ARG F O 1
ATOM 8756 N N . THR F 1 27 ? -17.606 40.433 47.308 1.00 40.73 24 THR F N 1
ATOM 8757 C CA . THR F 1 27 ? -16.625 39.328 47.244 1.00 42.19 24 THR F CA 1
ATOM 8758 C C . THR F 1 27 ? -15.770 39.465 48.504 1.00 41.88 24 THR F C 1
ATOM 8759 O O . THR F 1 27 ? -15.665 40.577 49.019 1.00 39.74 24 THR F O 1
ATOM 8763 N N . GLU F 1 28 ? -15.216 38.362 48.978 1.00 43.65 25 GLU F N 1
ATOM 8764 C CA . GLU F 1 28 ? -14.381 38.361 50.190 1.00 45.36 25 GLU F CA 1
ATOM 8765 C C . GLU F 1 28 ? -13.051 37.714 49.832 1.00 44.26 25 GLU F C 1
ATOM 8766 O O . GLU F 1 28 ? -13.093 36.627 49.252 1.00 43.12 25 GLU F O 1
ATOM 8772 N N . THR F 1 29 ? -11.947 38.383 50.162 1.00 43.73 26 THR F N 1
ATOM 8773 C CA . THR F 1 29 ? -10.580 37.859 49.937 1.00 45.43 26 THR F CA 1
ATOM 8774 C C . THR F 1 29 ? -9.804 37.938 51.254 1.00 45.53 26 THR F C 1
ATOM 8775 O O . THR F 1 29 ? -9.821 39.016 51.900 1.00 45.54 26 THR F O 1
ATOM 8779 N N . ARG F 1 30 ? -9.203 36.825 51.656 1.00 46.70 27 ARG F N 1
ATOM 8780 C CA . ARG F 1 30 ? -8.356 36.769 52.868 1.00 50.97 27 ARG F CA 1
ATOM 8781 C C . ARG F 1 30 ? -6.908 36.749 52.391 1.00 49.48 27 ARG F C 1
ATOM 8782 O O . ARG F 1 30 ? -6.611 35.984 51.470 1.00 49.24 27 ARG F O 1
ATOM 8790 N N . VAL F 1 31 ? -6.097 37.652 52.933 1.00 42.40 28 VAL F N 1
ATOM 8791 C CA . VAL F 1 31 ? -4.637 37.728 52.657 1.00 41.78 28 VAL F CA 1
ATOM 8792 C C . VAL F 1 31 ? -3.988 37.788 54.039 1.00 41.08 28 VAL F C 1
ATOM 8793 O O . VAL F 1 31 ? -4.252 38.765 54.763 1.00 39.49 28 VAL F O 1
ATOM 8797 N N . ALA F 1 32 ? -3.258 36.741 54.422 1.00 40.30 29 ALA F N 1
ATOM 8798 C CA . ALA F 1 32 ? -2.606 36.714 55.750 1.00 40.73 29 ALA F CA 1
ATOM 8799 C C . ALA F 1 32 ? -3.638 37.032 56.845 1.00 39.20 29 ALA F C 1
ATOM 8800 O O . ALA F 1 32 ? -4.656 36.354 56.898 1.00 39.74 29 ALA F O 1
ATOM 8802 N N . SER F 1 33 ? -3.382 38.045 57.674 1.00 38.43 30 SER F N 1
ATOM 8803 C CA . SER F 1 33 ? -4.265 38.422 58.810 1.00 37.83 30 SER F CA 1
ATOM 8804 C C . SER F 1 33 ? -5.391 39.365 58.375 1.00 37.30 30 SER F C 1
ATOM 8805 O O . SER F 1 33 ? -6.151 39.811 59.257 1.00 39.60 30 SER F O 1
ATOM 8808 N N . ALA F 1 34 ? -5.487 39.661 57.073 1.00 36.53 31 ALA F N 1
ATOM 8809 C CA . ALA F 1 34 ? -6.439 40.672 56.569 1.00 35.32 31 ALA F CA 1
ATOM 8810 C C . ALA F 1 34 ? -7.626 40.057 55.821 1.00 38.41 31 ALA F C 1
ATOM 8811 O O . ALA F 1 34 ? -7.464 39.010 55.138 1.00 39.75 31 ALA F O 1
ATOM 8813 N N . VAL F 1 35 ? -8.785 40.707 55.963 1.00 37.90 32 VAL F N 1
ATOM 8814 C CA . VAL F 1 35 ? -10.013 40.337 55.208 1.00 39.77 32 VAL F CA 1
ATOM 8815 C C . VAL F 1 35 ? -10.396 41.554 54.363 1.00 36.59 32 VAL F C 1
ATOM 8816 O O . VAL F 1 35 ? -10.552 42.649 54.937 1.00 36.89 32 VAL F O 1
ATOM 8820 N N . ILE F 1 36 ? -10.523 41.364 53.054 1.00 36.00 33 ILE F N 1
ATOM 8821 C CA . ILE F 1 36 ? -10.880 42.480 52.139 1.00 36.06 33 ILE F CA 1
ATOM 8822 C C . ILE F 1 36 ? -12.183 42.144 51.415 1.00 38.22 33 ILE F C 1
ATOM 8823 O O . ILE F 1 36 ? -12.257 41.086 50.754 1.00 39.31 33 ILE F O 1
ATOM 8828 N N . PHE F 1 37 ? -13.169 43.017 51.563 1.00 37.98 34 PHE F N 1
ATOM 8829 C CA . PHE F 1 37 ? -14.443 42.863 50.829 1.00 39.65 34 PHE F CA 1
ATOM 8830 C C . PHE F 1 37 ? -14.417 43.860 49.675 1.00 38.00 34 PHE F C 1
ATOM 8831 O O . PHE F 1 37 ? -13.936 44.979 49.871 1.00 35.44 34 PHE F O 1
ATOM 8839 N N . GLU F 1 38 ? -14.872 43.428 48.504 1.00 38.08 35 GLU F N 1
ATOM 8840 C CA . GLU F 1 38 ? -15.000 44.340 47.354 1.00 39.18 35 GLU F CA 1
ATOM 8841 C C . GLU F 1 38 ? -16.446 44.260 46.895 1.00 39.90 35 GLU F C 1
ATOM 8842 O O . GLU F 1 38 ? -17.061 43.192 47.003 1.00 42.54 35 GLU F O 1
ATOM 8848 N N . GLY F 1 39 ? -16.968 45.381 46.443 1.00 39.10 36 GLY F N 1
ATOM 8849 C CA . GLY F 1 39 ? -18.361 45.424 45.997 1.00 39.32 36 GLY F CA 1
ATOM 8850 C C . GLY F 1 39 ? -18.795 46.861 45.899 1.00 40.78 36 GLY F C 1
ATOM 8851 O O . GLY F 1 39 ? -17.919 47.733 45.708 1.00 40.49 36 GLY F O 1
ATOM 8852 N N . LYS F 1 40 ? -20.082 47.102 46.071 1.00 40.22 37 LYS F N 1
ATOM 8853 C CA . LYS F 1 40 ? -20.602 48.471 45.933 1.00 41.84 37 LYS F CA 1
ATOM 8854 C C . LYS F 1 40 ? -21.501 48.826 47.108 1.00 42.20 37 LYS F C 1
ATOM 8855 O O . LYS F 1 40 ? -22.124 47.921 47.690 1.00 44.38 37 LYS F O 1
ATOM 8861 N N . ILE F 1 41 ? -21.524 50.114 47.426 1.00 44.68 38 ILE F N 1
ATOM 8862 C CA . ILE F 1 41 ? -22.495 50.716 48.382 1.00 47.15 38 ILE F CA 1
ATOM 8863 C C . ILE F 1 41 ? -23.142 51.866 47.604 1.00 48.75 38 ILE F C 1
ATOM 8864 O O . ILE F 1 41 ? -22.390 52.750 47.116 1.00 47.42 38 ILE F O 1
ATOM 8869 N N . ASN F 1 42 ? -24.463 51.807 47.434 1.00 49.80 39 ASN F N 1
ATOM 8870 C CA . ASN F 1 42 ? -25.228 52.840 46.686 1.00 55.13 39 ASN F CA 1
ATOM 8871 C C . ASN F 1 42 ? -24.600 53.025 45.296 1.00 53.84 39 ASN F C 1
ATOM 8872 O O . ASN F 1 42 ? -24.468 54.175 44.861 1.00 53.85 39 ASN F O 1
ATOM 8877 N N . GLY F 1 43 ? -24.173 51.928 44.659 1.00 51.92 40 GLY F N 1
ATOM 8878 C CA . GLY F 1 43 ? -23.618 51.965 43.291 1.00 52.24 40 GLY F CA 1
ATOM 8879 C C . GLY F 1 43 ? -22.159 52.388 43.211 1.00 50.79 40 GLY F C 1
ATOM 8880 O O . GLY F 1 43 ? -21.637 52.384 42.091 1.00 52.85 40 GLY F O 1
ATOM 8881 N N . LYS F 1 44 ? -21.515 52.696 44.338 1.00 48.99 41 LYS F N 1
ATOM 8882 C CA . LYS F 1 44 ? -20.099 53.163 44.357 1.00 49.77 41 LYS F CA 1
ATOM 8883 C C . LYS F 1 44 ? -19.171 51.987 44.680 1.00 45.92 41 LYS F C 1
ATOM 8884 O O . LYS F 1 44 ? -19.463 51.260 45.651 1.00 41.51 41 LYS F O 1
ATOM 8890 N N . ASP F 1 45 ? -18.086 51.826 43.919 1.00 42.77 42 ASP F N 1
ATOM 8891 C CA . ASP F 1 45 ? -17.116 50.729 44.171 1.00 43.01 42 ASP F CA 1
ATOM 8892 C C . ASP F 1 45 ? -16.429 50.966 45.524 1.00 41.03 42 ASP F C 1
ATOM 8893 O O . ASP F 1 45 ? -15.954 52.087 45.763 1.00 40.46 42 ASP F O 1
ATOM 8898 N N . ILE F 1 46 ? -16.358 49.920 46.347 1.00 38.63 43 ILE F N 1
ATOM 8899 C CA . ILE F 1 46 ? -15.758 49.987 47.708 1.00 38.01 43 ILE F CA 1
ATOM 8900 C C . ILE F 1 46 ? -14.757 48.851 47.883 1.00 36.32 43 ILE F C 1
ATOM 8901 O O . ILE F 1 46 ? -15.025 47.755 47.417 1.00 36.49 43 ILE F O 1
ATOM 8906 N N . ALA F 1 47 ? -13.658 49.120 48.576 1.00 36.59 44 ALA F N 1
ATOM 8907 C CA . ALA F 1 47 ? -12.730 48.049 48.990 1.00 35.88 44 ALA F CA 1
ATOM 8908 C C . ALA F 1 47 ? -12.635 48.207 50.501 1.00 35.17 44 ALA F C 1
ATOM 8909 O O . ALA F 1 47 ? -12.106 49.223 50.946 1.00 38.09 44 ALA F O 1
ATOM 8911 N N . LEU F 1 48 ? -13.247 47.287 51.243 1.00 35.54 45 LEU F N 1
ATOM 8912 C CA . LEU F 1 48 ? -13.332 47.402 52.722 1.00 35.12 45 LEU F CA 1
ATOM 8913 C C . LEU F 1 48 ? -12.347 46.428 53.362 1.00 33.71 45 LEU F C 1
ATOM 8914 O O . LEU F 1 48 ? -12.455 45.225 53.102 1.00 35.16 45 LEU F O 1
ATOM 8919 N N . LEU F 1 49 ? -11.419 46.951 54.158 1.00 32.85 46 LEU F N 1
ATOM 8920 C CA . LEU F 1 49 ? -10.412 46.098 54.837 1.00 33.63 46 LEU F CA 1
ATOM 8921 C C . LEU F 1 49 ? -10.732 45.962 56.329 1.00 34.19 46 LEU F C 1
ATOM 8922 O O . LEU F 1 49 ? -10.994 46.996 56.979 1.00 34.11 46 LEU F O 1
ATOM 8927 N N . GLN F 1 50 ? -10.768 44.719 56.803 1.00 34.49 47 GLN F N 1
ATOM 8928 C CA . GLN F 1 50 ? -10.812 44.415 58.256 1.00 37.93 47 GLN F CA 1
ATOM 8929 C C . GLN F 1 50 ? -9.376 43.991 58.552 1.00 35.43 47 GLN F C 1
ATOM 8930 O O . GLN F 1 50 ? -8.997 42.873 58.138 1.00 37.61 47 GLN F O 1
ATOM 8936 N N . SER F 1 51 ? -8.596 44.860 59.186 1.00 34.44 48 SER F N 1
ATOM 8937 C CA . SER F 1 51 ? -7.140 44.582 59.299 1.00 33.45 48 SER F CA 1
ATOM 8938 C C . SER F 1 51 ? -6.774 43.778 60.542 1.00 34.57 48 SER F C 1
ATOM 8939 O O . SER F 1 51 ? -5.741 43.056 60.506 1.00 35.17 48 SER F O 1
ATOM 8942 N N . GLY F 1 52 ? -7.533 43.954 61.615 1.00 34.03 49 GLY F N 1
ATOM 8943 C CA . GLY F 1 52 ? -7.039 43.447 62.903 1.00 34.63 49 GLY F CA 1
ATOM 8944 C C . GLY F 1 52 ? -6.419 44.616 63.664 1.00 34.94 49 GLY F C 1
ATOM 8945 O O . GLY F 1 52 ? -6.184 45.688 63.053 1.00 33.90 49 GLY F O 1
ATOM 8946 N N . ILE F 1 53 ? -6.122 44.407 64.938 1.00 33.67 50 ILE F N 1
ATOM 8947 C CA . ILE F 1 53 ? -5.663 45.495 65.837 1.00 34.46 50 ILE F CA 1
ATOM 8948 C C . ILE F 1 53 ? -4.144 45.697 65.792 1.00 33.32 50 ILE F C 1
ATOM 8949 O O . ILE F 1 53 ? -3.378 44.701 65.736 1.00 36.54 50 ILE F O 1
ATOM 8954 N N . GLY F 1 54 ? -3.731 46.962 65.817 1.00 33.79 51 GLY F N 1
ATOM 8955 C CA . GLY F 1 54 ? -2.300 47.281 65.960 1.00 34.70 51 GLY F CA 1
ATOM 8956 C C . GLY F 1 54 ? -1.646 47.724 64.669 1.00 33.29 51 GLY F C 1
ATOM 8957 O O . GLY F 1 54 ? -2.222 47.506 63.564 1.00 32.30 51 GLY F O 1
ATOM 8958 N N . LYS F 1 55 ? -0.449 48.275 64.816 1.00 32.85 52 LYS F N 1
ATOM 8959 C CA . LYS F 1 55 ? 0.312 48.887 63.692 1.00 35.31 52 LYS F CA 1
ATOM 8960 C C . LYS F 1 55 ? 0.661 47.849 62.621 1.00 32.38 52 LYS F C 1
ATOM 8961 O O . LYS F 1 55 ? 0.458 48.147 61.429 1.00 32.63 52 LYS F O 1
ATOM 8967 N N . VAL F 1 56 ? 1.135 46.669 63.021 1.00 32.67 53 VAL F N 1
ATOM 8968 C CA . VAL F 1 56 ? 1.617 45.686 62.009 1.00 32.83 53 VAL F CA 1
ATOM 8969 C C . VAL F 1 56 ? 0.417 45.074 61.278 1.00 34.60 53 VAL F C 1
ATOM 8970 O O . VAL F 1 56 ? 0.504 44.954 60.034 1.00 33.96 53 VAL F O 1
ATOM 8974 N N . ALA F 1 57 ? -0.654 44.737 62.013 1.00 34.06 54 ALA F N 1
ATOM 8975 C CA . ALA F 1 57 ? -1.874 44.170 61.397 1.00 33.55 54 ALA F CA 1
ATOM 8976 C C . ALA F 1 57 ? -2.429 45.195 60.398 1.00 32.95 54 ALA F C 1
ATOM 8977 O O . ALA F 1 57 ? -2.794 44.790 59.284 1.00 32.31 54 ALA F O 1
ATOM 8979 N N . ALA F 1 58 ? -2.437 46.480 60.774 1.00 31.67 55 ALA F N 1
ATOM 8980 C CA . ALA F 1 58 ? -2.946 47.549 59.877 1.00 31.79 55 ALA F CA 1
ATOM 8981 C C . ALA F 1 58 ? -2.014 47.708 58.664 1.00 31.13 55 ALA F C 1
ATOM 8982 O O . ALA F 1 58 ? -2.516 47.924 57.521 1.00 30.36 55 ALA F O 1
ATOM 8984 N N . ALA F 1 59 ? -0.718 47.522 58.870 1.00 29.74 56 ALA F N 1
ATOM 8985 C CA . ALA F 1 59 ? 0.259 47.710 57.762 1.00 31.05 56 ALA F CA 1
ATOM 8986 C C . ALA F 1 59 ? 0.158 46.555 56.765 1.00 31.59 56 ALA F C 1
ATOM 8987 O O . ALA F 1 59 ? 0.185 46.821 55.531 1.00 33.10 56 ALA F O 1
ATOM 8989 N N . ILE F 1 60 ? 0.063 45.321 57.277 1.00 31.22 57 ILE F N 1
ATOM 8990 C CA . ILE F 1 60 ? -0.120 44.108 56.419 1.00 33.07 57 ILE F CA 1
ATOM 8991 C C . ILE F 1 60 ? -1.391 44.297 55.595 1.00 33.54 57 ILE F C 1
ATOM 8992 O O . ILE F 1 60 ? -1.355 44.110 54.358 1.00 33.35 57 ILE F O 1
ATOM 8997 N N . GLY F 1 61 ? -2.480 44.633 56.291 1.00 33.11 58 GLY F N 1
ATOM 8998 C CA . GLY F 1 61 ? -3.800 44.730 55.642 1.00 33.51 58 GLY F CA 1
ATOM 8999 C C . GLY F 1 61 ? -3.851 45.864 54.643 1.00 32.70 58 GLY F C 1
ATOM 9000 O O . GLY F 1 61 ? -4.399 45.654 53.533 1.00 34.89 58 GLY F O 1
ATOM 9001 N N . THR F 1 62 ? -3.297 47.023 55.009 1.00 30.58 59 THR F N 1
ATOM 9002 C CA . THR F 1 62 ? -3.358 48.182 54.083 1.00 29.98 59 THR F CA 1
ATOM 9003 C C . THR F 1 62 ? -2.463 47.897 52.872 1.00 31.95 59 THR F C 1
ATOM 9004 O O . THR F 1 62 ? -2.871 48.263 51.741 1.00 28.87 59 THR F O 1
ATOM 9008 N N . THR F 1 63 ? -1.314 47.251 53.090 1.00 31.45 60 THR F N 1
ATOM 9009 C CA . THR F 1 63 ? -0.423 46.934 51.940 1.00 32.08 60 THR F CA 1
ATOM 9010 C C . THR F 1 63 ? -1.173 46.001 50.978 1.00 34.01 60 THR F C 1
ATOM 9011 O O . THR F 1 63 ? -1.161 46.279 49.769 1.00 31.31 60 THR F O 1
ATOM 9015 N N . ALA F 1 64 ? -1.812 44.955 51.517 1.00 34.73 61 ALA F N 1
ATOM 9016 C CA . ALA F 1 64 ? -2.573 43.982 50.696 1.00 36.76 61 ALA F CA 1
ATOM 9017 C C . ALA F 1 64 ? -3.730 44.696 49.996 1.00 35.53 61 ALA F C 1
ATOM 9018 O O . ALA F 1 64 ? -3.976 44.403 48.806 1.00 34.95 61 ALA F O 1
ATOM 9020 N N . LEU F 1 65 ? -4.398 45.603 50.715 1.00 35.33 62 LEU F N 1
ATOM 9021 C CA . LEU F 1 65 ? -5.551 46.355 50.157 1.00 35.90 62 LEU F CA 1
ATOM 9022 C C . LEU F 1 65 ? -5.101 47.187 48.958 1.00 37.03 62 LEU F C 1
ATOM 9023 O O . LEU F 1 65 ? -5.789 47.126 47.929 1.00 37.72 62 LEU F O 1
ATOM 9028 N N . LEU F 1 66 ? -4.021 47.954 49.105 1.00 34.54 63 LEU F N 1
ATOM 9029 C CA . LEU F 1 66 ? -3.590 48.849 47.999 1.00 39.69 63 LEU F CA 1
ATOM 9030 C C . LEU F 1 66 ? -3.100 48.009 46.816 1.00 39.98 63 LEU F C 1
ATOM 9031 O O . LEU F 1 66 ? -3.447 48.374 45.697 1.00 40.57 63 LEU F O 1
ATOM 9036 N N . GLN F 1 67 ? -2.440 46.873 47.068 1.00 40.95 64 GLN F N 1
ATOM 9037 C CA . GLN F 1 67 ? -1.899 46.053 45.950 1.00 42.32 64 GLN F CA 1
ATOM 9038 C C . GLN F 1 67 ? -3.019 45.282 45.255 1.00 44.13 64 GLN F C 1
ATOM 9039 O O . GLN F 1 67 ? -2.923 45.120 44.028 1.00 44.77 64 GLN F O 1
ATOM 9045 N N . LEU F 1 68 ? -4.037 44.844 46.003 1.00 41.35 65 LEU F N 1
ATOM 9046 C CA . LEU F 1 68 ? -5.122 44.038 45.394 1.00 42.28 65 LEU F CA 1
ATOM 9047 C C . LEU F 1 68 ? -6.177 44.947 44.762 1.00 40.67 65 LEU F C 1
ATOM 9048 O O . LEU F 1 68 ? -6.444 44.761 43.604 1.00 40.80 65 LEU F O 1
ATOM 9053 N N . ALA F 1 69 ? -6.742 45.885 45.525 1.00 39.73 66 ALA F N 1
ATOM 9054 C CA . ALA F 1 69 ? -7.904 46.684 45.078 1.00 38.96 66 ALA F CA 1
ATOM 9055 C C . ALA F 1 69 ? -7.513 48.010 44.412 1.00 39.21 66 ALA F C 1
ATOM 9056 O O . ALA F 1 69 ? -8.334 48.504 43.614 1.00 37.67 66 ALA F O 1
ATOM 9058 N N . LYS F 1 70 ? -6.347 48.578 44.735 1.00 38.44 67 LYS F N 1
ATOM 9059 C CA . LYS F 1 70 ? -5.893 49.878 44.164 1.00 40.28 67 LYS F CA 1
ATOM 9060 C C . LYS F 1 70 ? -6.961 50.955 44.366 1.00 40.22 67 LYS F C 1
ATOM 9061 O O . LYS F 1 70 ? -7.367 51.624 43.414 1.00 38.31 67 LYS F O 1
ATOM 9067 N N . PRO F 1 71 ? -7.420 51.197 45.619 1.00 37.86 68 PRO F N 1
ATOM 9068 C CA . PRO F 1 71 ? -8.424 52.221 45.876 1.00 36.93 68 PRO F CA 1
ATOM 9069 C C . PRO F 1 71 ? -7.821 53.602 45.591 1.00 37.60 68 PRO F C 1
ATOM 9070 O O . PRO F 1 71 ? -6.621 53.742 45.701 1.00 39.77 68 PRO F O 1
ATOM 9074 N N . ASP F 1 72 ? -8.659 54.572 45.225 1.00 37.35 69 ASP F N 1
ATOM 9075 C CA . ASP F 1 72 ? -8.180 55.944 44.919 1.00 38.11 69 ASP F CA 1
ATOM 9076 C C . ASP F 1 72 ? -7.948 56.699 46.226 1.00 36.64 69 ASP F C 1
ATOM 9077 O O . ASP F 1 72 ? -7.208 57.663 46.205 1.00 34.63 69 ASP F O 1
ATOM 9082 N N . CYS F 1 73 ? -8.558 56.256 47.317 1.00 35.24 70 CYS F N 1
ATOM 9083 C CA . CYS F 1 73 ? -8.311 56.933 48.611 1.00 35.57 70 CYS F CA 1
ATOM 9084 C C . CYS F 1 73 ? -8.584 55.938 49.730 1.00 33.78 70 CYS F C 1
ATOM 9085 O O . CYS F 1 73 ? -9.192 54.890 49.449 1.00 34.42 70 CYS F O 1
ATOM 9088 N N . VAL F 1 74 ? -8.145 56.260 50.944 1.00 33.77 71 VAL F N 1
ATOM 9089 C CA . VAL F 1 74 ? -8.387 55.348 52.088 1.00 32.86 71 VAL F CA 1
ATOM 9090 C C . VAL F 1 74 ? -8.957 56.177 53.236 1.00 34.83 71 VAL F C 1
ATOM 9091 O O . VAL F 1 74 ? -8.390 57.246 53.545 1.00 34.41 71 VAL F O 1
ATOM 9095 N N . ILE F 1 75 ? -10.056 55.692 53.810 1.00 35.51 72 ILE F N 1
ATOM 9096 C CA . ILE F 1 75 ? -10.737 56.316 54.977 1.00 33.63 72 ILE F CA 1
ATOM 9097 C C . ILE F 1 75 ? -10.679 55.292 56.105 1.00 33.62 72 ILE F C 1
ATOM 9098 O O . ILE F 1 75 ? -11.147 54.182 55.883 1.00 36.17 72 ILE F O 1
ATOM 9103 N N . ASN F 1 76 ? -10.033 55.646 57.214 1.00 31.88 73 ASN F N 1
ATOM 9104 C CA . ASN F 1 76 ? -9.962 54.790 58.418 1.00 32.55 73 ASN F CA 1
ATOM 9105 C C . ASN F 1 76 ? -11.201 55.092 59.282 1.00 35.32 73 ASN F C 1
ATOM 9106 O O . ASN F 1 76 ? -11.295 56.221 59.833 1.00 36.11 73 ASN F O 1
ATOM 9111 N 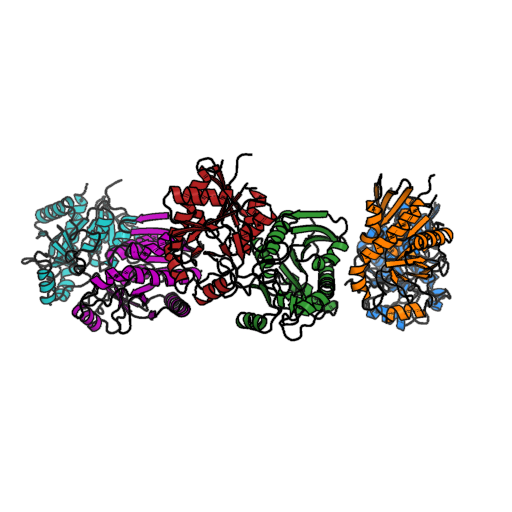N . THR F 1 77 ? -12.084 54.100 59.417 1.00 35.79 74 THR F N 1
ATOM 9112 C CA . THR F 1 77 ? -13.325 54.199 60.231 1.00 36.97 74 THR F CA 1
ATOM 9113 C C . THR F 1 77 ? -13.128 53.433 61.539 1.00 36.93 74 THR F C 1
ATOM 9114 O O . THR F 1 77 ? -12.176 52.630 61.607 1.00 38.96 74 THR F O 1
ATOM 9118 N N . GLY F 1 78 ? -13.994 53.670 62.531 1.00 36.25 75 GLY F N 1
ATOM 9119 C CA . GLY F 1 78 ? -13.897 52.906 63.789 1.00 36.58 75 GLY F CA 1
ATOM 9120 C C . GLY F 1 78 ? -13.922 53.783 65.025 1.00 38.63 75 GLY F C 1
ATOM 9121 O O . GLY F 1 78 ? -14.411 54.929 64.943 1.00 41.04 75 GLY F O 1
ATOM 9122 N N . SER F 1 79 ? -13.360 53.269 66.119 1.00 37.16 76 SER F N 1
ATOM 9123 C CA . SER F 1 79 ? -13.421 53.936 67.444 1.00 38.57 76 SER F CA 1
ATOM 9124 C C . SER F 1 79 ? -12.091 54.580 67.815 1.00 38.16 76 SER F C 1
ATOM 9125 O O . SER F 1 79 ? -11.071 54.209 67.226 1.00 36.48 76 SER F O 1
ATOM 9128 N N . ALA F 1 80 ? -12.119 55.404 68.862 1.00 37.20 77 ALA F N 1
ATOM 9129 C CA . ALA F 1 80 ? -10.916 56.105 69.356 1.00 39.69 77 ALA F CA 1
ATOM 9130 C C . ALA F 1 80 ? -11.155 56.598 70.778 1.00 40.52 77 ALA F C 1
ATOM 9131 O O . ALA F 1 80 ? -12.335 56.772 71.166 1.00 40.37 77 ALA F O 1
ATOM 9133 N N . GLY F 1 81 ? -10.060 56.797 71.510 1.00 42.08 78 GLY F N 1
ATOM 9134 C CA . GLY F 1 81 ? -10.130 57.435 72.835 1.00 42.09 78 GLY F CA 1
ATOM 9135 C C . GLY F 1 81 ? -10.138 58.939 72.654 1.00 42.92 78 GLY F C 1
ATOM 9136 O O . GLY F 1 81 ? -9.289 59.445 71.867 1.00 41.11 78 GLY F O 1
ATOM 9137 N N . GLY F 1 82 ? -11.114 59.614 73.256 1.00 43.21 79 GLY F N 1
ATOM 9138 C CA . GLY F 1 82 ? -11.194 61.081 73.186 1.00 46.03 79 GLY F CA 1
ATOM 9139 C C . GLY F 1 82 ? -10.385 61.672 74.321 1.00 48.16 79 GLY F C 1
ATOM 9140 O O . GLY F 1 82 ? -10.719 61.397 75.473 1.00 48.68 79 GLY F O 1
ATOM 9141 N N . VAL F 1 83 ? -9.332 62.421 74.012 1.00 48.83 80 VAL F N 1
ATOM 9142 C CA . VAL F 1 83 ? -8.472 62.982 75.098 1.00 50.14 80 VAL F CA 1
ATOM 9143 C C . VAL F 1 83 ? -8.673 64.492 75.146 1.00 51.75 80 VAL F C 1
ATOM 9144 O O . VAL F 1 83 ? -8.553 65.047 76.238 1.00 56.64 80 VAL F O 1
ATOM 9148 N N . ALA F 1 84 ? -9.006 65.118 74.014 1.00 54.07 81 ALA F N 1
ATOM 9149 C CA . ALA F 1 84 ? -9.256 66.579 74.006 1.00 53.55 81 ALA F CA 1
ATOM 9150 C C . ALA F 1 84 ? -10.494 66.865 74.861 1.00 55.68 81 ALA F C 1
ATOM 9151 O O . ALA F 1 84 ? -11.421 66.043 74.854 1.00 54.39 81 ALA F O 1
ATOM 9153 N N . LYS F 1 85 ? -10.502 67.995 75.565 1.00 58.72 82 LYS F N 1
ATOM 9154 C CA . LYS F 1 85 ? -11.657 68.343 76.426 1.00 64.07 82 LYS F CA 1
ATOM 9155 C C . LYS F 1 85 ? -12.909 68.537 75.565 1.00 64.91 82 LYS F C 1
ATOM 9156 O O . LYS F 1 85 ? -12.784 69.016 74.416 1.00 69.15 82 LYS F O 1
ATOM 9162 N N . GLY F 1 86 ? -14.067 68.134 76.096 1.00 66.67 83 GLY F N 1
ATOM 9163 C CA . GLY F 1 86 ? -15.351 68.301 75.386 1.00 67.72 83 GLY F CA 1
ATOM 9164 C C . GLY F 1 86 ? -15.753 67.075 74.582 1.00 65.21 83 GLY F C 1
ATOM 9165 O O . GLY F 1 86 ? -16.933 66.999 74.202 1.00 70.40 83 GLY F O 1
ATOM 9166 N N . LEU F 1 87 ? -14.825 66.150 74.327 1.00 57.65 84 LEU F N 1
ATOM 9167 C CA . LEU F 1 87 ? -15.188 64.936 73.551 1.00 56.47 84 LEU F CA 1
ATOM 9168 C C . LEU F 1 87 ? -16.046 64.017 74.419 1.00 56.80 84 LEU F C 1
ATOM 9169 O O . LEU F 1 87 ? -15.641 63.748 75.561 1.00 57.33 84 LEU F O 1
ATOM 9174 N N . LYS F 1 88 ? -17.185 63.580 73.873 1.00 54.42 85 LYS F N 1
ATOM 9175 C CA . LYS F 1 88 ? -18.130 62.643 74.533 1.00 56.69 85 LYS F CA 1
ATOM 9176 C C . LYS F 1 88 ? -18.276 61.427 73.618 1.00 52.75 85 LYS F C 1
ATOM 9177 O O . LYS F 1 88 ? -17.982 61.576 72.405 1.00 47.43 85 LYS F O 1
ATOM 9183 N N . VAL F 1 89 ? -18.719 60.290 74.168 1.00 49.13 86 VAL F N 1
ATOM 9184 C CA . VAL F 1 89 ? -18.840 59.040 73.365 1.00 47.99 86 VAL F CA 1
ATOM 9185 C C . VAL F 1 89 ? -19.769 59.329 72.193 1.00 47.83 86 VAL F C 1
ATOM 9186 O O . VAL F 1 89 ? -20.787 59.977 72.405 1.00 47.32 86 VAL F O 1
ATOM 9190 N N . GLY F 1 90 ? -19.380 58.919 70.989 1.00 45.27 87 GLY F N 1
ATOM 9191 C CA . GLY F 1 90 ? -20.218 59.159 69.800 1.00 46.81 87 GLY F CA 1
ATOM 9192 C C . GLY F 1 90 ? -19.746 60.348 68.979 1.00 45.22 87 GLY F C 1
ATOM 9193 O O . GLY F 1 90 ? -20.147 60.433 67.802 1.00 44.52 87 GLY F O 1
ATOM 9194 N N . ASP F 1 91 ? -18.941 61.240 69.562 1.00 45.18 88 ASP F N 1
ATOM 9195 C CA . ASP F 1 91 ? -18.436 62.411 68.793 1.00 46.84 88 ASP F CA 1
ATOM 9196 C C . ASP F 1 91 ? -17.483 61.931 67.689 1.00 45.74 88 ASP F C 1
ATOM 9197 O O . ASP F 1 91 ? -16.716 60.972 67.907 1.00 43.17 88 ASP F O 1
ATOM 9202 N N . ILE F 1 92 ? -17.530 62.609 66.550 1.00 45.62 89 ILE F N 1
ATOM 9203 C CA . ILE F 1 92 ? -16.642 62.299 65.401 1.00 44.98 89 ILE F CA 1
ATOM 9204 C C . ILE F 1 92 ? -15.289 62.968 65.629 1.00 43.66 89 ILE F C 1
ATOM 9205 O O . ILE F 1 92 ? -15.270 64.107 66.084 1.00 43.92 89 ILE F O 1
ATOM 9210 N N . VAL F 1 93 ? -14.211 62.256 65.322 1.00 42.48 90 VAL F N 1
ATOM 9211 C CA . VAL F 1 93 ? -12.856 62.859 65.298 1.00 42.09 90 VAL F CA 1
ATOM 9212 C C . VAL F 1 93 ? -12.323 62.649 63.881 1.00 39.81 90 VAL F C 1
ATOM 9213 O O . VAL F 1 93 ? -12.357 61.501 63.399 1.00 39.10 90 VAL F O 1
ATOM 9217 N N . ILE F 1 94 ? -11.929 63.741 63.231 1.00 40.70 91 ILE F N 1
ATOM 9218 C CA . ILE F 1 94 ? -11.337 63.728 61.865 1.00 39.18 91 ILE F CA 1
ATOM 9219 C C . ILE F 1 94 ? -9.861 64.095 61.981 1.00 40.24 91 ILE F C 1
ATOM 9220 O O . ILE F 1 94 ? -9.554 65.053 62.704 1.00 41.94 91 ILE F O 1
ATOM 9225 N N . SER F 1 95 ? -8.983 63.371 61.287 1.00 37.49 92 SER F N 1
ATOM 9226 C CA . SER F 1 95 ? -7.542 63.702 61.387 1.00 37.26 92 SER F CA 1
ATOM 9227 C C . SER F 1 95 ? -7.167 64.814 60.412 1.00 38.88 92 SER F C 1
ATOM 9228 O O . SER F 1 95 ? -7.624 64.762 59.239 1.00 36.18 92 SER F O 1
ATOM 9231 N N . ASP F 1 96 ? -6.391 65.783 60.907 1.00 38.57 93 ASP F N 1
ATOM 9232 C CA . ASP F 1 96 ? -5.654 66.729 60.030 1.00 40.19 93 ASP F CA 1
ATOM 9233 C C . ASP F 1 96 ? -4.257 66.118 59.850 1.00 38.92 93 ASP F C 1
ATOM 9234 O O . ASP F 1 96 ? -3.614 66.342 58.800 1.00 37.27 93 ASP F O 1
ATOM 9239 N N . GLU F 1 97 ? -3.795 65.383 60.869 1.00 36.80 94 GLU F N 1
ATOM 9240 C CA . GLU F 1 97 ? -2.475 64.712 60.769 1.00 36.13 94 GLU F CA 1
ATOM 9241 C C . GLU F 1 97 ? -2.448 63.553 61.760 1.00 35.03 94 GLU F C 1
ATOM 9242 O O . GLU F 1 97 ? -3.278 63.544 62.720 1.00 34.80 94 GLU F O 1
ATOM 9248 N N . THR F 1 98 ? -1.528 62.617 61.533 1.00 31.66 95 THR F N 1
ATOM 9249 C CA . THR F 1 98 ? -1.372 61.467 62.447 1.00 31.63 95 THR F CA 1
ATOM 9250 C C . THR F 1 98 ? 0.099 61.395 62.871 1.00 32.20 95 THR F C 1
ATOM 9251 O O . THR F 1 98 ? 1.003 61.714 62.041 1.00 28.85 95 THR F O 1
ATOM 9255 N N . ARG F 1 99 ? 0.320 60.979 64.109 1.00 30.05 96 ARG F N 1
ATOM 9256 C CA . ARG F 1 99 ? 1.692 60.814 64.627 1.00 31.36 96 ARG F CA 1
ATOM 9257 C C . ARG F 1 99 ? 1.690 59.607 65.559 1.00 33.32 96 ARG F C 1
ATOM 9258 O O . ARG F 1 99 ? 0.655 59.373 66.230 1.00 34.98 96 ARG F O 1
ATOM 9266 N N . TYR F 1 100 ? 2.804 58.885 65.602 1.00 32.92 97 TYR F N 1
ATOM 9267 C CA . TYR F 1 100 ? 2.948 57.791 66.587 1.00 31.57 97 TYR F CA 1
ATOM 9268 C C . TYR F 1 100 ? 3.271 58.382 67.962 1.00 31.94 97 TYR F C 1
ATOM 9269 O O . TYR F 1 100 ? 4.233 59.128 68.059 1.00 35.01 97 TYR F O 1
ATOM 9278 N N . HIS F 1 101 ? 2.497 58.044 68.995 1.00 32.84 98 HIS F N 1
ATOM 9279 C CA . HIS F 1 101 ? 2.855 58.522 70.351 1.00 32.96 98 HIS F CA 1
ATOM 9280 C C . HIS F 1 101 ? 3.894 57.563 70.934 1.00 34.78 98 HIS F C 1
ATOM 9281 O O . HIS F 1 101 ? 4.495 57.911 71.957 1.00 34.46 98 HIS F O 1
ATOM 9288 N N . ASP F 1 102 ? 4.138 56.423 70.285 1.00 34.77 99 ASP F N 1
ATOM 9289 C CA . ASP F 1 102 ? 5.074 55.423 70.877 1.00 36.08 99 ASP F CA 1
ATOM 9290 C C . ASP F 1 102 ? 6.335 55.240 70.012 1.00 36.20 99 ASP F C 1
ATOM 9291 O O . ASP F 1 102 ? 7.020 54.218 70.211 1.00 40.65 99 ASP F O 1
ATOM 9296 N N . ALA F 1 103 ? 6.628 56.151 69.075 1.00 34.10 100 ALA F N 1
ATOM 9297 C CA . ALA F 1 103 ? 7.872 56.020 68.272 1.00 34.91 100 ALA F CA 1
ATOM 9298 C C . ALA F 1 103 ? 8.927 56.990 68.823 1.00 35.84 100 ALA F C 1
ATOM 9299 O O . ALA F 1 103 ? 8.575 58.156 69.088 1.00 34.88 100 ALA F O 1
ATOM 9301 N N . ASP F 1 104 ? 10.160 56.519 69.004 1.00 35.37 101 ASP F N 1
ATOM 9302 C CA . ASP F 1 104 ? 11.224 57.395 69.557 1.00 37.13 101 ASP F CA 1
ATOM 9303 C C . ASP F 1 104 ? 12.599 57.018 68.999 1.00 34.81 101 ASP F C 1
ATOM 9304 O O . ASP F 1 104 ? 13.201 56.048 69.478 1.00 35.57 101 ASP F O 1
ATOM 9309 N N . VAL F 1 105 ? 13.084 57.832 68.071 1.00 33.83 102 VAL F N 1
ATOM 9310 C CA . VAL F 1 105 ? 14.451 57.725 67.504 1.00 33.81 102 VAL F CA 1
ATOM 9311 C C . VAL F 1 105 ? 15.103 59.100 67.756 1.00 34.13 102 VAL F C 1
ATOM 9312 O O . VAL F 1 105 ? 15.916 59.583 66.925 1.00 32.28 102 VAL F O 1
ATOM 9316 N N . THR F 1 106 ? 14.721 59.751 68.860 1.00 33.51 103 THR F N 1
ATOM 9317 C CA . THR F 1 106 ? 15.360 61.046 69.217 1.00 35.00 103 THR F CA 1
ATOM 9318 C C . THR F 1 106 ? 16.857 60.827 69.483 1.00 35.13 103 THR F C 1
ATOM 9319 O O . THR F 1 106 ? 17.598 61.800 69.412 1.00 34.59 103 THR F O 1
ATOM 9323 N N . ALA F 1 107 ? 17.290 59.592 69.742 1.00 36.61 104 ALA F N 1
ATOM 9324 C CA . ALA F 1 107 ? 18.736 59.360 69.980 1.00 38.01 104 ALA F CA 1
ATOM 9325 C C . ALA F 1 107 ? 19.541 59.836 68.765 1.00 38.50 104 ALA F C 1
ATOM 9326 O O . ALA F 1 107 ? 20.690 60.227 68.954 1.00 36.31 104 ALA F O 1
ATOM 9328 N N . PHE F 1 108 ? 18.934 59.808 67.577 1.00 35.46 105 PHE F N 1
ATOM 9329 C CA . PHE F 1 108 ? 19.630 60.244 66.347 1.00 38.37 105 PHE F CA 1
ATOM 9330 C C . PHE F 1 108 ? 19.047 61.573 65.852 1.00 38.84 105 PHE F C 1
ATOM 9331 O O . PHE F 1 108 ? 19.243 61.889 64.678 1.00 41.88 105 PHE F O 1
ATOM 9339 N N . GLY F 1 109 ? 18.304 62.305 66.691 1.00 36.53 106 GLY F N 1
ATOM 9340 C CA . GLY F 1 109 ? 17.863 63.650 66.259 1.00 35.36 106 GLY F CA 1
ATOM 9341 C C . GLY F 1 109 ? 16.590 63.662 65.431 1.00 33.15 106 GLY F C 1
ATOM 9342 O O . GLY F 1 109 ? 16.284 64.714 64.851 1.00 33.99 106 GLY F O 1
ATOM 9343 N N . TYR F 1 110 ? 15.873 62.548 65.364 1.00 32.97 107 TYR F N 1
ATOM 9344 C CA . TYR F 1 110 ? 14.552 62.579 64.699 1.00 32.45 107 TYR F CA 1
ATOM 9345 C C . TYR F 1 110 ? 13.582 63.185 65.712 1.00 34.52 107 TYR F C 1
ATOM 9346 O O . TYR F 1 110 ? 13.860 63.137 66.929 1.00 32.39 107 TYR F O 1
ATOM 9355 N N . GLU F 1 111 ? 12.498 63.760 65.201 1.00 34.54 108 GLU F N 1
ATOM 9356 C CA . GLU F 1 111 ? 11.463 64.362 66.063 1.00 35.93 108 GLU F CA 1
ATOM 9357 C C . GLU F 1 111 ? 10.739 63.223 66.801 1.00 34.08 108 GLU F C 1
ATOM 9358 O O . GLU F 1 111 ? 10.574 62.112 66.222 1.00 32.32 108 GLU F O 1
ATOM 9364 N N . LYS F 1 112 ? 10.351 63.459 68.043 1.00 33.49 109 LYS F N 1
ATOM 9365 C CA . LYS F 1 112 ? 9.545 62.465 68.796 1.00 33.69 109 LYS F CA 1
ATOM 9366 C C . LYS F 1 112 ? 8.340 62.037 67.950 1.00 32.67 109 LYS F C 1
ATOM 9367 O O . LYS F 1 112 ? 7.640 62.934 67.400 1.00 32.69 109 LYS F O 1
ATOM 9373 N N . GLY F 1 113 ? 8.139 60.725 67.810 1.00 31.68 110 GLY F N 1
ATOM 9374 C CA . GLY F 1 113 ? 7.023 60.155 67.030 1.00 31.93 110 GLY F CA 1
ATOM 9375 C C . GLY F 1 113 ? 7.393 59.907 65.585 1.00 31.55 110 GLY F C 1
ATOM 9376 O O . GLY F 1 113 ? 6.641 59.187 64.895 1.00 34.06 110 GLY F O 1
ATOM 9377 N N . GLN F 1 114 ? 8.513 60.466 65.135 1.00 31.62 111 GLN F N 1
ATOM 9378 C CA . GLN F 1 114 ? 8.915 60.337 63.712 1.00 30.47 111 GLN F CA 1
ATOM 9379 C C . GLN F 1 114 ? 9.740 59.062 63.484 1.00 32.27 111 GLN F C 1
ATOM 9380 O O . GLN F 1 114 ? 10.619 58.778 64.313 1.00 32.08 111 GLN F O 1
ATOM 9386 N N . LEU F 1 115 ? 9.449 58.327 62.403 1.00 30.54 112 LEU F N 1
ATOM 9387 C CA . LEU F 1 115 ? 10.308 57.189 61.975 1.00 32.70 112 LEU F CA 1
ATOM 9388 C C . LEU F 1 115 ? 11.170 57.689 60.823 1.00 31.32 112 LEU F C 1
ATOM 9389 O O . LEU F 1 115 ? 10.688 58.431 59.978 1.00 31.40 112 LEU F O 1
ATOM 9394 N N . PRO F 1 116 ? 12.470 57.336 60.780 1.00 29.96 113 PRO F N 1
ATOM 9395 C CA . PRO F 1 116 ? 13.345 57.754 59.681 1.00 31.37 113 PRO F CA 1
ATOM 9396 C C . PRO F 1 116 ? 12.752 57.457 58.287 1.00 33.28 113 PRO F C 1
ATOM 9397 O O . PRO F 1 116 ? 12.092 56.460 58.129 1.00 36.31 113 PRO F O 1
ATOM 9401 N N . ALA F 1 117 ? 12.963 58.373 57.339 1.00 34.90 114 ALA F N 1
ATOM 9402 C CA . ALA F 1 117 ? 12.443 58.321 55.946 1.00 34.22 114 ALA F CA 1
ATOM 9403 C C . ALA F 1 117 ? 10.948 58.630 55.934 1.00 33.42 114 ALA F C 1
ATOM 9404 O O . ALA F 1 117 ? 10.306 58.372 54.915 1.00 33.32 114 ALA F O 1
ATOM 9406 N N . ASN F 1 118 ? 10.412 59.154 57.038 1.00 30.92 115 ASN F N 1
ATOM 9407 C CA . ASN F 1 118 ? 8.984 59.551 57.064 1.00 32.46 115 ASN F CA 1
ATOM 9408 C C . ASN F 1 118 ? 8.874 60.964 57.616 1.00 33.43 115 ASN F C 1
ATOM 9409 O O . ASN F 1 118 ? 9.753 61.422 58.347 1.00 31.49 115 ASN F O 1
ATOM 9414 N N . PRO F 1 119 ? 7.800 61.699 57.258 1.00 32.62 116 PRO F N 1
ATOM 9415 C CA . PRO F 1 119 ? 7.544 63.002 57.846 1.00 32.64 116 PRO F CA 1
ATOM 9416 C C . PRO F 1 119 ? 7.236 62.751 59.329 1.00 31.41 116 PRO F C 1
ATOM 9417 O O . PRO F 1 119 ? 6.797 61.671 59.657 1.00 33.04 116 PRO F O 1
ATOM 9421 N N . ALA F 1 120 ? 7.529 63.724 60.181 1.00 32.21 117 ALA F N 1
ATOM 9422 C CA . ALA F 1 120 ? 7.250 63.576 61.628 1.00 33.27 117 ALA F CA 1
ATOM 9423 C C . ALA F 1 120 ? 5.758 63.298 61.825 1.00 32.63 117 ALA F C 1
ATOM 9424 O O . ALA F 1 120 ? 5.397 62.556 62.773 1.00 32.79 117 ALA F O 1
ATOM 9426 N N . ALA F 1 121 ? 4.933 63.889 60.957 1.00 32.25 118 ALA F N 1
ATOM 9427 C CA . ALA F 1 121 ? 3.471 63.721 61.017 1.00 32.37 118 ALA F CA 1
ATOM 9428 C C . ALA F 1 121 ? 2.968 63.458 59.607 1.00 32.28 118 ALA F C 1
ATOM 9429 O O . ALA F 1 121 ? 3.470 64.099 58.684 1.00 33.77 118 ALA F O 1
ATOM 9431 N N . PHE F 1 122 ? 2.036 62.527 59.469 1.00 31.12 119 PHE F N 1
ATOM 9432 C CA . PHE F 1 122 ? 1.456 62.259 58.128 1.00 30.73 119 PHE F CA 1
ATOM 9433 C C . PHE F 1 122 ? 0.285 63.220 57.951 1.00 32.78 119 PHE F C 1
ATOM 9434 O O . PHE F 1 122 ? -0.621 63.230 58.815 1.00 30.41 119 PHE F O 1
ATOM 9442 N N . LEU F 1 123 ? 0.353 64.054 56.917 1.00 33.07 120 LEU F N 1
ATOM 9443 C CA . LEU F 1 123 ? -0.718 65.053 56.677 1.00 37.99 120 LEU F CA 1
ATOM 9444 C C . LEU F 1 123 ? -1.913 64.339 56.051 1.00 35.25 120 LEU F C 1
ATOM 9445 O O . LEU F 1 123 ? -1.726 63.681 55.012 1.00 34.45 120 LEU F O 1
ATOM 9450 N N . SER F 1 124 ? -3.092 64.478 56.662 1.00 33.66 121 SER F N 1
ATOM 9451 C CA . SER F 1 124 ? -4.291 63.803 56.112 1.00 34.28 121 SER F CA 1
ATOM 9452 C C . SER F 1 124 ? -4.717 64.542 54.848 1.00 34.50 121 SER F C 1
ATOM 9453 O O . SER F 1 124 ? -4.360 65.702 54.710 1.00 34.95 121 SER F O 1
ATOM 9456 N N . ASP F 1 125 ? -5.460 63.882 53.967 1.00 37.37 122 ASP F N 1
ATOM 9457 C CA . ASP F 1 125 ? -5.930 64.544 52.724 1.00 38.10 122 ASP F CA 1
ATOM 9458 C C . ASP F 1 125 ? -6.929 65.645 53.109 1.00 38.72 122 ASP F C 1
ATOM 9459 O O . ASP F 1 125 ? -7.941 65.335 53.751 1.00 37.83 122 ASP F O 1
ATOM 9464 N N . LYS F 1 126 ? -6.640 66.881 52.714 1.00 39.89 123 LYS F N 1
ATOM 9465 C CA . LYS F 1 126 ? -7.468 68.051 53.093 1.00 45.06 123 LYS F CA 1
ATOM 9466 C C . LYS F 1 126 ? -8.871 67.926 52.486 1.00 43.73 123 LYS F C 1
ATOM 9467 O O . LYS F 1 126 ? -9.849 68.209 53.200 1.00 43.28 123 LYS F O 1
ATOM 9473 N N . LYS F 1 127 ? -8.971 67.481 51.236 1.00 43.07 124 LYS F N 1
ATOM 9474 C CA . LYS F 1 127 ? -10.310 67.392 50.591 1.00 47.45 124 LYS F CA 1
ATOM 9475 C C . LYS F 1 127 ? -11.162 66.344 51.314 1.00 46.08 124 LYS F C 1
ATOM 9476 O O . LYS F 1 127 ? -12.339 66.639 51.587 1.00 47.83 124 LYS F O 1
ATOM 9482 N N . LEU F 1 128 ? -10.586 65.191 51.657 1.00 43.74 125 LEU F N 1
ATOM 9483 C CA . LEU F 1 128 ? -11.371 64.155 52.376 1.00 42.99 125 LEU F CA 1
ATOM 9484 C C . LEU F 1 128 ? -11.743 64.670 53.773 1.00 43.32 125 LEU F C 1
ATOM 9485 O O . LEU F 1 128 ? -12.901 64.484 54.162 1.00 46.42 125 LEU F O 1
ATOM 9490 N N . ALA F 1 129 ? -10.804 65.301 54.486 1.00 41.95 126 ALA F N 1
ATOM 9491 C CA . ALA F 1 129 ? -11.099 65.805 55.849 1.00 42.16 126 ALA F CA 1
ATOM 9492 C C . ALA F 1 129 ? -12.189 66.888 55.769 1.00 43.50 126 ALA F C 1
ATOM 9493 O O . ALA F 1 129 ? -13.122 66.849 56.597 1.00 43.95 126 ALA F O 1
ATOM 9495 N N . ASP F 1 130 ? -12.088 67.801 54.796 1.00 43.07 127 ASP F N 1
ATOM 9496 C CA . ASP F 1 130 ? -13.117 68.863 54.616 1.00 46.54 127 ASP F CA 1
ATOM 9497 C C . ASP F 1 130 ? -14.472 68.210 54.323 1.00 47.43 127 ASP F C 1
ATOM 9498 O O . ASP F 1 130 ? -15.478 68.660 54.906 1.00 45.74 127 ASP F O 1
ATOM 9503 N N . LEU F 1 131 ? -14.495 67.192 53.454 1.00 46.76 128 LEU F N 1
ATOM 9504 C CA . LEU F 1 131 ? -15.770 66.494 53.139 1.00 47.71 128 LEU F CA 1
ATOM 9505 C C . LEU F 1 131 ? -16.347 65.882 54.421 1.00 48.34 128 LEU F C 1
ATOM 9506 O O . LEU F 1 131 ? -17.561 66.032 54.652 1.00 49.33 128 LEU F O 1
ATOM 9511 N N . ALA F 1 132 ? -15.504 65.225 55.222 1.00 45.44 129 ALA F N 1
ATOM 9512 C CA . ALA F 1 132 ? -15.995 64.590 56.465 1.00 46.22 129 ALA F CA 1
ATOM 9513 C C . ALA F 1 132 ? -16.651 65.647 57.367 1.00 47.51 129 ALA F C 1
ATOM 9514 O O . ALA F 1 132 ? -17.757 65.390 57.875 1.00 46.60 129 ALA F O 1
ATOM 9516 N N . GLN F 1 133 ? -15.993 66.795 57.541 1.00 50.34 130 GLN F N 1
ATOM 9517 C CA . GLN F 1 133 ? -16.506 67.846 58.456 1.00 53.18 130 GLN F CA 1
ATOM 9518 C C . GLN F 1 133 ? -17.792 68.432 57.869 1.00 55.78 130 GLN F C 1
ATOM 9519 O O . GLN F 1 133 ? -18.734 68.666 58.653 1.00 54.72 130 GLN F O 1
ATOM 9525 N N . GLU F 1 134 ? -17.831 68.620 56.547 1.00 56.42 131 GLU F N 1
ATOM 9526 C CA . GLU F 1 134 ? -19.045 69.146 55.874 1.00 60.88 131 GLU F CA 1
ATOM 9527 C C . GLU F 1 134 ? -20.210 68.180 56.141 1.00 63.56 131 GLU F C 1
ATOM 9528 O O . GLU F 1 134 ? -21.225 68.627 56.700 1.00 65.10 131 GLU F O 1
ATOM 9534 N N . MET F 1 135 ? -20.057 66.898 55.781 1.00 64.62 132 MET F N 1
ATOM 9535 C CA . MET F 1 135 ? -21.149 65.897 55.962 1.00 62.95 132 MET F CA 1
ATOM 9536 C C . MET F 1 135 ? -21.544 65.800 57.445 1.00 63.42 132 MET F C 1
ATOM 9537 O O . MET F 1 135 ? -22.747 65.647 57.716 1.00 64.00 132 MET F O 1
ATOM 9542 N N . ALA F 1 136 ? -20.572 65.884 58.362 1.00 61.42 133 ALA F N 1
ATOM 9543 C CA . ALA F 1 136 ? -20.851 65.751 59.812 1.00 61.04 133 ALA F CA 1
ATOM 9544 C C . ALA F 1 136 ? -21.686 66.940 60.291 1.00 66.04 133 ALA F C 1
ATOM 9545 O O . ALA F 1 136 ? -22.667 66.715 61.021 1.00 64.76 133 ALA F O 1
ATOM 9547 N N . GLU F 1 137 ? -21.301 68.152 59.886 1.00 67.80 134 GLU F N 1
ATOM 9548 C CA . GLU F 1 137 ? -22.019 69.390 60.296 1.00 72.33 134 GLU F CA 1
ATOM 9549 C C . GLU F 1 137 ? -23.415 69.400 59.660 1.00 73.23 134 GLU F C 1
ATOM 9550 O O . GLU F 1 137 ? -24.371 69.799 60.346 1.00 75.23 134 GLU F O 1
ATOM 9556 N N . LYS F 1 138 ? -23.510 68.945 58.409 1.00 72.77 135 LYS F N 1
ATOM 9557 C CA . LYS F 1 138 ? -24.786 68.862 57.650 1.00 75.46 135 LYS F CA 1
ATOM 9558 C C . LYS F 1 138 ? -25.801 68.019 58.438 1.00 76.81 135 LYS F C 1
ATOM 9559 O O . LYS F 1 138 ? -27.002 68.319 58.341 1.00 77.91 135 LYS F O 1
ATOM 9565 N N . GLN F 1 139 ? -25.330 67.030 59.210 1.00 77.38 136 GLN F N 1
ATOM 9566 C CA . GLN F 1 139 ? -26.214 66.115 59.991 1.00 77.67 136 GLN F CA 1
ATOM 9567 C C . GLN F 1 139 ? -26.215 66.493 61.482 1.00 78.21 136 GLN F C 1
ATOM 9568 O O . GLN F 1 139 ? -26.689 65.667 62.285 1.00 79.44 136 GLN F O 1
ATOM 9574 N N . GLY F 1 140 ? -25.705 67.677 61.842 1.00 78.44 137 GLY F N 1
ATOM 9575 C CA . GLY F 1 140 ? -25.664 68.097 63.260 1.00 76.80 137 GLY F CA 1
ATOM 9576 C C . GLY F 1 140 ? -24.907 67.098 64.124 1.00 74.20 137 GLY F C 1
ATOM 9577 O O . GLY F 1 140 ? -25.232 66.969 65.314 1.00 74.49 137 GLY F O 1
ATOM 9578 N N . GLN F 1 141 ? -23.931 66.411 63.532 1.00 69.79 138 GLN F N 1
ATOM 9579 C CA . GLN F 1 141 ? -23.098 65.398 64.230 1.00 67.79 138 GLN F CA 1
ATOM 9580 C C . GLN F 1 141 ? -21.948 66.143 64.927 1.00 66.45 138 GLN F C 1
ATOM 9581 O O . GLN F 1 141 ? -21.270 66.943 64.237 1.00 67.16 138 GLN F O 1
ATOM 9587 N N . SER F 1 142 ? -21.769 65.952 66.245 1.00 63.83 139 SER F N 1
ATOM 9588 C CA . SER F 1 142 ? -20.648 66.609 66.983 1.00 63.68 139 SER F CA 1
ATOM 9589 C C . SER F 1 142 ? -19.324 66.127 66.386 1.00 59.70 139 SER F C 1
ATOM 9590 O O . SER F 1 142 ? -19.144 64.903 66.330 1.00 57.15 139 SER F O 1
ATOM 9593 N N . VAL F 1 143 ? -18.437 67.060 66.019 1.00 58.37 140 VAL F N 1
ATOM 9594 C CA . VAL F 1 143 ? -17.176 66.723 65.296 1.00 57.26 140 VAL F CA 1
ATOM 9595 C C . VAL F 1 143 ? -16.009 67.580 65.803 1.00 55.25 140 VAL F C 1
ATOM 9596 O O . VAL F 1 143 ? -16.218 68.757 66.131 1.00 58.56 140 VAL F O 1
ATOM 9600 N N . LYS F 1 144 ? -14.832 66.967 65.905 1.00 52.59 141 LYS F N 1
ATOM 9601 C CA . LYS F 1 144 ? -13.570 67.679 66.221 1.00 51.74 141 LYS F CA 1
ATOM 9602 C C . LYS F 1 144 ? -12.546 67.221 65.187 1.00 47.96 141 LYS F C 1
ATOM 9603 O O . LYS F 1 144 ? -12.588 66.053 64.777 1.00 47.01 141 LYS F O 1
ATOM 9609 N N . ARG F 1 145 ? -11.673 68.134 64.791 1.00 48.04 142 ARG F N 1
ATOM 9610 C CA . ARG F 1 145 ? -10.690 67.872 63.723 1.00 45.73 142 ARG F CA 1
ATOM 9611 C C . ARG F 1 145 ? -9.295 68.224 64.246 1.00 45.48 142 ARG F C 1
ATOM 9612 O O . ARG F 1 145 ? -9.134 69.289 64.812 1.00 43.51 142 ARG F O 1
ATOM 9620 N N . GLY F 1 146 ? -8.321 67.337 64.076 1.00 43.25 143 GLY F N 1
ATOM 9621 C CA . GLY F 1 146 ? -6.984 67.666 64.586 1.00 42.70 143 GLY F CA 1
ATOM 9622 C C . GLY F 1 146 ? -6.050 66.481 64.559 1.00 40.35 143 GLY F C 1
ATOM 9623 O O . GLY F 1 146 ? -6.138 65.664 63.624 1.00 37.54 143 GLY F O 1
ATOM 9624 N N . LEU F 1 147 ? -5.189 66.406 65.574 1.00 39.93 144 LEU F N 1
ATOM 9625 C CA . LEU F 1 147 ? -4.132 65.372 65.655 1.00 37.68 144 LEU F CA 1
ATOM 9626 C C . LEU F 1 147 ? -4.682 64.078 66.240 1.00 35.62 144 LEU F C 1
ATOM 9627 O O . LEU F 1 147 ? -5.272 64.117 67.333 1.00 38.11 144 LEU F O 1
ATOM 9632 N N . ILE F 1 148 ? -4.443 62.976 65.536 1.00 35.34 145 ILE F N 1
ATOM 9633 C CA . ILE F 1 148 ? -4.752 61.615 66.054 1.00 35.39 145 ILE F CA 1
ATOM 9634 C C . ILE F 1 148 ? -3.400 60.941 66.300 1.00 35.62 145 ILE F C 1
ATOM 9635 O O . ILE F 1 148 ? -2.535 60.941 65.368 1.00 33.98 145 ILE F O 1
ATOM 9640 N N . CYS F 1 149 ? -3.205 60.420 67.506 1.00 34.07 146 CYS F N 1
ATOM 9641 C CA . CYS F 1 149 ? -1.941 59.720 67.840 1.00 34.46 146 CYS F CA 1
ATOM 9642 C C . CYS F 1 149 ? -2.206 58.221 67.939 1.00 35.58 146 CYS F C 1
ATOM 9643 O O . CYS F 1 149 ? -3.163 57.820 68.652 1.00 35.29 146 CYS F O 1
ATOM 9646 N N . SER F 1 150 ? -1.373 57.435 67.266 1.00 32.31 147 SER F N 1
ATOM 9647 C CA . SER F 1 150 ? -1.523 55.965 67.278 1.00 34.41 147 SER F CA 1
ATOM 9648 C C . SER F 1 150 ? -0.391 55.331 68.076 1.00 34.29 147 SER F C 1
ATOM 9649 O O . SER F 1 150 ? 0.699 55.896 68.132 1.00 34.54 147 SER F O 1
ATOM 9652 N N . GLY F 1 151 ? -0.665 54.145 68.597 1.00 36.00 148 GLY F N 1
ATOM 9653 C CA . GLY F 1 151 ? 0.341 53.343 69.305 1.00 35.76 148 GLY F CA 1
ATOM 9654 C C . GLY F 1 151 ? -0.185 51.934 69.489 1.00 35.14 148 GLY F C 1
ATOM 9655 O O . GLY F 1 151 ? -1.429 51.758 69.423 1.00 36.19 148 GLY F O 1
ATOM 9656 N N . ASP F 1 152 ? 0.718 50.971 69.673 1.00 33.42 149 ASP F N 1
ATOM 9657 C CA . ASP F 1 152 ? 0.322 49.568 69.918 1.00 34.10 149 ASP F CA 1
ATOM 9658 C C . ASP F 1 152 ? -0.145 49.438 71.380 1.00 35.67 149 ASP F C 1
ATOM 9659 O O . ASP F 1 152 ? 0.202 48.444 72.008 1.00 38.15 149 ASP F O 1
ATOM 9664 N N . SER F 1 153 ? -0.914 50.405 71.886 1.00 33.92 150 SER F N 1
ATOM 9665 C CA . SER F 1 153 ? -1.413 50.302 73.280 1.00 39.62 150 SER F CA 1
ATOM 9666 C C . SER F 1 153 ? -2.850 50.792 73.386 1.00 39.92 150 SER F C 1
ATOM 9667 O O . SER F 1 153 ? -3.207 51.778 72.716 1.00 38.24 150 SER F O 1
ATOM 9670 N N . PHE F 1 154 ? -3.624 50.116 74.230 1.00 41.88 151 PHE F N 1
ATOM 9671 C CA . PHE F 1 154 ? -4.980 50.608 74.552 1.00 40.53 151 PHE F CA 1
ATOM 9672 C C . PHE F 1 154 ? -4.813 51.547 75.745 1.00 41.81 151 PHE F C 1
ATOM 9673 O O . PHE F 1 154 ? -4.481 51.072 76.852 1.00 43.60 151 PHE F O 1
ATOM 9681 N N . ILE F 1 155 ? -5.059 52.835 75.526 1.00 41.02 152 ILE F N 1
ATOM 9682 C CA . ILE F 1 155 ? -4.836 53.845 76.593 1.00 41.87 152 ILE F CA 1
ATOM 9683 C C . ILE F 1 155 ? -5.926 53.707 77.664 1.00 43.59 152 ILE F C 1
ATOM 9684 O O . ILE F 1 155 ? -7.123 53.871 77.350 1.00 39.93 152 ILE F O 1
ATOM 9689 N N . ASN F 1 156 ? -5.514 53.446 78.905 1.00 46.65 153 ASN F N 1
ATOM 9690 C CA . ASN F 1 156 ? -6.520 53.192 79.965 1.00 47.99 153 ASN F CA 1
ATOM 9691 C C . ASN F 1 156 ? -6.092 53.812 81.302 1.00 49.02 153 ASN F C 1
ATOM 9692 O O . ASN F 1 156 ? -6.313 53.154 82.338 1.00 50.59 153 ASN F O 1
ATOM 9697 N N . SER F 1 157 ? -5.517 55.016 81.293 1.00 48.07 154 SER F N 1
ATOM 9698 C CA . SER F 1 157 ? -5.193 55.686 82.583 1.00 52.32 154 SER F CA 1
ATOM 9699 C C . SER F 1 157 ? -4.882 57.158 82.335 1.00 53.30 154 SER F C 1
ATOM 9700 O O . SER F 1 157 ? -4.419 57.495 81.208 1.00 46.71 154 SER F O 1
ATOM 9703 N N . GLU F 1 158 ? -5.131 57.984 83.355 1.00 55.85 155 GLU F N 1
ATOM 9704 C CA . GLU F 1 158 ? -4.820 59.435 83.297 1.00 60.51 155 GLU F CA 1
ATOM 9705 C C . GLU F 1 158 ? -3.304 59.615 83.145 1.00 56.72 155 GLU F C 1
ATOM 9706 O O . GLU F 1 158 ? -2.907 60.554 82.437 1.00 56.23 155 GLU F O 1
ATOM 9712 N N . ASP F 1 159 ? -2.506 58.729 83.758 1.00 55.59 156 ASP F N 1
ATOM 9713 C CA . ASP F 1 159 ? -1.022 58.819 83.668 1.00 57.05 156 ASP F CA 1
ATOM 9714 C C . ASP F 1 159 ? -0.559 58.583 82.223 1.00 53.17 156 ASP F C 1
ATOM 9715 O O . ASP F 1 159 ? 0.367 59.272 81.790 1.00 53.73 156 ASP F O 1
ATOM 9720 N N . LYS F 1 160 ? -1.139 57.604 81.532 1.00 52.09 157 LYS F N 1
ATOM 9721 C CA . LYS F 1 160 ? -0.702 57.315 80.139 1.00 51.16 157 LYS F CA 1
ATOM 9722 C C . LYS F 1 160 ? -1.145 58.472 79.240 1.00 47.59 157 LYS F C 1
ATOM 9723 O O . LYS F 1 160 ? -0.400 58.816 78.313 1.00 47.64 157 LYS F O 1
ATOM 9729 N N . ILE F 1 161 ? -2.316 59.046 79.514 1.00 46.49 158 ILE F N 1
ATOM 9730 C CA . ILE F 1 161 ? -2.803 60.207 78.718 1.00 47.91 158 ILE F CA 1
ATOM 9731 C C . ILE F 1 161 ? -1.863 61.379 78.977 1.00 48.79 158 ILE F C 1
ATOM 9732 O O . ILE F 1 161 ? -1.461 62.035 77.988 1.00 46.52 158 ILE F O 1
ATOM 9737 N N . ALA F 1 162 ? -1.568 61.647 80.262 1.00 47.98 159 ALA F N 1
ATOM 9738 C CA . ALA F 1 162 ? -0.669 62.767 80.609 1.00 49.77 159 ALA F CA 1
ATOM 9739 C C . ALA F 1 162 ? 0.642 62.613 79.842 1.00 46.46 159 ALA F C 1
ATOM 9740 O O . ALA F 1 162 ? 1.052 63.611 79.253 1.00 49.02 159 ALA F O 1
ATOM 9742 N N . GLN F 1 163 ? 1.251 61.418 79.834 1.00 45.82 160 GLN F N 1
ATOM 9743 C CA . GLN F 1 163 ? 2.552 61.239 79.125 1.00 48.31 160 GLN F CA 1
ATOM 9744 C C . GLN F 1 163 ? 2.378 61.483 77.617 1.00 44.94 160 GLN F C 1
ATOM 9745 O O . GLN F 1 163 ? 3.292 62.085 77.003 1.00 44.28 160 GLN F O 1
ATOM 9751 N N . ILE F 1 164 ? 1.285 60.990 77.024 1.00 43.81 161 ILE F N 1
ATOM 9752 C CA . ILE F 1 164 ? 1.049 61.234 75.571 1.00 41.96 161 ILE F CA 1
ATOM 9753 C C . ILE F 1 164 ? 0.894 62.740 75.355 1.00 42.59 161 ILE F C 1
ATOM 9754 O O . ILE F 1 164 ? 1.514 63.265 74.418 1.00 39.30 161 ILE F O 1
ATOM 9759 N N . GLN F 1 165 ? 0.120 63.411 76.209 1.00 42.81 162 GLN F N 1
ATOM 9760 C CA . GLN F 1 165 ? -0.074 64.880 76.055 1.00 46.23 162 GLN F CA 1
ATOM 9761 C C . GLN F 1 165 ? 1.234 65.649 76.285 1.00 46.01 162 GLN F C 1
ATOM 9762 O O . GLN F 1 165 ? 1.410 66.713 75.642 1.00 44.47 162 GLN F O 1
ATOM 9768 N N . ALA F 1 166 ? 2.103 65.159 77.172 1.00 42.68 163 ALA F N 1
ATOM 9769 C CA . ALA F 1 166 ? 3.384 65.861 77.389 1.00 45.12 163 ALA F CA 1
ATOM 9770 C C . ALA F 1 166 ? 4.216 65.791 76.098 1.00 42.88 163 ALA F C 1
ATOM 9771 O O . ALA F 1 166 ? 4.945 66.742 75.828 1.00 46.55 163 ALA F O 1
ATOM 9773 N N . ASP F 1 167 ? 4.085 64.720 75.317 1.00 42.41 164 ASP F N 1
ATOM 9774 C CA . ASP F 1 167 ? 4.880 64.586 74.062 1.00 42.19 164 ASP F CA 1
ATOM 9775 C C . ASP F 1 167 ? 4.135 65.225 72.885 1.00 41.45 164 ASP F C 1
ATOM 9776 O O . ASP F 1 167 ? 4.797 65.714 71.972 1.00 39.92 164 ASP F O 1
ATOM 9781 N N . PHE F 1 168 ? 2.803 65.181 72.905 1.00 41.78 165 PHE F N 1
ATOM 9782 C CA . PHE F 1 168 ? 1.958 65.718 71.806 1.00 42.14 165 PHE F CA 1
ATOM 9783 C C . PHE F 1 168 ? 0.847 66.544 72.446 1.00 43.96 165 PHE F C 1
ATOM 9784 O O . PHE F 1 168 ? -0.270 66.062 72.601 1.00 43.22 165 PHE F O 1
ATOM 9792 N N . PRO F 1 169 ? 1.134 67.803 72.852 1.00 46.98 166 PRO F N 1
ATOM 9793 C CA . PRO F 1 169 ? 0.170 68.613 73.598 1.00 49.51 166 PRO F CA 1
ATOM 9794 C C . PRO F 1 169 ? -1.195 68.792 72.922 1.00 49.02 166 PRO F C 1
ATOM 9795 O O . PRO F 1 169 ? -2.144 68.856 73.633 1.00 48.01 166 PRO F O 1
ATOM 9799 N N . ASN F 1 170 ? -1.252 68.803 71.589 1.00 49.56 167 ASN F N 1
ATOM 9800 C CA . ASN F 1 170 ? -2.539 69.038 70.873 1.00 50.87 167 ASN F CA 1
ATOM 9801 C C . ASN F 1 170 ? -3.241 67.719 70.543 1.00 47.87 167 ASN F C 1
ATOM 9802 O O . ASN F 1 170 ? -4.213 67.756 69.755 1.00 46.99 167 ASN F O 1
ATOM 9807 N N . VAL F 1 171 ? -2.807 66.605 71.136 1.00 44.98 168 VAL F N 1
ATOM 9808 C CA . VAL F 1 171 ? -3.442 65.309 70.757 1.00 44.89 168 VAL F CA 1
ATOM 9809 C C . VAL F 1 171 ? -4.952 65.397 71.026 1.00 44.42 168 VAL F C 1
ATOM 9810 O O . VAL F 1 171 ? -5.355 65.874 72.102 1.00 41.22 168 VAL F O 1
ATOM 9814 N N . MET F 1 172 ? -5.750 64.930 70.067 1.00 42.43 169 MET F N 1
ATOM 9815 C CA . MET F 1 172 ? -7.229 65.018 70.164 1.00 45.23 169 MET F CA 1
ATOM 9816 C C . MET F 1 172 ? -7.774 63.637 70.514 1.00 44.94 169 MET F C 1
ATOM 9817 O O . MET F 1 172 ? -8.627 63.529 71.414 1.00 42.65 169 MET F O 1
ATOM 9822 N N . GLY F 1 173 ? -7.254 62.623 69.830 1.00 43.83 170 GLY F N 1
ATOM 9823 C CA . GLY F 1 173 ? -7.689 61.244 70.073 1.00 42.49 170 GLY F CA 1
ATOM 9824 C C . GLY F 1 173 ? -6.543 60.275 69.920 1.00 40.29 170 GLY F C 1
ATOM 9825 O O . GLY F 1 173 ? -5.551 60.600 69.219 1.00 38.29 170 GLY F O 1
ATOM 9826 N N . VAL F 1 174 ? -6.695 59.119 70.553 1.00 39.07 171 VAL F N 1
ATOM 9827 C CA . VAL F 1 174 ? -5.681 58.036 70.515 1.00 37.75 171 VAL F CA 1
ATOM 9828 C C . VAL F 1 174 ? -6.353 56.762 70.008 1.00 36.66 171 VAL F C 1
ATOM 9829 O O . VAL F 1 174 ? -7.540 56.529 70.323 1.00 37.76 171 VAL F O 1
ATOM 9833 N N . GLU F 1 175 ? -5.616 55.985 69.231 1.00 33.67 172 GLU F N 1
ATOM 9834 C CA . GLU F 1 175 ? -6.112 54.679 68.751 1.00 34.90 172 GLU F CA 1
ATOM 9835 C C . GLU F 1 175 ? -4.877 53.860 68.360 1.00 33.98 172 GLU F C 1
ATOM 9836 O O . GLU F 1 175 ? -3.757 54.293 68.724 1.00 31.37 172 GLU F O 1
ATOM 9842 N N . MET F 1 176 ? -5.045 52.753 67.636 1.00 32.22 173 MET F N 1
ATOM 9843 C CA . MET F 1 176 ? -3.900 51.826 67.459 1.00 32.86 173 MET F CA 1
ATOM 9844 C C . MET F 1 176 ? -3.579 51.533 65.986 1.00 33.66 173 MET F C 1
ATOM 9845 O O . MET F 1 176 ? -2.740 50.651 65.764 1.00 34.46 173 MET F O 1
ATOM 9850 N N . GLU F 1 177 ? -4.182 52.229 65.014 1.00 32.80 174 GLU F N 1
ATOM 9851 C CA . GLU F 1 177 ? -3.914 51.834 63.604 1.00 31.45 174 GLU F CA 1
ATOM 9852 C C . GLU F 1 177 ? -3.778 53.040 62.674 1.00 30.86 174 GLU F C 1
ATOM 9853 O O . GLU F 1 177 ? -3.072 52.903 61.647 1.00 30.01 174 GLU F O 1
ATOM 9859 N N . ALA F 1 178 ? -4.412 54.161 63.009 1.00 31.66 175 ALA F N 1
ATOM 9860 C CA . ALA F 1 178 ? -4.499 55.301 62.061 1.00 32.53 175 ALA F CA 1
ATOM 9861 C C . ALA F 1 178 ? -3.141 55.691 61.461 1.00 33.98 175 ALA F C 1
ATOM 9862 O O . ALA F 1 178 ? -3.065 55.816 60.214 1.00 30.43 175 ALA F O 1
ATOM 9864 N N . THR F 1 179 ? -2.126 55.919 62.308 1.00 31.72 176 THR F N 1
ATOM 9865 C CA . THR F 1 179 ? -0.818 56.398 61.809 1.00 30.32 176 THR F CA 1
ATOM 9866 C C . THR F 1 179 ? -0.148 55.321 60.948 1.00 31.23 176 THR F C 1
ATOM 9867 O O . THR F 1 179 ? 0.540 55.696 59.962 1.00 30.33 176 THR F O 1
ATOM 9871 N N . ALA F 1 180 ? -0.358 54.043 61.286 1.00 32.69 177 ALA F N 1
ATOM 9872 C CA . ALA F 1 180 ? 0.205 52.934 60.482 1.00 31.51 177 ALA F CA 1
ATOM 9873 C C . ALA F 1 180 ? -0.430 52.944 59.090 1.00 30.39 177 ALA F C 1
ATOM 9874 O O . ALA F 1 180 ? 0.309 52.840 58.104 1.00 29.49 177 ALA F O 1
ATOM 9876 N N . ILE F 1 181 ? -1.755 53.065 59.018 1.00 30.29 178 ILE F N 1
ATOM 9877 C CA . ILE F 1 181 ? -2.433 53.112 57.686 1.00 30.39 178 ILE F CA 1
ATOM 9878 C C . ILE F 1 181 ? -1.898 54.339 56.931 1.00 32.35 178 ILE F C 1
ATOM 9879 O O . ILE F 1 181 ? -1.662 54.233 55.710 1.00 30.32 178 ILE F O 1
ATOM 9884 N N . ALA F 1 182 ? -1.728 55.463 57.643 1.00 31.24 179 ALA F N 1
ATOM 9885 C CA . ALA F 1 182 ? -1.219 56.712 57.034 1.00 31.32 179 ALA F CA 1
ATOM 9886 C C . ALA F 1 182 ? 0.185 56.479 56.458 1.00 30.08 179 ALA F C 1
ATOM 9887 O O . ALA F 1 182 ? 0.440 56.967 55.341 1.00 27.94 179 ALA F O 1
ATOM 9889 N N . GLN F 1 183 ? 1.061 55.805 57.216 1.00 28.10 180 GLN F N 1
ATOM 9890 C CA . GLN F 1 183 ? 2.440 55.505 56.748 1.00 27.65 180 GLN F CA 1
ATOM 9891 C C . GLN F 1 183 ? 2.360 54.652 55.475 1.00 29.08 180 GLN F C 1
ATOM 9892 O O . GLN F 1 183 ? 3.102 54.952 54.531 1.00 31.85 180 GLN F O 1
ATOM 9898 N N . VAL F 1 184 ? 1.524 53.616 55.460 1.00 28.76 181 VAL F N 1
ATOM 9899 C CA . VAL F 1 184 ? 1.380 52.792 54.223 1.00 28.45 181 VAL F CA 1
ATOM 9900 C C . VAL F 1 184 ? 0.861 53.685 53.087 1.00 28.95 181 VAL F C 1
ATOM 9901 O O . VAL F 1 184 ? 1.441 53.643 51.970 1.00 27.32 181 VAL F O 1
ATOM 9905 N N . CYS F 1 185 ? -0.181 54.475 53.347 1.00 29.19 182 CYS F N 1
ATOM 9906 C CA . CYS F 1 185 ? -0.744 55.331 52.265 1.00 29.37 182 CYS F CA 1
ATOM 9907 C C . CYS F 1 185 ? 0.290 56.353 51.796 1.00 30.73 182 CYS F C 1
ATOM 9908 O O . CYS F 1 185 ? 0.287 56.700 50.581 1.00 28.55 182 CYS F O 1
ATOM 9911 N N . TYR F 1 186 ? 1.161 56.791 52.708 1.00 31.92 183 TYR F N 1
ATOM 9912 C CA . TYR F 1 186 ? 2.212 57.763 52.352 1.00 31.65 183 TYR F CA 1
ATOM 9913 C C . TYR F 1 186 ? 3.205 57.076 51.418 1.00 32.06 183 TYR F C 1
ATOM 9914 O O . TYR F 1 186 ? 3.542 57.647 50.392 1.00 31.70 183 TYR F O 1
ATOM 9923 N N . ALA F 1 187 ? 3.602 55.854 51.769 1.00 28.87 184 ALA F N 1
ATOM 9924 C CA . ALA F 1 187 ? 4.605 55.108 50.973 1.00 31.20 184 ALA F CA 1
ATOM 9925 C C . ALA F 1 187 ? 4.039 54.763 49.588 1.00 29.90 184 ALA F C 1
ATOM 9926 O O . ALA F 1 187 ? 4.814 54.711 48.622 1.00 30.37 184 ALA F O 1
ATOM 9928 N N . PHE F 1 188 ? 2.726 54.565 49.497 1.00 30.88 185 PHE F N 1
ATOM 9929 C CA . PHE F 1 188 ? 2.087 54.206 48.201 1.00 32.35 185 PHE F CA 1
ATOM 9930 C C . PHE F 1 188 ? 1.541 55.449 47.504 1.00 32.98 185 PHE F C 1
ATOM 9931 O O . PHE F 1 188 ? 1.039 55.297 46.392 1.00 31.99 185 PHE F O 1
ATOM 9939 N N . ASN F 1 189 ? 1.606 56.605 48.164 1.00 33.12 186 ASN F N 1
ATOM 9940 C CA . ASN F 1 189 ? 1.102 57.877 47.588 1.00 37.62 186 ASN F CA 1
ATOM 9941 C C . ASN F 1 189 ? -0.425 57.822 47.398 1.00 34.90 186 ASN F C 1
ATOM 9942 O O . ASN F 1 189 ? -0.906 58.208 46.325 1.00 34.02 186 ASN F O 1
ATOM 9947 N N . VAL F 1 190 ? -1.162 57.380 48.413 1.00 33.83 187 VAL F N 1
ATOM 9948 C CA . VAL F 1 190 ? -2.645 57.295 48.324 1.00 33.11 187 VAL F CA 1
ATOM 9949 C C . VAL F 1 190 ? -3.240 58.239 49.366 1.00 31.69 187 VAL F C 1
ATOM 9950 O O . VAL F 1 190 ? -2.802 58.221 50.521 1.00 32.04 187 VAL F O 1
ATOM 9954 N N . PRO F 1 191 ? -4.187 59.130 48.969 1.00 31.50 188 PRO F N 1
ATOM 9955 C CA . PRO F 1 191 ? -4.842 60.055 49.896 1.00 32.42 188 PRO F CA 1
ATOM 9956 C C . PRO F 1 191 ? -5.491 59.286 51.054 1.00 33.43 188 PRO F C 1
ATOM 9957 O O . PRO F 1 191 ? -6.129 58.239 50.809 1.00 32.43 188 PRO F O 1
ATOM 9961 N N . PHE F 1 192 ? -5.319 59.818 52.263 1.00 31.01 189 PHE F N 1
ATOM 9962 C CA . PHE F 1 192 ? -5.776 59.147 53.506 1.00 32.23 189 PHE F CA 1
ATOM 9963 C C . PHE F 1 192 ? -6.430 60.129 54.485 1.00 30.96 189 PHE F C 1
ATOM 9964 O O . PHE F 1 192 ? -6.045 61.290 54.519 1.00 34.17 189 PHE F O 1
ATOM 9972 N N . VAL F 1 193 ? -7.374 59.639 55.288 1.00 31.40 190 VAL F N 1
ATOM 9973 C CA . VAL F 1 193 ? -7.987 60.480 56.359 1.00 33.64 190 VAL F CA 1
ATOM 9974 C C . VAL F 1 193 ? -8.580 59.542 57.405 1.00 34.43 190 VAL F C 1
ATOM 9975 O O . VAL F 1 193 ? -9.045 58.453 57.032 1.00 35.53 190 VAL F O 1
ATOM 9979 N N . VAL F 1 194 ? -8.553 59.975 58.661 1.00 34.91 191 VAL F N 1
ATOM 9980 C CA . VAL F 1 194 ? -9.212 59.230 59.766 1.00 35.01 191 VAL F CA 1
ATOM 9981 C C . VAL F 1 194 ? -10.593 59.841 59.976 1.00 36.38 191 VAL F C 1
ATOM 9982 O O . VAL F 1 194 ? -10.680 61.079 60.061 1.00 37.42 191 VAL F O 1
ATOM 9986 N N . VAL F 1 195 ? -11.615 58.993 60.023 1.00 35.44 192 VAL F N 1
ATOM 9987 C CA . VAL F 1 195 ? -12.990 59.426 60.389 1.00 36.61 192 VAL F CA 1
ATOM 9988 C C . VAL F 1 195 ? -13.474 58.415 61.426 1.00 37.16 192 VAL F C 1
ATOM 9989 O O . VAL F 1 195 ? -14.125 57.438 61.040 1.00 37.39 192 VAL F O 1
ATOM 9993 N N . ARG F 1 196 ? -13.090 58.631 62.684 1.00 35.82 193 ARG F N 1
ATOM 9994 C CA . ARG F 1 196 ? -13.472 57.721 63.794 1.00 38.18 193 ARG F CA 1
ATOM 9995 C C . ARG F 1 196 ? -14.441 58.425 64.761 1.00 38.59 193 ARG F C 1
ATOM 9996 O O . ARG F 1 196 ? -14.790 59.590 64.533 1.00 39.74 193 ARG F O 1
ATOM 10004 N N . ALA F 1 197 ? -14.870 57.713 65.798 1.00 40.27 194 ALA F N 1
ATOM 10005 C CA . ALA F 1 197 ? -15.817 58.267 66.792 1.00 41.01 194 ALA F CA 1
ATOM 10006 C C . ALA F 1 197 ? -15.381 57.800 68.172 1.00 39.68 194 ALA F C 1
ATOM 10007 O O . ALA F 1 197 ? -14.769 56.733 68.273 1.00 38.23 194 ALA F O 1
ATOM 10009 N N . ILE F 1 198 ? -15.690 58.600 69.184 1.00 42.40 195 ILE F N 1
ATOM 10010 C CA . ILE F 1 198 ? -15.212 58.333 70.566 1.00 41.46 195 ILE F CA 1
ATOM 10011 C C . ILE F 1 198 ? -16.008 57.199 71.208 1.00 42.10 195 ILE F C 1
ATOM 10012 O O . ILE F 1 198 ? -17.242 57.238 71.186 1.00 44.22 195 ILE F O 1
ATOM 10017 N N . SER F 1 199 ? -15.286 56.253 71.802 1.00 42.24 196 SER F N 1
ATOM 10018 C CA . SER F 1 199 ? -15.891 55.113 72.532 1.00 40.74 196 SER F CA 1
ATOM 10019 C C . SER F 1 199 ? -15.573 55.237 74.024 1.00 41.86 196 SER F C 1
ATOM 10020 O O . SER F 1 199 ? -16.246 54.565 74.835 1.00 43.67 196 SER F O 1
ATOM 10023 N N . ASP F 1 200 ? -14.590 56.073 74.365 1.00 43.99 197 ASP F N 1
ATOM 10024 C CA . ASP F 1 200 ? -14.131 56.232 75.772 1.00 43.65 197 ASP F CA 1
ATOM 10025 C C . ASP F 1 200 ? -13.167 57.421 75.873 1.00 45.10 197 ASP F C 1
ATOM 10026 O O . ASP F 1 200 ? -12.837 58.014 74.823 1.00 45.36 197 ASP F O 1
ATOM 10031 N N . GLY F 1 201 ? -12.670 57.702 77.082 1.00 44.71 198 GLY F N 1
ATOM 10032 C CA . GLY F 1 201 ? -11.757 58.840 77.296 1.00 45.49 198 GLY F CA 1
ATOM 10033 C C . GLY F 1 201 ? -10.311 58.413 77.497 1.00 46.75 198 GLY F C 1
ATOM 10034 O O . GLY F 1 201 ? -9.510 59.276 77.855 1.00 50.90 198 GLY F O 1
ATOM 10035 N N . GLY F 1 202 ? -9.982 57.136 77.272 1.00 46.20 199 GLY F N 1
ATOM 10036 C CA . GLY F 1 202 ? -8.600 56.649 77.463 1.00 45.17 199 GLY F CA 1
ATOM 10037 C C . GLY F 1 202 ? -8.155 56.719 78.921 1.00 47.06 199 GLY F C 1
ATOM 10038 O O . GLY F 1 202 ? -6.941 56.608 79.165 1.00 46.58 199 GLY F O 1
ATOM 10039 N N . ASP F 1 203 ? -9.097 56.859 79.862 1.00 48.62 200 ASP F N 1
ATOM 10040 C CA . ASP F 1 203 ? -8.747 56.961 81.308 1.00 52.69 200 ASP F CA 1
ATOM 10041 C C . ASP F 1 203 ? -8.933 55.593 81.986 1.00 53.12 200 ASP F C 1
ATOM 10042 O O . ASP F 1 203 ? -9.042 54.577 81.275 1.00 49.17 200 ASP F O 1
ATOM 10047 N N . GLY F 1 204 ? -8.998 55.578 83.318 1.00 53.29 201 GLY F N 1
ATOM 10048 C CA . GLY F 1 204 ? -9.139 54.319 84.077 1.00 54.88 201 GLY F CA 1
ATOM 10049 C C . GLY F 1 204 ? -10.435 53.583 83.763 1.00 54.20 201 GLY F C 1
ATOM 10050 O O . GLY F 1 204 ? -10.482 52.344 84.018 1.00 55.88 201 GLY F O 1
ATOM 10051 N N . LYS F 1 205 ? -11.441 54.321 83.256 1.00 55.45 202 LYS F N 1
ATOM 10052 C CA . LYS F 1 205 ? -12.786 53.752 82.953 1.00 57.46 202 LYS F CA 1
ATOM 10053 C C . LYS F 1 205 ? -12.895 53.389 81.469 1.00 54.38 202 LYS F C 1
ATOM 10054 O O . LYS F 1 205 ? -13.986 52.957 81.068 1.00 51.56 202 LYS F O 1
ATOM 10060 N N . ALA F 1 206 ? -11.805 53.546 80.704 1.00 49.98 203 ALA F N 1
ATOM 10061 C CA . ALA F 1 206 ? -11.841 53.375 79.230 1.00 49.15 203 ALA F CA 1
ATOM 10062 C C . ALA F 1 206 ? -12.323 51.988 78.799 1.00 47.66 203 ALA F C 1
ATOM 10063 O O . ALA F 1 206 ? -13.134 51.921 77.837 1.00 48.85 203 ALA F O 1
ATOM 10065 N N . SER F 1 207 ? -11.832 50.922 79.434 1.00 48.26 204 SER F N 1
ATOM 10066 C CA . SER F 1 207 ? -12.198 49.570 78.933 1.00 49.86 204 SER F CA 1
ATOM 10067 C C . SER F 1 207 ? -13.707 49.326 79.108 1.00 49.28 204 SER F C 1
ATOM 10068 O O . SER F 1 207 ? -14.329 48.772 78.176 1.00 46.44 204 SER F O 1
ATOM 10071 N N . ILE F 1 208 ? -14.279 49.775 80.226 1.00 48.86 205 ILE F N 1
ATOM 10072 C CA . ILE F 1 208 ? -15.743 49.585 80.482 1.00 51.56 205 ILE F CA 1
ATOM 10073 C C . ILE F 1 208 ? -16.520 50.461 79.500 1.00 48.14 205 ILE F C 1
ATOM 10074 O O . ILE F 1 208 ? -17.485 49.957 78.897 1.00 47.58 205 ILE F O 1
ATOM 10079 N N . SER F 1 209 ? -16.096 51.718 79.339 1.00 45.48 206 SER F N 1
ATOM 10080 C CA . SER F 1 209 ? -16.778 52.622 78.380 1.00 46.38 206 SER F CA 1
ATOM 10081 C C . SER F 1 209 ? -16.711 52.014 76.973 1.00 44.72 206 SER F C 1
ATOM 10082 O O . SER F 1 209 ? -17.749 51.991 76.272 1.00 45.97 206 SER F O 1
ATOM 10085 N N . PHE F 1 210 ? -15.530 51.529 76.589 1.00 43.97 207 PHE F N 1
ATOM 10086 C CA . PHE F 1 210 ? -15.323 50.928 75.248 1.00 42.92 207 PHE F CA 1
ATOM 10087 C C . PHE F 1 210 ? -16.352 49.813 75.014 1.00 41.93 207 PHE F C 1
ATOM 10088 O O . PHE F 1 210 ? -17.031 49.818 73.974 1.00 41.32 207 PHE F O 1
ATOM 10096 N N . GLU F 1 211 ? -16.470 48.892 75.972 1.00 44.10 208 GLU F N 1
ATOM 10097 C CA . GLU F 1 211 ? -17.410 47.751 75.841 1.00 44.74 208 GLU F CA 1
ATOM 10098 C C . GLU F 1 211 ? -18.849 48.239 75.627 1.00 45.31 208 GLU F C 1
ATOM 10099 O O . GLU F 1 211 ? -19.572 47.582 74.866 1.00 43.85 208 GLU F O 1
ATOM 10105 N N . GLU F 1 212 ? -19.252 49.339 76.265 1.00 46.47 209 GLU F N 1
ATOM 10106 C CA . GLU F 1 212 ? -20.633 49.845 76.052 1.00 46.93 209 GLU F CA 1
ATOM 10107 C C . GLU F 1 212 ? -20.722 50.721 74.796 1.00 45.39 209 GLU F C 1
ATOM 10108 O O . GLU F 1 212 ? -21.736 50.614 74.084 1.00 47.13 209 GLU F O 1
ATOM 10114 N N . PHE F 1 213 ? -19.693 51.524 74.511 1.00 43.41 210 PHE F N 1
ATOM 10115 C CA . PHE F 1 213 ? -19.855 52.563 73.461 1.00 42.98 210 PHE F CA 1
ATOM 10116 C C . PHE F 1 213 ? -19.105 52.252 72.150 1.00 42.65 210 PHE F C 1
ATOM 10117 O O . PHE F 1 213 ? -19.247 53.064 71.199 1.00 43.52 210 PHE F O 1
ATOM 10125 N N . LEU F 1 214 ? -18.374 51.135 72.057 1.00 41.25 211 LEU F N 1
ATOM 10126 C CA . LEU F 1 214 ? -17.780 50.768 70.740 1.00 41.90 211 LEU F CA 1
ATOM 10127 C C . LEU F 1 214 ? -18.881 50.699 69.672 1.00 42.36 211 LEU F C 1
ATOM 10128 O O . LEU F 1 214 ? -18.695 51.209 68.567 1.00 42.24 211 LEU F O 1
ATOM 10133 N N . PRO F 1 215 ? -20.053 50.066 69.929 1.00 43.73 212 PRO F N 1
ATOM 10134 C CA . PRO F 1 215 ? -21.110 49.988 68.914 1.00 44.20 212 PRO F CA 1
ATOM 10135 C C . PRO F 1 215 ? -21.600 51.381 68.493 1.00 44.26 212 PRO F C 1
ATOM 10136 O O . PRO F 1 215 ? -21.832 51.566 67.312 1.00 45.52 212 PRO F O 1
ATOM 10140 N N . LEU F 1 216 ? -21.742 52.313 69.450 1.00 44.35 213 LEU F N 1
ATOM 10141 C CA . LEU F 1 216 ? -22.166 53.706 69.106 1.00 45.77 213 LEU F CA 1
ATOM 10142 C C . LEU F 1 216 ? -21.086 54.362 68.226 1.00 43.37 213 LEU F C 1
ATOM 10143 O O . LEU F 1 216 ? -21.437 55.043 67.243 1.00 43.98 213 LEU F O 1
ATOM 10148 N N . ALA F 1 217 ? -19.821 54.177 68.593 1.00 41.47 214 ALA F N 1
ATOM 10149 C CA . ALA F 1 217 ? -18.693 54.759 67.826 1.00 41.02 214 ALA F CA 1
ATOM 10150 C C . ALA F 1 217 ? -18.731 54.224 66.387 1.00 40.02 214 ALA F C 1
ATOM 10151 O O . ALA F 1 217 ? -18.649 55.042 65.440 1.00 37.72 214 ALA F O 1
ATOM 10153 N N . ALA F 1 218 ? -18.873 52.903 66.245 1.00 41.94 215 ALA F N 1
ATOM 10154 C CA . ALA F 1 218 ? -18.946 52.255 64.911 1.00 41.18 215 ALA F CA 1
ATOM 10155 C C . ALA F 1 218 ? -20.150 52.814 64.141 1.00 42.29 215 ALA F C 1
ATOM 10156 O O . ALA F 1 218 ? -19.991 53.139 62.954 1.00 37.48 215 ALA F O 1
ATOM 10158 N N . LYS F 1 219 ? -21.305 52.942 64.805 1.00 40.50 216 LYS F N 1
ATOM 10159 C CA . LYS F 1 219 ? -22.515 53.478 64.117 1.00 44.87 216 LYS F CA 1
ATOM 10160 C C . LYS F 1 219 ? -22.301 54.935 63.659 1.00 42.57 216 LYS F C 1
ATOM 10161 O O . LYS F 1 219 ? -22.667 55.244 62.509 1.00 41.71 216 LYS F O 1
ATOM 10167 N N . GLN F 1 220 ? -21.775 55.811 64.524 1.00 41.30 217 GLN F N 1
ATOM 10168 C CA . GLN F 1 220 ? -21.587 57.242 64.136 1.00 42.72 217 GLN F CA 1
ATOM 10169 C C . GLN F 1 220 ? -20.487 57.355 63.058 1.00 39.72 217 GLN F C 1
ATOM 10170 O O . GLN F 1 220 ? -20.655 58.134 62.098 1.00 41.32 217 GLN F O 1
ATOM 10176 N N . SER F 1 221 ? -19.392 56.624 63.227 1.00 38.94 218 SER F N 1
ATOM 10177 C CA . SER F 1 221 ? -18.276 56.636 62.236 1.00 41.25 218 SER F CA 1
ATOM 10178 C C . SER F 1 221 ? -18.787 56.130 60.878 1.00 39.64 218 SER F C 1
ATOM 10179 O O . SER F 1 221 ? -18.604 56.836 59.871 1.00 38.72 218 SER F O 1
ATOM 10182 N N . SER F 1 222 ? -19.426 54.957 60.880 1.00 38.96 219 SER F N 1
ATOM 10183 C CA . SER F 1 222 ? -19.932 54.319 59.636 1.00 41.20 219 SER F CA 1
ATOM 10184 C C . SER F 1 222 ? -20.965 55.221 58.953 1.00 43.72 219 SER F C 1
ATOM 10185 O O . SER F 1 222 ? -20.922 55.322 57.708 1.00 44.25 219 SER F O 1
ATOM 10188 N N . ALA F 1 223 ? -21.869 55.830 59.733 1.00 44.53 220 ALA F N 1
ATOM 10189 C CA . ALA F 1 223 ? -22.918 56.713 59.162 1.00 46.00 220 ALA F CA 1
ATOM 10190 C C . ALA F 1 223 ? -22.262 57.862 58.389 1.00 42.95 220 ALA F C 1
ATOM 10191 O O . ALA F 1 223 ? -22.744 58.214 57.297 1.00 43.84 220 ALA F O 1
ATOM 10193 N N . LEU F 1 224 ? -21.212 58.440 58.957 1.00 40.58 221 LEU F N 1
ATOM 10194 C CA . LEU F 1 224 ? -20.522 59.585 58.307 1.00 41.77 221 LEU F CA 1
ATOM 10195 C C . LEU F 1 224 ? -19.744 59.104 57.068 1.00 39.82 221 LEU F C 1
ATOM 10196 O O . LEU F 1 224 ? -19.742 59.814 56.049 1.00 41.60 221 LEU F O 1
ATOM 10201 N N . VAL F 1 225 ? -19.112 57.937 57.145 1.00 42.04 222 VAL F N 1
ATOM 10202 C CA . VAL F 1 225 ? -18.342 57.417 55.973 1.00 41.35 222 VAL F CA 1
ATOM 10203 C C . VAL F 1 225 ? -19.336 57.144 54.838 1.00 43.28 222 VAL F C 1
ATOM 10204 O O . VAL F 1 225 ? -19.000 57.430 53.675 1.00 41.02 222 VAL F O 1
ATOM 10208 N N . LEU F 1 226 ? -20.527 56.640 55.171 1.00 44.41 223 LEU F N 1
ATOM 10209 C CA . LEU F 1 226 ? -21.566 56.400 54.131 1.00 47.33 223 LEU F CA 1
ATOM 10210 C C . LEU F 1 226 ? -21.922 57.712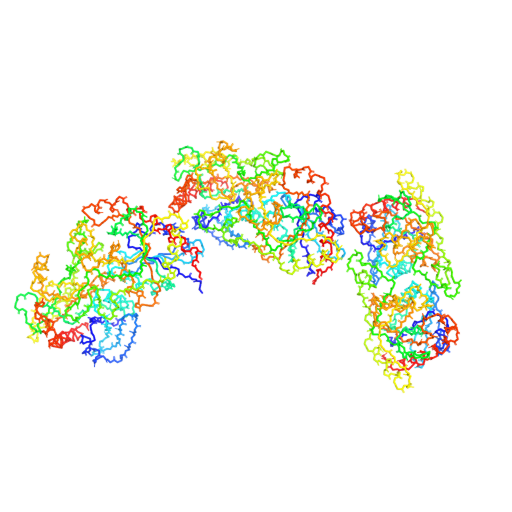 53.434 1.00 46.77 223 LEU F C 1
ATOM 10211 O O . LEU F 1 226 ? -22.093 57.690 52.206 1.00 49.28 223 LEU F O 1
ATOM 10216 N N . GLU F 1 227 ? -22.062 58.799 54.196 1.00 48.66 224 GLU F N 1
ATOM 10217 C CA . GLU F 1 227 ? -22.397 60.120 53.598 1.00 49.78 224 GLU F CA 1
ATOM 10218 C C . GLU F 1 227 ? -21.248 60.516 52.663 1.00 46.20 224 GLU F C 1
ATOM 10219 O O . GLU F 1 227 ? -21.514 61.115 51.607 1.00 47.67 224 GLU F O 1
ATOM 10225 N N . MET F 1 228 ? -20.015 60.180 53.044 1.00 44.39 225 MET F N 1
ATOM 10226 C CA . MET F 1 228 ? -18.824 60.527 52.220 1.00 44.68 225 MET F CA 1
ATOM 10227 C C . MET F 1 228 ? -18.852 59.713 50.920 1.00 44.04 225 MET F C 1
ATOM 10228 O O . MET F 1 228 ? -18.627 60.301 49.850 1.00 43.54 225 MET F O 1
ATOM 10233 N N . ILE F 1 229 ? -19.112 58.412 51.020 1.00 46.53 226 ILE F N 1
ATOM 10234 C CA . ILE F 1 229 ? -19.207 57.518 49.824 1.00 48.25 226 ILE F CA 1
ATOM 10235 C C . ILE F 1 229 ? -20.134 58.171 48.789 1.00 52.57 226 ILE F C 1
ATOM 10236 O O . ILE F 1 229 ? -19.685 58.383 47.645 1.00 54.81 226 ILE F O 1
ATOM 10241 N N . ASP F 1 230 ? -21.351 58.535 49.201 1.00 55.58 227 ASP F N 1
ATOM 10242 C CA . ASP F 1 230 ? -22.370 59.145 48.303 1.00 60.05 227 ASP F CA 1
ATOM 10243 C C . ASP F 1 230 ? -21.869 60.432 47.634 1.00 59.63 227 ASP F C 1
ATOM 10244 O O . ASP F 1 230 ? -22.292 60.678 46.502 1.00 60.24 227 ASP F O 1
ATOM 10249 N N . ARG F 1 231 ? -21.016 61.214 48.302 1.00 57.86 228 ARG F N 1
ATOM 10250 C CA . ARG F 1 231 ? -20.559 62.515 47.736 1.00 60.02 228 ARG F CA 1
ATOM 10251 C C . ARG F 1 231 ? -19.301 62.366 46.870 1.00 59.13 228 ARG F C 1
ATOM 10252 O O . ARG F 1 231 ? -19.106 63.229 46.006 1.00 65.83 228 ARG F O 1
ATOM 10260 N N . LEU F 1 232 ? -18.489 61.325 47.067 1.00 59.73 229 LEU F N 1
ATOM 10261 C CA . LEU F 1 232 ? -17.217 61.198 46.296 1.00 61.39 229 LEU F CA 1
ATOM 10262 C C . LEU F 1 232 ? -17.496 60.851 44.826 1.00 64.51 229 LEU F C 1
ATOM 10263 O O . LEU F 1 232 ? -18.120 59.807 44.562 1.00 69.40 229 LEU F O 1
ATOM 10268 N N . SER F 1 233 ? -17.065 61.751 43.930 1.00 78.27 230 SER F N 1
ATOM 10269 C CA . SER F 1 233 ? -17.263 61.710 42.451 1.00 85.89 230 SER F CA 1
ATOM 10270 C C . SER F 1 233 ? -18.749 61.550 42.108 1.00 85.04 230 SER F C 1
ATOM 10271 O O . SER F 1 233 ? -19.302 60.458 42.157 1.00 92.80 230 SER F O 1
#